Protein AF-0000000086020719 (afdb_homodimer)

Organism: Nephila pilipes (NCBI:txid299642)

Nearest PDB structures (foldseek):
  3hhd-assembly2_B  TM=9.445E-01  e=3.791E-66  Homo sapiens
  5my0-assembly2_D  TM=9.398E-01  e=1.321E-62  Mus musculus
  6rop-assembly2_B  TM=9.252E-01  e=1.578E-63  Mus musculus
  6rop-assembly3_C  TM=9.344E-01  e=6.633E-63  Mus musculus
  6rop-assembly4_D  TM=9.342E-01  e=3.128E-62  Mus musculus

Solvent-accessible surface area (backbone atoms only — not comparable to full-atom values): 65405 Å² total; per-residue (Å²): 117,72,63,71,62,80,64,63,62,39,56,47,82,87,54,56,53,78,38,41,21,39,23,16,58,25,27,33,29,25,85,17,82,33,56,68,53,42,51,54,35,38,64,66,63,44,73,31,58,48,73,40,62,84,66,36,44,61,50,40,75,68,24,87,54,38,36,38,5,48,53,76,69,68,87,62,75,66,36,76,84,49,71,40,58,66,77,56,57,70,54,32,28,51,60,37,57,48,45,43,54,26,48,48,45,4,36,42,57,18,59,43,59,54,77,79,47,47,70,32,40,38,18,30,28,27,6,43,68,71,55,48,65,42,59,74,40,54,99,47,61,54,52,72,58,28,37,66,26,33,35,29,20,47,33,26,28,57,55,16,17,26,8,35,41,26,21,28,20,25,43,29,14,9,16,32,46,27,42,34,52,46,53,44,32,43,74,74,60,68,19,69,28,29,37,33,25,12,39,24,75,76,68,50,52,48,54,55,34,20,37,39,77,69,60,50,25,26,80,82,73,48,34,14,37,61,20,60,80,29,56,2,23,33,75,19,17,22,40,37,24,34,26,36,32,34,33,65,77,30,68,34,62,57,25,35,56,62,32,60,47,50,30,23,46,19,58,43,96,84,33,58,64,45,68,45,38,68,49,52,38,49,51,52,53,50,42,31,58,73,50,72,48,60,66,85,59,44,54,40,36,37,39,52,42,56,4,27,62,67,52,29,44,34,52,50,49,26,48,44,70,68,52,44,68,98,51,94,66,51,39,34,35,39,28,65,23,27,30,37,26,38,20,40,15,16,35,20,48,54,36,46,51,51,53,41,50,20,56,77,63,37,25,38,58,31,26,42,74,58,84,46,67,62,43,68,49,48,69,73,48,44,31,40,75,37,64,47,74,34,82,42,85,72,50,40,40,43,32,36,16,54,10,55,50,22,30,39,26,40,36,34,34,30,56,51,78,55,63,75,74,73,82,70,78,78,65,97,56,70,39,81,43,42,40,54,22,75,43,66,65,54,41,53,50,53,53,49,48,48,66,74,38,76,83,64,52,70,63,56,52,52,40,36,53,64,52,42,76,58,58,34,71,70,24,31,21,41,25,42,29,41,42,35,87,96,50,78,73,52,69,51,71,46,80,49,69,60,65,86,73,83,40,72,44,78,36,67,36,85,84,73,80,56,70,46,61,69,56,80,48,46,75,38,67,60,30,30,52,43,39,49,52,47,28,58,58,35,42,77,74,73,38,59,49,68,47,57,32,63,47,65,52,76,75,64,85,85,72,76,73,48,27,61,58,35,35,51,53,45,37,50,50,49,13,49,50,52,42,33,48,53,68,68,55,71,64,73,42,72,49,47,39,77,56,6,41,47,43,46,33,37,74,73,61,79,29,50,71,68,54,36,50,48,50,31,37,50,53,16,45,50,58,55,67,53,81,61,70,87,90,71,76,83,83,74,95,59,59,79,88,74,104,117,73,62,73,62,80,64,61,62,38,60,48,83,87,52,57,54,78,37,41,20,39,24,15,59,26,26,34,30,25,86,16,80,32,56,68,52,42,52,54,35,39,64,65,62,45,73,29,58,48,74,39,61,86,67,36,45,62,49,40,76,67,23,88,54,36,34,39,6,47,52,75,69,68,88,62,76,68,36,77,84,49,71,41,56,64,76,57,56,70,54,32,27,52,61,36,56,48,45,42,53,26,46,48,45,4,36,42,56,18,60,42,60,54,76,78,47,47,70,31,40,39,19,30,29,26,6,44,70,71,56,48,64,42,58,75,41,52,99,48,61,55,52,71,59,27,37,67,27,33,36,28,19,48,34,27,29,56,53,17,17,26,7,34,41,27,21,28,21,26,42,29,14,9,15,32,47,26,42,33,52,44,51,44,34,40,74,75,59,68,19,69,29,30,37,31,25,10,40,24,73,76,69,49,51,49,55,56,31,23,35,38,75,69,60,50,25,27,81,82,72,47,33,14,35,63,20,61,80,29,54,2,24,33,76,20,17,19,41,38,23,37,27,36,31,34,32,63,77,32,69,33,62,58,27,36,55,62,33,59,47,50,30,24,45,18,58,44,96,85,32,58,64,45,68,45,40,68,47,52,37,48,49,51,54,50,42,31,56,74,48,71,48,59,66,85,57,44,53,42,34,38,39,51,41,55,5,27,65,67,54,27,44,36,52,51,50,26,48,43,72,68,54,42,67,96,49,93,64,51,39,33,33,39,27,67,23,27,29,37,26,38,19,39,13,17,34,21,50,53,37,46,50,51,51,42,50,19,56,77,62,38,25,39,56,30,27,42,74,57,83,48,68,64,43,68,48,47,67,73,47,46,30,41,74,37,66,46,74,34,82,44,84,70,50,40,40,42,31,36,18,53,10,55,50,21,30,39,27,39,36,36,35,31,55,49,78,57,66,76,72,73,82,70,78,77,64,98,56,68,38,80,44,42,40,54,20,74,44,67,65,56,41,52,52,52,53,50,47,51,65,75,39,77,82,68,53,71,64,57,51,52,42,37,54,64,53,43,78,57,58,35,70,69,25,32,20,40,25,41,30,41,43,36,86,96,50,78,72,52,69,53,72,46,80,49,69,61,65,85,75,83,40,72,45,77,34,68,37,84,85,74,79,56,70,46,60,69,56,79,48,47,77,37,65,59,28,31,52,42,40,50,52,47,29,58,58,36,43,77,74,74,38,59,50,69,48,55,32,61,49,65,52,75,75,68,85,83,71,75,73,50,29,61,58,36,36,50,52,44,36,50,48,49,14,48,50,52,42,34,48,54,70,68,54,70,67,73,42,73,49,46,38,76,57,6,41,47,44,47,32,36,73,73,61,77,29,51,73,68,54,36,49,46,50,31,38,50,52,16,46,51,58,54,67,55,78,61,71,88,88,70,78,84,83,74,94,60,59,80,86,73,106

pLDDT: mean 88.65, std 13.63, range [29.17, 98.94]

Foldseek 3Di:
DPLCPVCLVLLQVPDDLQFKFFQFKWKFWQVDRTLVRVLVCLQVQAASWDADPPQHQQCALHANGHHTTAGPDLPDADCLLLVHDPVLVVLERSLLRVLLVRVQRRCVSQLDRLLVCAQAQEEEQEEDDDQVSQVVQVVHDRSPRHDQQNSFVVSCVSSRHDHHGGYFYQKLCTLLVSVQVQVVCCNVPSHQKYKRKYWFDDNHVNVVVVCVVVQAADSVSAQAFQAPPQRHFHEHGMIMITIMHRSNSTSGGLWTWQFKDKDFQPDDPVDQQAADLVVQLVQVVVRCVSSVHDLQLQQEEAELRGSHPRNRQSRLVSNCVNRLPPHPAAREYAYPCNRSTRHIRGRQVVSVSQVSSCLVVQWRRARPPHDDGDYPCCVVRNYDGGHHTGGHDGFKYWYWTARSSRMIMIIIIGRSPSDDPDPPPQLPFWDKFKAFAQDPVVQVVVLVVCVVDLPDDPSVRVSRLVNRPDQCLSGQKMKIWTDDRPDDIDMDMDGHDRDDDFAEAEAEAPDPADAQPCVVVCSPVLLVVLLVVLQVLCVVVVDRLVCLNNVVPPPPDDFDQQLNRQLNSQSNLLSVLSVCVSSVNQGPYYDYDHLRVLSVCCNVPVDPSSRSSVVSNVVRVCVRPVPDDPPDDDDDPDDPVVD/DPLCPVCCVLLQVPDDLQFKFFQFKWKFWQVDRTLVRVLVCLQVQAASWDFDPPQHQQCALHANGHHTTEGPDLPDADCQLLVHDPVLVVLERSLLRVLLVRVQRRCVSQLDRLLVCAQAQEEEQEEDDDQVSQVVQVVHDRSPRHDQQNSQVVSCVSSRHDHHGGYFYQKLCQLLVSVQVQVVCCNVPSHQKYKRKYFFDDNHVNVVVVCVVVQAADSVSAQAFQAPPQRHFHEHGMIMITIMHRSNSTSGGLWTWQFKDKDFQPDDPVDQQAADLVVQLVQVVVRCVSSVHDLQLQQEEAELRGSHPRRRQSRLVSNCVNRLPPHPAAREYAYPCNRSTRHIRGRQVVSVSQVSSCLVVQWRRARPPHDDGDYPCCVVRNYDGGHHTGGHDGFKYWYWTARSSRMIMIIIIGRRPSDPPDPPDQLPFWDKFKAFAQDPVVQVVVLVVCVVDLPDDPSVRVSRLVNRPDQCLSGQKMKIWTDDRPDDIDMDMDGHDRDDDFAEAEAEAPDPADAQPCVVVCSPVLLVVLLVVLQVLCVVVVDRLNCLNNVVPPPPDDFDQQLNRQLNSQSNLLSVLSVCVSSVNQGPYYDYDHLRVLSVCCNVPVDPSSRSSVVSNVVRVCVRPVPDDPPDDDDDPDDPVVD

Sequence (1286 aa):
MAPVLDYHEYCTGGFDPDDIVISGIAGRFPECDNVGELKESLYSKKDLVVFRDDRFEKGAANMPYSSCGLVRNLDKFDTKMFNIPAAIAQKMDPGSRMHIEITYEAIADSGYNPVDLKKERIGIFNATITDDASRMNIGSHLNIYSSRSMTPNRTSYALDFTGTSLSMDSACSSSGIAFCMAVNSIRVGDVDAAIVSGCQLNLLPETAMGYVKLGVASTTGNSRPFDSKSDGMIRTEAVTALFLQKAKVARRAYAIVLAARSYAAGFNPDGIAVTSETILNKIIVETLREANVNRNDVEYIETHGTGTEVGDRQEVKALSDVFSENRDEPLLIGSIKSNIGHTEASSGICGVIKALLTFENNAIPPNIKYESPRTPALIEGKLKVVTEPTPFNANYIPVISIGFGGTLVNILLKKNPVMKGGEEKALDLPRLVLYPATVEEAITTLFDYIKNNPNLSGEFFALLNKLSYTDPSLKPFRGYALYQSGKKLESKMRAVPFTKRPVWFVMTGMGCQWSGMGLQLMKLDVFAESMLKSAAILKTYGIDLLEVLKGERNESKGSRDITSPLVAICSIQIALIDVLKLLCIIPDGMVGHSTGEIACAYADGCLTSEQAIKAAYFRGKAIDESNLPEGGMAAVGMGKALLMAPVLDYHEYCTGGFDPDDIVISGIAGRFPECDNVGELKESLYSKKDLVVFRDDRFEKGAANMPYSSCGLVRNLDKFDTKMFNIPAAIAQKMDPGSRMHIEITYEAIADSGYNPVDLKKERIGIFNATITDDASRMNIGSHLNIYSSRSMTPNRTSYALDFTGTSLSMDSACSSSGIAFCMAVNSIRVGDVDAAIVSGCQLNLLPETAMGYVKLGVASTTGNSRPFDSKSDGMIRTEAVTALFLQKAKVARRAYAIVLAARSYAAGFNPDGIAVTSETILNKIIVETLREANVNRNDVEYIETHGTGTEVGDRQEVKALSDVFSENRDEPLLIGSIKSNIGHTEASSGICGVIKALLTFENNAIPPNIKYESPRTPALIEGKLKVVTEPTPFNANYIPVISIGFGGTLVNILLKKNPVMKGGEEKALDLPRLVLYPATVEEAITTLFDYIKNNPNLSGEFFALLNKLSYTDPSLKPFRGYALYQSGKKLESKMRAVPFTKRPVWFVMTGMGCQWSGMGLQLMKLDVFAESMLKSAAILKTYGIDLLEVLKGERNESKGSRDITSPLVAICSIQIALIDVLKLLCIIPDGMVGHSTGEIACAYADGCLTSEQAIKAAYFRGKAIDESNLPEGGMAAVGMGKALL

Secondary structure (DSSP, 8-state):
----------S-TTS-TT-EEEEEEEEEBTTBSSHHHHHHHHHTT-----EESSS--TTGGG-SS-EESPPS-TT---TTTTT--HHHHTTS-HHHHHHHHHHHHHHHHTT--GGGGTTS-EEEEEE----HHHHHTTTSS--GGG-TTHHHHHHHHHHT--S-EEEEEBTBTHHHHHHHHHHHHHHHTS-SEEEEEEEE----HHHHHHHHHHT-B-SSS---TTBTT---B-B--EEEEEEEEEGGG-S--SEEEEEEEEEE----TT-TTS--HHHHHHHHHHHHHHHT--GGGB-EEE------HHHHHHHHHHHHHHHSTT-SSPEEEE-THHHH-B-GGGHHHHHHHHHHHHHHHTEEPPPPS--SB-SHHHHTTSEEE--S-EE---SEEEEEEE-TTSEEEEEEEEE------------SSPEEEEEEESSHHHHHHHHHHHHH-TT--HHHHHHHHHHTT--TTT--EEEEEEE-TTS--EEEEEE--SSPPPPEEEE--TT---TTTTGGGGGSHHHHHHHHHHHHHHHTTT--HHHHHHT-----SSS---HHHHHHHHHHHHHHHHHHHHTT---SEEEE-TTHHHHHHHHTTSS-HHHHHHHHHHHHHHHHHS-PPTT--------TTT-/----------S-TTS-TT-EEEEEEEEEBTTBSSHHHHHHHHHTT-----EESSS--TTGGG-SS-EESPPS-TT---TTTTT--HHHHTTS-HHHHHHHHHHHHHHHHTT--GGGGTTS-EEEEEE----HHHHHTTTSS--GGG-TTHHHHHHHHHHT--S-EEEEEBTBTHHHHHHHHHHHHHHHTS-SEEEEEEEE----HHHHHHHHHHT-B-SSS---TTBTT---B-B--EEEEEEEEEGGG-S--SEEEEEEEEEE----TT-TTS--HHHHHHHHHHHHHHHT--GGGB-EEE------HHHHHHHHHHHHHHHSTT-SSPEEEE-THHHH-B-GGGHHHHHHHHHHHHHHHTEEPPPPS--SB-SHHHHTTSEEE--S-EE---SEEEEEEE-TTSEEEEEEEEE------------SSPEEEEEEESSHHHHHHHHHHHHH-TT--HHHHHHHHHHTT--TTT--EEEEEEE-TTS--EEEEEE--SSPPPPEEEE--TT---TTTTGGGGGSHHHHHHHHHHHHHHHTTT--HHHHHHT-----SSS---HHHHHHHHHHHHHHHHHHHHTT---SEEEE-TTHHHHHHHHTTSS-HHHHHHHHHHHHHHHHHS-PPTT--------TTT-

Structure (mmCIF, N/CA/C/O backbone):
data_AF-0000000086020719-model_v1
#
loop_
_entity.id
_entity.type
_entity.pdbx_description
1 polymer 'Fatty acid synthase'
#
loop_
_atom_site.group_PDB
_atom_site.id
_atom_site.type_symbol
_atom_site.label_atom_id
_atom_site.label_alt_id
_atom_site.label_comp_id
_atom_site.label_asym_id
_atom_site.label_entity_id
_atom_site.label_seq_id
_atom_site.pdbx_PDB_ins_code
_atom_site.Cartn_x
_atom_site.Cartn_y
_atom_site.Cartn_z
_atom_site.occupancy
_atom_site.B_iso_or_equiv
_atom_site.auth_seq_id
_atom_site.auth_comp_id
_atom_site.auth_asym_id
_atom_site.auth_atom_id
_atom_site.pdbx_PDB_model_num
ATOM 1 N N . MET A 1 1 ? -1.558 -32.094 -31.375 1 29.17 1 MET A N 1
ATOM 2 C CA . MET A 1 1 ? -0.925 -30.984 -30.641 1 29.17 1 MET A CA 1
ATOM 3 C C . MET A 1 1 ? -1.191 -29.656 -31.312 1 29.17 1 MET A C 1
ATOM 5 O O . MET A 1 1 ? -0.624 -29.359 -32.375 1 29.17 1 MET A O 1
ATOM 9 N N . ALA A 1 2 ? -2.316 -29.312 -31.484 1 30.42 2 ALA A N 1
ATOM 10 C CA . ALA A 1 2 ? -2.527 -28.047 -32.188 1 30.42 2 ALA A CA 1
ATOM 11 C C . ALA A 1 2 ? -1.58 -26.969 -31.688 1 30.42 2 ALA A C 1
ATOM 13 O O . ALA A 1 2 ? -1.229 -26.938 -30.5 1 30.42 2 ALA A O 1
ATOM 14 N N . PRO A 1 3 ? -0.716 -26.516 -32.625 1 31 3 PRO A N 1
ATOM 15 C CA . PRO A 1 3 ? 0.036 -25.344 -32.125 1 31 3 PRO A CA 1
ATOM 16 C C . PRO A 1 3 ? -0.816 -24.406 -31.297 1 31 3 PRO A C 1
ATOM 18 O O . PRO A 1 3 ? -1.987 -24.172 -31.609 1 31 3 PRO A O 1
ATOM 21 N N . VAL A 1 4 ? -0.641 -24.453 -30.109 1 33.38 4 VAL A N 1
ATOM 22 C CA . VAL A 1 4 ? -1.375 -23.484 -29.312 1 33.38 4 VAL A CA 1
ATOM 23 C C . VAL A 1 4 ? -1.286 -22.109 -29.953 1 33.38 4 VAL A C 1
ATOM 25 O O . VAL A 1 4 ? -0.21 -21.516 -30 1 33.38 4 VAL A O 1
ATOM 28 N N . LEU A 1 5 ? -1.661 -22.016 -31.219 1 31.34 5 LEU A N 1
ATOM 29 C CA . LEU A 1 5 ? -1.889 -20.594 -31.453 1 31.34 5 LEU A CA 1
ATOM 30 C C . LEU A 1 5 ? -2.346 -19.891 -30.172 1 31.34 5 LEU A C 1
ATOM 32 O O . LEU A 1 5 ? -3.252 -20.375 -29.484 1 31.34 5 LEU A O 1
ATOM 36 N N . ASP A 1 6 ? -1.401 -19.438 -29.516 1 37.62 6 ASP A N 1
ATOM 37 C CA . ASP A 1 6 ? -1.756 -18.547 -28.406 1 37.62 6 ASP A CA 1
ATOM 38 C C . ASP A 1 6 ? -3.004 -17.734 -28.734 1 37.62 6 ASP A C 1
ATOM 40 O O . ASP A 1 6 ? -2.904 -16.609 -29.234 1 37.62 6 ASP A O 1
ATOM 44 N N . TYR A 1 7 ? -3.795 -18.234 -29.656 1 34.28 7 TYR A N 1
ATOM 45 C CA . TYR A 1 7 ? -5.059 -17.531 -29.844 1 34.28 7 TYR A CA 1
ATOM 46 C C . TYR A 1 7 ? -5.668 -17.141 -28.5 1 34.28 7 TYR A C 1
ATOM 48 O O . TYR A 1 7 ? -6.391 -17.922 -27.875 1 34.28 7 TYR A O 1
ATOM 56 N N . HIS A 1 8 ? -4.941 -16.562 -27.688 1 39.62 8 HIS A N 1
ATOM 57 C CA . HIS A 1 8 ? -5.711 -15.977 -26.594 1 39.62 8 HIS A CA 1
ATOM 58 C C . HIS A 1 8 ? -6.891 -15.172 -27.125 1 39.62 8 HIS A C 1
ATOM 60 O O . HIS A 1 8 ? -6.75 -13.984 -27.438 1 39.62 8 HIS A O 1
ATOM 66 N N . GLU A 1 9 ? -7.539 -15.68 -28.219 1 40.53 9 GLU A N 1
ATOM 67 C CA . GLU A 1 9 ? -8.805 -14.953 -28.25 1 40.53 9 GLU A CA 1
ATOM 68 C C . GLU A 1 9 ? -9.273 -14.602 -26.828 1 40.53 9 GLU A C 1
ATOM 70 O O . GLU A 1 9 ? -9.273 -15.453 -25.938 1 40.53 9 GLU A O 1
ATOM 75 N N . TYR A 1 10 ? -9.023 -13.406 -26.5 1 42.53 10 TYR A N 1
ATOM 76 C CA . TYR A 1 10 ? -9.445 -12.828 -25.219 1 42.53 10 TYR A CA 1
ATOM 77 C C . TYR A 1 10 ? -10.727 -13.477 -24.719 1 42.53 10 TYR A C 1
ATOM 79 O O . TYR A 1 10 ? -11.711 -13.57 -25.453 1 42.53 10 TYR A O 1
ATOM 87 N N . CYS A 1 11 ? -10.625 -14.562 -24.281 1 45.19 11 CYS A N 1
ATOM 88 C CA . CYS A 1 11 ? -11.805 -15.086 -23.594 1 45.19 11 CYS A CA 1
ATOM 89 C C . CYS A 1 11 ? -12.75 -13.953 -23.203 1 45.19 11 CYS A C 1
ATOM 91 O O . CYS A 1 11 ? -13.789 -14.195 -22.578 1 45.19 11 CYS A O 1
ATOM 93 N N . THR A 1 12 ? -12.203 -12.633 -23.25 1 48.94 12 THR A N 1
ATOM 94 C CA . THR A 1 12 ? -13.062 -11.641 -22.609 1 48.94 12 THR A CA 1
ATOM 95 C C . THR A 1 12 ? -13.867 -10.875 -23.656 1 48.94 12 THR A C 1
ATOM 97 O O . THR A 1 12 ? -13.5 -9.766 -24.047 1 48.94 12 THR A O 1
ATOM 100 N N . GLY A 1 13 ? -14.461 -11.516 -24.625 1 49.25 13 GLY A N 1
ATOM 101 C CA . GLY A 1 13 ? -15.164 -10.938 -25.766 1 49.25 13 GLY A CA 1
ATOM 102 C C . GLY A 1 13 ? -15.781 -9.586 -25.453 1 49.25 13 GLY A C 1
ATOM 103 O O . GLY A 1 13 ? -15.852 -8.711 -26.328 1 49.25 13 GLY A O 1
ATOM 104 N N . GLY A 1 14 ? -16.266 -9.344 -24.219 1 59.31 14 GLY A N 1
ATOM 105 C CA . GLY A 1 14 ? -17 -8.117 -23.969 1 59.31 14 GLY A CA 1
ATOM 106 C C . GLY A 1 14 ? -16.281 -7.16 -23.047 1 59.31 14 GLY A C 1
ATOM 107 O O . GLY A 1 14 ? -16.828 -6.121 -22.672 1 59.31 14 GLY A O 1
ATOM 108 N N . PHE A 1 15 ? -14.953 -7.469 -23 1 73.31 15 PHE A N 1
ATOM 109 C CA . PHE A 1 15 ? -14.281 -6.602 -22.031 1 73.31 15 PHE A CA 1
ATOM 110 C C . PHE A 1 15 ? -13.422 -5.562 -22.75 1 73.31 15 PHE A C 1
ATOM 112 O O . PHE A 1 15 ? -12.992 -5.781 -23.875 1 73.31 15 PHE A O 1
ATOM 119 N N . ASP A 1 16 ? -13.359 -4.375 -22.203 1 85 16 ASP A N 1
ATOM 120 C CA . ASP A 1 16 ? -12.297 -3.451 -22.578 1 85 16 ASP A CA 1
ATOM 121 C C . ASP A 1 16 ? -10.914 -4.051 -22.297 1 85 16 ASP A C 1
ATOM 123 O O . ASP A 1 16 ? -10.688 -4.613 -21.234 1 85 16 ASP A O 1
ATOM 127 N N . PRO A 1 17 ? -10.07 -4.066 -23.281 1 87.38 17 PRO A N 1
ATOM 128 C CA . PRO A 1 17 ? -8.742 -4.66 -23.125 1 87.38 17 PRO A CA 1
ATOM 129 C C . PRO A 1 17 ? -8.008 -4.152 -21.875 1 87.38 17 PRO A C 1
ATOM 131 O O . PRO A 1 17 ? -7.172 -4.863 -21.312 1 87.38 17 PRO A O 1
ATOM 134 N N . ASP A 1 18 ? -8.344 -3.004 -21.391 1 92.31 18 ASP A N 1
ATOM 135 C CA . ASP A 1 18 ? -7.613 -2.406 -20.281 1 92.31 18 ASP A CA 1
ATOM 136 C C . ASP A 1 18 ? -8.344 -2.641 -18.953 1 92.31 18 ASP A C 1
ATOM 138 O O . ASP A 1 18 ? -7.852 -2.25 -17.891 1 92.31 18 ASP A O 1
ATOM 142 N N . ASP A 1 19 ? -9.43 -3.375 -19.062 1 93.75 19 ASP A N 1
ATOM 143 C CA . ASP A 1 19 ? -10.117 -3.744 -17.828 1 93.75 19 ASP A CA 1
ATOM 144 C C . ASP A 1 19 ? -9.242 -4.648 -16.969 1 93.75 19 ASP A C 1
ATOM 146 O O . ASP A 1 19 ? -8.484 -5.473 -17.484 1 93.75 19 ASP A O 1
ATOM 150 N N . ILE A 1 20 ? -9.352 -4.418 -15.75 1 97.19 20 ILE A N 1
ATOM 151 C CA . ILE A 1 20 ? -8.664 -5.309 -14.82 1 97.19 20 ILE A CA 1
ATOM 152 C C . ILE A 1 20 ? -9.586 -6.473 -14.445 1 97.19 20 ILE A C 1
ATOM 154 O O . ILE A 1 20 ? -10.742 -6.262 -14.062 1 97.19 20 ILE A O 1
ATOM 158 N N . VAL A 1 21 ? -9.117 -7.727 -14.539 1 96.25 21 VAL A N 1
ATOM 159 C CA . VAL A 1 21 ? -9.922 -8.906 -14.242 1 96.25 21 VAL A CA 1
ATOM 160 C C . VAL A 1 21 ? -9.219 -9.766 -13.195 1 96.25 21 VAL A C 1
ATOM 162 O O . VAL A 1 21 ? -8 -9.672 -13.023 1 96.25 21 VAL A O 1
ATOM 165 N N . ILE A 1 22 ? -10.008 -10.477 -12.469 1 97.75 22 ILE A N 1
ATOM 166 C CA . ILE A 1 22 ? -9.469 -11.555 -11.641 1 97.75 22 ILE A CA 1
ATOM 167 C C . ILE A 1 22 ? -9.367 -12.836 -12.469 1 97.75 22 ILE A C 1
ATOM 169 O O . ILE A 1 22 ? -10.383 -13.422 -12.844 1 97.75 22 ILE A O 1
ATOM 173 N N . SER A 1 23 ? -8.109 -13.289 -12.656 1 95.06 23 SER A N 1
ATOM 174 C CA . SER A 1 23 ? -7.918 -14.375 -13.617 1 95.06 23 SER A CA 1
ATOM 175 C C . SER A 1 23 ? -7.559 -15.68 -12.906 1 95.06 23 SER A C 1
ATOM 177 O O . SER A 1 23 ? -7.648 -16.75 -13.5 1 95.06 23 SER A O 1
ATOM 179 N N . GLY A 1 24 ? -7.176 -15.594 -11.656 1 96.12 24 GLY A N 1
ATOM 180 C CA . GLY A 1 24 ? -6.816 -16.781 -10.891 1 96.12 24 GLY A CA 1
ATOM 181 C C . GLY A 1 24 ? -7.109 -16.641 -9.406 1 96.12 24 GLY A C 1
ATOM 182 O O . GLY A 1 24 ? -7.004 -15.547 -8.852 1 96.12 24 GLY A O 1
ATOM 183 N N . ILE A 1 25 ? -7.445 -17.766 -8.773 1 98.12 25 ILE A N 1
ATOM 184 C CA . ILE A 1 25 ? -7.727 -17.797 -7.344 1 98.12 25 ILE A CA 1
ATOM 185 C C . ILE A 1 25 ? -7.141 -19.062 -6.719 1 98.12 25 ILE A C 1
ATOM 187 O O . ILE A 1 25 ? -7.066 -20.094 -7.371 1 98.12 25 ILE A O 1
ATOM 191 N N . ALA A 1 26 ? -6.664 -18.953 -5.523 1 98.31 26 ALA A N 1
ATOM 192 C CA . ALA A 1 26 ? -6.195 -20.062 -4.715 1 98.31 26 ALA A CA 1
ATOM 193 C C . ALA A 1 26 ? -6.254 -19.734 -3.227 1 98.31 26 ALA A C 1
ATOM 195 O O . ALA A 1 26 ? -6.324 -18.562 -2.848 1 98.31 26 ALA A O 1
ATOM 196 N N . GLY A 1 27 ? -6.285 -20.812 -2.451 1 98.06 27 GLY A N 1
ATOM 197 C CA . GLY A 1 27 ? -6.273 -20.547 -1.022 1 98.06 27 GLY A CA 1
ATOM 198 C C . GLY A 1 27 ? -6.375 -21.797 -0.18 1 98.06 27 GLY A C 1
ATOM 199 O O . GLY A 1 27 ? -6.621 -22.891 -0.706 1 98.06 27 GLY A O 1
ATOM 200 N N . ARG A 1 28 ? -6.02 -21.688 1.035 1 98.44 28 ARG A N 1
ATOM 201 C CA . ARG A 1 28 ? -6.277 -22.609 2.137 1 98.44 28 ARG A CA 1
ATOM 202 C C . ARG A 1 28 ? -7.254 -22 3.141 1 98.44 28 ARG A C 1
ATOM 204 O O . ARG A 1 28 ? -7.141 -20.828 3.492 1 98.44 28 ARG A O 1
ATOM 211 N N . PHE A 1 29 ? -8.242 -22.781 3.484 1 98.5 29 PHE A N 1
ATOM 212 C CA . PHE A 1 29 ? -9.305 -22.344 4.387 1 98.5 29 PHE A CA 1
ATOM 213 C C . PHE A 1 29 ? -9.516 -23.359 5.5 1 98.5 29 PHE A C 1
ATOM 215 O O . PHE A 1 29 ? -8.922 -24.438 5.48 1 98.5 29 PHE A O 1
ATOM 222 N N . PRO A 1 30 ? -10.344 -22.969 6.473 1 97.81 30 PRO A N 1
ATOM 223 C CA . PRO A 1 30 ? -10.664 -24 7.469 1 97.81 30 PRO A CA 1
ATOM 224 C C . PRO A 1 30 ? -11.227 -25.266 6.848 1 97.81 30 PRO A C 1
ATOM 226 O O . PRO A 1 30 ? -12.227 -25.219 6.133 1 97.81 30 PRO A O 1
ATOM 229 N N . GLU A 1 31 ? -10.547 -26.344 7.035 1 96.12 31 GLU A N 1
ATOM 230 C CA . GLU A 1 31 ? -10.992 -27.672 6.609 1 96.12 31 GLU A CA 1
ATOM 231 C C . GLU A 1 31 ? -10.969 -27.797 5.09 1 96.12 31 GLU A C 1
ATOM 233 O O . GLU A 1 31 ? -11.43 -28.797 4.535 1 96.12 31 GLU A O 1
ATOM 238 N N . CYS A 1 32 ? -10.508 -26.812 4.367 1 97.75 32 CYS A N 1
ATOM 239 C CA . CYS A 1 32 ? -10.469 -26.828 2.91 1 97.75 32 CYS A CA 1
ATOM 240 C C . CYS A 1 32 ? -9.07 -26.516 2.4 1 97.75 32 CYS A C 1
ATOM 242 O O . CYS A 1 32 ? -8.523 -25.438 2.678 1 97.75 32 CYS A O 1
ATOM 244 N N . ASP A 1 33 ? -8.516 -27.359 1.532 1 96.38 33 ASP A N 1
ATOM 245 C CA . ASP A 1 33 ? -7.141 -27.203 1.074 1 96.38 33 ASP A CA 1
ATOM 246 C C . ASP A 1 33 ? -7.086 -26.438 -0.244 1 96.38 33 ASP A C 1
ATOM 248 O O . ASP A 1 33 ? -6.004 -26.109 -0.735 1 96.38 33 ASP A O 1
ATOM 252 N N . ASN A 1 34 ? -8.227 -26.203 -0.771 1 95.88 34 ASN A N 1
ATOM 253 C CA . ASN A 1 34 ? -8.297 -25.453 -2.02 1 95.88 34 ASN A CA 1
ATOM 254 C C . ASN A 1 34 ? -9.68 -24.828 -2.217 1 95.88 34 ASN A C 1
ATOM 256 O O . ASN A 1 34 ? -10.602 -25.094 -1.439 1 95.88 34 ASN A O 1
ATOM 260 N N . VAL A 1 35 ? -9.844 -24.062 -3.24 1 97.69 35 VAL A N 1
ATOM 261 C CA . VAL A 1 35 ? -11.062 -23.297 -3.492 1 97.69 35 VAL A CA 1
ATOM 262 C C . VAL A 1 35 ? -12.195 -24.25 -3.898 1 97.69 35 VAL A C 1
ATOM 264 O O . VAL A 1 35 ? -13.359 -24 -3.588 1 97.69 35 VAL A O 1
ATOM 267 N N . GLY A 1 36 ? -11.852 -25.328 -4.609 1 95.31 36 GLY A N 1
ATOM 268 C CA . GLY A 1 36 ? -12.867 -26.312 -4.965 1 95.31 36 GLY A CA 1
ATOM 269 C C . GLY A 1 36 ? -13.562 -26.922 -3.762 1 95.31 36 GLY A C 1
ATOM 270 O O . GLY A 1 36 ? -14.789 -27.047 -3.744 1 95.31 36 GLY A O 1
ATOM 271 N N . GLU A 1 37 ? -12.766 -27.312 -2.801 1 96.88 37 GLU A N 1
ATOM 272 C CA . GLU A 1 37 ? -13.328 -27.844 -1.562 1 96.88 37 GLU A CA 1
ATOM 273 C C . GLU A 1 37 ? -14.164 -26.781 -0.845 1 96.88 37 GLU A C 1
ATOM 275 O O . GLU A 1 37 ? -15.219 -27.094 -0.282 1 96.88 37 GLU A O 1
ATOM 280 N N . LEU A 1 38 ? -13.672 -25.578 -0.829 1 98.56 38 LEU A N 1
ATOM 281 C CA . LEU A 1 38 ? -14.438 -24.484 -0.23 1 98.56 38 LEU A CA 1
ATOM 282 C C . LEU A 1 38 ? -15.797 -24.344 -0.902 1 98.56 38 LEU A C 1
ATOM 284 O O . LEU A 1 38 ? -16.812 -24.219 -0.224 1 98.56 38 LEU A O 1
ATOM 288 N N . LYS A 1 39 ? -15.766 -24.344 -2.23 1 97.88 39 LYS A N 1
ATOM 289 C CA . LYS A 1 39 ? -17 -24.234 -3.01 1 97.88 39 LYS A CA 1
ATOM 290 C C . LYS A 1 39 ? -18 -25.297 -2.598 1 97.88 39 LYS A C 1
ATOM 292 O O . LYS A 1 39 ? -19.156 -24.984 -2.289 1 97.88 39 LYS A O 1
ATOM 297 N N . GLU A 1 40 ? -17.562 -26.5 -2.578 1 97.5 40 GLU A N 1
ATOM 298 C CA . GLU A 1 40 ? -18.453 -27.594 -2.201 1 97.5 40 GLU A CA 1
ATOM 299 C C . GLU A 1 40 ? -19 -27.406 -0.789 1 97.5 40 GLU A C 1
ATOM 301 O O . GLU A 1 40 ? -20.188 -27.625 -0.543 1 97.5 40 GLU A O 1
ATOM 306 N N . SER A 1 41 ? -18.172 -27.031 0.06 1 98.31 41 SER A N 1
ATOM 307 C CA . SER A 1 41 ? -18.562 -26.859 1.46 1 98.31 41 SER A CA 1
ATOM 308 C C . SER A 1 41 ? -19.562 -25.734 1.633 1 98.31 41 SER A C 1
ATOM 310 O O . SER A 1 41 ? -20.516 -25.859 2.414 1 98.31 41 SER A O 1
ATOM 312 N N . LEU A 1 42 ? -19.359 -24.625 0.944 1 98.56 42 LEU A N 1
ATOM 313 C CA . LEU A 1 42 ? -20.25 -23.484 1.056 1 98.56 42 LEU A CA 1
ATOM 314 C C . LEU A 1 42 ? -21.656 -23.859 0.606 1 98.56 42 LEU A C 1
ATOM 316 O O . LEU A 1 42 ? -22.641 -23.547 1.296 1 98.56 42 LEU A O 1
ATOM 320 N N . TYR A 1 43 ? -21.797 -24.484 -0.49 1 98.19 43 TYR A N 1
ATOM 321 C CA . TYR A 1 43 ? -23.094 -24.781 -1.061 1 98.19 43 TYR A CA 1
ATOM 322 C C . TYR A 1 43 ? -23.766 -25.938 -0.324 1 98.19 43 TYR A C 1
ATOM 324 O O . TYR A 1 43 ? -24.969 -26.125 -0.411 1 98.19 43 TYR A O 1
ATOM 332 N N . SER A 1 44 ? -23 -26.703 0.42 1 98 44 SER A N 1
ATOM 333 C CA . SER A 1 44 ? -23.531 -27.781 1.245 1 98 44 SER A CA 1
ATOM 334 C C . SER A 1 44 ? -23.812 -27.312 2.664 1 98 44 SER A C 1
ATOM 336 O O . SER A 1 44 ? -24.062 -28.109 3.561 1 98 44 SER A O 1
ATOM 338 N N . LYS A 1 45 ? -23.672 -26.047 2.967 1 97.75 45 LYS A N 1
ATOM 339 C CA . LYS A 1 45 ? -23.984 -25.422 4.242 1 97.75 45 LYS A CA 1
ATOM 340 C C . LYS A 1 45 ? -23.109 -25.984 5.367 1 97.75 45 LYS A C 1
ATOM 342 O O . LYS A 1 45 ? -23.594 -26.219 6.473 1 97.75 45 LYS A O 1
ATOM 347 N N . LYS A 1 46 ? -21.906 -26.219 5.078 1 97.62 46 LYS A N 1
ATOM 348 C CA . LYS A 1 46 ? -21.016 -26.797 6.078 1 97.62 46 LYS A CA 1
ATOM 349 C C . LYS A 1 46 ? -20.484 -25.734 7.031 1 97.62 46 LYS A C 1
ATOM 351 O O . LYS A 1 46 ? -20.156 -24.609 6.609 1 97.62 46 LYS A O 1
ATOM 356 N N . ASP A 1 47 ? -20.469 -26.047 8.312 1 97.5 47 ASP A N 1
ATOM 357 C CA . ASP A 1 47 ? -19.75 -25.266 9.312 1 97.5 47 ASP A CA 1
ATOM 358 C C . ASP A 1 47 ? -18.281 -25.672 9.375 1 97.5 47 ASP A C 1
ATOM 360 O O . ASP A 1 47 ? -17.969 -26.75 9.859 1 97.5 47 ASP A O 1
ATOM 364 N N . LEU A 1 48 ? -17.469 -24.781 8.969 1 97.5 48 LEU A N 1
ATOM 365 C CA . LEU A 1 48 ? -16.062 -25.141 8.812 1 97.5 48 LEU A CA 1
ATOM 366 C C . LEU A 1 48 ? -15.25 -24.688 10.031 1 97.5 48 LEU A C 1
ATOM 368 O O . LEU A 1 48 ? -14.039 -24.906 10.086 1 97.5 48 LEU A O 1
ATOM 372 N N . VAL A 1 49 ? -15.875 -24.078 11 1 96.62 49 VAL A N 1
ATOM 373 C CA . VAL A 1 49 ? -15.234 -23.734 12.266 1 96.62 49 VAL A CA 1
ATOM 374 C C . VAL A 1 49 ? -15.266 -24.938 13.203 1 96.62 49 VAL A C 1
ATOM 376 O O . VAL A 1 49 ? -16.109 -25.016 14.102 1 96.62 49 VAL A O 1
ATOM 379 N N . VAL A 1 50 ? -14.312 -25.734 13.047 1 96.19 50 VAL A N 1
ATOM 380 C CA . VAL A 1 50 ? -14.195 -26.9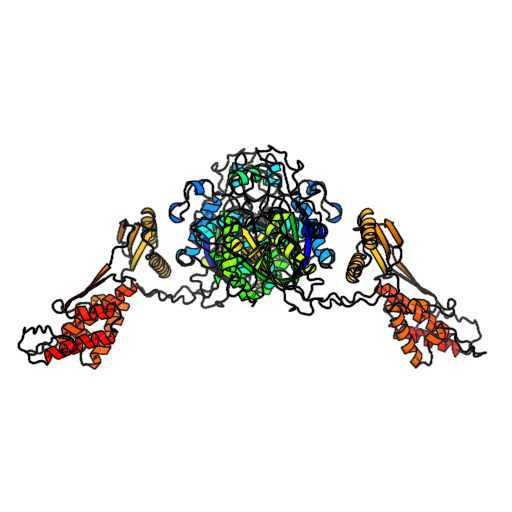53 13.836 1 96.19 50 VAL A CA 1
ATOM 381 C C . VAL A 1 50 ? -13.141 -26.766 14.93 1 96.19 50 VAL A C 1
ATOM 383 O O . VAL A 1 50 ? -12.047 -26.266 14.664 1 96.19 50 VAL A O 1
ATOM 386 N N . PHE A 1 51 ? -13.484 -27.109 16.141 1 95.06 51 PHE A N 1
ATOM 387 C CA . PHE A 1 51 ? -12.586 -26.953 17.281 1 95.06 51 PHE A CA 1
ATOM 388 C C . PHE A 1 51 ? -11.648 -28.156 17.391 1 95.06 51 PHE A C 1
ATOM 390 O O . PHE A 1 51 ? -12.078 -29.297 17.25 1 95.06 51 PHE A O 1
ATOM 397 N N . ARG A 1 52 ? -10.336 -27.781 17.5 1 93.62 52 ARG A N 1
ATOM 398 C CA . ARG A 1 52 ? -9.281 -28.781 17.578 1 93.62 52 ARG A CA 1
ATOM 399 C C . ARG A 1 52 ? -8.195 -28.359 18.562 1 93.62 52 ARG A C 1
ATOM 401 O O . ARG A 1 52 ? -8.125 -27.188 18.953 1 93.62 52 ARG A O 1
ATOM 408 N N . ASP A 1 53 ? -7.352 -29.281 18.969 1 92.69 53 ASP A N 1
ATOM 409 C CA . ASP A 1 53 ? -6.254 -28.969 19.891 1 92.69 53 ASP A CA 1
ATOM 410 C C . ASP A 1 53 ? -4.93 -28.859 19.141 1 92.69 53 ASP A C 1
ATOM 412 O O . ASP A 1 53 ? -3.859 -28.906 19.734 1 92.69 53 ASP A O 1
ATOM 416 N N . ASP A 1 54 ? -4.984 -28.672 17.906 1 90.5 54 ASP A N 1
ATOM 417 C CA . ASP A 1 54 ? -3.812 -28.734 17.031 1 90.5 54 ASP A CA 1
ATOM 418 C C . ASP A 1 54 ? -2.865 -27.562 17.297 1 90.5 54 ASP A C 1
ATOM 420 O O . ASP A 1 54 ? -1.649 -27.703 17.141 1 90.5 54 ASP A O 1
ATOM 424 N N . ARG A 1 55 ? -3.465 -26.328 17.547 1 93 55 ARG A N 1
ATOM 425 C CA . ARG A 1 55 ? -2.625 -25.172 17.812 1 93 55 ARG A CA 1
ATOM 426 C C . ARG A 1 55 ? -2.457 -24.953 19.312 1 93 55 ARG A C 1
ATOM 428 O O . ARG A 1 55 ? -1.34 -24.75 19.797 1 93 55 ARG A O 1
ATOM 435 N N . PHE A 1 56 ? -3.545 -24.891 20 1 91.81 56 PHE A N 1
ATOM 436 C CA . PHE A 1 56 ? -3.57 -24.781 21.453 1 91.81 56 PHE A CA 1
ATOM 437 C C . PHE A 1 56 ? -4.793 -25.5 22.031 1 91.81 56 PHE A C 1
ATOM 439 O O . PHE A 1 56 ? -5.812 -25.641 21.359 1 91.81 56 PHE A O 1
ATOM 446 N N . GLU A 1 57 ? -4.719 -25.922 23.266 1 94.12 57 GLU A N 1
ATOM 447 C CA . GLU A 1 57 ? -5.797 -26.656 23.922 1 94.12 57 GLU A CA 1
ATOM 448 C C . GLU A 1 57 ? -6.742 -25.703 24.656 1 94.12 57 GLU A C 1
ATOM 450 O O . GLU A 1 57 ? -6.406 -24.547 24.891 1 94.12 57 GLU A O 1
ATOM 455 N N . LYS A 1 58 ? -7.945 -26.297 24.875 1 92.56 58 LYS A N 1
ATOM 456 C CA . LYS A 1 58 ? -8.867 -25.547 25.719 1 92.56 58 LYS A CA 1
ATOM 457 C C . LYS A 1 58 ? -8.227 -25.172 27.047 1 92.56 58 LYS A C 1
ATOM 459 O O . LYS A 1 58 ? -7.535 -26 27.656 1 92.56 58 LYS A O 1
ATOM 464 N N . GLY A 1 59 ? -8.422 -23.938 27.438 1 92.31 59 GLY A N 1
ATOM 465 C CA . GLY A 1 59 ? -7.844 -23.484 28.703 1 92.31 59 GLY A CA 1
ATOM 466 C C . GLY A 1 59 ? -6.496 -22.812 28.531 1 92.31 59 GLY A C 1
ATOM 467 O O . GLY A 1 59 ? -6.023 -22.125 29.438 1 92.31 59 GLY A O 1
ATOM 468 N N . ALA A 1 60 ? -5.906 -23.047 27.375 1 91.94 60 ALA A N 1
ATOM 469 C CA . ALA A 1 60 ? -4.668 -22.328 27.109 1 91.94 60 ALA A CA 1
ATOM 470 C C . ALA A 1 60 ? -4.887 -20.812 27.203 1 91.94 60 ALA A C 1
ATOM 472 O O . ALA A 1 60 ? -5.82 -20.281 26.594 1 91.94 60 ALA A O 1
ATOM 473 N N . ALA A 1 61 ? -3.973 -20.109 27.984 1 89.25 61 ALA A N 1
ATOM 474 C CA . ALA A 1 61 ? -4.094 -18.672 28.219 1 89.25 61 ALA A CA 1
ATOM 475 C C . ALA A 1 61 ? -5.512 -18.312 28.656 1 89.25 61 ALA A C 1
ATOM 477 O O . ALA A 1 61 ? -6.035 -17.266 28.281 1 89.25 61 ALA A O 1
ATOM 478 N N . ASN A 1 62 ? -6.277 -19.266 29.188 1 90.12 62 ASN A N 1
ATOM 479 C CA . ASN A 1 62 ? -7.625 -19.109 29.734 1 90.12 62 ASN A CA 1
ATOM 480 C C . ASN A 1 62 ? -8.664 -18.984 28.625 1 90.12 62 ASN A C 1
ATOM 482 O O . ASN A 1 62 ? -9.703 -18.359 28.812 1 90.12 62 ASN A O 1
ATOM 486 N N . MET A 1 63 ? -8.328 -19.484 27.531 1 91.12 63 MET A N 1
ATOM 487 C CA . MET A 1 63 ? -9.289 -19.484 26.422 1 91.12 63 MET A CA 1
ATOM 488 C C . MET A 1 63 ? -10.477 -20.375 26.734 1 91.12 63 MET A C 1
ATOM 490 O O . MET A 1 63 ? -10.312 -21.469 27.297 1 91.12 63 MET A O 1
ATOM 494 N N . PRO A 1 64 ? -11.688 -19.906 26.375 1 92.12 64 PRO A N 1
ATOM 495 C CA . PRO A 1 64 ? -12.883 -20.688 26.672 1 92.12 64 PRO A CA 1
ATOM 496 C C . PRO A 1 64 ? -13.031 -21.906 25.75 1 92.12 64 PRO A C 1
ATOM 498 O O . PRO A 1 64 ? -13.836 -22.797 26.016 1 92.12 64 PRO A O 1
ATOM 501 N N . TYR A 1 65 ? -12.398 -21.969 24.688 1 92.19 65 TYR A N 1
ATOM 502 C CA . TYR A 1 65 ? -12.445 -23.078 23.734 1 92.19 65 TYR A CA 1
ATOM 503 C C . TYR A 1 65 ? -11.07 -23.344 23.141 1 92.19 65 TYR A C 1
ATOM 505 O O . TYR A 1 65 ? -10.148 -22.531 23.297 1 92.19 65 TYR A O 1
ATOM 513 N N . SER A 1 66 ? -10.875 -24.484 22.531 1 93.94 66 SER A N 1
ATOM 514 C CA . SER A 1 66 ? -9.648 -24.859 21.828 1 93.94 66 SER A CA 1
ATOM 515 C C . SER A 1 66 ? -9.516 -24.094 20.5 1 93.94 66 SER A C 1
ATOM 517 O O . SER A 1 66 ? -10.43 -23.391 20.094 1 93.94 66 SER A O 1
ATOM 519 N N . SER A 1 67 ? -8.305 -24.219 19.953 1 92.44 67 SER A N 1
ATOM 520 C CA . SER A 1 67 ? -8.125 -23.625 18.641 1 92.44 67 SER A CA 1
ATOM 521 C C . SER A 1 67 ? -9.188 -24.094 17.656 1 92.44 67 SER A C 1
ATOM 523 O O . SER A 1 67 ? -9.727 -25.203 17.812 1 92.44 67 SER A O 1
ATOM 525 N N . CYS A 1 68 ? -9.602 -23.203 16.656 1 92.19 68 CYS A N 1
ATOM 526 C CA . CYS A 1 68 ? -10.68 -23.562 15.75 1 92.19 68 CYS A CA 1
ATOM 527 C C . CYS A 1 68 ? -10.469 -22.906 14.383 1 92.19 68 CYS A C 1
ATOM 529 O O . CYS A 1 68 ? -9.633 -22.016 14.234 1 92.19 68 CYS A O 1
ATOM 531 N N . GLY A 1 69 ? -11.273 -23.5 13.32 1 96.31 69 GLY A N 1
ATOM 532 C CA . GLY A 1 69 ? -11.203 -22.969 11.969 1 96.31 69 GLY A CA 1
ATOM 533 C C . GLY A 1 69 ? -9.789 -22.938 11.414 1 96.31 69 GLY A C 1
ATOM 534 O O . GLY A 1 69 ? -9.336 -21.906 10.93 1 96.31 69 GLY A O 1
ATOM 535 N N . LEU A 1 70 ? -9.141 -24.062 11.414 1 96.94 70 LEU A N 1
ATOM 536 C CA . LEU A 1 70 ? -7.699 -24.125 11.172 1 96.94 70 LEU A CA 1
ATOM 537 C C . LEU A 1 70 ? -7.414 -24.531 9.734 1 96.94 70 LEU A C 1
ATOM 539 O O . LEU A 1 70 ? -8.133 -25.359 9.164 1 96.94 70 LEU A O 1
ATOM 543 N N . VAL A 1 71 ? -6.387 -23.875 9.195 1 97.12 71 VAL A N 1
ATOM 544 C CA . VAL A 1 71 ? -5.773 -24.375 7.973 1 97.12 71 VAL A CA 1
ATOM 545 C C . VAL A 1 71 ? -4.941 -25.625 8.297 1 97.12 71 VAL A C 1
ATOM 547 O O . VAL A 1 71 ? -4.297 -25.688 9.344 1 97.12 71 VAL A O 1
ATOM 550 N N . ARG A 1 72 ? -4.926 -26.594 7.359 1 94.06 72 ARG A N 1
ATOM 551 C CA . ARG A 1 72 ? -4.262 -27.859 7.586 1 94.06 72 ARG A CA 1
ATOM 552 C C . ARG A 1 72 ? -2.807 -27.812 7.133 1 94.06 72 ARG A C 1
ATOM 554 O O . ARG A 1 72 ? -2.408 -26.891 6.41 1 94.06 72 ARG A O 1
ATOM 561 N N . ASN A 1 73 ? -1.923 -28.75 7.625 1 91.06 73 ASN A N 1
ATOM 562 C CA . ASN A 1 73 ? -0.608 -29.109 7.113 1 91.06 73 ASN A CA 1
ATOM 563 C C . ASN A 1 73 ? 0.372 -27.953 7.191 1 91.06 73 ASN A C 1
ATOM 565 O O . ASN A 1 73 ? 1.028 -27.609 6.203 1 91.06 73 ASN A O 1
ATOM 569 N N . LEU A 1 74 ? 0.507 -27.359 8.344 1 93.06 74 LEU A N 1
ATOM 570 C CA . LEU A 1 74 ? 1.433 -26.25 8.508 1 93.06 74 LEU A CA 1
ATOM 571 C C . LEU A 1 74 ? 2.879 -26.734 8.422 1 93.06 74 LEU A C 1
ATOM 573 O O . LEU A 1 74 ? 3.791 -25.922 8.219 1 93.06 74 LEU A O 1
ATOM 577 N N . ASP A 1 75 ? 3.084 -28 8.555 1 91.31 75 ASP A N 1
ATOM 578 C CA . ASP A 1 75 ? 4.434 -28.547 8.641 1 91.31 75 ASP A CA 1
ATOM 579 C C . ASP A 1 75 ? 4.93 -29 7.277 1 91.31 75 ASP A C 1
ATOM 581 O O . ASP A 1 75 ? 6.023 -29.562 7.16 1 91.31 75 ASP A O 1
ATOM 585 N N . LYS A 1 76 ? 4.184 -28.797 6.32 1 91.62 76 LYS A N 1
ATOM 586 C CA . LYS A 1 76 ? 4.562 -29.266 4.988 1 91.62 76 LYS A CA 1
ATOM 587 C C . LYS A 1 76 ? 4.934 -28.109 4.082 1 91.62 76 LYS A C 1
ATOM 589 O O . LYS A 1 76 ? 4.328 -27.031 4.156 1 91.62 76 LYS A O 1
ATOM 594 N N . PHE A 1 77 ? 6.016 -28.359 3.328 1 93.06 77 PHE A N 1
ATOM 595 C CA . PHE A 1 77 ? 6.465 -27.406 2.328 1 93.06 77 PHE A CA 1
ATOM 596 C C . PHE A 1 77 ? 7.359 -28.078 1.295 1 93.06 77 PHE A C 1
ATOM 598 O O . PHE A 1 77 ? 8.211 -28.891 1.644 1 93.06 77 PHE A O 1
ATOM 605 N N . ASP A 1 78 ? 7.129 -27.781 0.061 1 86.88 78 ASP A N 1
ATOM 606 C CA . ASP A 1 78 ? 7.941 -28.359 -1.001 1 86.88 78 ASP A CA 1
ATOM 607 C C . ASP A 1 78 ? 9.234 -27.578 -1.198 1 86.88 78 ASP A C 1
ATOM 609 O O . ASP A 1 78 ? 9.344 -26.781 -2.137 1 86.88 78 ASP A O 1
ATOM 613 N N . THR A 1 79 ? 10.211 -27.844 -0.47 1 90.75 79 THR A N 1
ATOM 614 C CA . THR A 1 79 ? 11.484 -27.125 -0.476 1 90.75 79 THR A CA 1
ATOM 615 C C . THR A 1 79 ? 12.172 -27.25 -1.833 1 90.75 79 THR A C 1
ATOM 617 O O . THR A 1 79 ? 12.766 -26.297 -2.322 1 90.75 79 THR A O 1
ATOM 620 N N . LYS A 1 80 ? 12.094 -28.391 -2.506 1 83.56 80 LYS A N 1
ATOM 621 C CA . LYS A 1 80 ? 12.773 -28.641 -3.775 1 83.56 80 LYS A CA 1
ATOM 622 C C . LYS A 1 80 ? 12.133 -27.844 -4.91 1 83.56 80 LYS A C 1
ATOM 624 O O . LYS A 1 80 ? 12.828 -27.266 -5.746 1 83.56 80 LYS A O 1
ATOM 629 N N . MET A 1 81 ? 10.859 -27.797 -4.91 1 83.81 81 MET A N 1
ATOM 630 C CA . MET A 1 81 ? 10.133 -27.109 -5.969 1 83.81 81 MET A CA 1
ATOM 631 C C . MET A 1 81 ? 10.484 -25.625 -6 1 83.81 81 MET A C 1
ATOM 633 O O . MET A 1 81 ? 10.586 -25.031 -7.074 1 83.81 81 MET A O 1
ATOM 637 N N . PHE A 1 82 ? 10.68 -25.031 -4.848 1 91.31 82 PHE A N 1
ATOM 638 C CA . PHE A 1 82 ? 10.844 -23.594 -4.793 1 91.31 82 PHE A CA 1
ATOM 639 C C . PHE A 1 82 ? 12.289 -23.219 -4.477 1 91.31 82 PHE A C 1
ATOM 641 O O . PHE A 1 82 ? 12.594 -22.062 -4.223 1 91.31 82 PHE A O 1
ATOM 648 N N . ASN A 1 83 ? 13.141 -24.234 -4.43 1 87.38 83 ASN A N 1
ATOM 649 C CA . ASN A 1 83 ? 14.57 -24.047 -4.207 1 87.38 83 ASN A CA 1
ATOM 650 C C . ASN A 1 83 ? 14.844 -23.281 -2.914 1 87.38 83 ASN A C 1
ATOM 652 O O . ASN A 1 83 ? 15.57 -22.297 -2.914 1 87.38 83 ASN A O 1
ATOM 656 N N . ILE A 1 84 ? 14.188 -23.641 -1.88 1 92.81 84 ILE A N 1
ATOM 657 C CA . ILE A 1 84 ? 14.414 -23.094 -0.544 1 92.81 84 ILE A CA 1
ATOM 658 C C . ILE A 1 84 ? 14.984 -24.188 0.364 1 92.81 84 ILE A C 1
ATOM 660 O O . ILE A 1 84 ? 14.352 -25.219 0.586 1 92.81 84 ILE A O 1
ATOM 664 N N . PRO A 1 85 ? 16.203 -23.969 0.838 1 92.38 85 PRO A N 1
ATOM 665 C CA . PRO A 1 85 ? 16.797 -24.984 1.72 1 92.38 85 PRO A CA 1
ATOM 666 C C . PRO A 1 85 ? 15.914 -25.297 2.93 1 92.38 85 PRO A C 1
ATOM 668 O O . PRO A 1 85 ? 15.305 -24.391 3.5 1 92.38 85 PRO A O 1
ATOM 671 N N . ALA A 1 86 ? 15.93 -26.531 3.33 1 92.81 86 ALA A N 1
ATOM 672 C CA . ALA A 1 86 ? 15.094 -27.016 4.43 1 92.81 86 ALA A CA 1
ATOM 673 C C . ALA A 1 86 ? 15.367 -26.234 5.707 1 92.81 86 ALA A C 1
ATOM 675 O O . ALA A 1 86 ? 14.453 -25.938 6.477 1 92.81 86 ALA A O 1
ATOM 676 N N . ALA A 1 87 ? 16.609 -25.922 5.945 1 91.31 87 ALA A N 1
ATOM 677 C CA . ALA A 1 87 ? 17 -25.203 7.148 1 91.31 87 ALA A CA 1
ATOM 678 C C . ALA A 1 87 ? 16.375 -23.812 7.191 1 91.31 87 ALA A C 1
ATOM 680 O O . ALA A 1 87 ? 16.016 -23.312 8.266 1 91.31 87 ALA A O 1
ATOM 681 N N . ILE A 1 88 ? 16.234 -23.219 6.066 1 90.69 88 ILE A N 1
ATOM 682 C CA . ILE A 1 88 ? 15.609 -21.906 5.961 1 90.69 88 ILE A CA 1
ATOM 683 C C . ILE A 1 88 ? 14.094 -22.047 6.094 1 90.69 88 ILE A C 1
ATOM 685 O O . ILE A 1 88 ? 13.453 -21.281 6.816 1 90.69 88 ILE A O 1
ATOM 689 N N . ALA A 1 89 ? 13.539 -23 5.422 1 93.62 89 ALA A N 1
ATOM 690 C CA . ALA A 1 89 ? 12.102 -23.25 5.449 1 93.62 89 ALA A CA 1
ATOM 691 C C . ALA A 1 89 ? 11.602 -23.438 6.879 1 93.62 89 ALA A C 1
ATOM 693 O O . ALA A 1 89 ? 10.5 -23 7.223 1 93.62 89 ALA A O 1
ATOM 694 N N . GLN A 1 90 ? 12.391 -24.047 7.688 1 91.38 90 GLN A N 1
ATOM 695 C CA . GLN A 1 90 ? 12.016 -24.344 9.07 1 91.38 90 GLN A CA 1
ATOM 696 C C . GLN A 1 90 ? 11.914 -23.047 9.891 1 91.38 90 GLN A C 1
ATOM 698 O O . GLN A 1 90 ? 11.18 -23 10.883 1 91.38 90 GLN A O 1
ATOM 703 N N . LYS A 1 91 ? 12.625 -22.062 9.438 1 88.44 91 LYS A N 1
ATOM 704 C CA . LYS A 1 91 ? 12.648 -20.812 10.18 1 88.44 91 LYS A CA 1
ATOM 705 C C . LYS A 1 91 ? 11.586 -19.844 9.648 1 88.44 91 LYS A C 1
ATOM 707 O O . LYS A 1 91 ? 11.281 -18.844 10.289 1 88.44 91 LYS A O 1
ATOM 712 N N . MET A 1 92 ? 11.023 -20.203 8.57 1 91.75 92 MET A N 1
ATOM 713 C CA . MET A 1 92 ? 10.023 -19.344 7.945 1 91.75 92 MET A CA 1
ATOM 714 C C . MET A 1 92 ? 8.703 -19.406 8.695 1 91.75 92 MET A C 1
ATOM 716 O O . MET A 1 92 ? 8.383 -20.422 9.312 1 91.75 92 MET A O 1
ATOM 720 N N . ASP A 1 93 ? 7.98 -18.312 8.625 1 92.44 93 ASP A N 1
ATOM 721 C CA . ASP A 1 93 ? 6.57 -18.359 9 1 92.44 93 ASP A CA 1
ATOM 722 C C . ASP A 1 93 ? 5.801 -19.375 8.156 1 92.44 93 ASP A C 1
ATOM 724 O O . ASP A 1 93 ? 5.906 -19.375 6.93 1 92.44 93 ASP A O 1
ATOM 728 N N . PRO A 1 94 ? 5.051 -20.281 8.789 1 93.81 94 PRO A N 1
ATOM 729 C CA . PRO A 1 94 ? 4.293 -21.266 8.008 1 93.81 94 PRO A CA 1
ATOM 730 C C . PRO A 1 94 ? 3.371 -20.609 6.98 1 93.81 94 PRO A C 1
ATOM 732 O O . PRO A 1 94 ? 3.164 -21.141 5.891 1 93.81 94 PRO A O 1
ATOM 735 N N . GLY A 1 95 ? 2.766 -19.5 7.375 1 94.69 95 GLY A N 1
ATOM 736 C CA . GLY A 1 95 ? 1.954 -18.766 6.422 1 94.69 95 GLY A CA 1
ATOM 737 C C . GLY A 1 95 ? 2.732 -18.297 5.203 1 94.69 95 GLY A C 1
ATOM 738 O O . GLY A 1 95 ? 2.199 -18.281 4.09 1 94.69 95 GLY A O 1
ATOM 739 N N . SER A 1 96 ? 3.969 -17.969 5.406 1 94.94 96 SER A N 1
ATOM 740 C CA . SER A 1 96 ? 4.836 -17.531 4.312 1 94.94 96 SER A CA 1
ATOM 741 C C . SER A 1 96 ? 5.141 -18.703 3.365 1 94.94 96 SER A C 1
ATOM 743 O O . SER A 1 96 ? 5.219 -18.5 2.15 1 94.94 96 SER A O 1
ATOM 745 N N . ARG A 1 97 ? 5.391 -19.859 3.939 1 96.38 97 ARG A N 1
ATOM 746 C CA . ARG A 1 97 ? 5.594 -21.031 3.109 1 96.38 97 ARG A CA 1
ATOM 747 C C . ARG A 1 97 ? 4.371 -21.312 2.246 1 96.38 97 ARG A C 1
ATOM 749 O O . ARG A 1 97 ? 4.488 -21.516 1.034 1 96.38 97 ARG A O 1
ATOM 756 N N . MET A 1 98 ? 3.238 -21.266 2.83 1 96.81 98 MET A N 1
ATOM 757 C CA . MET A 1 98 ? 1.991 -21.5 2.109 1 96.81 98 MET A CA 1
ATOM 758 C C . MET A 1 98 ? 1.759 -20.438 1.054 1 96.81 98 MET A C 1
ATOM 760 O O . MET A 1 98 ? 1.198 -20.703 -0.008 1 96.81 98 MET A O 1
ATOM 764 N N . HIS A 1 99 ? 2.195 -19.281 1.436 1 97.69 99 HIS A N 1
ATOM 765 C CA . HIS A 1 99 ? 2.01 -18.156 0.529 1 97.69 99 HIS A CA 1
ATOM 766 C C . HIS A 1 99 ? 2.68 -18.406 -0.816 1 97.69 99 HIS A C 1
ATOM 768 O O . HIS A 1 99 ? 2.111 -18.094 -1.866 1 97.69 99 HIS A O 1
ATOM 774 N N . ILE A 1 100 ? 3.871 -18.953 -0.859 1 97.75 100 ILE A N 1
ATOM 775 C CA . ILE A 1 100 ? 4.574 -19.266 -2.096 1 97.75 100 ILE A CA 1
ATOM 776 C C . ILE A 1 100 ? 3.762 -20.281 -2.9 1 97.75 100 ILE A C 1
ATOM 778 O O . ILE A 1 100 ? 3.572 -20.109 -4.109 1 97.75 100 ILE A O 1
ATOM 782 N N . GLU A 1 101 ? 3.252 -21.25 -2.234 1 96.56 101 GLU A N 1
ATOM 783 C CA . GLU A 1 101 ? 2.488 -22.328 -2.881 1 96.56 101 GLU A CA 1
ATOM 784 C C . GLU A 1 101 ? 1.191 -21.781 -3.48 1 96.56 101 GLU A C 1
ATOM 786 O O . GLU A 1 101 ? 0.874 -22.062 -4.637 1 96.56 101 GLU A O 1
ATOM 791 N N . ILE A 1 102 ? 0.452 -21.016 -2.713 1 97.62 102 ILE A N 1
ATOM 792 C CA . ILE A 1 102 ? -0.859 -20.578 -3.17 1 97.62 102 ILE A CA 1
ATOM 793 C C . ILE A 1 102 ? -0.692 -19.547 -4.289 1 97.62 102 ILE A C 1
ATOM 795 O O . ILE A 1 102 ? -1.542 -19.438 -5.176 1 97.62 102 ILE A O 1
ATOM 799 N N . THR A 1 103 ? 0.372 -18.766 -4.223 1 98.5 103 THR A N 1
ATOM 800 C CA . THR A 1 103 ? 0.656 -17.859 -5.32 1 98.5 103 THR A CA 1
ATOM 801 C C . THR A 1 103 ? 0.892 -18.625 -6.617 1 98.5 103 THR A C 1
ATOM 803 O O . THR A 1 103 ? 0.347 -18.281 -7.664 1 98.5 103 THR A O 1
ATOM 806 N N . TYR A 1 104 ? 1.693 -19.656 -6.527 1 96.06 104 TYR A N 1
ATOM 807 C CA . TYR A 1 104 ? 1.938 -20.547 -7.664 1 96.06 104 TYR A CA 1
ATOM 808 C C . TYR A 1 104 ? 0.631 -21.109 -8.203 1 96.06 104 TYR A C 1
ATOM 810 O O . TYR A 1 104 ? 0.391 -21.094 -9.406 1 96.06 104 TYR A O 1
ATOM 818 N N . GLU A 1 105 ? -0.202 -21.547 -7.355 1 95.06 105 GLU A N 1
ATOM 819 C CA . GLU A 1 105 ? -1.476 -22.172 -7.707 1 95.06 105 GLU A CA 1
ATOM 820 C C . GLU A 1 105 ? -2.426 -21.156 -8.344 1 95.06 105 GLU A C 1
ATOM 822 O O . GLU A 1 105 ? -3.152 -21.484 -9.281 1 95.06 105 GLU A O 1
ATOM 827 N N . ALA A 1 106 ? -2.471 -19.938 -7.805 1 97.88 106 ALA A N 1
ATOM 828 C CA . ALA A 1 106 ? -3.344 -18.906 -8.359 1 97.88 106 ALA A CA 1
ATOM 829 C C . ALA A 1 106 ? -2.955 -18.578 -9.797 1 97.88 106 ALA A C 1
ATOM 831 O O . ALA A 1 106 ? -3.822 -18.391 -10.656 1 97.88 106 ALA A O 1
ATOM 832 N N . ILE A 1 107 ? -1.687 -18.516 -10.047 1 96.06 107 ILE A N 1
ATOM 833 C CA . ILE A 1 107 ? -1.212 -18.25 -11.398 1 96.06 107 ILE A CA 1
ATOM 834 C C . ILE A 1 107 ? -1.563 -19.422 -12.312 1 96.06 107 ILE A C 1
ATOM 836 O O . ILE A 1 107 ? -2.031 -19.219 -13.438 1 96.06 107 ILE A O 1
ATOM 840 N N . ALA A 1 108 ? -1.354 -20.609 -11.797 1 89.5 108 ALA A N 1
ATOM 841 C CA . ALA A 1 108 ? -1.724 -21.797 -12.586 1 89.5 108 ALA A CA 1
ATOM 842 C C . ALA A 1 108 ? -3.217 -21.797 -12.898 1 89.5 108 ALA A C 1
ATOM 844 O O . ALA A 1 108 ? -3.623 -22.156 -14 1 89.5 108 ALA A O 1
ATOM 845 N N . ASP A 1 109 ? -3.998 -21.359 -11.969 1 90.44 109 ASP A N 1
ATOM 846 C CA . ASP A 1 109 ? -5.445 -21.297 -12.148 1 90.44 109 ASP A CA 1
ATOM 847 C C . ASP A 1 109 ? -5.824 -20.312 -13.25 1 90.44 109 ASP A C 1
ATOM 849 O O . ASP A 1 109 ? -6.867 -20.469 -13.891 1 90.44 109 ASP A O 1
ATOM 853 N N . SER A 1 110 ? -5.023 -19.359 -13.469 1 91.12 110 SER A N 1
ATOM 854 C CA . SER A 1 110 ? -5.297 -18.359 -14.484 1 91.12 110 SER A CA 1
ATOM 855 C C . SER A 1 110 ? -4.996 -18.875 -15.883 1 91.12 110 SER A C 1
ATOM 857 O O . SER A 1 110 ? -5.309 -18.219 -16.875 1 91.12 110 SER A O 1
ATOM 859 N N . GLY A 1 111 ? -4.359 -20 -15.93 1 83.56 111 GLY A N 1
ATOM 860 C CA . GLY A 1 111 ? -4.012 -20.594 -17.219 1 83.56 111 GLY A CA 1
ATOM 861 C C . GLY A 1 111 ? -2.557 -20.375 -17.594 1 83.56 111 GLY A C 1
ATOM 862 O O . GLY A 1 111 ? -2.104 -20.859 -18.625 1 83.56 111 GLY A O 1
ATOM 863 N N . TYR A 1 112 ? -1.779 -19.719 -16.719 1 86 112 TYR A N 1
ATOM 864 C CA . TYR A 1 112 ? -0.363 -19.484 -16.969 1 86 112 TYR A CA 1
ATOM 865 C C . TYR A 1 112 ? 0.502 -20.5 -16.234 1 86 112 TYR A C 1
ATOM 867 O O . TYR A 1 112 ? 0.13 -20.984 -15.172 1 86 112 TYR A O 1
ATOM 875 N N . ASN A 1 113 ? 1.549 -20.875 -16.906 1 82.94 113 ASN A N 1
ATOM 876 C CA . ASN A 1 113 ? 2.643 -21.484 -16.156 1 82.94 113 ASN A CA 1
ATOM 877 C C . ASN A 1 113 ? 3.469 -20.453 -15.414 1 82.94 113 ASN A C 1
ATOM 879 O O . ASN A 1 113 ? 4.07 -19.562 -16.031 1 82.94 113 ASN A O 1
ATOM 883 N N . PRO A 1 114 ? 3.549 -20.516 -14.125 1 89.44 114 PRO A N 1
ATOM 884 C CA . PRO A 1 114 ? 4.281 -19.5 -13.375 1 89.44 114 PRO A CA 1
ATOM 885 C C . PRO A 1 114 ? 5.719 -19.328 -13.859 1 89.44 114 PRO A C 1
ATOM 887 O O . PRO A 1 114 ? 6.281 -18.234 -13.773 1 89.44 114 PRO A O 1
ATOM 890 N N . VAL A 1 115 ? 6.324 -20.328 -14.383 1 84.38 115 VAL A N 1
ATOM 891 C CA . VAL A 1 115 ? 7.703 -20.281 -14.867 1 84.38 115 VAL A CA 1
ATOM 892 C C . VAL A 1 115 ? 7.801 -19.328 -16.062 1 84.38 115 VAL A C 1
ATOM 894 O O . VAL A 1 115 ? 8.828 -18.672 -16.25 1 84.38 115 VAL A O 1
ATOM 897 N N . ASP A 1 116 ? 6.734 -19.219 -16.781 1 84.69 116 ASP A N 1
ATOM 898 C CA . ASP A 1 116 ? 6.715 -18.359 -17.969 1 84.69 116 ASP A CA 1
ATOM 899 C C . ASP A 1 116 ? 6.664 -16.891 -17.562 1 84.69 116 ASP A C 1
ATOM 901 O O . ASP A 1 116 ? 6.91 -16 -18.391 1 84.69 116 ASP A O 1
ATOM 905 N N . LEU A 1 117 ? 6.395 -16.672 -16.312 1 94.25 117 LEU A N 1
ATOM 906 C CA . LEU A 1 117 ? 6.223 -15.289 -15.867 1 94.25 117 LEU A CA 1
ATOM 907 C C . LEU A 1 117 ? 7.457 -14.805 -15.109 1 94.25 117 LEU A C 1
ATOM 909 O O . LEU A 1 117 ? 7.453 -13.711 -14.555 1 94.25 117 LEU A O 1
ATOM 913 N N . LYS A 1 118 ? 8.5 -15.57 -15.094 1 94.44 118 LYS A N 1
ATOM 914 C CA . LYS A 1 118 ? 9.75 -15.164 -14.453 1 94.44 118 LYS A CA 1
ATOM 915 C C . LYS A 1 118 ? 10.25 -13.836 -15.031 1 94.44 118 LYS A C 1
ATOM 917 O O . LYS A 1 118 ? 10.164 -13.609 -16.234 1 94.44 118 LYS A O 1
ATOM 922 N N . LYS A 1 119 ? 10.711 -12.945 -14.102 1 96.25 119 LYS A N 1
ATOM 923 C CA . LYS A 1 119 ? 11.336 -11.664 -14.398 1 96.25 119 LYS A CA 1
ATOM 924 C C . LYS A 1 119 ? 10.297 -10.641 -14.867 1 96.25 119 LYS A C 1
ATOM 926 O O . LYS A 1 119 ? 10.641 -9.5 -15.195 1 96.25 119 LYS A O 1
ATOM 931 N N . GLU A 1 120 ? 9.047 -11.055 -14.867 1 97.38 120 GLU A N 1
ATOM 932 C CA . GLU A 1 120 ? 7.988 -10.109 -15.211 1 97.38 120 GLU A CA 1
ATOM 933 C C . GLU A 1 120 ? 7.66 -9.203 -14.023 1 97.38 120 GLU A C 1
ATOM 935 O O . GLU A 1 120 ? 7.957 -9.539 -12.875 1 97.38 120 GLU A O 1
ATOM 940 N N . ARG A 1 121 ? 7.059 -8.047 -14.383 1 97.25 121 ARG A N 1
ATOM 941 C CA . ARG A 1 121 ? 6.707 -7.082 -13.344 1 97.25 121 ARG A CA 1
ATOM 942 C C . ARG A 1 121 ? 5.391 -7.457 -12.672 1 97.25 121 ARG A C 1
ATOM 944 O O . ARG A 1 121 ? 4.422 -6.695 -12.727 1 97.25 121 ARG A O 1
ATOM 951 N N . ILE A 1 122 ? 5.445 -8.562 -11.984 1 98.69 122 ILE A N 1
ATOM 952 C CA . ILE A 1 122 ? 4.301 -9 -11.188 1 98.69 122 ILE A CA 1
ATOM 953 C C . ILE A 1 122 ? 4.453 -8.516 -9.75 1 98.69 122 ILE A C 1
ATOM 955 O O . ILE A 1 122 ? 5.418 -8.867 -9.07 1 98.69 122 ILE A O 1
ATOM 959 N N . GLY A 1 123 ? 3.48 -7.66 -9.352 1 98.75 123 GLY A N 1
ATOM 960 C CA . GLY A 1 123 ? 3.506 -7.168 -7.98 1 98.75 123 GLY A CA 1
ATOM 961 C C . GLY A 1 123 ? 2.879 -8.125 -6.988 1 98.75 123 GLY A C 1
ATOM 962 O O . GLY A 1 123 ? 1.949 -8.859 -7.332 1 98.75 123 GLY A O 1
ATOM 963 N N . ILE A 1 124 ? 3.402 -8.164 -5.77 1 98.88 124 ILE A N 1
ATOM 964 C CA . ILE A 1 124 ? 2.811 -8.938 -4.684 1 98.88 124 ILE A CA 1
ATOM 965 C C . ILE A 1 124 ? 2.363 -7.996 -3.568 1 98.88 124 ILE A C 1
ATOM 967 O O . ILE A 1 124 ? 3.193 -7.367 -2.906 1 98.88 124 ILE A O 1
ATOM 971 N N . PHE A 1 125 ? 1.083 -7.883 -3.414 1 98.81 125 PHE A N 1
ATOM 972 C CA . PHE A 1 125 ? 0.431 -7.113 -2.361 1 98.81 125 PHE A CA 1
ATOM 973 C C . PHE A 1 125 ? -0.156 -8.039 -1.301 1 98.81 125 PHE A C 1
ATOM 975 O O . PHE A 1 125 ? -1.25 -8.578 -1.479 1 98.81 125 PHE A O 1
ATOM 982 N N . ASN A 1 126 ? 0.55 -8.133 -0.145 1 98.5 126 ASN A N 1
ATOM 983 C CA . ASN A 1 126 ? 0.205 -9.141 0.851 1 98.5 126 ASN A CA 1
ATOM 984 C C . ASN A 1 126 ? -0.353 -8.508 2.121 1 98.5 126 ASN A C 1
ATOM 986 O O . ASN A 1 126 ? 0.203 -7.527 2.629 1 98.5 126 ASN A O 1
ATOM 990 N N . ALA A 1 127 ? -1.481 -9.023 2.57 1 98.19 127 ALA A N 1
ATOM 991 C CA . ALA A 1 127 ? -2.057 -8.609 3.848 1 98.19 127 ALA A CA 1
ATOM 992 C C . ALA A 1 127 ? -1.632 -9.555 4.969 1 98.19 127 ALA A C 1
ATOM 994 O O . ALA A 1 127 ? -1.891 -10.758 4.91 1 98.19 127 ALA A O 1
ATOM 995 N N . THR A 1 128 ? -0.974 -9.008 5.953 1 93.44 128 THR A N 1
ATOM 996 C CA . THR A 1 128 ? -0.612 -9.734 7.168 1 93.44 128 THR A CA 1
ATOM 997 C C . THR A 1 128 ? -0.742 -8.828 8.391 1 93.44 128 THR A C 1
ATOM 999 O O . THR A 1 128 ? -0.243 -7.703 8.391 1 93.44 128 THR A O 1
ATOM 1002 N N . ILE A 1 129 ? -1.365 -9.367 9.461 1 86 129 ILE A N 1
ATOM 1003 C CA . ILE A 1 129 ? -1.593 -8.492 10.609 1 86 129 ILE A CA 1
ATOM 1004 C C . ILE A 1 129 ? -0.98 -9.109 11.859 1 86 129 ILE A C 1
ATOM 1006 O O . ILE A 1 129 ? -0.864 -8.453 12.891 1 86 129 ILE A O 1
ATOM 1010 N N . THR A 1 130 ? -0.601 -10.406 11.781 1 79.31 130 THR A N 1
ATOM 1011 C CA . THR A 1 130 ? -0.048 -11.055 12.961 1 79.31 130 THR A CA 1
ATOM 1012 C C . THR A 1 130 ? 1.415 -11.43 12.742 1 79.31 130 THR A C 1
ATOM 1014 O O . THR A 1 130 ? 1.854 -11.602 11.602 1 79.31 130 THR A O 1
ATOM 1017 N N . ASP A 1 131 ? 2.113 -11.414 13.797 1 80.69 131 ASP A N 1
ATOM 1018 C CA . ASP A 1 131 ? 3.508 -11.852 13.781 1 80.69 131 ASP A CA 1
ATOM 1019 C C . ASP A 1 131 ? 3.738 -12.992 14.773 1 80.69 131 ASP A C 1
ATOM 1021 O O . ASP A 1 131 ? 4.727 -12.992 15.508 1 80.69 131 ASP A O 1
ATOM 1025 N N . ASP A 1 132 ? 2.818 -13.898 14.797 1 82.19 132 ASP A N 1
ATOM 1026 C CA . ASP A 1 132 ? 2.824 -14.953 15.797 1 82.19 132 ASP A CA 1
ATOM 1027 C C . ASP A 1 132 ? 4.094 -15.797 15.703 1 82.19 132 ASP A C 1
ATOM 1029 O O . ASP A 1 132 ? 4.695 -16.141 16.719 1 82.19 132 ASP A O 1
ATOM 1033 N N . ALA A 1 133 ? 4.477 -16.125 14.547 1 80.31 133 ALA A N 1
ATOM 1034 C CA . ALA A 1 133 ? 5.648 -16.969 14.359 1 80.31 133 ALA A CA 1
ATOM 1035 C C . ALA A 1 133 ? 6.906 -16.312 14.906 1 80.31 133 ALA A C 1
ATOM 1037 O O . ALA A 1 133 ? 7.762 -16.969 15.5 1 80.31 133 ALA A O 1
ATOM 1038 N N . SER A 1 134 ? 7 -15.039 14.664 1 76.88 134 SER A N 1
ATOM 1039 C CA . SER A 1 134 ? 8.148 -14.289 15.18 1 76.88 134 SER A CA 1
ATOM 1040 C C . SER A 1 134 ? 8.109 -14.195 16.703 1 76.88 134 SER A C 1
ATOM 1042 O O . SER A 1 134 ? 9.156 -14.188 17.344 1 76.88 134 SER A O 1
ATOM 1044 N N . ARG A 1 135 ? 6.977 -14.141 17.266 1 75.69 135 ARG A N 1
ATOM 1045 C CA . ARG A 1 135 ? 6.801 -13.992 18.703 1 75.69 135 ARG A CA 1
ATOM 1046 C C . ARG A 1 135 ? 7.082 -15.297 19.438 1 75.69 135 ARG A C 1
ATOM 1048 O O . ARG A 1 135 ? 7.473 -15.297 20.609 1 75.69 135 ARG A O 1
ATOM 1055 N N . MET A 1 136 ? 6.777 -16.359 18.812 1 74.25 136 MET A N 1
ATOM 1056 C CA . MET A 1 136 ? 7.016 -17.656 19.422 1 74.25 136 MET A CA 1
ATOM 1057 C C . MET A 1 136 ? 8.508 -17.906 19.625 1 74.25 136 MET A C 1
ATOM 1059 O O . MET A 1 136 ? 8.906 -18.688 20.484 1 74.25 136 MET A O 1
ATOM 1063 N N . ASN A 1 137 ? 9.328 -17.188 18.922 1 62.47 137 ASN A N 1
ATOM 1064 C CA . ASN A 1 137 ? 10.766 -17.406 18.969 1 62.47 137 ASN A CA 1
ATOM 1065 C C . ASN A 1 137 ? 11.461 -16.375 19.859 1 62.47 137 ASN A C 1
ATOM 1067 O O . ASN A 1 137 ? 12.672 -16.172 19.75 1 62.47 137 ASN A O 1
ATOM 1071 N N . ILE A 1 138 ? 10.836 -15.383 20.484 1 55.25 138 ILE A N 1
ATOM 1072 C CA . ILE A 1 138 ? 11.383 -14.234 21.203 1 55.25 138 ILE A CA 1
ATOM 1073 C C . ILE A 1 138 ? 12.484 -14.695 22.156 1 55.25 138 ILE A C 1
ATOM 1075 O O . ILE A 1 138 ? 13.484 -14.008 22.344 1 55.25 138 ILE A O 1
ATOM 1079 N N . GLY A 1 139 ? 12.266 -15.672 23.016 1 51.53 139 GLY A N 1
ATOM 1080 C CA . GLY A 1 139 ? 13.422 -15.922 23.844 1 51.53 139 GLY A CA 1
ATOM 1081 C C . GLY A 1 139 ? 14.719 -16.016 23.062 1 51.53 139 GLY A C 1
ATOM 1082 O O . GLY A 1 139 ? 15.805 -15.898 23.641 1 51.53 139 GLY A O 1
ATOM 1083 N N . SER A 1 140 ? 14.531 -16.234 21.797 1 54.38 140 SER A N 1
ATOM 1084 C CA . SER A 1 140 ? 15.672 -16.438 20.922 1 54.38 140 SER A CA 1
ATOM 1085 C C . SER A 1 140 ? 15.883 -15.242 20 1 54.38 140 SER A C 1
ATOM 1087 O O . SER A 1 140 ? 15.047 -14.344 19.938 1 54.38 140 SER A O 1
ATOM 1089 N N . HIS A 1 141 ? 16.906 -15.203 19.172 1 56.19 141 HIS A N 1
ATOM 1090 C CA . HIS A 1 141 ? 17.438 -14.258 18.188 1 56.19 141 HIS A CA 1
ATOM 1091 C C . HIS A 1 141 ? 16.359 -13.867 17.172 1 56.19 141 HIS A C 1
ATOM 1093 O O . HIS A 1 141 ? 15.414 -14.625 16.953 1 56.19 141 HIS A O 1
ATOM 1099 N N . LEU A 1 142 ? 16.219 -12.5 16.953 1 61.03 142 LEU A N 1
ATOM 1100 C CA . LEU A 1 142 ? 15.43 -12.016 15.836 1 61.03 142 LEU A CA 1
ATOM 1101 C C . LEU A 1 142 ? 15.445 -13.016 14.688 1 61.03 142 LEU A C 1
ATOM 1103 O O . LEU A 1 142 ? 16.516 -13.43 14.234 1 61.03 142 LEU A O 1
ATOM 1107 N N . ASN A 1 143 ? 14.242 -13.586 14.477 1 71.25 143 ASN A N 1
ATOM 1108 C CA . ASN A 1 143 ? 14.094 -14.414 13.281 1 71.25 143 ASN A CA 1
ATOM 1109 C C . ASN A 1 143 ? 13.672 -13.578 12.07 1 71.25 143 ASN A C 1
ATOM 1111 O O . ASN A 1 143 ? 12.484 -13.383 11.828 1 71.25 143 ASN A O 1
ATOM 1115 N N . ILE A 1 144 ? 14.602 -13.117 11.32 1 73.31 144 ILE A N 1
ATOM 1116 C CA . ILE A 1 144 ? 14.352 -12.242 10.18 1 73.31 144 ILE A CA 1
ATOM 1117 C C . ILE A 1 144 ? 13.578 -13.008 9.109 1 73.31 144 ILE A C 1
ATOM 1119 O O . ILE A 1 144 ? 12.906 -12.406 8.273 1 73.31 144 ILE A O 1
ATOM 1123 N N . TYR A 1 145 ? 13.555 -14.305 9.188 1 80.81 145 TYR A N 1
ATOM 1124 C CA . TYR A 1 145 ? 12.93 -15.133 8.164 1 80.81 145 TYR A CA 1
ATOM 1125 C C . TYR A 1 145 ? 11.414 -15.133 8.312 1 80.81 145 TYR A C 1
ATOM 1127 O O . TYR A 1 145 ? 10.688 -15.484 7.375 1 80.81 145 TYR A O 1
ATOM 1135 N N . SER A 1 146 ? 11.031 -14.688 9.477 1 85.31 146 SER A N 1
ATOM 1136 C CA . SER A 1 146 ? 9.594 -14.719 9.734 1 85.31 146 SER A CA 1
ATOM 1137 C C . SER A 1 146 ? 9.016 -13.305 9.797 1 85.31 146 SER A C 1
ATOM 1139 O O . SER A 1 146 ? 7.883 -13.117 10.242 1 85.31 146 SER A O 1
ATOM 1141 N N . SER A 1 147 ? 9.82 -12.352 9.398 1 87.94 147 SER A N 1
ATOM 1142 C CA . SER A 1 147 ? 9.297 -10.992 9.367 1 87.94 147 SER A CA 1
ATOM 1143 C C . SER A 1 147 ? 8.172 -10.859 8.344 1 87.94 147 SER A C 1
ATOM 1145 O O . SER A 1 147 ? 8.125 -11.594 7.359 1 87.94 147 SER A O 1
ATOM 1147 N N . ARG A 1 148 ? 7.273 -9.938 8.531 1 91.5 148 ARG A N 1
ATOM 1148 C CA . ARG A 1 148 ? 6.094 -9.773 7.688 1 91.5 148 ARG A CA 1
ATOM 1149 C C . ARG A 1 148 ? 6.488 -9.445 6.254 1 91.5 148 ARG A C 1
ATOM 1151 O O . ARG A 1 148 ? 5.852 -9.906 5.305 1 91.5 148 ARG A O 1
ATOM 1158 N N . SER A 1 149 ? 7.52 -8.648 6.117 1 94.31 149 SER A N 1
ATOM 1159 C CA . SER A 1 149 ? 7.965 -8.25 4.785 1 94.31 149 SER A CA 1
ATOM 1160 C C . SER A 1 149 ? 8.484 -9.453 3.998 1 94.31 149 SER A C 1
ATOM 1162 O O . SER A 1 149 ? 8.445 -9.453 2.766 1 94.31 149 SER A O 1
ATOM 1164 N N . MET A 1 150 ? 8.898 -10.492 4.699 1 93.88 150 MET A N 1
ATOM 1165 C CA . MET A 1 150 ? 9.531 -11.633 4.039 1 93.88 150 MET A CA 1
ATOM 1166 C C . MET A 1 150 ? 8.492 -12.5 3.334 1 93.88 150 MET A C 1
ATOM 1168 O O . MET A 1 150 ? 8.82 -13.227 2.395 1 93.88 150 MET A O 1
ATOM 1172 N N . THR A 1 151 ? 7.258 -12.43 3.73 1 96.06 151 THR A N 1
ATOM 1173 C CA . THR A 1 151 ? 6.234 -13.227 3.062 1 96.06 151 THR A CA 1
ATOM 1174 C C . THR A 1 151 ? 6.137 -12.852 1.587 1 96.06 151 THR A C 1
ATOM 1176 O O . THR A 1 151 ? 6.379 -13.688 0.712 1 96.06 151 THR A O 1
ATOM 1179 N N . PRO A 1 152 ? 5.844 -11.609 1.268 1 98.06 152 PRO A N 1
ATOM 1180 C CA . PRO A 1 152 ? 5.801 -11.25 -0.151 1 98.06 152 PRO A CA 1
ATOM 1181 C C . PRO A 1 152 ? 7.18 -11.258 -0.805 1 98.06 152 PRO A C 1
ATOM 1183 O O . PRO A 1 152 ? 7.316 -11.656 -1.963 1 98.06 152 PRO A O 1
ATOM 1186 N N . ASN A 1 153 ? 8.242 -10.836 -0.12 1 97.56 153 ASN A N 1
ATOM 1187 C CA . ASN A 1 153 ? 9.57 -10.719 -0.703 1 97.56 153 ASN A CA 1
ATOM 1188 C C . ASN A 1 153 ? 10.141 -12.078 -1.088 1 97.56 153 ASN A C 1
ATOM 1190 O O . ASN A 1 153 ? 10.75 -12.227 -2.148 1 97.56 153 ASN A O 1
ATOM 1194 N N . ARG A 1 154 ? 9.945 -13.07 -0.213 1 97.12 154 ARG A N 1
ATOM 1195 C CA . ARG A 1 154 ? 10.422 -14.414 -0.506 1 97.12 154 ARG A CA 1
ATOM 1196 C C . ARG A 1 154 ? 9.656 -15.023 -1.679 1 97.12 154 ARG A C 1
ATOM 1198 O O . ARG A 1 154 ? 10.219 -15.781 -2.469 1 97.12 154 ARG A O 1
ATOM 1205 N N . THR A 1 155 ? 8.406 -14.727 -1.711 1 98.06 155 THR A N 1
ATOM 1206 C CA . THR A 1 155 ? 7.629 -15.195 -2.85 1 98.06 155 THR A CA 1
ATOM 1207 C C . THR A 1 155 ? 8.148 -14.594 -4.148 1 98.06 155 THR A C 1
ATOM 1209 O O . THR A 1 155 ? 8.305 -15.297 -5.148 1 98.06 155 THR A O 1
ATOM 1212 N N . SER A 1 156 ? 8.383 -13.25 -4.191 1 98.44 156 SER A N 1
ATOM 1213 C CA . SER A 1 156 ? 8.984 -12.617 -5.359 1 98.44 156 SER A CA 1
ATOM 1214 C C . SER A 1 156 ? 10.32 -13.266 -5.711 1 98.44 156 SER A C 1
ATOM 1216 O O . SER A 1 156 ? 10.633 -13.461 -6.887 1 98.44 156 SER A O 1
ATOM 1218 N N . TYR A 1 157 ? 11.07 -13.617 -4.707 1 97.56 157 TYR A N 1
ATOM 1219 C CA . TYR A 1 157 ? 12.375 -14.25 -4.883 1 97.56 157 TYR A CA 1
ATOM 1220 C C . TYR A 1 157 ? 12.219 -15.648 -5.469 1 97.56 157 TYR A C 1
ATOM 1222 O O . TYR A 1 157 ? 12.883 -15.992 -6.457 1 97.56 157 TYR A O 1
ATOM 1230 N N . ALA A 1 158 ? 11.352 -16.422 -4.875 1 96.75 158 ALA A N 1
ATOM 1231 C CA . ALA A 1 158 ? 11.188 -17.828 -5.246 1 96.75 158 ALA A CA 1
ATOM 1232 C C . ALA A 1 158 ? 10.617 -17.969 -6.652 1 96.75 158 ALA A C 1
ATOM 1234 O O . ALA A 1 158 ? 10.977 -18.891 -7.391 1 96.75 158 ALA A O 1
ATOM 1235 N N . LEU A 1 159 ? 9.734 -17.031 -7.02 1 97.38 159 LEU A N 1
ATOM 1236 C CA . LEU A 1 159 ? 9.062 -17.141 -8.312 1 97.38 159 LEU A CA 1
ATOM 1237 C C . LEU A 1 159 ? 9.672 -16.172 -9.32 1 97.38 159 LEU A C 1
ATOM 1239 O O . LEU A 1 159 ? 9.25 -16.141 -10.484 1 97.38 159 LEU A O 1
ATOM 1243 N N . ASP A 1 160 ? 10.641 -15.352 -8.906 1 97.75 160 ASP A N 1
ATOM 1244 C CA . ASP A 1 160 ? 11.438 -14.453 -9.742 1 97.75 160 ASP A CA 1
ATOM 1245 C C . ASP A 1 160 ? 10.555 -13.367 -10.367 1 97.75 160 ASP A C 1
ATOM 1247 O O . ASP A 1 160 ? 10.594 -13.164 -11.586 1 97.75 160 ASP A O 1
ATOM 1251 N N . PHE A 1 161 ? 9.758 -12.781 -9.555 1 98.5 161 PHE A N 1
ATOM 1252 C CA . PHE A 1 161 ? 8.938 -11.648 -9.969 1 98.5 161 PHE A CA 1
ATOM 1253 C C . PHE A 1 161 ? 9.617 -10.328 -9.617 1 98.5 161 PHE A C 1
ATOM 1255 O O . PHE A 1 161 ? 10.258 -10.211 -8.57 1 98.5 161 PHE A O 1
ATOM 1262 N N . THR A 1 162 ? 9.398 -9.258 -10.445 1 98.25 162 THR A N 1
ATOM 1263 C CA . THR A 1 162 ? 10.18 -8.047 -10.242 1 98.25 162 THR A CA 1
ATOM 1264 C C . THR A 1 162 ? 9.273 -6.859 -9.938 1 98.25 162 THR A C 1
ATOM 1266 O O . THR A 1 162 ? 9.75 -5.73 -9.805 1 98.25 162 THR A O 1
ATOM 1269 N N . GLY A 1 163 ? 7.969 -7.07 -9.867 1 98.12 163 GLY A N 1
ATOM 1270 C CA . GLY A 1 163 ? 7.074 -5.996 -9.461 1 98.12 163 GLY A CA 1
ATOM 1271 C C . GLY A 1 163 ? 7.172 -5.66 -7.984 1 98.12 163 GLY A C 1
ATOM 1272 O O . GLY A 1 163 ? 7.855 -6.355 -7.23 1 98.12 163 GLY A O 1
ATOM 1273 N N . THR A 1 164 ? 6.5 -4.605 -7.633 1 97.81 164 THR A N 1
ATOM 1274 C CA . THR A 1 164 ? 6.5 -4.156 -6.246 1 97.81 164 THR A CA 1
ATOM 1275 C C . THR A 1 164 ? 6.105 -5.293 -5.309 1 97.81 164 THR A C 1
ATOM 1277 O O . THR A 1 164 ? 5.277 -6.137 -5.664 1 97.81 164 THR A O 1
ATOM 1280 N N . SER A 1 165 ? 6.715 -5.391 -4.098 1 98.38 165 SER A N 1
ATOM 1281 C CA . SER A 1 165 ? 6.555 -6.484 -3.145 1 98.38 165 SER A CA 1
ATOM 1282 C C . SER A 1 165 ? 6.5 -5.961 -1.712 1 98.38 165 SER A C 1
ATOM 1284 O O . SER A 1 165 ? 7.504 -5.473 -1.186 1 98.38 165 SER A O 1
ATOM 1286 N N . LEU A 1 166 ? 5.305 -6.09 -1.075 1 98.06 166 LEU A N 1
ATOM 1287 C CA . LEU A 1 166 ? 5.191 -5.484 0.247 1 98.06 166 LEU A CA 1
ATOM 1288 C C . LEU A 1 166 ? 4.043 -6.109 1.033 1 98.06 166 LEU A C 1
ATOM 1290 O O . LEU A 1 166 ? 3.115 -6.672 0.445 1 98.06 166 LEU A O 1
ATOM 1294 N N . SER A 1 167 ? 4.168 -6.016 2.352 1 97.5 167 SER A N 1
ATOM 1295 C CA . SER A 1 167 ? 3.098 -6.398 3.264 1 97.5 167 SER A CA 1
ATOM 1296 C C . SER A 1 167 ? 2.307 -5.18 3.729 1 97.5 167 SER A C 1
ATOM 1298 O O . SER A 1 167 ? 2.865 -4.09 3.879 1 97.5 167 SER A O 1
ATOM 1300 N N . MET A 1 168 ? 1.018 -5.395 3.963 1 97.38 168 MET A N 1
ATOM 1301 C CA . MET A 1 168 ? 0.128 -4.305 4.352 1 97.38 168 MET A CA 1
ATOM 1302 C C . MET A 1 168 ? -0.722 -4.699 5.559 1 97.38 168 MET A C 1
ATOM 1304 O O . MET A 1 168 ? -1.038 -5.879 5.738 1 97.38 168 MET A O 1
ATOM 1308 N N . ASP A 1 169 ? -1.097 -3.666 6.379 1 96.81 169 ASP A N 1
ATOM 1309 C CA . ASP A 1 169 ? -1.88 -3.896 7.59 1 96.81 169 ASP A CA 1
ATOM 1310 C C . ASP A 1 169 ? -2.873 -2.762 7.828 1 96.81 169 ASP A C 1
ATOM 1312 O O . ASP A 1 169 ? -2.475 -1.62 8.062 1 96.81 169 ASP A O 1
ATOM 1316 N N . SER A 1 170 ? -4.09 -3.043 7.73 1 96.62 170 SER A N 1
ATOM 1317 C CA . SER A 1 170 ? -5.203 -2.186 8.133 1 96.62 170 SER A CA 1
ATOM 1318 C C . SER A 1 170 ? -6.219 -2.953 8.969 1 96.62 170 SER A C 1
ATOM 1320 O O . SER A 1 170 ? -7.426 -2.746 8.836 1 96.62 170 SER A O 1
ATOM 1322 N N . ALA A 1 171 ? -5.672 -3.92 9.656 1 94.38 171 ALA A N 1
ATOM 1323 C CA . ALA A 1 171 ? -6.477 -4.832 10.469 1 94.38 171 ALA A CA 1
ATOM 1324 C C . ALA A 1 171 ? -7.32 -5.75 9.586 1 94.38 171 ALA A C 1
ATOM 1326 O O . ALA A 1 171 ? -6.805 -6.363 8.648 1 94.38 171 ALA A O 1
ATOM 1327 N N . CYS A 1 172 ? -8.617 -5.898 9.891 1 95.81 172 CYS A N 1
ATOM 1328 C CA . CYS A 1 172 ? -9.43 -6.914 9.234 1 95.81 172 CYS A CA 1
ATOM 1329 C C . CYS A 1 172 ? -9.711 -6.527 7.781 1 95.81 172 CYS A C 1
ATOM 1331 O O . CYS A 1 172 ? -10.102 -7.371 6.977 1 95.81 172 CYS A O 1
ATOM 1333 N N . SER A 1 173 ? -9.492 -5.316 7.371 1 97.62 173 SER A N 1
ATOM 1334 C CA . SER A 1 173 ? -9.727 -4.887 5.996 1 97.62 173 SER A CA 1
ATOM 1335 C C . SER A 1 173 ? -8.453 -4.965 5.164 1 97.62 173 SER A C 1
ATOM 1337 O O . SER A 1 173 ? -8.422 -4.504 4.023 1 97.62 173 SER A O 1
ATOM 1339 N N . SER A 1 174 ? -7.41 -5.512 5.691 1 98.12 174 SER A N 1
ATOM 1340 C CA . SER A 1 174 ? -6.074 -5.449 5.109 1 98.12 174 SER A CA 1
ATOM 1341 C C . SER A 1 174 ? -6.059 -6.016 3.693 1 98.12 174 SER A C 1
ATOM 1343 O O . SER A 1 174 ? -5.477 -5.422 2.785 1 98.12 174 SER A O 1
ATOM 1345 N N . SER A 1 175 ? -6.613 -7.16 3.49 1 98.56 175 SER A N 1
ATOM 1346 C CA . SER A 1 175 ? -6.555 -7.746 2.154 1 98.56 175 SER A CA 1
ATOM 1347 C C . SER A 1 175 ? -7.449 -6.988 1.18 1 98.56 175 SER A C 1
ATOM 1349 O O . SER A 1 175 ? -7.184 -6.965 -0.024 1 98.56 175 SER A O 1
ATOM 1351 N N . GLY A 1 176 ? -8.539 -6.367 1.668 1 98.62 176 GLY A N 1
ATOM 1352 C CA . GLY A 1 176 ? -9.312 -5.469 0.832 1 98.62 176 GLY A CA 1
ATOM 1353 C C . GLY A 1 176 ? -8.531 -4.258 0.363 1 98.62 176 GLY A C 1
ATOM 1354 O O . GLY A 1 176 ? -8.586 -3.887 -0.811 1 98.62 176 GLY A O 1
ATOM 1355 N N . ILE A 1 177 ? -7.832 -3.676 1.281 1 98.5 177 ILE A N 1
ATOM 1356 C CA . ILE A 1 177 ? -7.035 -2.506 0.93 1 98.5 177 ILE A CA 1
ATOM 1357 C C . ILE A 1 177 ? -5.891 -2.918 0.007 1 98.5 177 ILE A C 1
ATOM 1359 O O . ILE A 1 177 ? -5.52 -2.174 -0.904 1 98.5 177 ILE A O 1
ATOM 1363 N N . ALA A 1 178 ? -5.301 -4.09 0.29 1 98.69 178 ALA A N 1
ATOM 1364 C CA . ALA A 1 178 ? -4.285 -4.613 -0.62 1 98.69 178 ALA A CA 1
ATOM 1365 C C . ALA A 1 178 ? -4.828 -4.73 -2.041 1 98.69 178 ALA A C 1
ATOM 1367 O O . ALA A 1 178 ? -4.125 -4.441 -3.008 1 98.69 178 ALA A O 1
ATOM 1368 N N . PHE A 1 179 ? -6.043 -5.152 -2.178 1 98.81 179 PHE A N 1
ATOM 1369 C CA . PHE A 1 179 ? -6.727 -5.25 -3.463 1 98.81 179 PHE A CA 1
ATOM 1370 C C . PHE A 1 179 ? -6.805 -3.889 -4.141 1 98.81 179 PHE A C 1
ATOM 1372 O O . PHE A 1 179 ? -6.477 -3.76 -5.324 1 98.81 179 PHE A O 1
ATOM 1379 N N . CYS A 1 180 ? -7.195 -2.883 -3.4 1 98.56 180 CYS A N 1
ATOM 1380 C CA . CYS A 1 180 ? -7.305 -1.528 -3.932 1 98.56 180 CYS A CA 1
ATOM 1381 C C . CYS A 1 180 ? -5.949 -1.021 -4.41 1 98.56 180 CYS A C 1
ATOM 1383 O O . CYS A 1 180 ? -5.844 -0.442 -5.492 1 98.56 180 CYS A O 1
ATOM 1385 N N . MET A 1 181 ? -4.945 -1.271 -3.604 1 98.38 181 MET A N 1
ATOM 1386 C CA . MET A 1 181 ? -3.602 -0.818 -3.953 1 98.38 181 MET A CA 1
ATOM 1387 C C . MET A 1 181 ? -3.102 -1.518 -5.211 1 98.38 181 MET A C 1
ATOM 1389 O O . MET A 1 181 ? -2.441 -0.9 -6.051 1 98.38 181 MET A O 1
ATOM 1393 N N . ALA A 1 182 ? -3.373 -2.781 -5.312 1 98.69 182 ALA A N 1
ATOM 1394 C CA . ALA A 1 182 ? -2.971 -3.545 -6.488 1 98.69 182 ALA A CA 1
ATOM 1395 C C . ALA A 1 182 ? -3.641 -3.004 -7.75 1 98.69 182 ALA A C 1
ATOM 1397 O O . ALA A 1 182 ? -2.988 -2.842 -8.781 1 98.69 182 ALA A O 1
ATOM 1398 N N . VAL A 1 183 ? -4.902 -2.754 -7.652 1 98.44 183 VAL A N 1
ATOM 1399 C CA . VAL A 1 183 ? -5.664 -2.225 -8.781 1 98.44 183 VAL A CA 1
ATOM 1400 C C . VAL A 1 183 ? -5.07 -0.887 -9.219 1 98.44 183 VAL A C 1
ATOM 1402 O O . VAL A 1 183 ? -4.855 -0.658 -10.414 1 98.44 183 VAL A O 1
ATOM 1405 N N . ASN A 1 184 ? -4.77 0.003 -8.273 1 97.69 184 ASN A N 1
ATOM 1406 C CA . ASN A 1 184 ? -4.16 1.292 -8.586 1 97.69 184 ASN A CA 1
ATOM 1407 C C . ASN A 1 184 ? -2.816 1.123 -9.289 1 97.69 184 ASN A C 1
ATOM 1409 O O . ASN A 1 184 ? -2.51 1.853 -10.227 1 97.69 184 ASN A O 1
ATOM 1413 N N . SER A 1 185 ? -2.016 0.205 -8.789 1 98.12 185 SER A N 1
ATOM 1414 C CA . SER A 1 185 ? -0.685 -0.019 -9.344 1 98.12 185 SER A CA 1
ATOM 1415 C C . SER A 1 185 ? -0.762 -0.507 -10.781 1 98.12 185 SER A C 1
ATOM 1417 O O . SER A 1 185 ? 0.065 -0.132 -11.617 1 98.12 185 SER A O 1
ATOM 1419 N N . ILE A 1 186 ? -1.694 -1.355 -11.078 1 98 186 ILE A N 1
ATOM 1420 C CA . ILE A 1 186 ? -1.891 -1.813 -12.453 1 98 186 ILE A CA 1
ATOM 1421 C C . ILE A 1 186 ? -2.359 -0.65 -13.32 1 98 186 ILE A C 1
ATOM 1423 O O . ILE A 1 186 ? -1.874 -0.47 -14.445 1 98 186 ILE A O 1
ATOM 1427 N N . ARG A 1 187 ? -3.268 0.175 -12.836 1 96.75 187 ARG A N 1
ATOM 1428 C CA . ARG A 1 187 ? -3.867 1.271 -13.586 1 96.75 187 ARG A CA 1
ATOM 1429 C C . ARG A 1 187 ? -2.809 2.283 -14.016 1 96.75 187 ARG A C 1
ATOM 1431 O O . ARG A 1 187 ? -2.867 2.818 -15.125 1 96.75 187 ARG A O 1
ATOM 1438 N N . VAL A 1 188 ? -1.835 2.521 -13.102 1 95.44 188 VAL A N 1
ATOM 1439 C CA . VAL A 1 188 ? -0.842 3.547 -13.406 1 95.44 188 VAL A CA 1
ATOM 1440 C C . VAL A 1 188 ? 0.315 2.928 -14.188 1 95.44 188 VAL A C 1
ATOM 1442 O O . VAL A 1 188 ? 1.208 3.639 -14.656 1 95.44 188 VAL A O 1
ATOM 1445 N N . GLY A 1 189 ? 0.326 1.614 -14.281 1 94.75 189 GLY A N 1
ATOM 1446 C CA . GLY A 1 189 ? 1.367 0.944 -15.047 1 94.75 189 GLY A CA 1
ATOM 1447 C C . GLY A 1 189 ? 2.607 0.645 -14.227 1 94.75 189 GLY A C 1
ATOM 1448 O O . GLY A 1 189 ? 3.674 0.367 -14.781 1 94.75 189 GLY A O 1
ATOM 1449 N N . ASP A 1 190 ? 2.463 0.706 -12.938 1 94.12 190 ASP A N 1
ATOM 1450 C CA . ASP A 1 190 ? 3.559 0.371 -12.031 1 94.12 190 ASP A CA 1
ATOM 1451 C C . ASP A 1 190 ? 3.895 -1.117 -12.109 1 94.12 190 ASP A C 1
ATOM 1453 O O . ASP A 1 190 ? 5.051 -1.506 -11.938 1 94.12 190 ASP A O 1
ATOM 1457 N N . VAL A 1 191 ? 2.896 -1.959 -12.203 1 97.69 191 VAL A N 1
ATOM 1458 C CA . VAL A 1 191 ? 3.039 -3.398 -12.398 1 97.69 191 VAL A CA 1
ATOM 1459 C C . VAL A 1 191 ? 2.168 -3.852 -13.57 1 97.69 191 VAL A C 1
ATOM 1461 O O . VAL A 1 191 ? 1.205 -3.172 -13.938 1 97.69 191 VAL A O 1
ATOM 1464 N N . ASP A 1 192 ? 2.527 -4.969 -14.172 1 97.5 192 ASP A N 1
ATOM 1465 C CA . ASP A 1 192 ? 1.757 -5.516 -15.289 1 97.5 192 ASP A CA 1
ATOM 1466 C C . ASP A 1 192 ? 0.632 -6.418 -14.789 1 97.5 192 ASP A C 1
ATOM 1468 O O . ASP A 1 192 ? -0.407 -6.547 -15.438 1 97.5 192 ASP A O 1
ATOM 1472 N N . ALA A 1 193 ? 0.85 -7.059 -13.734 1 98.5 193 ALA A N 1
ATOM 1473 C CA . ALA A 1 193 ? -0.1 -7.918 -13.031 1 98.5 193 ALA A CA 1
ATOM 1474 C C . ALA A 1 193 ? 0.186 -7.941 -11.539 1 98.5 193 ALA A C 1
ATOM 1476 O O . ALA A 1 193 ? 1.216 -7.434 -11.086 1 98.5 193 ALA A O 1
ATOM 1477 N N . ALA A 1 194 ? -0.786 -8.484 -10.797 1 98.88 194 ALA A N 1
ATOM 1478 C CA . ALA A 1 194 ? -0.592 -8.422 -9.352 1 98.88 194 ALA A CA 1
ATOM 1479 C C . ALA A 1 194 ? -1.179 -9.648 -8.656 1 98.88 194 ALA A C 1
ATOM 1481 O O . ALA A 1 194 ? -2.232 -10.148 -9.062 1 98.88 194 ALA A O 1
ATOM 1482 N N . ILE A 1 195 ? -0.439 -10.094 -7.676 1 98.88 195 ILE A N 1
ATOM 1483 C CA . ILE A 1 195 ? -0.964 -11.039 -6.695 1 98.88 195 ILE A CA 1
ATOM 1484 C C . ILE A 1 195 ? -1.476 -10.281 -5.473 1 98.88 195 ILE A C 1
ATOM 1486 O O . ILE A 1 195 ? -0.733 -9.516 -4.855 1 98.88 195 ILE A O 1
ATOM 1490 N N . VAL A 1 196 ? -2.725 -10.406 -5.168 1 98.94 196 VAL A N 1
ATOM 1491 C CA . VAL A 1 196 ? -3.289 -9.922 -3.912 1 98.94 196 VAL A CA 1
ATOM 1492 C C . VAL A 1 196 ? -3.514 -11.094 -2.957 1 98.94 196 VAL A C 1
ATOM 1494 O O . VAL A 1 196 ? -4.203 -12.055 -3.297 1 98.94 196 VAL A O 1
ATOM 1497 N N . SER A 1 197 ? -2.938 -10.977 -1.771 1 98.75 197 SER A N 1
ATOM 1498 C CA . SER A 1 197 ? -2.994 -12.148 -0.894 1 98.75 197 SER A CA 1
ATOM 1499 C C . SER A 1 197 ? -3.266 -11.734 0.55 1 98.75 197 SER A C 1
ATOM 1501 O O . SER A 1 197 ? -3.053 -10.578 0.925 1 98.75 197 SER A O 1
ATOM 1503 N N . GLY A 1 198 ? -3.889 -12.594 1.283 1 98.19 198 GLY A N 1
ATOM 1504 C CA . GLY A 1 198 ? -4.035 -12.523 2.729 1 98.19 198 GLY A CA 1
ATOM 1505 C C . GLY A 1 198 ? -3.479 -13.734 3.449 1 98.19 198 GLY A C 1
ATOM 1506 O O . GLY A 1 198 ? -3.697 -14.867 3.021 1 98.19 198 GLY A O 1
ATOM 1507 N N . CYS A 1 199 ? -2.695 -13.477 4.484 1 96.69 199 CYS A N 1
ATOM 1508 C CA . CYS A 1 199 ? -2.111 -14.547 5.285 1 96.69 199 CYS A CA 1
ATOM 1509 C C . CYS A 1 199 ? -2.49 -14.398 6.754 1 96.69 199 CYS A C 1
ATOM 1511 O O . CYS A 1 199 ? -1.966 -13.531 7.453 1 96.69 199 CYS A O 1
ATOM 1513 N N . GLN A 1 200 ? -3.346 -15.336 7.184 1 96.56 200 GLN A N 1
ATOM 1514 C CA . GLN A 1 200 ? -3.785 -15.312 8.57 1 96.56 200 GLN A CA 1
ATOM 1515 C C . GLN A 1 200 ? -3.652 -16.688 9.211 1 96.56 200 GLN A C 1
ATOM 1517 O O . GLN A 1 200 ? -4.316 -17.641 8.797 1 96.56 200 GLN A O 1
ATOM 1522 N N . LEU A 1 201 ? -2.758 -16.812 10.125 1 95.25 201 LEU A N 1
ATOM 1523 C CA . LEU A 1 201 ? -2.627 -17.984 10.984 1 95.25 201 LEU A CA 1
ATOM 1524 C C . LEU A 1 201 ? -2.688 -17.578 12.461 1 95.25 201 LEU A C 1
ATOM 1526 O O . LEU A 1 201 ? -2.188 -16.531 12.844 1 95.25 201 LEU A O 1
ATOM 1530 N N . ASN A 1 202 ? -3.311 -18.359 13.211 1 93.31 202 ASN A N 1
ATOM 1531 C CA . ASN A 1 202 ? -3.443 -18.125 14.641 1 93.31 202 ASN A CA 1
ATOM 1532 C C . ASN A 1 202 ? -2.643 -19.125 15.453 1 93.31 202 ASN A C 1
ATOM 1534 O O . ASN A 1 202 ? -3.15 -20.203 15.789 1 93.31 202 ASN A O 1
ATOM 1538 N N . LEU A 1 203 ? -1.459 -18.641 15.93 1 89.94 203 LEU A N 1
ATOM 1539 C CA . LEU A 1 203 ? -0.549 -19.609 16.531 1 89.94 203 LEU A CA 1
ATOM 1540 C C . LEU A 1 203 ? -0.47 -19.406 18.047 1 89.94 203 LEU A C 1
ATOM 1542 O O . LEU A 1 203 ? 0.02 -20.281 18.766 1 89.94 203 LEU A O 1
ATOM 1546 N N . LEU A 1 204 ? -0.975 -18.312 18.531 1 87.81 204 LEU A N 1
ATOM 1547 C CA . LEU A 1 204 ? -0.861 -17.984 19.953 1 87.81 204 LEU A CA 1
ATOM 1548 C C . LEU A 1 204 ? -2.238 -17.812 20.578 1 87.81 204 LEU A C 1
ATOM 1550 O O . LEU A 1 204 ? -3.027 -16.969 20.156 1 87.81 204 LEU A O 1
ATOM 1554 N N . PRO A 1 205 ? -2.572 -18.531 21.609 1 88.69 205 PRO A N 1
ATOM 1555 C CA . PRO A 1 205 ? -3.871 -18.406 22.266 1 88.69 205 PRO A CA 1
ATOM 1556 C C . PRO A 1 205 ? -4.043 -17.062 22.984 1 88.69 205 PRO A C 1
ATOM 1558 O O . PRO A 1 205 ? -5.168 -16.594 23.156 1 88.69 205 PRO A O 1
ATOM 1561 N N . GLU A 1 206 ? -2.916 -16.391 23.375 1 84.31 206 GLU A N 1
ATOM 1562 C CA . GLU A 1 206 ? -2.967 -15.117 24.078 1 84.31 206 GLU A CA 1
ATOM 1563 C C . GLU A 1 206 ? -3.66 -14.047 23.25 1 84.31 206 GLU A C 1
ATOM 1565 O O . GLU A 1 206 ? -4.402 -13.219 23.781 1 84.31 206 GLU A O 1
ATOM 1570 N N . THR A 1 207 ? -3.377 -14.109 21.984 1 83.62 207 THR A N 1
ATOM 1571 C CA . THR A 1 207 ? -4 -13.133 21.094 1 83.62 207 THR A CA 1
ATOM 1572 C C . THR A 1 207 ? -5.508 -13.344 21.031 1 83.62 207 THR A C 1
ATOM 1574 O O . THR A 1 207 ? -6.277 -12.383 21.078 1 83.62 207 THR A O 1
ATOM 1577 N N . ALA A 1 208 ? -5.91 -14.516 20.969 1 84.12 208 ALA A N 1
ATOM 1578 C CA . ALA A 1 208 ? -7.332 -14.836 20.922 1 84.12 208 ALA A CA 1
ATOM 1579 C C . ALA A 1 208 ? -8.031 -14.406 22.203 1 84.12 208 ALA A C 1
ATOM 1581 O O . ALA A 1 208 ? -9.141 -13.867 22.172 1 84.12 208 ALA A O 1
ATOM 1582 N N . MET A 1 209 ? -7.402 -14.68 23.266 1 86.62 209 MET A N 1
ATOM 1583 C CA . MET A 1 209 ? -7.977 -14.312 24.562 1 86.62 209 MET A CA 1
ATOM 1584 C C . MET A 1 209 ? -8.109 -12.797 24.688 1 86.62 209 MET A C 1
ATOM 1586 O O . MET A 1 209 ? -9.047 -12.305 25.312 1 86.62 209 MET A O 1
ATOM 1590 N N . GLY A 1 210 ? -7.133 -12.141 24.109 1 83.12 210 GLY A N 1
ATOM 1591 C CA . GLY A 1 210 ? -7.23 -10.688 24.094 1 83.12 210 GLY A CA 1
ATOM 1592 C C . GLY A 1 210 ? -8.508 -10.188 23.438 1 83.12 210 GLY A C 1
ATOM 1593 O O . GLY A 1 210 ? -9.133 -9.25 23.938 1 83.12 210 GLY A O 1
ATOM 1594 N N . TYR A 1 211 ? -8.938 -10.766 22.391 1 86.31 211 TYR A N 1
ATOM 1595 C CA . TYR A 1 211 ? -10.148 -10.383 21.688 1 86.31 211 TYR A CA 1
ATOM 1596 C C . TYR A 1 211 ? -11.391 -10.711 22.516 1 86.31 211 TYR A C 1
ATOM 1598 O O . TYR A 1 211 ? -12.383 -9.977 22.469 1 86.31 211 TYR A O 1
ATOM 1606 N N . VAL A 1 212 ? -11.312 -11.758 23.203 1 86.38 212 VAL A N 1
ATOM 1607 C CA . VAL A 1 212 ? -12.422 -12.148 24.078 1 86.38 212 VAL A CA 1
ATOM 1608 C C . VAL A 1 212 ? -12.594 -11.109 25.188 1 86.38 212 VAL A C 1
ATOM 1610 O O . VAL A 1 212 ? -13.711 -10.664 25.453 1 86.38 212 VAL A O 1
ATOM 1613 N N . LYS A 1 213 ? -11.531 -10.727 25.781 1 84.06 213 LYS A N 1
ATOM 1614 C CA . LYS A 1 213 ? -11.555 -9.773 26.875 1 84.06 213 LYS A CA 1
ATOM 1615 C C . LYS A 1 213 ? -12.055 -8.406 26.422 1 84.06 213 LYS A C 1
ATOM 1617 O O . LYS A 1 213 ? -12.688 -7.68 27.188 1 84.06 213 LYS A O 1
ATOM 1622 N N . LEU A 1 214 ? -11.789 -8.195 25.156 1 81.38 214 LEU A N 1
ATOM 1623 C CA . LEU A 1 214 ? -12.219 -6.926 24.578 1 81.38 214 LEU A CA 1
ATOM 1624 C C . LEU A 1 214 ? -13.703 -6.957 24.234 1 81.38 214 LEU A C 1
ATOM 1626 O O . LEU A 1 214 ? -14.297 -5.918 23.953 1 81.38 214 LEU A O 1
ATOM 1630 N N . GLY A 1 215 ? -14.297 -8.094 24.219 1 83.5 215 GLY A N 1
ATOM 1631 C CA . GLY A 1 215 ? -15.719 -8.234 23.953 1 83.5 215 GLY A CA 1
ATOM 1632 C C . GLY A 1 215 ? -16.031 -8.328 22.469 1 83.5 215 GLY A C 1
ATOM 1633 O O . GLY A 1 215 ? -17.203 -8.219 22.078 1 83.5 215 GLY A O 1
ATOM 1634 N N . VAL A 1 216 ? -15.039 -8.531 21.656 1 86.75 216 VAL A N 1
ATOM 1635 C CA . VAL A 1 216 ? -15.258 -8.57 20.219 1 86.75 216 VAL A CA 1
ATOM 1636 C C . VAL A 1 216 ? -15.375 -10.016 19.75 1 86.75 216 VAL A C 1
ATOM 1638 O O . VAL A 1 216 ? -16.078 -10.312 18.781 1 86.75 216 VAL A O 1
ATOM 1641 N N . ALA A 1 217 ? -14.727 -10.906 20.438 1 90.75 217 ALA A N 1
ATOM 1642 C CA . ALA A 1 217 ? -14.758 -12.32 20.062 1 90.75 217 ALA A CA 1
ATOM 1643 C C . ALA A 1 217 ? -15.852 -13.062 20.828 1 90.75 217 ALA A C 1
ATOM 1645 O O . ALA A 1 217 ? -16.141 -12.75 21.984 1 90.75 217 ALA A O 1
ATOM 1646 N N . SER A 1 218 ? -16.391 -14.039 20.156 1 92.94 218 SER A N 1
ATOM 1647 C CA . SER A 1 218 ? -17.453 -14.859 20.719 1 92.94 218 SER A CA 1
ATOM 1648 C C . SER A 1 218 ? -16.953 -15.656 21.922 1 92.94 218 SER A C 1
ATOM 1650 O O . SER A 1 218 ? -15.844 -16.188 21.906 1 92.94 218 SER A O 1
ATOM 1652 N N . THR A 1 219 ? -17.797 -15.719 22.938 1 89.81 219 THR A N 1
ATOM 1653 C CA . THR A 1 219 ? -17.484 -16.547 24.094 1 89.81 219 THR A CA 1
ATOM 1654 C C . THR A 1 219 ? -18.047 -17.953 23.938 1 89.81 219 THR A C 1
ATOM 1656 O O . THR A 1 219 ? -17.609 -18.891 24.609 1 89.81 219 THR A O 1
ATOM 1659 N N . THR A 1 220 ? -18.938 -18.062 23 1 87.25 220 THR A N 1
ATOM 1660 C CA . THR A 1 220 ? -19.609 -19.344 22.828 1 87.25 220 THR A CA 1
ATOM 1661 C C . THR A 1 220 ? -19 -20.141 21.672 1 87.25 220 THR A C 1
ATOM 1663 O O . THR A 1 220 ? -19.312 -21.312 21.484 1 87.25 220 THR A O 1
ATOM 1666 N N . GLY A 1 221 ? -18.203 -19.516 20.953 1 87.06 221 GLY A N 1
ATOM 1667 C CA . GLY A 1 221 ? -17.516 -20.203 19.875 1 87.06 221 GLY A CA 1
ATOM 1668 C C . GLY A 1 221 ? -18.344 -20.297 18.609 1 87.06 221 GLY A C 1
ATOM 1669 O O . GLY A 1 221 ? -18.188 -21.25 17.828 1 87.06 221 GLY A O 1
ATOM 1670 N N . ASN A 1 222 ? -19.234 -19.391 18.406 1 87.62 222 ASN A N 1
ATOM 1671 C CA . ASN A 1 222 ? -20.062 -19.406 17.203 1 87.62 222 ASN A CA 1
ATOM 1672 C C . ASN A 1 222 ? -19.922 -18.094 16.406 1 87.62 222 ASN A C 1
ATOM 1674 O O . ASN A 1 222 ? -19.812 -17.016 17 1 87.62 222 ASN A O 1
ATOM 1678 N N . SER A 1 223 ? -19.781 -18.203 15.164 1 90.81 223 SER A N 1
ATOM 1679 C CA . SER A 1 223 ? -19.859 -17.078 14.242 1 90.81 223 SER A CA 1
ATOM 1680 C C . SER A 1 223 ? -21.234 -17 13.578 1 90.81 223 SER A C 1
ATOM 1682 O O . SER A 1 223 ? -21.547 -17.797 12.695 1 90.81 223 SER A O 1
ATOM 1684 N N . ARG A 1 224 ? -22.062 -16.031 13.93 1 94.5 224 ARG A N 1
ATOM 1685 C CA . ARG A 1 224 ? -23.438 -15.938 13.461 1 94.5 224 ARG A CA 1
ATOM 1686 C C . ARG A 1 224 ? -23.75 -14.547 12.922 1 94.5 224 ARG A C 1
ATOM 1688 O O . ARG A 1 224 ? -24.594 -13.836 13.469 1 94.5 224 ARG A O 1
ATOM 1695 N N . PRO A 1 225 ? -23.125 -14.219 11.844 1 96.5 225 PRO A N 1
ATOM 1696 C CA . PRO A 1 225 ? -23.406 -12.875 11.32 1 96.5 225 PRO A CA 1
ATOM 1697 C C . PRO A 1 225 ? -24.891 -12.602 11.156 1 96.5 225 PRO A C 1
ATOM 1699 O O . PRO A 1 225 ? -25.641 -13.461 10.664 1 96.5 225 PRO A O 1
ATOM 1702 N N . PHE A 1 226 ? -25.406 -11.438 11.648 1 97 226 PHE A N 1
ATOM 1703 C CA . PHE A 1 226 ? -26.719 -10.82 11.453 1 97 226 PHE A CA 1
ATOM 1704 C C . PHE A 1 226 ? -27.75 -11.414 12.406 1 97 226 PHE A C 1
ATOM 1706 O O . PHE A 1 226 ? -28.828 -10.859 12.586 1 97 226 PHE A O 1
ATOM 1713 N N . ASP A 1 227 ? -27.422 -12.562 13.016 1 96.81 227 ASP A N 1
ATOM 1714 C CA . ASP A 1 227 ? -28.391 -13.266 13.852 1 96.81 227 ASP A CA 1
ATOM 1715 C C . ASP A 1 227 ? -28.562 -12.555 15.188 1 96.81 227 ASP A C 1
ATOM 1717 O O . ASP A 1 227 ? -27.641 -11.914 15.688 1 96.81 227 ASP A O 1
ATOM 1721 N N . SER A 1 228 ? -29.688 -12.703 15.773 1 95.31 228 SER A N 1
ATOM 1722 C CA . SER A 1 228 ? -30 -12.086 17.062 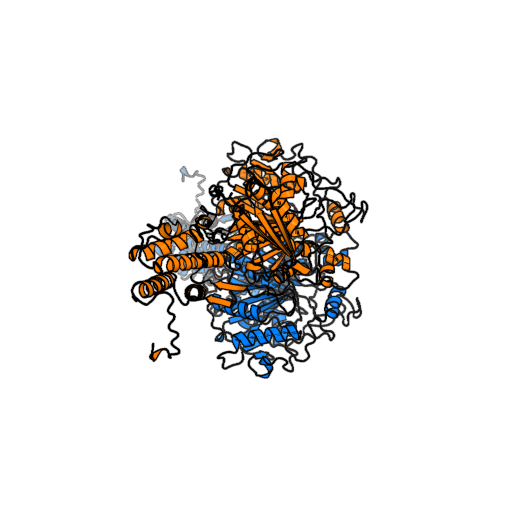1 95.31 228 SER A CA 1
ATOM 1723 C C . SER A 1 228 ? -29.156 -12.672 18.172 1 95.31 228 SER A C 1
ATOM 1725 O O . SER A 1 228 ? -28.953 -12.039 19.219 1 95.31 228 SER A O 1
ATOM 1727 N N . LYS A 1 229 ? -28.656 -13.82 18 1 93.5 229 LYS A N 1
ATOM 1728 C CA . LYS A 1 229 ? -27.859 -14.492 19.016 1 93.5 229 LYS A CA 1
ATOM 1729 C C . LYS A 1 229 ? -26.375 -14.273 18.781 1 93.5 229 LYS A C 1
ATOM 1731 O O . LYS A 1 229 ? -25.531 -14.852 19.484 1 93.5 229 LYS A O 1
ATOM 1736 N N . SER A 1 230 ? -26.094 -13.453 17.781 1 92.62 230 SER A N 1
ATOM 1737 C CA . SER A 1 230 ? -24.688 -13.172 17.516 1 92.62 230 SER A CA 1
ATOM 1738 C C . SER A 1 230 ? -24 -12.578 18.734 1 92.62 230 SER A C 1
ATOM 1740 O O . SER A 1 230 ? -24.516 -11.656 19.359 1 92.62 230 SER A O 1
ATOM 1742 N N . ASP A 1 231 ? -22.797 -13.117 19.125 1 90.88 231 ASP A N 1
ATOM 1743 C CA . ASP A 1 231 ? -22.109 -12.617 20.312 1 90.88 231 ASP A CA 1
ATOM 1744 C C . ASP A 1 231 ? -20.641 -12.305 20.016 1 90.88 231 ASP A C 1
ATOM 1746 O O . ASP A 1 231 ? -19.812 -12.297 20.922 1 90.88 231 ASP A O 1
ATOM 1750 N N . GLY A 1 232 ? -20.312 -12.227 18.75 1 92.94 232 GLY A N 1
ATOM 1751 C CA . GLY A 1 232 ? -18.953 -11.828 18.438 1 92.94 232 GLY A CA 1
ATOM 1752 C C . GLY A 1 232 ? -18.344 -12.641 17.312 1 92.94 232 GLY A C 1
ATOM 1753 O O . GLY A 1 232 ? -18.969 -13.586 16.812 1 92.94 232 GLY A O 1
ATOM 1754 N N . MET A 1 233 ? -17.172 -12.258 16.953 1 93.88 233 MET A N 1
ATOM 1755 C CA . MET A 1 233 ? -16.469 -12.953 15.891 1 93.88 233 MET A CA 1
ATOM 1756 C C . MET A 1 233 ? -15.695 -14.148 16.438 1 93.88 233 MET A C 1
ATOM 1758 O O . MET A 1 233 ? -15.508 -14.266 17.656 1 93.88 233 MET A O 1
ATOM 1762 N N . ILE A 1 234 ? -15.328 -15.047 15.617 1 94.19 234 ILE A N 1
ATOM 1763 C CA . ILE A 1 234 ? -14.438 -16.156 15.953 1 94.19 234 ILE A CA 1
ATOM 1764 C C . ILE A 1 234 ? -13.203 -16.109 15.062 1 94.19 234 ILE A C 1
ATOM 1766 O O . ILE A 1 234 ? -13.312 -16.094 13.836 1 94.19 234 ILE A O 1
ATOM 1770 N N . ARG A 1 235 ? -12.07 -16.062 15.648 1 94.44 235 ARG A N 1
ATOM 1771 C CA . ARG A 1 235 ? -10.836 -15.961 14.883 1 94.44 235 ARG A CA 1
ATOM 1772 C C . ARG A 1 235 ? -10.5 -17.281 14.195 1 94.44 235 ARG A C 1
ATOM 1774 O O . ARG A 1 235 ? -10.43 -18.328 14.844 1 94.44 235 ARG A O 1
ATOM 1781 N N . THR A 1 236 ? -10.32 -17.234 13 1 96.69 236 THR A N 1
ATOM 1782 C CA . THR A 1 236 ? -9.977 -18.422 12.211 1 96.69 236 THR A CA 1
ATOM 1783 C C . THR A 1 236 ? -8.836 -18.109 11.25 1 96.69 236 THR A C 1
ATOM 1785 O O . THR A 1 236 ? -8.227 -17.047 11.32 1 96.69 236 THR A O 1
ATOM 1788 N N . GLU A 1 237 ? -8.445 -19.188 10.445 1 97.25 237 GLU A N 1
ATOM 1789 C CA . GLU A 1 237 ? -7.254 -19.062 9.609 1 97.25 237 GLU A CA 1
ATOM 1790 C C . GLU A 1 237 ? -7.617 -19.141 8.133 1 97.25 237 GLU A C 1
ATOM 1792 O O . GLU A 1 237 ? -8.578 -19.828 7.754 1 97.25 237 GLU A O 1
ATOM 1797 N N . ALA A 1 238 ? -6.859 -18.406 7.32 1 98.44 238 ALA A N 1
ATOM 1798 C CA . ALA A 1 238 ? -6.91 -18.578 5.871 1 98.44 238 ALA A CA 1
ATOM 1799 C C . ALA A 1 238 ? -5.688 -17.953 5.203 1 98.44 238 ALA A C 1
ATOM 1801 O O . ALA A 1 238 ? -5.203 -16.906 5.633 1 98.44 238 ALA A O 1
ATOM 1802 N N . VAL A 1 239 ? -5.121 -18.594 4.258 1 98.19 239 VAL A N 1
ATOM 1803 C CA . VAL A 1 239 ? -4.098 -18.078 3.359 1 98.19 239 VAL A CA 1
ATOM 1804 C C . VAL A 1 239 ? -4.609 -18.094 1.921 1 98.19 239 VAL A C 1
ATOM 1806 O O . VAL A 1 239 ? -4.871 -19.172 1.365 1 98.19 239 VAL A O 1
ATOM 1809 N N . THR A 1 240 ? -4.809 -16.891 1.34 1 98.62 240 THR A N 1
ATOM 1810 C CA . THR A 1 240 ? -5.516 -16.797 0.067 1 98.62 240 THR A CA 1
ATOM 1811 C C . THR A 1 240 ? -4.762 -15.891 -0.905 1 98.62 240 THR A C 1
ATOM 1813 O O . THR A 1 240 ? -3.973 -15.039 -0.487 1 98.62 240 THR A O 1
ATOM 1816 N N . ALA A 1 241 ? -4.934 -16.109 -2.211 1 98.75 241 ALA A N 1
ATOM 1817 C CA . ALA A 1 241 ? -4.305 -15.281 -3.242 1 98.75 241 ALA A CA 1
ATOM 1818 C C . ALA A 1 241 ? -5.23 -15.117 -4.445 1 98.75 241 ALA A C 1
ATOM 1820 O O . ALA A 1 241 ? -5.91 -16.062 -4.848 1 98.75 241 ALA A O 1
ATOM 1821 N N . LEU A 1 242 ? -5.32 -13.938 -4.984 1 98.88 242 LEU A N 1
ATOM 1822 C CA . LEU A 1 242 ? -5.93 -13.586 -6.262 1 98.88 242 LEU A CA 1
ATOM 1823 C C . LEU A 1 242 ? -4.871 -13.125 -7.262 1 98.88 242 LEU A C 1
ATOM 1825 O O . LEU A 1 242 ? -3.92 -12.438 -6.887 1 98.88 242 LEU A O 1
ATOM 1829 N N . PHE A 1 243 ? -5.004 -13.594 -8.508 1 98.75 243 PHE A N 1
ATOM 1830 C CA . PHE A 1 243 ? -4.16 -13.086 -9.586 1 98.75 243 PHE A CA 1
ATOM 1831 C C . PHE A 1 243 ? -4.93 -12.109 -10.461 1 98.75 243 PHE A C 1
ATOM 1833 O O . PHE A 1 243 ? -5.93 -12.477 -11.086 1 98.75 243 PHE A O 1
ATOM 1840 N N . LEU A 1 244 ? -4.547 -10.773 -10.445 1 98.75 244 LEU A N 1
ATOM 1841 C CA . LEU A 1 244 ? -5.172 -9.711 -11.211 1 98.75 244 LEU A CA 1
ATOM 1842 C C . LEU A 1 244 ? -4.348 -9.383 -12.453 1 98.75 244 LEU A C 1
ATOM 1844 O O . LEU A 1 244 ? -3.123 -9.258 -12.375 1 98.75 244 LEU A O 1
ATOM 1848 N N . GLN A 1 245 ? -5.039 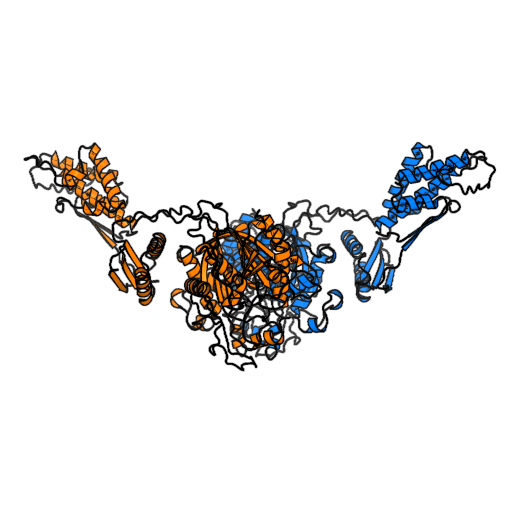-9.234 -13.547 1 96.56 245 GLN A N 1
ATOM 1849 C CA . GLN A 1 245 ? -4.426 -8.883 -14.82 1 96.56 245 GLN A CA 1
ATOM 1850 C C . GLN A 1 245 ? -5.34 -7.969 -15.641 1 96.56 245 GLN A C 1
ATOM 1852 O O . GLN A 1 245 ? -6.52 -7.816 -15.312 1 96.56 245 GLN A O 1
ATOM 1857 N N . LYS A 1 246 ? -4.746 -7.34 -16.641 1 95.69 246 LYS A N 1
ATOM 1858 C CA . LYS A 1 246 ? -5.582 -6.711 -17.656 1 95.69 246 LYS A CA 1
ATOM 1859 C C . LYS A 1 246 ? -6.266 -7.754 -18.531 1 95.69 246 LYS A C 1
ATOM 1861 O O . LYS A 1 246 ? -5.707 -8.828 -18.781 1 95.69 246 LYS A O 1
ATOM 1866 N N . ALA A 1 247 ? -7.391 -7.465 -19.016 1 91.94 247 ALA A N 1
ATOM 1867 C CA . ALA A 1 247 ? -8.203 -8.398 -19.797 1 91.94 247 ALA A CA 1
ATOM 1868 C C . ALA A 1 247 ? -7.473 -8.828 -21.078 1 91.94 247 ALA A C 1
ATOM 1870 O O . ALA A 1 247 ? -7.586 -9.977 -21.5 1 91.94 247 ALA A O 1
ATOM 1871 N N . LYS A 1 248 ? -6.695 -8 -21.688 1 90.38 248 LYS A N 1
ATOM 1872 C CA . LYS A 1 248 ? -6.078 -8.258 -22.984 1 90.38 248 LYS A CA 1
ATOM 1873 C C . LYS A 1 248 ? -5.074 -9.406 -22.906 1 90.38 248 LYS A C 1
ATOM 1875 O O . LYS A 1 248 ? -4.82 -10.086 -23.891 1 90.38 248 LYS A O 1
ATOM 1880 N N . VAL A 1 249 ? -4.551 -9.656 -21.734 1 90.94 249 VAL A N 1
ATOM 1881 C CA . VAL A 1 249 ? -3.543 -10.711 -21.609 1 90.94 249 VAL A CA 1
ATOM 1882 C C . VAL A 1 249 ? -4.09 -11.867 -20.781 1 90.94 249 VAL A C 1
ATOM 1884 O O . VAL A 1 249 ? -3.412 -12.875 -20.594 1 90.94 249 VAL A O 1
ATOM 1887 N N . ALA A 1 250 ? -5.301 -11.766 -20.266 1 90.56 250 ALA A N 1
ATOM 1888 C CA . ALA A 1 250 ? -5.875 -12.797 -19.406 1 90.56 250 ALA A CA 1
ATOM 1889 C C . ALA A 1 250 ? -6.324 -14.008 -20.234 1 90.56 250 ALA A C 1
ATOM 1891 O O . ALA A 1 250 ? -6.914 -13.852 -21.297 1 90.56 250 ALA A O 1
ATOM 1892 N N . ARG A 1 251 ? -6.055 -15.164 -19.719 1 81.5 251 ARG A N 1
ATOM 1893 C CA . ARG A 1 251 ? -6.484 -16.406 -20.359 1 81.5 251 ARG A CA 1
ATOM 1894 C C . ARG A 1 251 ? -7.781 -16.922 -19.734 1 81.5 251 ARG A C 1
ATOM 1896 O O . ARG A 1 251 ? -8.477 -17.75 -20.344 1 81.5 251 ARG A O 1
ATOM 1903 N N . ARG A 1 252 ? -7.988 -16.516 -18.594 1 83.5 252 ARG A N 1
ATOM 1904 C CA . ARG A 1 252 ? -9.219 -16.766 -17.844 1 83.5 252 ARG A CA 1
ATOM 1905 C C . ARG A 1 252 ? -9.641 -15.516 -17.078 1 83.5 252 ARG A C 1
ATOM 1907 O O . ARG A 1 252 ? -8.812 -14.672 -16.75 1 83.5 252 ARG A O 1
ATOM 1914 N N . ALA A 1 253 ? -11 -15.406 -16.906 1 90.69 253 ALA A N 1
ATOM 1915 C CA . ALA A 1 253 ? -11.492 -14.297 -16.078 1 90.69 253 ALA A CA 1
ATOM 1916 C C . ALA A 1 253 ? -12.688 -14.727 -15.242 1 90.69 253 ALA A C 1
ATOM 1918 O O . ALA A 1 253 ? -13.711 -15.164 -15.781 1 90.69 253 ALA A O 1
ATOM 1919 N N . TYR A 1 254 ? -12.508 -14.617 -13.984 1 92.69 254 TYR A N 1
ATOM 1920 C CA . TYR A 1 254 ? -13.617 -14.891 -13.086 1 92.69 254 TYR A CA 1
ATOM 1921 C C . TYR A 1 254 ? -14.594 -13.719 -13.047 1 92.69 254 TYR A C 1
ATOM 1923 O O . TYR A 1 254 ? -15.812 -13.922 -12.984 1 92.69 254 TYR A O 1
ATOM 1931 N N . ALA A 1 255 ? -14.062 -12.539 -13.047 1 95.62 255 ALA A N 1
ATOM 1932 C CA . ALA A 1 255 ? -14.859 -11.32 -12.953 1 95.62 255 ALA A CA 1
ATOM 1933 C C . ALA A 1 255 ? -14.039 -10.102 -13.367 1 95.62 255 ALA A C 1
ATOM 1935 O O . ALA A 1 255 ? -12.805 -10.141 -13.375 1 95.62 255 ALA A O 1
ATOM 1936 N N . ILE A 1 256 ? -14.773 -9.047 -13.711 1 95.75 256 ILE A N 1
ATOM 1937 C CA . ILE A 1 256 ? -14.18 -7.738 -13.977 1 95.75 256 ILE A CA 1
ATOM 1938 C C . ILE A 1 256 ? -14.227 -6.891 -12.703 1 95.75 256 ILE A C 1
ATOM 1940 O O . ILE A 1 256 ? -15.219 -6.902 -11.977 1 95.75 256 ILE A O 1
ATOM 1944 N N . VAL A 1 257 ? -13.164 -6.211 -12.469 1 97.88 257 VAL A N 1
ATOM 1945 C CA . VAL A 1 257 ? -13.133 -5.246 -11.375 1 97.88 257 VAL A CA 1
ATOM 1946 C C . VAL A 1 257 ? -13.562 -3.875 -11.883 1 97.88 257 VAL A C 1
ATOM 1948 O O . VAL A 1 257 ? -12.789 -3.176 -12.539 1 97.88 257 VAL A O 1
ATOM 1951 N N . LEU A 1 258 ? -14.719 -3.438 -11.508 1 96.94 258 LEU A N 1
ATOM 1952 C CA . LEU A 1 258 ? -15.234 -2.17 -12.016 1 96.94 258 LEU A CA 1
ATOM 1953 C C . LEU A 1 258 ? -14.711 -1 -11.188 1 96.94 258 LEU A C 1
ATOM 1955 O O . LEU A 1 258 ? -14.422 0.07 -11.734 1 96.94 258 LEU A O 1
ATOM 1959 N N . ALA A 1 259 ? -14.703 -1.265 -9.906 1 97.31 259 ALA A N 1
ATOM 1960 C CA . ALA A 1 259 ? -14.227 -0.239 -8.977 1 97.31 259 ALA A CA 1
ATOM 1961 C C . ALA A 1 259 ? -13.742 -0.861 -7.672 1 97.31 259 ALA A C 1
ATOM 1963 O O . ALA A 1 259 ? -14.227 -1.916 -7.262 1 97.31 259 ALA A O 1
ATOM 1964 N N . ALA A 1 260 ? -12.773 -0.288 -7.082 1 98.12 260 ALA A N 1
ATOM 1965 C CA . ALA A 1 260 ? -12.234 -0.647 -5.77 1 98.12 260 ALA A CA 1
ATOM 1966 C C . ALA A 1 260 ? -11.828 0.596 -4.984 1 98.12 260 ALA A C 1
ATOM 1968 O O . ALA A 1 260 ? -10.938 1.338 -5.41 1 98.12 260 ALA A O 1
ATOM 1969 N N . ARG A 1 261 ? -12.477 0.805 -3.822 1 97.44 261 ARG A N 1
ATOM 1970 C CA . ARG A 1 261 ? -12.234 2.029 -3.064 1 97.44 261 ARG A CA 1
ATOM 1971 C C . ARG A 1 261 ? -11.984 1.723 -1.592 1 97.44 261 ARG A C 1
ATOM 1973 O O . ARG A 1 261 ? -12.57 0.789 -1.039 1 97.44 261 ARG A O 1
ATOM 1980 N N . SER A 1 262 ? -11.133 2.49 -1.005 1 98.06 262 SER A N 1
ATOM 1981 C CA . SER A 1 262 ? -10.836 2.406 0.422 1 98.06 262 SER A CA 1
ATOM 1982 C C . SER A 1 262 ? -10.891 3.781 1.079 1 98.06 262 SER A C 1
ATOM 1984 O O . SER A 1 262 ? -10.336 4.75 0.547 1 98.06 262 SER A O 1
ATOM 1986 N N . TYR A 1 263 ? -11.594 3.883 2.203 1 97.88 263 TYR A N 1
ATOM 1987 C CA . TYR A 1 263 ? -11.688 5.105 2.99 1 97.88 263 TYR A CA 1
ATOM 1988 C C . TYR A 1 263 ? -11.375 4.836 4.457 1 97.88 263 TYR A C 1
ATOM 1990 O O . TYR A 1 263 ? -11.438 3.693 4.914 1 97.88 263 TYR A O 1
ATOM 1998 N N . ALA A 1 264 ? -10.953 5.848 5.133 1 98.19 264 ALA A N 1
ATOM 1999 C CA . ALA A 1 264 ? -10.992 5.891 6.594 1 98.19 264 ALA A CA 1
ATOM 2000 C C . ALA A 1 264 ? -12.266 6.566 7.086 1 98.19 264 ALA A C 1
ATOM 2002 O O . ALA A 1 264 ? -12.82 7.43 6.402 1 98.19 264 ALA A O 1
ATOM 2003 N N . ALA A 1 265 ? -12.672 6.188 8.242 1 97.12 265 ALA A N 1
ATOM 2004 C CA . ALA A 1 265 ? -13.891 6.746 8.812 1 97.12 265 ALA A CA 1
ATOM 2005 C C . ALA A 1 265 ? -13.68 8.195 9.25 1 97.12 265 ALA A C 1
ATOM 2007 O O . ALA A 1 265 ? -14.633 8.977 9.328 1 97.12 265 ALA A O 1
ATOM 2008 N N . GLY A 1 266 ? -12.422 8.602 9.438 1 96.75 266 GLY A N 1
ATOM 2009 C CA . GLY A 1 266 ? -12.195 9.852 10.141 1 96.75 266 GLY A CA 1
ATOM 2010 C C . GLY A 1 266 ? -12.688 9.836 11.57 1 96.75 266 GLY A C 1
ATOM 2011 O O . GLY A 1 266 ? -12.656 8.797 12.234 1 96.75 266 GLY A O 1
ATOM 2012 N N . PHE A 1 267 ? -13.016 11.039 12.039 1 95.88 267 PHE A N 1
ATOM 2013 C CA . PHE A 1 267 ? -13.539 11.109 13.398 1 95.88 267 PHE A CA 1
ATOM 2014 C C . PHE A 1 267 ? -14.93 10.5 13.484 1 95.88 267 PHE A C 1
ATOM 2016 O O . PHE A 1 267 ? -15.82 10.852 12.703 1 95.88 267 PHE A O 1
ATOM 2023 N N . ASN A 1 268 ? -15.047 9.562 14.32 1 94.06 268 ASN A N 1
ATOM 2024 C CA . ASN A 1 268 ? -16.312 8.922 14.641 1 94.06 268 ASN A CA 1
ATOM 2025 C C . ASN A 1 268 ? -16.688 9.117 16.109 1 94.06 268 ASN A C 1
ATOM 2027 O O . ASN A 1 268 ? -16.031 8.594 17 1 94.06 268 ASN A O 1
ATOM 2031 N N . PRO A 1 269 ? -17.766 9.828 16.375 1 91 269 PRO A N 1
ATOM 2032 C CA . PRO A 1 269 ? -18.141 10.117 17.766 1 91 269 PRO A CA 1
ATOM 2033 C C . PRO A 1 269 ? -18.422 8.852 18.578 1 91 269 PRO A C 1
ATOM 2035 O O . PRO A 1 269 ? -18.297 8.859 19.797 1 91 269 PRO A O 1
ATOM 2038 N N . ASP A 1 270 ? -18.781 7.742 17.922 1 91.19 270 ASP A N 1
ATOM 2039 C CA . ASP A 1 270 ? -19.078 6.496 18.625 1 91.19 270 ASP A CA 1
ATOM 2040 C C . ASP A 1 270 ? -17.812 5.715 18.938 1 91.19 270 ASP A C 1
ATOM 2042 O O . ASP A 1 270 ? -17.859 4.703 19.641 1 91.19 270 ASP A O 1
ATOM 2046 N N . GLY A 1 271 ? -16.719 6.207 18.453 1 91.69 271 GLY A N 1
ATOM 2047 C CA . GLY A 1 271 ? -15.445 5.559 18.719 1 91.69 271 GLY A CA 1
ATOM 2048 C C . GLY A 1 271 ? -14.742 5.082 17.453 1 91.69 271 GLY A C 1
ATOM 2049 O O . GLY A 1 271 ? -15.383 4.855 16.438 1 91.69 271 GLY A O 1
ATOM 2050 N N . ILE A 1 272 ? -13.461 4.828 17.594 1 91.19 272 ILE A N 1
ATOM 2051 C CA . ILE A 1 272 ? -12.609 4.504 16.453 1 91.19 272 ILE A CA 1
ATOM 2052 C C . ILE A 1 272 ? -12.961 3.113 15.938 1 91.19 272 ILE A C 1
ATOM 2054 O O . ILE A 1 272 ? -12.859 2.85 14.734 1 91.19 272 ILE A O 1
ATOM 2058 N N . ALA A 1 273 ? -13.438 2.217 16.766 1 89.25 273 ALA A N 1
ATOM 2059 C CA . ALA A 1 273 ? -13.664 0.82 16.406 1 89.25 273 ALA A CA 1
ATOM 2060 C C . ALA A 1 273 ? -15.094 0.598 15.93 1 89.25 273 ALA A C 1
ATOM 2062 O O . ALA A 1 273 ? -15.453 -0.513 15.539 1 89.25 273 ALA A O 1
ATOM 2063 N N . VAL A 1 274 ? -15.906 1.594 15.953 1 92.25 274 VAL A N 1
ATOM 2064 C CA . VAL A 1 274 ? -17.281 1.492 15.5 1 92.25 274 VAL A CA 1
ATOM 2065 C C . VAL A 1 274 ? -17.375 1.852 14.016 1 92.25 274 VAL A C 1
ATOM 2067 O O . VAL A 1 274 ? -16.844 2.883 13.586 1 92.25 274 VAL A O 1
ATOM 2070 N N . THR A 1 275 ? -18 1.007 13.297 1 93.69 275 THR A N 1
ATOM 2071 C CA . THR A 1 275 ? -18.156 1.248 11.867 1 93.69 275 THR A CA 1
ATOM 2072 C C . THR A 1 275 ? -18.938 2.535 11.617 1 93.69 275 THR A C 1
ATOM 2074 O O . THR A 1 275 ? -20.016 2.742 12.203 1 93.69 275 THR A O 1
ATOM 2077 N N . SER A 1 276 ? -18.406 3.371 10.766 1 95.81 276 SER A N 1
ATOM 2078 C CA . SER A 1 276 ? -19.094 4.609 10.398 1 95.81 276 SER A CA 1
ATOM 2079 C C . SER A 1 276 ? -20.125 4.367 9.305 1 95.81 276 SER A C 1
ATOM 2081 O O . SER A 1 276 ? -19.766 4.105 8.156 1 95.81 276 SER A O 1
ATOM 2083 N N . GLU A 1 277 ? -21.391 4.555 9.672 1 95.44 277 GLU A N 1
ATOM 2084 C CA . GLU A 1 277 ? -22.469 4.395 8.703 1 95.44 277 GLU A CA 1
ATOM 2085 C C . GLU A 1 277 ? -22.359 5.438 7.59 1 95.44 277 GLU A C 1
ATOM 2087 O O . GLU A 1 277 ? -22.562 5.125 6.414 1 95.44 277 GLU A O 1
ATOM 2092 N N . THR A 1 278 ? -21.969 6.586 8.008 1 95.12 278 THR A N 1
ATOM 2093 C CA . THR A 1 278 ? -21.891 7.711 7.078 1 95.12 278 THR A CA 1
ATOM 2094 C C . THR A 1 278 ? -20.844 7.453 6.008 1 95.12 278 THR A C 1
ATOM 2096 O O . THR A 1 278 ? -21.094 7.645 4.816 1 95.12 278 THR A O 1
ATOM 2099 N N . ILE A 1 279 ? -19.719 7.043 6.418 1 96.88 279 ILE A N 1
ATOM 2100 C CA . ILE A 1 279 ? -18.625 6.844 5.469 1 96.88 279 ILE A CA 1
ATOM 2101 C C . ILE A 1 279 ? -18.891 5.582 4.648 1 96.88 279 ILE A C 1
ATOM 2103 O O . ILE A 1 279 ? -18.547 5.523 3.463 1 96.88 279 ILE A O 1
ATOM 2107 N N . LEU A 1 280 ? -19.453 4.531 5.309 1 97.5 280 LEU A N 1
ATOM 2108 C CA . LEU A 1 280 ? -19.797 3.332 4.555 1 97.5 280 LEU A CA 1
ATOM 2109 C C . LEU A 1 280 ? -20.797 3.656 3.445 1 97.5 280 LEU A C 1
ATOM 2111 O O . LEU A 1 280 ? -20.641 3.178 2.318 1 97.5 280 LEU A O 1
ATOM 2115 N N . ASN A 1 281 ? -21.844 4.484 3.766 1 96.69 281 ASN A N 1
ATOM 2116 C CA . ASN A 1 281 ? -22.781 4.957 2.754 1 96.69 281 ASN A CA 1
ATOM 2117 C C . ASN A 1 281 ? -22.062 5.684 1.62 1 96.69 281 ASN A C 1
ATOM 2119 O O . ASN A 1 281 ? -22.297 5.406 0.445 1 96.69 281 ASN A O 1
ATOM 2123 N N . LYS A 1 282 ? -21.203 6.512 2.018 1 96.44 282 LYS A N 1
ATOM 2124 C CA . LYS A 1 282 ? -20.469 7.336 1.057 1 96.44 282 LYS A CA 1
ATOM 2125 C C . LYS A 1 282 ? -19.641 6.473 0.113 1 96.44 282 LYS A C 1
ATOM 2127 O O . LYS A 1 282 ? -19.656 6.676 -1.103 1 96.44 282 LYS A O 1
ATOM 2132 N N . ILE A 1 283 ? -18.891 5.535 0.668 1 97.38 283 ILE A N 1
ATOM 2133 C CA . ILE A 1 283 ? -17.984 4.746 -0.159 1 97.38 283 ILE A CA 1
ATOM 2134 C C . ILE A 1 283 ? -18.781 3.877 -1.122 1 97.38 283 ILE A C 1
ATOM 2136 O O . ILE A 1 283 ? -18.375 3.664 -2.266 1 97.38 283 ILE A O 1
ATOM 2140 N N . ILE A 1 284 ? -19.953 3.309 -0.717 1 97.69 284 ILE A N 1
ATOM 2141 C CA . ILE A 1 284 ? -20.781 2.477 -1.58 1 97.69 284 ILE A CA 1
ATOM 2142 C C . ILE A 1 284 ? -21.312 3.309 -2.74 1 97.69 284 ILE A C 1
ATOM 2144 O O . ILE A 1 284 ? -21.203 2.908 -3.902 1 97.69 284 ILE A O 1
ATOM 2148 N N . VAL A 1 285 ? -21.828 4.477 -2.451 1 97.19 285 VAL A N 1
ATOM 2149 C CA . VAL A 1 285 ? -22.406 5.352 -3.459 1 97.19 285 VAL A CA 1
ATOM 2150 C C . VAL A 1 285 ? -21.344 5.785 -4.457 1 97.19 285 VAL A C 1
ATOM 2152 O O . VAL A 1 285 ? -21.578 5.762 -5.672 1 97.19 285 VAL A O 1
ATOM 2155 N N . GLU A 1 286 ? -20.203 6.152 -3.961 1 96.31 286 GLU A N 1
ATOM 2156 C CA . GLU A 1 286 ? -19.125 6.617 -4.828 1 96.31 286 GLU A CA 1
ATOM 2157 C C . GLU A 1 286 ? -18.594 5.484 -5.703 1 96.31 286 GLU A C 1
ATOM 2159 O O . GLU A 1 286 ? -18.219 5.707 -6.855 1 96.31 286 GLU A O 1
ATOM 2164 N N . THR A 1 287 ? -18.5 4.297 -5.133 1 97.19 287 THR A N 1
ATOM 2165 C CA . THR A 1 287 ? -18.062 3.139 -5.902 1 97.19 287 THR A CA 1
ATOM 2166 C C . THR A 1 287 ? -19.031 2.857 -7.051 1 97.19 287 THR A C 1
ATOM 2168 O O . THR A 1 287 ? -18.609 2.615 -8.18 1 97.19 287 THR A O 1
ATOM 2171 N N . LEU A 1 288 ? -20.312 2.885 -6.812 1 97.19 288 LEU A N 1
ATOM 2172 C CA . LEU A 1 288 ? -21.328 2.67 -7.836 1 97.19 288 LEU A CA 1
ATOM 2173 C C . LEU A 1 288 ? -21.281 3.768 -8.891 1 97.19 288 LEU A C 1
ATOM 2175 O O . LEU A 1 288 ? -21.391 3.488 -10.086 1 97.19 288 LEU A O 1
ATOM 2179 N N . ARG A 1 289 ? -21.078 4.961 -8.43 1 96.31 289 ARG A N 1
ATOM 2180 C CA . ARG A 1 289 ? -21.016 6.098 -9.344 1 96.31 289 ARG A CA 1
ATOM 2181 C C . ARG A 1 289 ? -19.812 5.98 -10.281 1 96.31 289 ARG A C 1
ATOM 2183 O O . ARG A 1 289 ? -19.938 6.195 -11.492 1 96.31 289 ARG A O 1
ATOM 2190 N N . GLU A 1 290 ? -18.703 5.637 -9.711 1 93.5 290 GLU A N 1
ATOM 2191 C CA . GLU A 1 290 ? -17.5 5.469 -10.508 1 93.5 290 GLU A CA 1
ATOM 2192 C C . GLU A 1 290 ? -17.688 4.406 -11.586 1 93.5 290 GLU A C 1
ATOM 2194 O O . GLU A 1 290 ? -17.203 4.551 -12.711 1 93.5 290 GLU A O 1
ATOM 2199 N N . ALA A 1 291 ? -18.391 3.402 -11.242 1 95.12 291 ALA A N 1
ATOM 2200 C CA . ALA A 1 291 ? -18.594 2.273 -12.141 1 95.12 291 ALA A CA 1
ATOM 2201 C C . ALA A 1 291 ? -19.781 2.516 -13.062 1 95.12 291 ALA A C 1
ATOM 2203 O O . ALA A 1 291 ? -20.047 1.724 -13.977 1 95.12 291 ALA A O 1
ATOM 2204 N N . ASN A 1 292 ? -20.547 3.57 -12.867 1 95.94 292 ASN A N 1
ATOM 2205 C CA . ASN A 1 292 ? -21.781 3.848 -13.602 1 95.94 292 ASN A CA 1
ATOM 2206 C C . ASN A 1 292 ? -22.781 2.695 -13.484 1 95.94 292 ASN A C 1
ATOM 2208 O O . ASN A 1 292 ? -23.281 2.191 -14.492 1 95.94 292 ASN A O 1
ATOM 2212 N N . VAL A 1 293 ? -22.953 2.25 -12.25 1 96.69 293 VAL A N 1
ATOM 2213 C CA . VAL A 1 293 ? -23.875 1.165 -11.961 1 96.69 293 VAL A CA 1
ATOM 2214 C C . VAL A 1 293 ? -25.047 1.694 -11.133 1 96.69 293 VAL A C 1
ATOM 2216 O O . VAL A 1 293 ? -24.844 2.412 -10.148 1 96.69 293 VAL A O 1
ATOM 2219 N N . ASN A 1 294 ? -26.219 1.361 -11.555 1 95.5 294 ASN A N 1
ATOM 2220 C CA . ASN A 1 294 ? -27.422 1.716 -10.789 1 95.5 294 ASN A CA 1
ATOM 2221 C C . ASN A 1 294 ? -27.562 0.837 -9.547 1 95.5 294 ASN A C 1
ATOM 2223 O O . ASN A 1 294 ? -27.375 -0.379 -9.617 1 95.5 294 ASN A O 1
ATOM 2227 N N . ARG A 1 295 ? -27.891 1.449 -8.477 1 95.25 295 ARG A N 1
ATOM 2228 C CA . ARG A 1 295 ? -28 0.722 -7.219 1 95.25 295 ARG A CA 1
ATOM 2229 C C . ARG A 1 295 ? -29.047 -0.381 -7.316 1 95.25 295 ARG A C 1
ATOM 2231 O O . ARG A 1 295 ? -28.922 -1.419 -6.66 1 95.25 295 ARG A O 1
ATOM 2238 N N . ASN A 1 296 ? -30.047 -0.214 -8.141 1 94.25 296 ASN A N 1
ATOM 2239 C CA . ASN A 1 296 ? -31.125 -1.191 -8.273 1 94.25 296 ASN A CA 1
ATOM 2240 C C . ASN A 1 296 ? -30.672 -2.412 -9.07 1 94.25 296 ASN A C 1
ATOM 2242 O O . ASN A 1 296 ? -31.344 -3.449 -9.055 1 94.25 296 ASN A O 1
ATOM 2246 N N . ASP A 1 297 ? -29.578 -2.309 -9.711 1 95.19 297 ASP A N 1
ATOM 2247 C CA . ASP A 1 297 ? -29.031 -3.438 -10.461 1 95.19 297 ASP A CA 1
ATOM 2248 C C . ASP A 1 297 ? -28.25 -4.379 -9.555 1 95.19 297 ASP A C 1
ATOM 2250 O O . ASP A 1 297 ? -27.906 -5.496 -9.953 1 95.19 297 ASP A O 1
ATOM 2254 N N . VAL A 1 298 ? -28.016 -3.938 -8.375 1 97.5 298 VAL A N 1
ATOM 2255 C CA . VAL A 1 298 ? -27.344 -4.77 -7.387 1 97.5 298 VAL A CA 1
ATOM 2256 C C . VAL A 1 298 ? -28.375 -5.605 -6.625 1 97.5 298 VAL A C 1
ATOM 2258 O O . VAL A 1 298 ? -29.25 -5.059 -5.965 1 97.5 298 VAL A O 1
ATOM 2261 N N . GLU A 1 299 ? -28.203 -6.887 -6.668 1 97.5 299 GLU A N 1
ATOM 2262 C CA . GLU A 1 299 ? -29.188 -7.77 -6.051 1 97.5 299 GLU A CA 1
ATOM 2263 C C . GLU A 1 299 ? -28.609 -8.492 -4.84 1 97.5 299 GLU A C 1
ATOM 2265 O O . GLU A 1 299 ? -29.344 -9.047 -4.031 1 97.5 299 GLU A O 1
ATOM 2270 N N . TYR A 1 300 ? -27.359 -8.5 -4.738 1 98.31 300 TYR A N 1
ATOM 2271 C CA . TYR A 1 300 ? -26.656 -9.18 -3.656 1 98.31 300 TYR A CA 1
ATOM 2272 C C . TYR A 1 300 ? -25.391 -8.43 -3.256 1 98.31 300 TYR A C 1
ATOM 2274 O O . TYR A 1 300 ? -24.703 -7.883 -4.113 1 98.31 300 TYR A O 1
ATOM 2282 N N . ILE A 1 301 ? -25.141 -8.398 -1.959 1 98.69 301 ILE A N 1
ATOM 2283 C CA . ILE A 1 301 ? -23.906 -7.84 -1.442 1 98.69 301 ILE A CA 1
ATOM 2284 C C . ILE A 1 301 ? -23.234 -8.852 -0.515 1 98.69 301 ILE A C 1
ATOM 2286 O O . ILE A 1 301 ? -23.875 -9.422 0.366 1 98.69 301 ILE A O 1
ATOM 2290 N N . GLU A 1 302 ? -21.984 -9.156 -0.77 1 98.88 302 GLU A N 1
ATOM 2291 C CA . GLU A 1 302 ? -21.156 -9.859 0.211 1 98.88 302 GLU A CA 1
ATOM 2292 C C . GLU A 1 302 ? -20.609 -8.898 1.262 1 98.88 302 GLU A C 1
ATOM 2294 O O . GLU A 1 302 ? -19.703 -8.117 0.982 1 98.88 302 GLU A O 1
ATOM 2299 N N . THR A 1 303 ? -21.125 -8.977 2.438 1 98.56 303 THR A N 1
ATOM 2300 C CA . THR A 1 303 ? -20.828 -8.016 3.494 1 98.56 303 THR A CA 1
ATOM 2301 C C . THR A 1 303 ? -19.578 -8.43 4.266 1 98.56 303 THR A C 1
ATOM 2303 O O . THR A 1 303 ? -19.031 -9.508 4.031 1 98.56 303 THR A O 1
ATOM 2306 N N . HIS A 1 304 ? -19.078 -7.531 5.059 1 98.06 304 HIS A N 1
ATOM 2307 C CA . HIS A 1 304 ? -18.062 -7.914 6.031 1 98.06 304 HIS A CA 1
ATOM 2308 C C . HIS A 1 304 ? -18.625 -8.875 7.074 1 98.06 304 HIS A C 1
ATOM 2310 O O . HIS A 1 304 ? -18.031 -9.906 7.367 1 98.06 304 HIS A O 1
ATOM 2316 N N . GLY A 1 305 ? -19.828 -8.57 7.664 1 95.81 305 GLY A N 1
ATOM 2317 C CA . GLY A 1 305 ? -20.578 -9.469 8.523 1 95.81 305 GLY A CA 1
ATOM 2318 C C . GLY A 1 305 ? -19.734 -10.062 9.641 1 95.81 305 GLY A C 1
ATOM 2319 O O . GLY A 1 305 ? -19.516 -11.273 9.688 1 95.81 305 GLY A O 1
ATOM 2320 N N . THR A 1 306 ? -19.406 -9.352 10.602 1 90.38 306 THR A N 1
ATOM 2321 C CA . THR A 1 306 ? -18.453 -9.773 11.617 1 90.38 306 THR A CA 1
ATOM 2322 C C . THR A 1 306 ? -19.109 -10.711 12.625 1 90.38 306 THR A C 1
ATOM 2324 O O . THR A 1 306 ? -18.422 -11.477 13.305 1 90.38 306 THR A O 1
ATOM 2327 N N . GLY A 1 307 ? -20.406 -10.578 12.734 1 91.75 307 GLY A N 1
ATOM 2328 C CA . GLY A 1 307 ? -21.094 -11.336 13.773 1 91.75 307 GLY A CA 1
ATOM 2329 C C . GLY A 1 307 ? -21.078 -10.641 15.117 1 91.75 307 GLY A C 1
ATOM 2330 O O . GLY A 1 307 ? -21.359 -11.266 16.141 1 91.75 307 GLY A O 1
ATOM 2331 N N . THR A 1 308 ? -20.688 -9.438 15.148 1 91 308 THR A N 1
ATOM 2332 C CA . THR A 1 308 ? -20.812 -8.609 16.344 1 91 308 THR A CA 1
ATOM 2333 C C . THR A 1 308 ? -22.094 -7.785 16.297 1 91 308 THR A C 1
ATOM 2335 O O . THR A 1 308 ? -22.531 -7.363 15.227 1 91 308 THR A O 1
ATOM 2338 N N . GLU A 1 309 ? -22.625 -7.523 17.438 1 89.5 309 GLU A N 1
ATOM 2339 C CA . GLU A 1 309 ? -23.891 -6.824 17.5 1 89.5 309 GLU A CA 1
ATOM 2340 C C . GLU A 1 309 ? -23.797 -5.434 16.875 1 89.5 309 GLU A C 1
ATOM 2342 O O . GLU A 1 309 ? -24.594 -5.082 16 1 89.5 309 GLU A O 1
ATOM 2347 N N . VAL A 1 310 ? -22.828 -4.668 17.266 1 89.19 310 VAL A N 1
ATOM 2348 C CA . VAL A 1 310 ? -22.688 -3.283 16.812 1 89.19 310 VAL A CA 1
ATOM 2349 C C . VAL A 1 310 ? -22.266 -3.25 15.352 1 89.19 310 VAL A C 1
ATOM 2351 O O . VAL A 1 310 ? -22.828 -2.492 14.555 1 89.19 310 VAL A O 1
ATOM 2354 N N . GLY A 1 311 ? -21.297 -4.027 14.945 1 92 311 GLY A N 1
ATOM 2355 C CA . GLY A 1 311 ? -20.812 -4.059 13.57 1 92 311 GLY A CA 1
ATOM 2356 C C . GLY A 1 311 ? -21.906 -4.434 12.578 1 92 311 GLY A C 1
ATOM 2357 O O . GLY A 1 311 ? -22.078 -3.764 11.555 1 92 311 GLY A O 1
ATOM 2358 N N . ASP A 1 312 ? -22.625 -5.477 12.898 1 94.75 312 ASP A N 1
ATOM 2359 C CA . ASP A 1 312 ? -23.703 -5.93 12.016 1 94.75 312 ASP A CA 1
ATOM 2360 C C . ASP A 1 312 ? -24.797 -4.879 11.898 1 94.75 312 ASP A C 1
ATOM 2362 O O . ASP A 1 312 ? -25.328 -4.633 10.812 1 94.75 312 ASP A O 1
ATOM 2366 N N . ARG A 1 313 ? -25.156 -4.344 13.023 1 94.69 313 ARG A N 1
ATOM 2367 C CA . ARG A 1 313 ? -26.219 -3.342 13.039 1 94.69 313 ARG A CA 1
ATOM 2368 C C . ARG A 1 313 ? -25.844 -2.148 12.164 1 94.69 313 ARG A C 1
ATOM 2370 O O . ARG A 1 313 ? -26.656 -1.703 11.344 1 94.69 313 ARG A O 1
ATOM 2377 N N . GLN A 1 314 ? -24.656 -1.616 12.344 1 95.44 314 GLN A N 1
ATOM 2378 C CA . GLN A 1 314 ? -24.219 -0.448 11.586 1 95.44 314 GLN A CA 1
ATOM 2379 C C . GLN A 1 314 ? -24.109 -0.765 10.102 1 95.44 314 GLN A C 1
ATOM 2381 O O . GLN A 1 314 ? -24.5 0.047 9.258 1 95.44 314 GLN A O 1
ATOM 2386 N N . GLU A 1 315 ? -23.547 -1.892 9.773 1 96.81 315 GLU A N 1
ATOM 2387 C CA . GLU A 1 315 ? -23.375 -2.289 8.375 1 96.81 315 GLU A CA 1
ATOM 2388 C C . GLU A 1 315 ? -24.734 -2.465 7.688 1 96.81 315 GLU A C 1
ATOM 2390 O O . GLU A 1 315 ? -24.938 -1.96 6.582 1 96.81 315 GLU A O 1
ATOM 2395 N N . VAL A 1 316 ? -25.672 -3.156 8.312 1 97.19 316 VAL A N 1
ATOM 2396 C CA . VAL A 1 316 ? -27 -3.41 7.758 1 97.19 316 VAL A CA 1
ATOM 2397 C C . VAL A 1 316 ? -27.75 -2.092 7.582 1 97.19 316 VAL A C 1
ATOM 2399 O O . VAL A 1 316 ? -28.422 -1.886 6.57 1 97.19 316 VAL A O 1
ATOM 2402 N N . LYS A 1 317 ? -27.625 -1.268 8.562 1 97 317 LYS A N 1
ATOM 2403 C CA . LYS A 1 317 ? -28.281 0.036 8.469 1 97 317 LYS A CA 1
ATOM 2404 C C . LYS A 1 317 ? -27.75 0.83 7.277 1 97 317 LYS A C 1
ATOM 2406 O O . LYS A 1 317 ? -28.531 1.41 6.52 1 97 317 LYS A O 1
ATOM 2411 N N . ALA A 1 318 ? -26.453 0.86 7.148 1 96.56 318 ALA A N 1
ATOM 2412 C CA . ALA A 1 318 ? -25.828 1.582 6.039 1 96.56 318 ALA A CA 1
ATOM 2413 C C . ALA A 1 318 ? -26.312 1.041 4.695 1 96.56 318 ALA A C 1
ATOM 2415 O O . ALA A 1 318 ? -26.625 1.812 3.783 1 96.56 318 ALA A O 1
ATOM 2416 N N . LEU A 1 319 ? -26.391 -0.254 4.566 1 97.44 319 LEU A N 1
ATOM 2417 C CA . LEU A 1 319 ? -26.828 -0.885 3.33 1 97.44 319 LEU A CA 1
ATOM 2418 C C . LEU A 1 319 ? -28.281 -0.539 3.029 1 97.44 319 LEU A C 1
ATOM 2420 O O . LEU A 1 319 ? -28.625 -0.241 1.885 1 97.44 319 LEU A O 1
ATOM 2424 N N . SER A 1 320 ? -29.094 -0.639 4.043 1 96.75 320 SER A N 1
ATOM 2425 C CA . SER A 1 320 ? -30.5 -0.315 3.877 1 96.75 320 SER A CA 1
ATOM 2426 C C . SER A 1 320 ? -30.688 1.122 3.404 1 96.75 320 SER A C 1
ATOM 2428 O O . SER A 1 320 ? -31.516 1.391 2.525 1 96.75 320 SER A O 1
ATOM 2430 N N . ASP A 1 321 ? -29.906 2.021 3.965 1 95.5 321 ASP A N 1
ATOM 2431 C CA . ASP A 1 321 ? -30 3.438 3.625 1 95.5 321 ASP A CA 1
ATOM 2432 C C . ASP A 1 321 ? -29.672 3.67 2.15 1 95.5 321 ASP A C 1
ATOM 2434 O O . ASP A 1 321 ? -30.25 4.547 1.511 1 95.5 321 ASP A O 1
ATOM 2438 N N . VAL A 1 322 ? -28.781 2.883 1.611 1 96 322 VAL A N 1
ATOM 2439 C CA . VAL A 1 322 ? -28.328 3.086 0.239 1 96 322 VAL A CA 1
ATOM 2440 C C . VAL A 1 322 ? -29.25 2.34 -0.725 1 96 322 VAL A C 1
ATOM 2442 O O . VAL A 1 322 ? -29.594 2.857 -1.79 1 96 322 VAL A O 1
ATOM 2445 N N . PHE A 1 323 ? -29.703 1.164 -0.357 1 95.94 323 PHE A N 1
ATOM 2446 C CA . PHE A 1 323 ? -30.219 0.264 -1.382 1 95.94 323 PHE A CA 1
ATOM 2447 C C . PHE A 1 323 ? -31.734 0.091 -1.242 1 95.94 323 PHE A C 1
ATOM 2449 O O . PHE A 1 323 ? -32.375 -0.398 -2.16 1 95.94 323 PHE A O 1
ATOM 2456 N N . SER A 1 324 ? -32.312 0.453 -0.191 1 92.25 324 SER A N 1
ATOM 2457 C CA . SER A 1 324 ? -33.719 0.088 0.052 1 92.25 324 SER A CA 1
ATOM 2458 C C . SER A 1 324 ? -34.656 1.073 -0.614 1 92.25 324 SER A C 1
ATOM 2460 O O . SER A 1 324 ? -35.844 0.777 -0.791 1 92.25 324 SER A O 1
ATOM 2462 N N . GLU A 1 325 ? -34.125 2.176 -0.992 1 87.19 325 GLU A N 1
ATOM 2463 C CA . GLU A 1 325 ? -35 3.166 -1.616 1 87.19 325 GLU A CA 1
ATOM 2464 C C . GLU A 1 325 ? -35.406 2.734 -3.023 1 87.19 325 GLU A C 1
ATOM 2466 O O . GLU A 1 325 ? -34.562 2.369 -3.834 1 87.19 325 GLU A O 1
ATOM 2471 N N . ASN A 1 326 ? -36.75 2.791 -3.359 1 88.38 326 ASN A N 1
ATOM 2472 C CA . ASN A 1 326 ? -37.312 2.52 -4.68 1 88.38 326 ASN A CA 1
ATOM 2473 C C . ASN A 1 326 ? -36.969 1.103 -5.145 1 88.38 326 ASN A C 1
ATOM 2475 O O . ASN A 1 326 ? -36.562 0.902 -6.285 1 88.38 326 ASN A O 1
ATOM 2479 N N . ARG A 1 327 ? -37 0.177 -4.211 1 90.31 327 ARG A N 1
ATOM 2480 C CA . ARG A 1 327 ? -36.719 -1.219 -4.539 1 90.31 327 ARG A CA 1
ATOM 2481 C C . ARG A 1 327 ? -37.906 -2.102 -4.215 1 90.31 327 ARG A C 1
ATOM 2483 O O . ARG A 1 327 ? -38.531 -1.977 -3.145 1 90.31 327 ARG A O 1
ATOM 2490 N N . ASP A 1 328 ? -38.344 -2.916 -5.121 1 87.56 328 ASP A N 1
ATOM 2491 C CA . ASP A 1 328 ? -39.531 -3.781 -4.969 1 87.56 328 ASP A CA 1
ATOM 2492 C C . ASP A 1 328 ? -39.156 -5.055 -4.207 1 87.56 328 ASP A C 1
ATOM 2494 O O . ASP A 1 328 ? -39.969 -5.578 -3.443 1 87.56 328 ASP A O 1
ATOM 2498 N N . GLU A 1 329 ? -38.031 -5.605 -4.438 1 92.94 329 GLU A N 1
ATOM 2499 C CA . GLU A 1 329 ? -37.531 -6.824 -3.795 1 92.94 329 GLU A CA 1
ATOM 2500 C C . GLU A 1 329 ? -36.438 -6.52 -2.803 1 92.94 329 GLU A C 1
ATOM 2502 O O . GLU A 1 329 ? -35.656 -5.566 -2.988 1 92.94 329 GLU A O 1
ATOM 2507 N N . PRO A 1 330 ? -36.344 -7.281 -1.778 1 96 330 PRO A N 1
ATOM 2508 C CA . PRO A 1 330 ? -35.281 -7.035 -0.802 1 96 330 PRO A CA 1
ATOM 2509 C C . PRO A 1 330 ? -33.906 -7.215 -1.392 1 96 330 PRO A C 1
ATOM 2511 O O . PRO A 1 330 ? -33.688 -8.047 -2.279 1 96 330 PRO A O 1
ATOM 2514 N N . LEU A 1 331 ? -32.969 -6.43 -0.908 1 97.5 331 LEU A N 1
ATOM 2515 C CA . LEU A 1 331 ? -31.562 -6.668 -1.206 1 97.5 331 LEU A CA 1
ATOM 2516 C C . LEU A 1 331 ? -31.062 -7.902 -0.471 1 97.5 331 LEU A C 1
ATOM 2518 O O . LEU A 1 331 ? -31.25 -8.031 0.742 1 97.5 331 LEU A O 1
ATOM 2522 N N . LEU A 1 332 ? -30.5 -8.812 -1.175 1 98.44 332 LEU A N 1
ATOM 2523 C CA . LEU A 1 332 ? -29.922 -10 -0.56 1 98.44 332 LEU A CA 1
ATOM 2524 C C . LEU A 1 332 ? -28.547 -9.711 0.003 1 98.44 332 LEU A C 1
ATOM 2526 O O . LEU A 1 332 ? -27.766 -8.961 -0.604 1 98.44 332 LEU A O 1
ATOM 2530 N N . ILE A 1 333 ? -28.281 -10.266 1.217 1 98.5 333 ILE A N 1
ATOM 2531 C CA . ILE A 1 333 ? -26.969 -10.086 1.804 1 98.5 333 ILE A CA 1
ATOM 2532 C C . ILE A 1 333 ? -26.453 -11.422 2.354 1 98.5 333 ILE A C 1
ATOM 2534 O O . ILE A 1 333 ? -27.25 -12.344 2.586 1 98.5 333 ILE A O 1
ATOM 2538 N N . GLY A 1 334 ? -25.203 -11.555 2.508 1 98.12 334 GLY A N 1
ATOM 2539 C CA . GLY A 1 334 ? -24.547 -12.688 3.121 1 98.12 334 GLY A CA 1
ATOM 2540 C C . GLY A 1 334 ? -23.125 -12.383 3.566 1 98.12 334 GLY A C 1
ATOM 2541 O O . GLY A 1 334 ? -22.609 -11.289 3.305 1 98.12 334 GLY A O 1
ATOM 2542 N N . SER A 1 335 ? -22.578 -13.312 4.332 1 98.44 335 SER A N 1
ATOM 2543 C CA . SER A 1 335 ? -21.188 -13.25 4.75 1 98.44 335 SER A CA 1
ATOM 2544 C C . SER A 1 335 ? -20.562 -14.641 4.824 1 98.44 335 SER A C 1
ATOM 2546 O O . SER A 1 335 ? -21.125 -15.547 5.449 1 98.44 335 SER A O 1
ATOM 2548 N N . ILE A 1 336 ? -19.406 -14.742 4.238 1 98.56 336 ILE A N 1
ATOM 2549 C CA . ILE A 1 336 ? -18.719 -16.031 4.211 1 98.56 336 ILE A CA 1
ATOM 2550 C C . ILE A 1 336 ? -18.312 -16.422 5.629 1 98.56 336 ILE A C 1
ATOM 2552 O O . ILE A 1 336 ? -18.047 -17.594 5.898 1 98.56 336 ILE A O 1
ATOM 2556 N N . LYS A 1 337 ? -18.281 -15.469 6.559 1 97.75 337 LYS A N 1
ATOM 2557 C CA . LYS A 1 337 ? -17.781 -15.695 7.918 1 97.75 337 LYS A CA 1
ATOM 2558 C C . LYS A 1 337 ? -18.703 -16.641 8.688 1 97.75 337 LYS A C 1
ATOM 2560 O O . LYS A 1 337 ? -18.297 -17.234 9.688 1 97.75 337 LYS A O 1
ATOM 2565 N N . SER A 1 338 ? -19.922 -16.766 8.234 1 97.56 338 SER A N 1
ATOM 2566 C CA . SER A 1 338 ? -20.812 -17.734 8.867 1 97.56 338 SER A CA 1
ATOM 2567 C C . SER A 1 338 ? -20.297 -19.156 8.703 1 97.56 338 SER A C 1
ATOM 2569 O O . SER A 1 338 ? -20.547 -20.031 9.539 1 97.56 338 SER A O 1
ATOM 2571 N N . ASN A 1 339 ? -19.578 -19.406 7.652 1 97.94 339 ASN A N 1
ATOM 2572 C CA . ASN A 1 339 ? -19.062 -20.734 7.352 1 97.94 339 ASN A CA 1
ATOM 2573 C C . ASN A 1 339 ? -17.625 -20.906 7.844 1 97.94 339 ASN A C 1
ATOM 2575 O O . ASN A 1 339 ? -17.281 -21.938 8.398 1 97.94 339 ASN A O 1
ATOM 2579 N N . ILE A 1 340 ? -16.812 -19.859 7.676 1 98.06 340 ILE A N 1
ATOM 2580 C CA . ILE A 1 340 ? -15.391 -20.094 7.875 1 98.06 340 ILE A CA 1
ATOM 2581 C C . ILE A 1 340 ? -14.898 -19.297 9.078 1 98.06 340 ILE A C 1
ATOM 2583 O O . ILE A 1 340 ? -13.727 -19.375 9.453 1 98.06 340 ILE A O 1
ATOM 2587 N N . GLY A 1 341 ? -15.734 -18.531 9.711 1 97.19 341 GLY A N 1
ATOM 2588 C CA . GLY A 1 341 ? -15.297 -17.641 10.766 1 97.19 341 GLY A CA 1
ATOM 2589 C C . GLY A 1 341 ? -14.602 -16.391 10.242 1 97.19 341 GLY A C 1
ATOM 2590 O O . GLY A 1 341 ? -14.75 -16.047 9.07 1 97.19 341 GLY A O 1
ATOM 2591 N N . HIS A 1 342 ? -14 -15.664 11.164 1 97.06 342 HIS A N 1
ATOM 2592 C CA . HIS A 1 342 ? -13.344 -14.406 10.812 1 97.06 342 HIS A CA 1
ATOM 2593 C C . HIS A 1 342 ? -11.852 -14.617 10.562 1 97.06 342 HIS A C 1
ATOM 2595 O O . HIS A 1 342 ? -11.078 -14.82 11.508 1 97.06 342 HIS A O 1
ATOM 2601 N N . THR A 1 343 ? -11.453 -14.414 9.367 1 97.38 343 THR A N 1
ATOM 2602 C CA . THR A 1 343 ? -10.086 -14.727 8.953 1 97.38 343 THR A CA 1
ATOM 2603 C C . THR A 1 343 ? -9.219 -13.477 8.977 1 97.38 343 THR A C 1
ATOM 2605 O O . THR A 1 343 ? -8.156 -13.438 8.344 1 97.38 343 THR A O 1
ATOM 2608 N N . GLU A 1 344 ? -9.656 -12.422 9.555 1 95.12 344 GLU A N 1
ATOM 2609 C CA . GLU A 1 344 ? -8.945 -11.18 9.844 1 95.12 344 GLU A CA 1
ATOM 2610 C C . GLU A 1 344 ? -8.203 -10.672 8.609 1 95.12 344 GLU A C 1
ATOM 2612 O O . GLU A 1 344 ? -8.836 -10.25 7.637 1 95.12 344 GLU A O 1
ATOM 2617 N N . ALA A 1 345 ? -6.914 -10.906 8.461 1 96 345 ALA A N 1
ATOM 2618 C CA . ALA A 1 345 ? -6.109 -10.336 7.383 1 96 345 ALA A CA 1
ATOM 2619 C C . ALA A 1 345 ? -6.602 -10.812 6.02 1 96 345 ALA A C 1
ATOM 2621 O O . ALA A 1 345 ? -6.445 -10.117 5.016 1 96 345 ALA A O 1
ATOM 2622 N N . SER A 1 346 ? -7.223 -11.93 5.945 1 97.81 346 SER A N 1
ATOM 2623 C CA . SER A 1 346 ? -7.645 -12.531 4.684 1 97.81 346 SER A CA 1
ATOM 2624 C C . SER A 1 346 ? -9.133 -12.305 4.43 1 97.81 346 SER A C 1
ATOM 2626 O O . SER A 1 346 ? -9.656 -12.711 3.393 1 97.81 346 SER A O 1
ATOM 2628 N N . SER A 1 347 ? -9.781 -11.664 5.316 1 97.56 347 SER A N 1
ATOM 2629 C CA . SER A 1 347 ? -11.242 -11.602 5.301 1 97.56 347 SER A CA 1
ATOM 2630 C C . SER A 1 347 ? -11.75 -10.961 4.016 1 97.56 347 SER A C 1
ATOM 2632 O O . SER A 1 347 ? -12.719 -11.445 3.418 1 97.56 347 SER A O 1
ATOM 2634 N N . GLY A 1 348 ? -11.141 -9.891 3.578 1 97.81 348 GLY A N 1
ATOM 2635 C CA . GLY A 1 348 ? -11.586 -9.203 2.373 1 97.81 348 GLY A CA 1
ATOM 2636 C C . GLY A 1 348 ? -11.57 -10.094 1.144 1 97.81 348 GLY A C 1
ATOM 2637 O O . GLY A 1 348 ? -12.57 -10.188 0.427 1 97.81 348 GLY A O 1
ATOM 2638 N N . ILE A 1 349 ? -10.508 -10.758 0.911 1 97.38 349 ILE A N 1
ATOM 2639 C CA . ILE A 1 349 ? -10.352 -11.555 -0.302 1 97.38 349 ILE A CA 1
ATOM 2640 C C . ILE A 1 349 ? -11.18 -12.828 -0.192 1 97.38 349 ILE A C 1
ATOM 2642 O O . ILE A 1 349 ? -11.648 -13.359 -1.2 1 97.38 349 ILE A O 1
ATOM 2646 N N . CYS A 1 350 ? -11.359 -13.367 1.047 1 98.69 350 CYS A N 1
ATOM 2647 C CA . CYS A 1 350 ? -12.297 -14.469 1.209 1 98.69 350 CYS A CA 1
ATOM 2648 C C . CYS A 1 350 ? -13.688 -14.078 0.727 1 98.69 350 CYS A C 1
ATOM 2650 O O . CYS A 1 350 ? -14.375 -14.875 0.09 1 98.69 350 CYS A O 1
ATOM 2652 N N . GLY A 1 351 ? -14.094 -12.875 1.082 1 98.81 351 GLY A N 1
ATOM 2653 C CA . GLY A 1 351 ? -15.352 -12.367 0.562 1 98.81 351 GLY A CA 1
ATOM 2654 C C . GLY A 1 351 ? -15.383 -12.273 -0.953 1 98.81 351 GLY A C 1
ATOM 2655 O O . GLY A 1 351 ? -16.391 -12.609 -1.582 1 98.81 351 GLY A O 1
ATOM 2656 N N . VAL A 1 352 ? -14.312 -11.867 -1.54 1 98.94 352 VAL A N 1
ATOM 2657 C CA . VAL A 1 352 ? -14.211 -11.773 -2.992 1 98.94 352 VAL A CA 1
ATOM 2658 C C . VAL A 1 352 ? -14.328 -13.164 -3.607 1 98.94 352 VAL A C 1
ATOM 2660 O O . VAL A 1 352 ? -15.016 -13.352 -4.613 1 98.94 352 VAL A O 1
ATOM 2663 N N . ILE A 1 353 ? -13.625 -14.117 -3.031 1 98.88 353 ILE A N 1
ATOM 2664 C CA . ILE A 1 353 ? -13.648 -15.484 -3.547 1 98.88 353 ILE A CA 1
ATOM 2665 C C . ILE A 1 353 ? -15.086 -16.016 -3.533 1 98.88 353 ILE A C 1
ATOM 2667 O O . ILE A 1 353 ? -15.539 -16.625 -4.5 1 98.88 353 ILE A O 1
ATOM 2671 N N . LYS A 1 354 ? -15.797 -15.758 -2.457 1 98.81 354 LYS A N 1
ATOM 2672 C CA . LYS A 1 354 ? -17.203 -16.188 -2.412 1 98.81 354 LYS A CA 1
ATOM 2673 C C . LYS A 1 354 ? -18 -15.523 -3.527 1 98.81 354 LYS A C 1
ATOM 2675 O O . LYS A 1 354 ? -18.844 -16.172 -4.152 1 98.81 354 LYS A O 1
ATOM 2680 N N . ALA A 1 355 ? -17.812 -14.258 -3.732 1 98.75 355 ALA A N 1
ATOM 2681 C CA . ALA A 1 355 ? -18.484 -13.555 -4.816 1 98.75 355 ALA A CA 1
ATOM 2682 C C . ALA A 1 355 ? -18.188 -14.195 -6.168 1 98.75 355 ALA A C 1
ATOM 2684 O O . ALA A 1 355 ? -19.078 -14.359 -7 1 98.75 355 ALA A O 1
ATOM 2685 N N . LEU A 1 356 ? -16.953 -14.555 -6.398 1 97.94 356 LEU A N 1
ATOM 2686 C CA . LEU A 1 356 ? -16.547 -15.188 -7.648 1 97.94 356 LEU A CA 1
ATOM 2687 C C . LEU A 1 356 ? -17.234 -16.547 -7.816 1 97.94 356 LEU A C 1
ATOM 2689 O O . LEU A 1 356 ? -17.688 -16.875 -8.914 1 97.94 356 LEU A O 1
ATOM 2693 N N . LEU A 1 357 ? -17.266 -17.266 -6.75 1 97.38 357 LEU A N 1
ATOM 2694 C CA . LEU A 1 357 ? -17.938 -18.562 -6.785 1 97.38 357 LEU A CA 1
ATOM 2695 C C . LEU A 1 357 ? -19.422 -18.391 -7.078 1 97.38 357 LEU A C 1
ATOM 2697 O O . LEU A 1 357 ? -20.031 -19.234 -7.738 1 97.38 357 LEU A O 1
ATOM 2701 N N . THR A 1 358 ? -20 -17.312 -6.559 1 98.12 358 THR A N 1
ATOM 2702 C CA . THR A 1 358 ? -21.391 -16.984 -6.844 1 98.12 358 THR A CA 1
ATOM 2703 C C . THR A 1 358 ? -21.594 -16.766 -8.344 1 98.12 358 THR A C 1
ATOM 2705 O O . THR A 1 358 ? -22.562 -17.281 -8.922 1 98.12 358 THR A O 1
ATOM 2708 N N . PHE A 1 359 ? -20.734 -16.016 -8.969 1 95.75 359 PHE A N 1
ATOM 2709 C CA . PHE A 1 359 ? -20.797 -15.781 -10.406 1 95.75 359 PHE A CA 1
ATOM 2710 C C . PHE A 1 359 ? -20.656 -17.094 -11.172 1 95.75 359 PHE A C 1
ATOM 2712 O O . PHE A 1 359 ? -21.438 -17.375 -12.086 1 95.75 359 PHE A O 1
ATOM 2719 N N . GLU A 1 360 ? -19.656 -17.906 -10.805 1 90.94 360 GLU A N 1
ATOM 2720 C CA . GLU A 1 360 ? -19.328 -19.141 -11.508 1 90.94 360 GLU A CA 1
ATOM 2721 C C . GLU A 1 360 ? -20.484 -20.141 -11.438 1 90.94 360 GLU A C 1
ATOM 2723 O O . GLU A 1 360 ? -20.719 -20.891 -12.383 1 90.94 360 GLU A O 1
ATOM 2728 N N . ASN A 1 361 ? -21.188 -20.125 -10.328 1 92.88 361 ASN A N 1
ATOM 2729 C CA . ASN A 1 361 ? -22.219 -21.125 -10.102 1 92.88 361 ASN A CA 1
ATOM 2730 C C . ASN A 1 361 ? -23.609 -20.562 -10.352 1 92.88 361 ASN A C 1
ATOM 2732 O O . ASN A 1 361 ? -24.609 -21.266 -10.211 1 92.88 361 ASN A O 1
ATOM 2736 N N . ASN A 1 362 ? -23.719 -19.328 -10.656 1 94.81 362 ASN A N 1
ATOM 2737 C CA . ASN A 1 362 ? -25 -18.641 -10.836 1 94.81 362 ASN A CA 1
ATOM 2738 C C . ASN A 1 362 ? -25.922 -18.859 -9.648 1 94.81 362 ASN A C 1
ATOM 2740 O O . ASN A 1 362 ? -27.109 -19.125 -9.828 1 94.81 362 ASN A O 1
ATOM 2744 N N . ALA A 1 363 ? -25.312 -18.875 -8.477 1 98.06 363 ALA A N 1
ATOM 2745 C CA . ALA A 1 363 ? -26.062 -19.078 -7.242 1 98.06 363 ALA A CA 1
ATOM 2746 C C . ALA A 1 363 ? -25.297 -18.531 -6.039 1 98.06 363 ALA A C 1
ATOM 2748 O O . ALA A 1 363 ? -24.078 -18.672 -5.949 1 98.06 363 ALA A O 1
ATOM 2749 N N . ILE A 1 364 ? -26.016 -17.891 -5.145 1 98.69 364 ILE A N 1
ATOM 2750 C CA . ILE A 1 364 ? -25.438 -17.375 -3.91 1 98.69 364 ILE A CA 1
ATOM 2751 C C . ILE A 1 364 ? -25.344 -18.5 -2.873 1 98.69 364 ILE A C 1
ATOM 2753 O O . ILE A 1 364 ? -26.344 -19.156 -2.582 1 98.69 364 ILE A O 1
ATOM 2757 N N . PRO A 1 365 ? -24.125 -18.766 -2.361 1 98.38 365 PRO A N 1
ATOM 2758 C CA . PRO A 1 365 ? -24.031 -19.75 -1.271 1 98.38 365 PRO A CA 1
ATOM 2759 C C . PRO A 1 365 ? -24.75 -19.266 -0.003 1 98.38 365 PRO A C 1
ATOM 2761 O O . PRO A 1 365 ? -24.75 -18.078 0.298 1 98.38 365 PRO A O 1
ATOM 2764 N N . PRO A 1 366 ? -25.266 -20.156 0.78 1 97.88 366 PRO A N 1
ATOM 2765 C CA . PRO A 1 366 ? -26.078 -19.797 1.942 1 97.88 366 PRO A CA 1
ATOM 2766 C C . PRO A 1 366 ? -25.25 -19.312 3.121 1 97.88 366 PRO A C 1
ATOM 2768 O O . PRO A 1 366 ? -24.109 -19.75 3.309 1 97.88 366 PRO A O 1
ATOM 2771 N N . ASN A 1 367 ? -25.766 -18.359 3.832 1 97.19 367 ASN A N 1
ATOM 2772 C CA . ASN A 1 367 ? -25.359 -17.984 5.184 1 97.19 367 ASN A CA 1
ATOM 2773 C C . ASN A 1 367 ? -25.906 -18.953 6.223 1 97.19 367 ASN A C 1
ATOM 2775 O O . ASN A 1 367 ? -27.125 -19.078 6.379 1 97.19 367 ASN A O 1
ATOM 2779 N N . ILE A 1 368 ? -25.031 -19.562 6.941 1 97.12 368 ILE A N 1
ATOM 2780 C CA . ILE A 1 368 ? -25.5 -20.562 7.895 1 97.12 368 ILE A CA 1
ATOM 2781 C C . ILE A 1 368 ? -25.656 -19.922 9.273 1 97.12 368 ILE A C 1
ATOM 2783 O O . ILE A 1 368 ? -25.234 -18.781 9.484 1 97.12 368 ILE A O 1
ATOM 2787 N N . LYS A 1 369 ? -26.375 -20.609 10.188 1 95.25 369 LYS A N 1
ATOM 2788 C CA . LYS A 1 369 ? -26.547 -20.266 11.602 1 95.25 369 LYS A CA 1
ATOM 2789 C C . LYS A 1 369 ? -27.344 -18.969 11.75 1 95.25 369 LYS A C 1
ATOM 2791 O O . LYS A 1 369 ? -27.109 -18.203 12.688 1 95.25 369 LYS A O 1
ATOM 2796 N N . TYR A 1 370 ? -28.031 -18.578 10.742 1 97.19 370 TYR A N 1
ATOM 2797 C CA . TYR A 1 370 ? -28.953 -17.453 10.828 1 97.19 370 TYR A CA 1
ATOM 2798 C C . TYR A 1 370 ? -30.375 -17.938 11.109 1 97.19 370 TYR A C 1
ATOM 2800 O O . TYR A 1 370 ? -31 -18.578 10.266 1 97.19 370 TYR A O 1
ATOM 2808 N N . GLU A 1 371 ? -30.922 -17.578 12.281 1 95.5 371 GLU A N 1
ATOM 2809 C CA . GLU A 1 371 ? -32.219 -18.094 12.695 1 95.5 371 GLU A CA 1
ATOM 2810 C C . GLU A 1 371 ? -33.25 -16.953 12.82 1 95.5 371 GLU A C 1
ATOM 2812 O O . GLU A 1 371 ? -34.406 -17.125 12.461 1 95.5 371 GLU A O 1
ATOM 2817 N N . SER A 1 372 ? -32.844 -15.797 13.375 1 95.88 372 SER A N 1
ATOM 2818 C CA . SER A 1 372 ? -33.781 -14.695 13.594 1 95.88 372 SER A CA 1
ATOM 2819 C C . SER A 1 372 ? -33.094 -13.344 13.391 1 95.88 372 SER A C 1
ATOM 2821 O O . SER A 1 372 ? -31.938 -13.164 13.773 1 95.88 372 SER A O 1
ATOM 2823 N N . PRO A 1 373 ? -33.875 -12.391 12.859 1 95.75 373 PRO A N 1
ATOM 2824 C CA . PRO A 1 373 ? -33.312 -11.07 12.609 1 95.75 373 PRO A CA 1
ATOM 2825 C C . PRO A 1 373 ? -33.156 -10.242 13.883 1 95.75 373 PRO A C 1
ATOM 2827 O O . PRO A 1 373 ? -33.938 -10.398 14.82 1 95.75 373 PRO A O 1
ATOM 2830 N N . ARG A 1 374 ? -32.25 -9.367 13.898 1 89.94 374 ARG A N 1
ATOM 2831 C CA . ARG A 1 374 ? -32.031 -8.469 15.023 1 89.94 374 ARG A CA 1
ATOM 2832 C C . ARG A 1 374 ? -32.219 -7.012 14.609 1 89.94 374 ARG A C 1
ATOM 2834 O O . ARG A 1 374 ? -32.719 -6.199 15.391 1 89.94 374 ARG A O 1
ATOM 2841 N N . THR A 1 375 ? -31.859 -6.668 13.375 1 94.38 375 THR A N 1
ATOM 2842 C CA . THR A 1 375 ? -31.828 -5.281 12.914 1 94.38 375 THR A CA 1
ATOM 2843 C C . THR A 1 375 ? -33.125 -4.914 12.211 1 94.38 375 THR A C 1
ATOM 2845 O O . THR A 1 375 ? -33.75 -5.754 11.547 1 94.38 375 THR A O 1
ATOM 2848 N N . PRO A 1 376 ? -33.594 -3.664 12.289 1 94.88 376 PRO A N 1
ATOM 2849 C CA . PRO A 1 376 ? -34.844 -3.232 11.711 1 94.88 376 PRO A CA 1
ATOM 2850 C C . PRO A 1 376 ? -34.969 -3.547 10.219 1 94.88 376 PRO A C 1
ATOM 2852 O O . PRO A 1 376 ? -36 -4.016 9.758 1 94.88 376 PRO A O 1
ATOM 2855 N N . ALA A 1 377 ? -33.938 -3.357 9.516 1 96.25 377 ALA A N 1
ATOM 2856 C CA . ALA A 1 377 ? -34 -3.547 8.07 1 96.25 377 ALA A CA 1
ATOM 2857 C C . ALA A 1 377 ? -34.25 -5.008 7.715 1 96.25 377 ALA A C 1
ATOM 2859 O O . ALA A 1 377 ? -34.906 -5.305 6.711 1 96.25 377 ALA A O 1
ATOM 2860 N N . LEU A 1 378 ? -33.75 -5.887 8.508 1 97 378 LEU A N 1
ATOM 2861 C CA . LEU A 1 378 ? -33.969 -7.316 8.305 1 97 378 LEU A CA 1
ATOM 2862 C C . LEU A 1 378 ? -35.375 -7.715 8.773 1 97 378 LEU A C 1
ATOM 2864 O O . LEU A 1 378 ? -36.031 -8.539 8.133 1 97 378 LEU A O 1
ATOM 2868 N N . ILE A 1 379 ? -35.844 -7.125 9.867 1 96.81 379 ILE A N 1
ATOM 2869 C CA . ILE A 1 379 ? -37.156 -7.406 10.414 1 96.81 379 ILE A CA 1
ATOM 2870 C C . ILE A 1 379 ? -38.219 -6.922 9.445 1 96.81 379 ILE A C 1
ATOM 2872 O O . ILE A 1 379 ? -39.219 -7.621 9.211 1 96.81 379 ILE A O 1
ATOM 2876 N N . GLU A 1 380 ? -38 -5.773 8.781 1 95.75 380 GLU A N 1
ATOM 2877 C CA . GLU A 1 380 ? -38.969 -5.152 7.875 1 95.75 380 GLU A CA 1
ATOM 2878 C C . GLU A 1 380 ? -38.906 -5.785 6.488 1 95.75 380 GLU A C 1
ATOM 2880 O O . GLU A 1 380 ? -39.75 -5.531 5.645 1 95.75 380 GLU A O 1
ATOM 2885 N N . GLY A 1 381 ? -37.875 -6.535 6.227 1 95.38 381 GLY A N 1
ATOM 2886 C CA . GLY A 1 381 ? -37.781 -7.242 4.961 1 95.38 381 GLY A CA 1
ATOM 2887 C C . GLY A 1 381 ? -37.156 -6.395 3.863 1 95.38 381 GLY A C 1
ATOM 2888 O O . GLY A 1 381 ? -37.281 -6.711 2.68 1 95.38 381 GLY A O 1
ATOM 2889 N N . LYS A 1 382 ? -36.562 -5.332 4.246 1 96.25 382 LYS A N 1
ATOM 2890 C CA . LYS A 1 382 ? -35.844 -4.52 3.264 1 96.25 382 LYS A CA 1
ATOM 2891 C C . LYS A 1 382 ? -34.594 -5.234 2.77 1 96.25 382 LYS A C 1
ATOM 2893 O O . LYS A 1 382 ? -34.219 -5.105 1.602 1 96.25 382 LYS A O 1
ATOM 2898 N N . LEU A 1 383 ? -33.906 -5.871 3.682 1 97.88 383 LEU A N 1
ATOM 2899 C CA . LEU A 1 383 ? -32.812 -6.766 3.393 1 97.88 383 LEU A CA 1
ATOM 2900 C C . LEU A 1 383 ? -33.156 -8.203 3.793 1 97.88 383 LEU A C 1
ATOM 2902 O O . LEU A 1 383 ? -33.969 -8.422 4.668 1 97.88 383 LEU A O 1
ATOM 2906 N N . LYS A 1 384 ? -32.531 -9.094 3.15 1 98 384 LYS A N 1
ATOM 2907 C CA . LYS A 1 384 ? -32.75 -10.508 3.455 1 98 384 LYS A CA 1
ATOM 2908 C C . LYS A 1 384 ? -31.438 -11.289 3.445 1 98 384 LYS A C 1
ATOM 2910 O O . LYS A 1 384 ? -30.656 -11.18 2.502 1 98 384 LYS A O 1
ATOM 2915 N N . VAL A 1 385 ? -31.219 -12.07 4.465 1 98.44 385 VAL A N 1
ATOM 2916 C CA . VAL A 1 385 ? -30.047 -12.938 4.543 1 98.44 385 VAL A CA 1
ATOM 2917 C C . VAL A 1 385 ? -30.297 -14.227 3.758 1 98.44 385 VAL A C 1
ATOM 2919 O O . VAL A 1 385 ? -31.328 -14.883 3.947 1 98.44 385 VAL A O 1
ATOM 2922 N N . VAL A 1 386 ? -29.375 -14.586 2.908 1 98.56 386 VAL A N 1
ATOM 2923 C CA . VAL A 1 386 ? -29.516 -15.773 2.078 1 98.56 386 VAL A CA 1
ATOM 2924 C C . VAL A 1 386 ? -29.203 -17.016 2.898 1 98.56 386 VAL A C 1
ATOM 2926 O O . VAL A 1 386 ? -28.047 -17.25 3.273 1 98.56 386 VAL A O 1
ATOM 2929 N N . THR A 1 387 ? -30.188 -17.891 3.121 1 98.06 387 THR A N 1
ATOM 2930 C CA . THR A 1 387 ? -29.984 -19.031 4.012 1 98.06 387 THR A CA 1
ATOM 2931 C C . THR A 1 387 ? -30.031 -20.344 3.23 1 98.06 387 THR A C 1
ATOM 2933 O O . THR A 1 387 ? -29.797 -21.406 3.795 1 98.06 387 THR A O 1
ATOM 2936 N N . GLU A 1 388 ? -30.359 -20.297 1.971 1 98 388 GLU A N 1
ATOM 2937 C CA . GLU A 1 388 ? -30.344 -21.422 1.032 1 98 388 GLU A CA 1
ATOM 2938 C C . GLU A 1 388 ? -29.672 -21.031 -0.281 1 98 388 GLU A C 1
ATOM 2940 O O . GLU A 1 388 ? -29.656 -19.859 -0.656 1 98 388 GLU A O 1
ATOM 2945 N N . PRO A 1 389 ? -29.062 -22.109 -0.855 1 98.19 389 PRO A N 1
ATOM 2946 C CA . PRO A 1 389 ? -28.547 -21.75 -2.178 1 98.19 389 PRO A CA 1
ATOM 2947 C C . PRO A 1 389 ? -29.594 -21.031 -3.033 1 98.19 389 PRO A C 1
ATOM 2949 O O . PRO A 1 389 ? -30.688 -21.531 -3.225 1 98.19 389 PRO A O 1
ATOM 2952 N N . THR A 1 390 ? -29.328 -19.828 -3.531 1 98.44 390 THR A N 1
ATOM 2953 C CA . THR A 1 390 ? -30.281 -18.953 -4.215 1 98.44 390 THR A CA 1
ATOM 2954 C C . THR A 1 390 ? -29.781 -18.609 -5.613 1 98.44 390 THR A C 1
ATOM 2956 O O . THR A 1 390 ? -28.656 -18.094 -5.77 1 98.44 390 THR A O 1
ATOM 2959 N N . PRO A 1 391 ? -30.594 -18.844 -6.594 1 97.75 391 PRO A N 1
ATOM 2960 C CA . PRO A 1 391 ? -30.188 -18.484 -7.953 1 97.75 391 PRO A CA 1
ATOM 2961 C C . PRO A 1 391 ? -29.781 -17.016 -8.078 1 97.75 391 PRO A C 1
ATOM 2963 O O . PRO A 1 391 ? -30.406 -16.141 -7.461 1 97.75 391 PRO A O 1
ATOM 2966 N N . PHE A 1 392 ? -28.766 -16.781 -8.797 1 96.62 392 PHE A N 1
ATOM 2967 C CA . PHE A 1 392 ? -28.234 -15.438 -8.992 1 96.62 392 PHE A CA 1
ATOM 2968 C C . PHE A 1 392 ? -27.938 -15.188 -10.469 1 96.62 392 PHE A C 1
ATOM 2970 O O . PHE A 1 392 ? -27.047 -15.82 -11.031 1 96.62 392 PHE A O 1
ATOM 2977 N N . ASN A 1 393 ? -28.609 -14.25 -11.125 1 91.25 393 ASN A N 1
ATOM 2978 C CA . ASN A 1 393 ? -28.438 -13.984 -12.555 1 91.25 393 ASN A CA 1
ATOM 2979 C C . ASN A 1 393 ? -28.016 -12.531 -12.805 1 91.25 393 ASN A C 1
ATOM 2981 O O . ASN A 1 393 ? -27.766 -12.148 -13.945 1 91.25 393 ASN A O 1
ATOM 2985 N N . ALA A 1 394 ? -27.891 -11.75 -11.688 1 94.75 394 ALA A N 1
ATOM 2986 C CA . ALA A 1 394 ? -27.469 -10.359 -11.852 1 94.75 394 ALA A CA 1
ATOM 2987 C C . ALA A 1 394 ? -25.984 -10.273 -12.203 1 94.75 394 ALA A C 1
ATOM 2989 O O . ALA A 1 394 ? -25.297 -11.289 -12.266 1 94.75 394 ALA A O 1
ATOM 2990 N N . ASN A 1 395 ? -25.562 -9 -12.43 1 95.44 395 ASN A N 1
ATOM 2991 C CA . ASN A 1 395 ? -24.234 -8.844 -13.016 1 95.44 395 ASN A CA 1
ATOM 2992 C C . ASN A 1 395 ? -23.234 -8.266 -12.016 1 95.44 395 ASN A C 1
ATOM 2994 O O . ASN A 1 395 ? -22.031 -8.289 -12.25 1 95.44 395 ASN A O 1
ATOM 2998 N N . TYR A 1 396 ? -23.781 -7.75 -10.883 1 97.88 396 TYR A N 1
ATOM 2999 C CA . TYR A 1 396 ? -22.891 -6.98 -10.023 1 97.88 396 TYR A CA 1
ATOM 3000 C C . TYR A 1 396 ? -22.922 -7.516 -8.594 1 97.88 396 TYR A C 1
ATOM 3002 O O . TYR A 1 396 ? -23.984 -7.832 -8.062 1 97.88 396 TYR A O 1
ATOM 3010 N N . ILE A 1 397 ? -21.781 -7.637 -8 1 98.69 397 ILE A N 1
ATOM 3011 C CA . ILE A 1 397 ? -21.672 -7.965 -6.586 1 98.69 397 ILE A CA 1
ATOM 3012 C C . ILE A 1 397 ? -20.688 -7.027 -5.91 1 98.69 397 ILE A C 1
ATOM 3014 O O . ILE A 1 397 ? -19.484 -7.105 -6.164 1 98.69 397 ILE A O 1
ATOM 3018 N N . PRO A 1 398 ? -21.141 -6.109 -5.066 1 98.75 398 PRO A N 1
ATOM 3019 C CA . PRO A 1 398 ? -20.219 -5.387 -4.18 1 98.75 398 PRO A CA 1
ATOM 3020 C C . PRO A 1 398 ? -19.734 -6.246 -3.02 1 98.75 398 PRO A C 1
ATOM 3022 O O . PRO A 1 398 ? -20.484 -7.043 -2.469 1 98.75 398 PRO A O 1
ATOM 3025 N N . VAL A 1 399 ? -18.516 -6.137 -2.709 1 98.88 399 VAL A N 1
ATOM 3026 C CA . VAL A 1 399 ? -17.922 -6.789 -1.554 1 98.88 399 VAL A CA 1
ATOM 3027 C C . VAL A 1 399 ? -17.422 -5.738 -0.564 1 98.88 399 VAL A C 1
ATOM 3029 O O . VAL A 1 399 ? -16.734 -4.793 -0.947 1 98.88 399 VAL A O 1
ATOM 3032 N N . ILE A 1 400 ? -17.766 -5.898 0.7 1 98.75 400 ILE A N 1
ATOM 3033 C CA . ILE A 1 400 ? -17.406 -4.93 1.732 1 98.75 400 ILE A CA 1
ATOM 3034 C C . ILE A 1 400 ? -16.406 -5.555 2.699 1 98.75 400 ILE A C 1
ATOM 3036 O O . ILE A 1 400 ? -16.531 -6.727 3.057 1 98.75 400 ILE A O 1
ATOM 3040 N N . SER A 1 401 ? -15.406 -4.828 3.041 1 98.31 401 SER A N 1
ATOM 3041 C CA . SER A 1 401 ? -14.406 -5.188 4.043 1 98.31 401 SER A CA 1
ATOM 3042 C C . SER A 1 401 ? -14.156 -4.039 5.012 1 98.31 401 SER A C 1
ATOM 3044 O O . SER A 1 401 ? -13.938 -2.9 4.586 1 98.31 401 SER A O 1
ATOM 3046 N N . ILE A 1 402 ? -14.195 -4.305 6.312 1 97.69 402 ILE A N 1
ATOM 3047 C CA . ILE A 1 402 ? -14.094 -3.268 7.336 1 97.69 402 ILE A CA 1
ATOM 3048 C C . ILE A 1 402 ? -13.016 -3.645 8.352 1 97.69 402 ILE A C 1
ATOM 3050 O O . ILE A 1 402 ? -12.922 -4.805 8.758 1 97.69 402 ILE A O 1
ATOM 3054 N N . GLY A 1 403 ? -12.195 -2.65 8.664 1 95.38 403 GLY A N 1
ATOM 3055 C CA . GLY A 1 403 ? -11.188 -2.84 9.703 1 95.38 403 GLY A CA 1
ATOM 3056 C C . GLY A 1 403 ? -11.539 -2.139 11 1 95.38 403 GLY A C 1
ATOM 3057 O O . GLY A 1 403 ? -12.141 -1.062 10.992 1 95.38 403 GLY A O 1
ATOM 3058 N N . PHE A 1 404 ? -11.109 -2.693 12.078 1 90.56 404 PHE A N 1
ATOM 3059 C CA . PHE A 1 404 ? -11.508 -2.217 13.398 1 90.56 404 PHE A CA 1
ATOM 3060 C C . PHE A 1 404 ? -10.953 -0.819 13.656 1 90.56 404 PHE A C 1
ATOM 3062 O O . PHE A 1 404 ? -11.461 -0.094 14.508 1 90.56 404 PHE A O 1
ATOM 3069 N N . GLY A 1 405 ? -9.945 -0.403 12.898 1 93.69 405 GLY A N 1
ATOM 3070 C CA . GLY A 1 405 ? -9.383 0.928 13.055 1 93.69 405 GLY A CA 1
ATOM 3071 C C . GLY A 1 405 ? -10.109 1.986 12.25 1 93.69 405 GLY A C 1
ATOM 3072 O O . GLY A 1 405 ? -9.633 3.117 12.125 1 93.69 405 GLY A O 1
ATOM 3073 N N . GLY A 1 406 ? -11.227 1.623 11.664 1 95.94 406 GLY A N 1
ATOM 3074 C CA . GLY A 1 406 ? -12.047 2.59 10.961 1 95.94 406 GLY A CA 1
ATOM 3075 C C . GLY A 1 406 ? -11.836 2.568 9.453 1 95.94 406 GLY A C 1
ATOM 3076 O O . GLY A 1 406 ? -12.305 3.461 8.742 1 95.94 406 GLY A O 1
ATOM 3077 N N . THR A 1 407 ? -11.219 1.608 8.953 1 97.62 407 THR A N 1
ATOM 3078 C CA . THR A 1 407 ? -10.992 1.518 7.516 1 97.62 407 THR A CA 1
ATOM 3079 C C . THR A 1 407 ? -12.133 0.769 6.832 1 97.62 407 THR A C 1
ATOM 3081 O O . THR A 1 407 ? -12.672 -0.193 7.387 1 97.62 407 THR A O 1
ATOM 3084 N N . LEU A 1 408 ? -12.555 1.264 5.695 1 98.25 408 LEU A N 1
ATOM 3085 C CA . LEU A 1 408 ? -13.656 0.705 4.918 1 98.25 408 LEU A CA 1
ATOM 3086 C C . LEU A 1 408 ? -13.234 0.484 3.467 1 98.25 408 LEU A C 1
ATOM 3088 O O . LEU A 1 408 ? -12.562 1.327 2.877 1 98.25 408 LEU A O 1
ATOM 3092 N N . VAL A 1 409 ? -13.633 -0.672 2.977 1 98.56 409 VAL A N 1
ATOM 3093 C CA . VAL A 1 409 ? -13.32 -1.017 1.593 1 98.56 409 VAL A CA 1
ATOM 3094 C C . VAL A 1 409 ? -14.594 -1.469 0.879 1 98.56 409 VAL A C 1
ATOM 3096 O O . VAL A 1 409 ? -15.438 -2.15 1.469 1 98.56 409 VAL A O 1
ATOM 3099 N N . ASN A 1 410 ? -14.789 -1.021 -0.296 1 98.62 410 ASN A N 1
ATOM 3100 C CA . ASN A 1 410 ? -15.828 -1.525 -1.188 1 98.62 410 ASN A CA 1
ATOM 3101 C C . ASN A 1 410 ? -15.258 -1.892 -2.557 1 98.62 410 ASN A C 1
ATOM 3103 O O . ASN A 1 410 ? -14.633 -1.06 -3.217 1 98.62 410 ASN A O 1
ATOM 3107 N N . ILE A 1 411 ? -15.375 -3.145 -2.922 1 98.75 411 ILE A N 1
ATOM 3108 C CA . ILE A 1 411 ? -14.977 -3.66 -4.227 1 98.75 411 ILE A CA 1
ATOM 3109 C C . ILE A 1 411 ? -16.219 -4.035 -5.035 1 98.75 411 ILE A C 1
ATOM 3111 O O . ILE A 1 411 ? -17.078 -4.777 -4.559 1 98.75 411 ILE A O 1
ATOM 3115 N N . LEU A 1 412 ? -16.344 -3.523 -6.246 1 98.75 412 LEU A N 1
ATOM 3116 C CA . LEU A 1 412 ? -17.469 -3.83 -7.113 1 98.75 412 LEU A CA 1
ATOM 3117 C C . LEU A 1 412 ? -17.047 -4.711 -8.281 1 98.75 412 LEU A C 1
ATOM 3119 O O . LEU A 1 412 ? -16.234 -4.301 -9.109 1 98.75 412 LEU A O 1
ATOM 3123 N N . LEU A 1 413 ? -17.609 -5.93 -8.336 1 98.19 413 LEU A N 1
ATOM 3124 C CA . LEU A 1 413 ? -17.281 -6.922 -9.352 1 98.19 413 LEU A CA 1
ATOM 3125 C C . LEU A 1 413 ? -18.422 -7.074 -10.352 1 98.19 413 LEU A C 1
ATOM 3127 O O . LEU A 1 413 ? -19.594 -6.938 -10 1 98.19 413 LEU A O 1
ATOM 3131 N N . LYS A 1 414 ? -18.062 -7.332 -11.539 1 96.62 414 LYS A N 1
ATOM 3132 C CA . LYS A 1 414 ? -19.031 -7.633 -12.602 1 96.62 414 LYS A CA 1
ATOM 3133 C C . LYS A 1 414 ? -18.797 -9.039 -13.156 1 96.62 414 LYS A C 1
ATOM 3135 O O . LYS A 1 414 ? -17.672 -9.445 -13.398 1 96.62 414 LYS A O 1
ATOM 3140 N N . LYS A 1 415 ? -19.828 -9.68 -13.398 1 93.75 415 LYS A N 1
ATOM 3141 C CA . LYS A 1 415 ? -19.812 -11.031 -13.953 1 93.75 415 LYS A CA 1
ATOM 3142 C C . LYS A 1 415 ? -19.188 -11.047 -15.344 1 93.75 415 LYS A C 1
ATOM 3144 O O . LYS A 1 415 ? -19.422 -10.148 -16.141 1 93.75 415 LYS A O 1
ATOM 3149 N N . ASN A 1 416 ? -18.25 -12.016 -15.516 1 84.81 416 ASN A N 1
ATOM 3150 C CA . ASN A 1 416 ? -17.719 -12.258 -16.844 1 84.81 416 ASN A CA 1
ATOM 3151 C C . ASN A 1 416 ? -18.781 -12.82 -17.781 1 84.81 416 ASN A C 1
ATOM 3153 O O . ASN A 1 416 ? -19.344 -13.891 -17.531 1 84.81 416 ASN A O 1
ATOM 3157 N N . PRO A 1 417 ? -19.078 -12.039 -18.828 1 69.12 417 PRO A N 1
ATOM 3158 C CA . PRO A 1 417 ? -20.141 -12.523 -19.703 1 69.12 417 PRO A CA 1
ATOM 3159 C C . PRO A 1 417 ? -19.734 -13.781 -20.469 1 69.12 417 PRO A C 1
ATOM 3161 O O . PRO A 1 417 ? -20.562 -14.383 -21.172 1 69.12 417 PRO A O 1
ATOM 3164 N N . VAL A 1 418 ? -18.469 -14.133 -20.391 1 58.41 418 VAL A N 1
ATOM 3165 C CA . VAL A 1 418 ? -17.922 -15.078 -21.359 1 58.41 418 VAL A CA 1
ATOM 3166 C C . VAL A 1 418 ? -18.703 -16.391 -21.328 1 58.41 418 VAL A C 1
ATOM 3168 O O . VAL A 1 418 ? -18.969 -16.938 -20.25 1 58.41 418 VAL A O 1
ATOM 3171 N N . MET A 1 419 ? -19.469 -16.484 -22.359 1 49.44 419 MET A N 1
ATOM 3172 C CA . MET A 1 419 ? -20.156 -17.719 -22.766 1 49.44 419 MET A CA 1
ATOM 3173 C C . MET A 1 419 ? -19.156 -18.875 -22.875 1 49.44 419 MET A C 1
ATOM 3175 O O . MET A 1 419 ? -18 -18.672 -23.25 1 49.44 419 MET A O 1
ATOM 3179 N N . LYS A 1 420 ? -19.312 -19.766 -21.953 1 48.34 420 LYS A N 1
ATOM 3180 C CA . LYS A 1 420 ? -18.547 -21 -22.078 1 48.34 420 LYS A CA 1
ATOM 3181 C C . LYS A 1 420 ? -18.094 -21.234 -23.516 1 48.34 420 LYS A C 1
ATOM 3183 O O . LYS A 1 420 ? -18.828 -20.922 -24.453 1 48.34 420 LYS A O 1
ATOM 3188 N N . GLY A 1 421 ? -16.828 -21.109 -23.703 1 46.09 421 GLY A N 1
ATOM 3189 C CA . GLY A 1 421 ? -16.203 -21.406 -24.984 1 46.09 421 GLY A CA 1
ATOM 3190 C C . GLY A 1 421 ? -16.984 -22.438 -25.797 1 46.09 421 GLY A C 1
ATOM 3191 O O . GLY A 1 421 ? -17.75 -23.234 -25.234 1 46.09 421 GLY A O 1
ATOM 3192 N N . GLY A 1 422 ? -17.203 -22.125 -27.125 1 46.06 422 GLY A N 1
ATOM 3193 C CA . GLY A 1 422 ? -17.797 -22.984 -28.156 1 46.06 422 GLY A CA 1
ATOM 3194 C C . GLY A 1 422 ? -17.391 -24.438 -28.016 1 46.06 422 GLY A C 1
ATOM 3195 O O . GLY A 1 422 ? -16.359 -24.734 -27.422 1 46.06 422 GLY A O 1
ATOM 3196 N N . GLU A 1 423 ? -18.328 -25.344 -27.953 1 46.44 423 GLU A N 1
ATOM 3197 C CA . GLU A 1 423 ? -18.156 -26.781 -28.016 1 46.44 423 GLU A CA 1
ATOM 3198 C C . GLU A 1 423 ? -16.938 -27.156 -28.891 1 46.44 423 GLU A C 1
ATOM 3200 O O . GLU A 1 423 ? -16.875 -26.766 -30.062 1 46.44 423 GLU A O 1
ATOM 3205 N N . GLU A 1 424 ? -15.758 -27.203 -28.297 1 50.62 424 GLU A N 1
ATOM 3206 C CA . GLU A 1 424 ? -14.602 -27.719 -29.016 1 50.62 424 GLU A CA 1
ATOM 3207 C C . GLU A 1 424 ? -14.977 -28.969 -29.828 1 50.62 424 GLU A C 1
ATOM 3209 O O . GLU A 1 424 ? -15.711 -29.828 -29.359 1 50.62 424 GLU A O 1
ATOM 3214 N N . LYS A 1 425 ? -14.836 -28.859 -31.156 1 52.5 425 LYS A N 1
ATOM 3215 C CA . LYS A 1 425 ? -15.023 -30.016 -32.031 1 52.5 425 LYS A CA 1
ATOM 3216 C C . LYS A 1 425 ? -14.281 -31.234 -31.484 1 52.5 425 LYS A C 1
ATOM 3218 O O . LYS A 1 425 ? -13.07 -31.172 -31.25 1 52.5 425 LYS A O 1
ATOM 3223 N N . ALA A 1 426 ? -15.055 -32.156 -31.016 1 53.84 426 ALA A N 1
ATOM 3224 C CA . ALA A 1 426 ? -14.531 -33.406 -30.547 1 53.84 426 ALA A CA 1
ATOM 3225 C C . ALA A 1 426 ? -13.633 -34.062 -31.594 1 53.84 426 ALA A C 1
ATOM 3227 O O . ALA A 1 426 ? -14.062 -34.312 -32.719 1 53.84 426 ALA A O 1
ATOM 3228 N N . LEU A 1 427 ? -12.336 -33.812 -31.547 1 57.12 427 LEU A N 1
ATOM 3229 C CA . LEU A 1 427 ? -11.5 -34.625 -32.438 1 57.12 427 LEU A CA 1
ATOM 3230 C C . LEU A 1 427 ? -11.625 -36.094 -32.094 1 57.12 427 LEU A C 1
ATOM 3232 O O . LEU A 1 427 ? -11.672 -36.469 -30.922 1 57.12 427 LEU A O 1
ATOM 3236 N N . ASP A 1 428 ? -12.109 -36.844 -33 1 68.62 428 ASP A N 1
ATOM 3237 C CA . ASP A 1 428 ? -12.219 -38.281 -32.812 1 68.62 428 ASP A CA 1
ATOM 3238 C C . ASP A 1 428 ? -10.836 -38.938 -32.656 1 68.62 428 ASP A C 1
ATOM 3240 O O . ASP A 1 428 ? -10.477 -39.844 -33.438 1 68.62 428 ASP A O 1
ATOM 3244 N N . LEU A 1 429 ? -9.797 -38.25 -32.062 1 77 429 LEU A N 1
ATOM 3245 C CA . LEU A 1 429 ? -8.477 -38.781 -31.75 1 77 429 LEU A CA 1
ATOM 3246 C C . LEU A 1 429 ? -8.211 -38.688 -30.25 1 77 429 LEU A C 1
ATOM 3248 O O . LEU A 1 429 ? -8.656 -37.75 -29.594 1 77 429 LEU A O 1
ATOM 3252 N N . PRO A 1 430 ? -7.508 -39.844 -29.812 1 82.69 430 PRO A N 1
ATOM 3253 C CA . PRO A 1 430 ? -7.09 -39.688 -28.406 1 82.69 430 PRO A CA 1
ATOM 3254 C C . PRO A 1 430 ? -6.164 -38.5 -28.188 1 82.69 430 PRO A C 1
ATOM 3256 O O . PRO A 1 430 ? -5.336 -38.188 -29.047 1 82.69 430 PRO A O 1
ATOM 3259 N N . ARG A 1 431 ? -6.363 -37.906 -27.078 1 83.88 431 ARG A N 1
ATOM 3260 C CA . ARG A 1 431 ? -5.504 -36.781 -26.688 1 83.88 431 ARG A CA 1
ATOM 3261 C C . ARG A 1 431 ? -4.34 -37.281 -25.828 1 83.88 431 ARG A C 1
ATOM 3263 O O . ARG A 1 431 ? -4.531 -38.062 -24.891 1 83.88 431 ARG A O 1
ATOM 3270 N N . LEU A 1 432 ? -3.156 -36.875 -26.312 1 86 432 LEU A N 1
ATOM 3271 C CA . LEU A 1 432 ? -1.979 -37.156 -25.5 1 86 432 LEU A CA 1
ATOM 3272 C C . LEU A 1 432 ? -1.873 -36.156 -24.344 1 86 432 LEU A C 1
ATOM 3274 O O . LEU A 1 432 ? -1.839 -34.938 -24.578 1 86 432 LEU A O 1
ATOM 3278 N N . VAL A 1 433 ? -1.93 -36.656 -23.125 1 88.88 433 VAL A N 1
ATOM 3279 C CA . VAL A 1 433 ? -1.774 -35.844 -21.922 1 88.88 433 VAL A CA 1
ATOM 3280 C C . VAL A 1 433 ? -0.39 -36.062 -21.328 1 88.88 433 VAL A C 1
ATOM 3282 O O . VAL A 1 433 ? -0.03 -37.188 -20.969 1 88.88 433 VAL A O 1
ATOM 3285 N N . LEU A 1 434 ? 0.382 -35 -21.344 1 88.31 434 LEU A N 1
ATOM 3286 C CA . LEU A 1 434 ? 1.722 -35.062 -20.766 1 88.31 434 LEU A CA 1
ATOM 3287 C C . LEU A 1 434 ? 1.778 -34.281 -19.453 1 88.31 434 LEU A C 1
ATOM 3289 O O . LEU A 1 434 ? 1.16 -33.219 -19.328 1 88.31 434 LEU A O 1
ATOM 3293 N N . TYR A 1 435 ? 2.428 -34.875 -18.484 1 89.5 435 TYR A N 1
ATOM 3294 C CA . TYR A 1 435 ? 2.547 -34.156 -17.219 1 89.5 435 TYR A CA 1
ATOM 3295 C C . TYR A 1 435 ? 3.891 -34.438 -16.562 1 89.5 435 TYR A C 1
ATOM 3297 O O . TYR A 1 435 ? 4.164 -35.562 -16.141 1 89.5 435 TYR A O 1
ATOM 3305 N N . PRO A 1 436 ? 4.789 -33.438 -16.609 1 87.88 436 PRO A N 1
ATOM 3306 C CA . PRO A 1 436 ? 6.02 -33.531 -15.82 1 87.88 436 PRO A CA 1
ATOM 3307 C C . PRO A 1 436 ? 5.801 -33.188 -14.344 1 87.88 436 PRO A C 1
ATOM 3309 O O . PRO A 1 436 ? 5.004 -32.312 -14.023 1 87.88 436 PRO A O 1
ATOM 3312 N N . ALA A 1 437 ? 6.48 -33.906 -13.453 1 86.69 437 ALA A N 1
ATOM 3313 C CA . ALA A 1 437 ? 6.297 -33.656 -12.023 1 86.69 437 ALA A CA 1
ATOM 3314 C C . ALA A 1 437 ? 7.598 -33.844 -11.258 1 86.69 437 ALA A C 1
ATOM 3316 O O . ALA A 1 437 ? 8.547 -34.438 -11.789 1 86.69 437 ALA A O 1
ATOM 3317 N N . THR A 1 438 ? 7.656 -33.344 -10.078 1 81 438 THR A N 1
ATOM 3318 C CA . THR A 1 438 ? 8.812 -33.5 -9.203 1 81 438 THR A CA 1
ATOM 3319 C C . THR A 1 438 ? 8.734 -34.812 -8.445 1 81 438 THR A C 1
ATOM 3321 O O . THR A 1 438 ? 9.75 -35.344 -7.98 1 81 438 THR A O 1
ATOM 3324 N N . VAL A 1 439 ? 7.441 -35.344 -8.297 1 85.12 439 VAL A N 1
ATOM 3325 C CA . VAL A 1 439 ? 7.227 -36.625 -7.602 1 85.12 439 VAL A CA 1
ATOM 3326 C C . VAL A 1 439 ? 6.219 -37.469 -8.375 1 85.12 439 VAL A C 1
ATOM 3328 O O . VAL A 1 439 ? 5.371 -36.938 -9.094 1 85.12 439 VAL A O 1
ATOM 3331 N N . GLU A 1 440 ? 6.305 -38.719 -8.148 1 88.31 440 GLU A N 1
ATOM 3332 C CA . GLU A 1 440 ? 5.441 -39.656 -8.859 1 88.31 440 GLU A CA 1
ATOM 3333 C C . GLU A 1 440 ? 3.979 -39.469 -8.461 1 88.31 440 GLU A C 1
ATOM 3335 O O . GLU A 1 440 ? 3.086 -39.594 -9.305 1 88.31 440 GLU A O 1
ATOM 3340 N N . GLU A 1 441 ? 3.82 -39.188 -7.277 1 88.19 441 GLU A N 1
ATOM 3341 C CA . GLU A 1 441 ? 2.465 -39.031 -6.75 1 88.19 441 GLU A CA 1
ATOM 3342 C C . GLU A 1 441 ? 1.703 -37.938 -7.469 1 88.19 441 GLU A C 1
ATOM 3344 O O . GLU A 1 441 ? 0.487 -38.031 -7.648 1 88.19 441 GLU A O 1
ATOM 3349 N N . ALA A 1 442 ? 2.371 -36.969 -7.867 1 88.12 442 ALA A N 1
ATOM 3350 C CA . ALA A 1 442 ? 1.737 -35.844 -8.57 1 88.12 442 ALA A CA 1
ATOM 3351 C C . ALA A 1 442 ? 1.163 -36.281 -9.906 1 88.12 442 ALA A C 1
ATOM 3353 O O . ALA A 1 442 ? 0.1 -35.812 -10.32 1 88.12 442 ALA A O 1
ATOM 3354 N N . ILE A 1 443 ? 1.792 -37.125 -10.594 1 90.19 443 ILE A N 1
ATOM 3355 C CA . ILE A 1 443 ? 1.347 -37.656 -11.883 1 90.19 443 ILE A CA 1
ATOM 3356 C C . ILE A 1 443 ? 0.102 -38.5 -11.688 1 90.19 443 ILE A C 1
ATOM 3358 O O . ILE A 1 443 ? -0.888 -38.344 -12.406 1 90.19 443 ILE A O 1
ATOM 3362 N N . THR A 1 444 ? 0.238 -39.312 -10.672 1 90.62 444 THR A N 1
ATOM 3363 C CA . THR A 1 444 ? -0.9 -40.188 -10.383 1 90.62 444 THR A CA 1
ATOM 3364 C C . THR A 1 444 ? -2.129 -39.344 -10.016 1 90.62 444 THR A C 1
ATOM 3366 O O . THR A 1 444 ? -3.24 -39.656 -10.453 1 90.62 444 THR A O 1
ATOM 3369 N N . THR A 1 445 ? -1.884 -38.375 -9.234 1 89.44 445 THR A N 1
ATOM 3370 C CA . THR A 1 445 ? -2.973 -37.531 -8.797 1 89.44 445 THR A CA 1
ATOM 3371 C C . THR A 1 445 ? -3.633 -36.844 -9.984 1 89.44 445 THR A C 1
ATOM 3373 O O . THR A 1 445 ? -4.859 -36.75 -10.07 1 89.44 445 THR A O 1
ATOM 3376 N N . LEU A 1 446 ? -2.865 -36.312 -10.867 1 88.81 446 LEU A N 1
ATOM 3377 C CA . LEU A 1 446 ? -3.4 -35.625 -12.039 1 88.81 446 LEU A CA 1
ATOM 3378 C C . LEU A 1 446 ? -4.18 -36.594 -12.93 1 88.81 446 LEU A C 1
ATOM 3380 O O . LEU A 1 446 ? -5.27 -36.25 -13.398 1 88.81 446 LEU A O 1
ATOM 3384 N N . PHE A 1 447 ? -3.662 -37.719 -13.18 1 90.12 447 PHE A N 1
ATOM 3385 C CA . PHE A 1 447 ? -4.32 -38.688 -14.055 1 90.12 447 PHE A CA 1
ATOM 3386 C C . PHE A 1 447 ? -5.609 -39.188 -13.422 1 90.12 447 PHE A C 1
ATOM 3388 O O . PHE A 1 447 ? -6.594 -39.438 -14.125 1 90.12 447 PHE A O 1
ATOM 3395 N N . ASP A 1 448 ? -5.539 -39.344 -12.109 1 88.62 448 ASP A N 1
ATOM 3396 C CA . ASP A 1 448 ? -6.762 -39.688 -11.406 1 88.62 448 ASP A CA 1
ATOM 3397 C C . ASP A 1 448 ? -7.82 -38.594 -11.539 1 88.62 448 ASP A C 1
ATOM 3399 O O . ASP A 1 448 ? -9.008 -38.875 -11.688 1 88.62 448 ASP A O 1
ATOM 3403 N N . TYR A 1 449 ? -7.398 -37.469 -11.469 1 87.31 449 TYR A N 1
ATOM 3404 C CA . TYR A 1 449 ? -8.305 -36.344 -11.648 1 87.31 449 TYR A CA 1
ATOM 3405 C C . TYR A 1 449 ? -8.953 -36.375 -13.031 1 87.31 449 TYR A C 1
ATOM 3407 O O . TYR A 1 449 ? -10.156 -36.188 -13.156 1 87.31 449 TYR A O 1
ATOM 3415 N N . ILE A 1 450 ? -8.148 -36.562 -14.016 1 86.62 450 ILE A N 1
ATOM 3416 C CA . ILE A 1 450 ? -8.633 -36.625 -15.391 1 86.62 450 ILE A CA 1
ATOM 3417 C C . ILE A 1 450 ? -9.625 -37.781 -15.547 1 86.62 450 ILE A C 1
ATOM 3419 O O . ILE A 1 450 ? -10.664 -37.625 -16.188 1 86.62 450 ILE A O 1
ATOM 3423 N N . LYS A 1 451 ? -9.305 -38.781 -14.938 1 85.94 451 LYS A N 1
ATOM 3424 C CA . LYS A 1 451 ? -10.156 -39.969 -14.992 1 85.94 451 LYS A CA 1
ATOM 3425 C C . LYS A 1 451 ? -11.516 -39.688 -14.352 1 85.94 451 LYS A C 1
ATOM 3427 O O . LYS A 1 451 ? -12.547 -40.125 -14.867 1 85.94 451 LYS A O 1
ATOM 3432 N N . ASN A 1 452 ? -11.453 -39 -13.352 1 83.31 452 ASN A N 1
ATOM 3433 C CA . ASN A 1 452 ? -12.656 -38.75 -12.555 1 83.31 452 ASN A CA 1
ATOM 3434 C C . ASN A 1 452 ? -13.453 -37.562 -13.078 1 83.31 452 ASN A C 1
ATOM 3436 O O . ASN A 1 452 ? -14.555 -37.312 -12.594 1 83.31 452 ASN A O 1
ATOM 3440 N N . ASN A 1 453 ? -12.875 -36.906 -14.031 1 79.25 453 ASN A N 1
ATOM 3441 C CA . ASN A 1 453 ? -13.555 -35.781 -14.625 1 79.25 453 ASN A CA 1
ATOM 3442 C C . ASN A 1 453 ? -13.617 -35.875 -16.141 1 79.25 453 ASN A C 1
ATOM 3444 O O . ASN A 1 453 ? -12.828 -35.25 -16.844 1 79.25 453 ASN A O 1
ATOM 3448 N N . PRO A 1 454 ? -14.57 -36.5 -16.641 1 73.25 454 PRO A N 1
ATOM 3449 C CA . PRO A 1 454 ? -14.602 -36.812 -18.078 1 73.25 454 PRO A CA 1
ATOM 3450 C C . PRO A 1 454 ? -14.93 -35.594 -18.922 1 73.25 454 PRO A C 1
ATOM 3452 O O . PRO A 1 454 ? -14.695 -35.594 -20.141 1 73.25 454 PRO A O 1
ATOM 3455 N N . ASN A 1 455 ? -15.406 -34.562 -18.375 1 73.31 455 ASN A N 1
ATOM 3456 C CA . ASN A 1 455 ? -15.805 -33.375 -19.156 1 73.31 455 ASN A CA 1
ATOM 3457 C C . ASN A 1 455 ? -14.852 -32.219 -18.938 1 73.31 455 ASN A C 1
ATOM 3459 O O . ASN A 1 455 ? -15.289 -31.078 -18.766 1 73.31 455 ASN A O 1
ATOM 3463 N N . LEU A 1 456 ? -13.562 -32.594 -19.141 1 75.75 456 LEU A N 1
ATOM 3464 C CA . LEU A 1 456 ? -12.57 -31.531 -18.969 1 75.75 456 LEU A CA 1
ATOM 3465 C C . LEU A 1 456 ? -12.477 -30.672 -20.234 1 75.75 456 LEU A C 1
ATOM 3467 O O . LEU A 1 456 ? -12.617 -31.172 -21.344 1 75.75 456 LEU A O 1
ATOM 3471 N N . SER A 1 457 ? -12.258 -29.438 -20.047 1 71.06 457 SER A N 1
ATOM 3472 C CA . SER A 1 457 ? -12.242 -28.484 -21.156 1 71.06 457 SER A CA 1
ATOM 3473 C C . SER A 1 457 ? -10.938 -28.578 -21.938 1 71.06 457 SER A C 1
ATOM 3475 O O . SER A 1 457 ? -9.922 -29.047 -21.422 1 71.06 457 SER A O 1
ATOM 3477 N N . GLY A 1 458 ? -11 -28.109 -23.203 1 70.69 458 GLY A N 1
ATOM 3478 C CA . GLY A 1 458 ? -9.789 -28 -24.016 1 70.69 458 GLY A CA 1
ATOM 3479 C C . GLY A 1 458 ? -8.727 -27.125 -23.375 1 70.69 458 GLY A C 1
ATOM 3480 O O . GLY A 1 458 ? -7.531 -27.391 -23.531 1 70.69 458 GLY A O 1
ATOM 3481 N N . GLU A 1 459 ? -9.25 -26.234 -22.656 1 69.12 459 GLU A N 1
ATOM 3482 C CA . GLU A 1 459 ? -8.336 -25.297 -22 1 69.12 459 GLU A CA 1
ATOM 3483 C C . GLU A 1 459 ? -7.516 -25.984 -20.922 1 69.12 459 GLU A C 1
ATOM 3485 O O . GLU A 1 459 ? -6.348 -25.656 -20.703 1 69.12 459 GLU A O 1
ATOM 3490 N N . PHE A 1 460 ? -8.18 -26.891 -20.297 1 74.44 460 PHE A N 1
ATOM 3491 C CA . PHE A 1 460 ? -7.477 -27.672 -19.281 1 74.44 460 PHE A CA 1
ATOM 3492 C C . PHE A 1 460 ? -6.301 -28.422 -19.906 1 74.44 460 PHE A C 1
ATOM 3494 O O . PHE A 1 460 ? -5.184 -28.359 -19.391 1 74.44 460 PHE A O 1
ATOM 3501 N N . PHE A 1 461 ? -6.551 -28.984 -21 1 76.88 461 PHE A N 1
ATOM 3502 C CA . PHE A 1 461 ? -5.516 -29.781 -21.656 1 76.88 461 PHE A CA 1
ATOM 3503 C C . PHE A 1 461 ? -4.465 -28.875 -22.281 1 76.88 461 PHE A C 1
ATOM 3505 O O . PHE A 1 461 ? -3.285 -29.219 -22.328 1 76.88 461 PHE A O 1
ATOM 3512 N N . ALA A 1 462 ? -4.91 -27.766 -22.75 1 73.38 462 ALA A N 1
ATOM 3513 C CA . ALA A 1 462 ? -3.959 -26.797 -23.281 1 73.38 462 ALA A CA 1
ATOM 3514 C C . ALA A 1 462 ? -2.967 -26.359 -22.203 1 73.38 462 ALA A C 1
ATOM 3516 O O . ALA A 1 462 ? -1.777 -26.188 -22.484 1 73.38 462 ALA A O 1
ATOM 3517 N N . LEU A 1 463 ? -3.426 -26.234 -21.047 1 74.5 463 LEU A N 1
ATOM 3518 C CA . LEU A 1 463 ? -2.572 -25.859 -19.922 1 74.5 463 LEU A CA 1
ATOM 3519 C C . LEU A 1 463 ? -1.572 -26.969 -19.625 1 74.5 463 LEU A C 1
ATOM 3521 O O . LEU A 1 463 ? -0.388 -26.703 -19.406 1 74.5 463 LEU A O 1
ATOM 3525 N N . LEU A 1 464 ? -2.088 -28.125 -19.578 1 80.31 464 LEU A N 1
ATOM 3526 C CA . LEU A 1 464 ? -1.214 -29.25 -19.297 1 80.31 464 LEU A CA 1
ATOM 3527 C C . LEU A 1 464 ? -0.132 -29.375 -20.359 1 80.31 464 LEU A C 1
ATOM 3529 O O . LEU A 1 464 ? 1.019 -29.703 -20.062 1 80.31 464 LEU A O 1
ATOM 3533 N N . ASN A 1 465 ? -0.54 -29.156 -21.578 1 78.25 465 ASN A N 1
ATOM 3534 C CA . ASN A 1 465 ? 0.418 -29.219 -22.672 1 78.25 465 ASN A CA 1
ATOM 3535 C C . ASN A 1 465 ? 1.535 -28.203 -22.516 1 78.25 465 ASN A C 1
ATOM 3537 O O . ASN A 1 465 ? 2.699 -28.484 -22.797 1 78.25 465 ASN A O 1
ATOM 3541 N N . LYS A 1 466 ? 1.176 -27.141 -22.094 1 73.38 466 LYS A N 1
ATOM 3542 C CA . LYS A 1 466 ? 2.158 -26.078 -21.906 1 73.38 466 LYS A CA 1
ATOM 3543 C C . LYS A 1 466 ? 3.129 -26.422 -20.781 1 73.38 466 LYS A C 1
ATOM 3545 O O . LYS A 1 466 ? 4.301 -26.031 -20.828 1 73.38 466 LYS A O 1
ATOM 3550 N N . LEU A 1 467 ? 2.691 -27.094 -19.859 1 75.56 467 LEU A N 1
ATOM 3551 C CA . LEU A 1 467 ? 3.5 -27.453 -18.688 1 75.56 467 LEU A CA 1
ATOM 3552 C C . LEU A 1 467 ? 4.445 -28.594 -19.031 1 75.56 467 LEU A C 1
ATOM 3554 O O . LEU A 1 467 ? 5.391 -28.875 -18.281 1 75.56 467 LEU A O 1
ATOM 3558 N N . SER A 1 468 ? 4.219 -29.188 -20.109 1 76.12 468 SER A N 1
ATOM 3559 C CA . SER A 1 468 ? 4.914 -30.438 -20.453 1 76.12 468 SER A CA 1
ATOM 3560 C C . SER A 1 468 ? 6.359 -30.156 -20.859 1 76.12 468 SER A C 1
ATOM 3562 O O . SER A 1 468 ? 7.195 -31.062 -20.844 1 76.12 468 SER A O 1
ATOM 3564 N N . TYR A 1 469 ? 6.68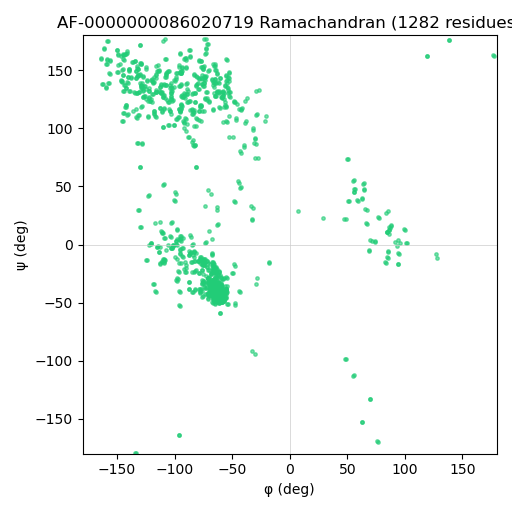8 -28.922 -21.156 1 71.81 469 TYR A N 1
ATOM 3565 C CA . TYR A 1 469 ? 8.008 -28.609 -21.688 1 71.81 469 TYR A CA 1
ATOM 3566 C C . TYR A 1 469 ? 8.938 -28.078 -20.609 1 71.81 469 TYR A C 1
ATOM 3568 O O . TYR A 1 469 ? 9.898 -27.359 -20.891 1 71.81 469 TYR A O 1
ATOM 3576 N N . THR A 1 470 ? 8.875 -28.562 -19.469 1 73.06 470 THR A N 1
ATOM 3577 C CA . THR A 1 470 ? 9.68 -28.094 -18.344 1 73.06 470 THR A CA 1
ATOM 3578 C C . THR A 1 470 ? 11 -28.859 -18.266 1 73.06 470 THR A C 1
ATOM 3580 O O . THR A 1 470 ? 11.062 -30.031 -18.641 1 73.06 470 THR A O 1
ATOM 3583 N N . ASP A 1 471 ? 12.008 -28.234 -17.734 1 72 471 ASP A N 1
ATOM 3584 C CA . ASP A 1 471 ? 13.328 -28.812 -17.547 1 72 471 ASP A CA 1
ATOM 3585 C C . ASP A 1 471 ? 13.266 -30.062 -16.672 1 72 471 ASP A C 1
ATOM 3587 O O . ASP A 1 471 ? 12.68 -30.031 -15.594 1 72 471 ASP A O 1
ATOM 3591 N N . PRO A 1 472 ? 13.844 -31.141 -17.234 1 76.44 472 PRO A N 1
ATOM 3592 C CA . PRO A 1 472 ? 13.828 -32.375 -16.438 1 76.44 472 PRO A CA 1
ATOM 3593 C C . PRO A 1 472 ? 14.539 -32.219 -15.102 1 76.44 472 PRO A C 1
ATOM 3595 O O . PRO A 1 472 ? 14.25 -32.969 -14.156 1 76.44 472 PRO A O 1
ATOM 3598 N N . SER A 1 473 ? 15.484 -31.344 -15.07 1 74.5 473 SER A N 1
ATOM 3599 C CA . SER A 1 473 ? 16.172 -31.125 -13.797 1 74.5 473 SER A CA 1
ATOM 3600 C C . SER A 1 473 ? 15.219 -30.625 -12.727 1 74.5 473 SER A C 1
ATOM 3602 O O . SER A 1 473 ? 15.438 -30.859 -11.539 1 74.5 473 SER A O 1
ATOM 3604 N N . LEU A 1 474 ? 14.188 -30.078 -13.172 1 73.56 474 LEU A N 1
ATOM 3605 C CA . LEU A 1 474 ? 13.219 -29.516 -12.242 1 73.56 474 LEU A CA 1
ATOM 3606 C C . LEU A 1 474 ? 12.07 -30.484 -11.992 1 73.56 474 LEU A C 1
ATOM 3608 O O . LEU A 1 474 ? 11.453 -30.453 -10.922 1 73.56 474 LEU A O 1
ATOM 3612 N N . LYS A 1 475 ? 11.797 -31.234 -13.031 1 82.38 475 LYS A N 1
ATOM 3613 C CA . LYS A 1 475 ? 10.711 -32.219 -12.953 1 82.38 475 LYS A CA 1
ATOM 3614 C C . LYS A 1 475 ? 11.172 -33.562 -13.469 1 82.38 475 LYS A C 1
ATOM 3616 O O . LYS A 1 475 ? 10.883 -33.938 -14.617 1 82.38 475 LYS A O 1
ATOM 3621 N N . PRO A 1 476 ? 11.75 -34.375 -12.602 1 84.81 476 PRO A N 1
ATOM 3622 C CA . PRO A 1 476 ? 12.406 -35.594 -13.039 1 84.81 476 PRO A CA 1
ATOM 3623 C C . PRO A 1 476 ? 11.414 -36.719 -13.367 1 84.81 476 PRO A C 1
ATOM 3625 O O . PRO A 1 476 ? 11.797 -37.75 -13.945 1 84.81 476 PRO A O 1
ATOM 3628 N N . PHE A 1 477 ? 10.188 -36.562 -12.961 1 89 477 PHE A N 1
ATOM 3629 C CA . PHE A 1 477 ? 9.195 -37.594 -13.281 1 89 477 PHE A CA 1
ATOM 3630 C C . PHE A 1 477 ? 8.297 -37.156 -14.43 1 89 477 PHE A C 1
ATOM 3632 O O . PHE A 1 477 ? 7.84 -36 -14.445 1 89 477 PHE A O 1
ATOM 3639 N N . ARG A 1 478 ? 8.141 -38.062 -15.383 1 91.31 478 ARG A N 1
ATOM 3640 C CA . ARG A 1 478 ? 7.32 -37.781 -16.562 1 91.31 478 ARG A CA 1
ATOM 3641 C C . ARG A 1 478 ? 6.211 -38.812 -16.734 1 91.31 478 ARG A C 1
ATOM 3643 O O . ARG A 1 478 ? 6.449 -40 -16.625 1 91.31 478 ARG A O 1
ATOM 3650 N N . GLY A 1 479 ? 5.039 -38.281 -16.781 1 91.44 479 GLY A N 1
ATOM 3651 C CA . GLY A 1 479 ? 3.9 -39.156 -17.062 1 91.44 479 GLY A CA 1
ATOM 3652 C C . GLY A 1 479 ? 3.188 -38.781 -18.359 1 91.44 479 GLY A C 1
ATOM 3653 O O . GLY A 1 479 ? 3.166 -37.625 -18.75 1 91.44 479 GLY A O 1
ATOM 3654 N N . TYR A 1 480 ? 2.715 -39.781 -19.078 1 91.94 480 TYR A N 1
ATOM 3655 C CA . TYR A 1 480 ? 1.829 -39.531 -20.219 1 91.94 480 TYR A CA 1
ATOM 3656 C C . TYR A 1 480 ? 0.586 -40.406 -20.141 1 91.94 480 TYR A C 1
ATOM 3658 O O . TYR A 1 480 ? 0.612 -41.469 -19.531 1 91.94 480 TYR A O 1
ATOM 3666 N N . ALA A 1 481 ? -0.485 -39.875 -20.609 1 90.75 481 ALA A N 1
ATOM 3667 C CA . ALA A 1 481 ? -1.746 -40.594 -20.703 1 90.75 481 ALA A CA 1
ATOM 3668 C C . ALA A 1 481 ? -2.443 -40.312 -22.031 1 90.75 481 ALA A C 1
ATOM 3670 O O . ALA A 1 481 ? -2.281 -39.25 -22.625 1 90.75 481 ALA A O 1
ATOM 3671 N N . LEU A 1 482 ? -3.066 -41.281 -22.562 1 88.88 482 LEU A N 1
ATOM 3672 C CA . LEU A 1 482 ? -3.936 -41.125 -23.719 1 88.88 482 LEU A CA 1
ATOM 3673 C C . LEU A 1 482 ? -5.395 -41 -23.297 1 88.88 482 LEU A C 1
ATOM 3675 O O . LEU A 1 482 ? -5.992 -41.938 -22.797 1 88.88 482 LEU A O 1
ATOM 3679 N N . TYR A 1 483 ? -5.871 -39.781 -23.484 1 85.75 483 TYR A N 1
ATOM 3680 C CA . TYR A 1 483 ? -7.227 -39.469 -23.062 1 85.75 483 TYR A CA 1
ATOM 3681 C C . TYR A 1 483 ? -8.188 -39.469 -24.25 1 85.75 483 TYR A C 1
ATOM 3683 O O . TYR A 1 483 ? -7.902 -38.844 -25.281 1 85.75 483 TYR A O 1
ATOM 3691 N N . GLN A 1 484 ? -9.164 -40.188 -24.219 1 78.81 484 GLN A N 1
ATOM 3692 C CA . GLN A 1 484 ? -10.312 -40.156 -25.125 1 78.81 484 GLN A CA 1
ATOM 3693 C C . GLN A 1 484 ? -11.625 -40.25 -24.359 1 78.81 484 GLN A C 1
ATOM 3695 O O . GLN A 1 484 ? -11.773 -41.125 -23.484 1 78.81 484 GLN A O 1
ATOM 3700 N N . SER A 1 485 ? -12.461 -39.281 -24.766 1 74.06 485 SER A N 1
ATOM 3701 C CA . SER A 1 485 ? -13.742 -39.25 -24.062 1 74.06 485 SER A CA 1
ATOM 3702 C C . SER A 1 485 ? -14.414 -40.594 -24.062 1 74.06 485 SER A C 1
ATOM 3704 O O . SER A 1 485 ? -14.523 -41.25 -25.109 1 74.06 485 SER A O 1
ATOM 3706 N N . GLY A 1 486 ? -14.789 -41.094 -22.969 1 72.5 486 GLY A N 1
ATOM 3707 C CA . GLY A 1 486 ? -15.531 -42.344 -22.844 1 72.5 486 GLY A CA 1
ATOM 3708 C C . GLY A 1 486 ? -14.641 -43.562 -22.812 1 72.5 486 GLY A C 1
ATOM 3709 O O . GLY A 1 486 ? -15.125 -44.688 -22.609 1 72.5 486 GLY A O 1
ATOM 3710 N N . LYS A 1 487 ? -13.383 -43.344 -23.016 1 79.25 487 LYS A N 1
ATOM 3711 C CA . LYS A 1 487 ? -12.477 -44.5 -23.016 1 79.25 487 LYS A CA 1
ATOM 3712 C C . LYS A 1 487 ? -11.609 -44.5 -21.766 1 79.25 487 LYS A C 1
ATOM 3714 O O . LYS A 1 487 ? -11.5 -43.5 -21.062 1 79.25 487 LYS A O 1
ATOM 3719 N N . LYS A 1 488 ? -11.102 -45.688 -21.5 1 82.75 488 LYS A N 1
ATOM 3720 C CA . LYS A 1 488 ? -10.195 -45.844 -20.359 1 82.75 488 LYS A CA 1
ATOM 3721 C C . LYS A 1 488 ? -8.898 -45.062 -20.594 1 82.75 488 LYS A C 1
ATOM 3723 O O . LYS A 1 488 ? -8.344 -45.094 -21.688 1 82.75 488 LYS A O 1
ATOM 3728 N N . LEU A 1 489 ? -8.531 -44.375 -19.469 1 85.19 489 LEU A N 1
ATOM 3729 C CA . LEU A 1 489 ? -7.289 -43.625 -19.516 1 85.19 489 LEU A CA 1
ATOM 3730 C C . LEU A 1 489 ? -6.078 -44.531 -19.375 1 85.19 489 LEU A C 1
ATOM 3732 O O . LEU A 1 489 ? -5.938 -45.219 -18.359 1 85.19 489 LEU A O 1
ATOM 3736 N N . GLU A 1 490 ? -5.305 -44.812 -20.406 1 86 490 GLU A N 1
ATOM 3737 C CA . GLU A 1 490 ? -4.031 -45.5 -20.328 1 86 490 GLU A CA 1
ATOM 3738 C C . GLU A 1 490 ? -2.887 -44.562 -19.984 1 86 490 GLU A C 1
ATOM 3740 O O . GLU A 1 490 ? -2.674 -43.562 -20.688 1 86 490 GLU A O 1
ATOM 3745 N N . SER A 1 491 ? -2.293 -44.812 -18.812 1 90.62 491 SER A N 1
ATOM 3746 C CA . SER A 1 491 ? -1.257 -43.875 -18.375 1 90.62 491 SER A CA 1
ATOM 3747 C C . SER A 1 491 ? 0.034 -44.594 -18.016 1 90.62 491 SER A C 1
ATOM 3749 O O . SER A 1 491 ? 0.01 -45.781 -17.688 1 90.62 491 SER A O 1
ATOM 3751 N N . LYS A 1 492 ? 1.174 -44.031 -18.281 1 91.94 492 LYS A N 1
ATOM 3752 C CA . LYS A 1 492 ? 2.502 -44.5 -17.891 1 91.94 492 LYS A CA 1
ATOM 3753 C C . LYS A 1 492 ? 3.322 -43.375 -17.281 1 91.94 492 LYS A C 1
ATOM 3755 O O . LYS A 1 492 ? 3.082 -42.188 -17.578 1 91.94 492 LYS A O 1
ATOM 3760 N N . MET A 1 493 ? 4.125 -43.719 -16.344 1 92.5 493 MET A N 1
ATOM 3761 C CA . MET A 1 493 ? 5.023 -42.75 -15.734 1 92.5 493 MET A CA 1
ATOM 3762 C C . MET A 1 493 ? 6.434 -43.312 -15.609 1 92.5 493 MET A C 1
ATOM 3764 O O . MET A 1 493 ? 6.609 -44.5 -15.453 1 92.5 493 MET A O 1
ATOM 3768 N N . ARG A 1 494 ? 7.406 -42.469 -15.797 1 90.56 494 ARG A N 1
ATOM 3769 C CA . ARG A 1 494 ? 8.797 -42.906 -15.633 1 90.56 494 ARG A CA 1
ATOM 3770 C C . ARG A 1 494 ? 9.648 -41.781 -15.055 1 90.56 494 ARG A C 1
ATOM 3772 O O . ARG A 1 494 ? 9.344 -40.594 -15.25 1 90.56 494 ARG A O 1
ATOM 3779 N N . ALA A 1 495 ? 10.641 -42.125 -14.352 1 89.69 495 ALA A N 1
ATOM 3780 C CA . ALA A 1 495 ? 11.688 -41.188 -13.969 1 89.69 495 ALA A CA 1
ATOM 3781 C C . ALA A 1 495 ? 12.656 -40.969 -15.117 1 89.69 495 ALA A C 1
ATOM 3783 O O . ALA A 1 495 ? 13.008 -41.906 -15.852 1 89.69 495 ALA A O 1
ATOM 3784 N N . VAL A 1 496 ? 12.961 -39.719 -15.352 1 86.5 496 VAL A N 1
ATOM 3785 C CA . VAL A 1 496 ? 13.883 -39.406 -16.438 1 86.5 496 VAL A CA 1
ATOM 3786 C C . VAL A 1 496 ? 15.164 -38.781 -15.875 1 86.5 496 VAL A C 1
ATOM 3788 O O . VAL A 1 496 ? 15.148 -38.188 -14.797 1 86.5 496 VAL A O 1
ATOM 3791 N N . PRO A 1 497 ? 16.281 -39.031 -16.578 1 82.19 497 PRO A N 1
ATOM 3792 C CA . PRO A 1 497 ? 17.516 -38.375 -16.141 1 82.19 497 PRO A CA 1
ATOM 3793 C C . PRO A 1 497 ? 17.484 -36.875 -16.281 1 82.19 497 PRO A C 1
ATOM 3795 O O . PRO A 1 497 ? 16.703 -36.344 -17.062 1 82.19 497 PRO A O 1
ATOM 3798 N N . PHE A 1 498 ? 18.328 -36.125 -15.461 1 78 498 PHE A N 1
ATOM 3799 C CA . PHE A 1 498 ? 18.375 -34.656 -15.398 1 78 498 PHE A CA 1
ATOM 3800 C C . PHE A 1 498 ? 18.984 -34.094 -16.672 1 78 498 PHE A C 1
ATOM 3802 O O . PHE A 1 498 ? 18.734 -32.938 -17.031 1 78 498 PHE A O 1
ATOM 3809 N N . THR A 1 499 ? 19.719 -34.875 -17.359 1 78.81 499 THR A N 1
ATOM 3810 C CA . THR A 1 499 ? 20.438 -34.375 -18.516 1 78.81 499 THR A CA 1
ATOM 3811 C C . THR A 1 499 ? 19.641 -34.625 -19.797 1 78.81 499 THR A C 1
ATOM 3813 O O . THR A 1 499 ? 19.016 -35.688 -19.953 1 78.81 499 THR A O 1
ATOM 3816 N N . LYS A 1 500 ? 19.609 -33.656 -20.594 1 77.75 500 LYS A N 1
ATOM 3817 C CA . LYS A 1 500 ? 18.953 -33.75 -21.891 1 77.75 500 LYS A CA 1
ATOM 3818 C C . LYS A 1 500 ? 19.656 -34.75 -22.797 1 77.75 500 LYS A C 1
ATOM 3820 O O . LYS A 1 500 ? 20.891 -34.75 -22.875 1 77.75 500 LYS A O 1
ATOM 3825 N N . ARG A 1 501 ? 18.953 -35.719 -23.375 1 82.12 501 ARG A N 1
ATOM 3826 C CA . ARG A 1 501 ? 19.5 -36.625 -24.375 1 82.12 501 ARG A CA 1
ATOM 3827 C C . ARG A 1 501 ? 19.328 -36.062 -25.781 1 82.12 501 ARG A C 1
ATOM 3829 O O . ARG A 1 501 ? 18.281 -35.531 -26.109 1 82.12 501 ARG A O 1
ATOM 3836 N N . PRO A 1 502 ? 20.375 -36.125 -26.531 1 89 502 PRO A N 1
ATOM 3837 C CA . PRO A 1 502 ? 20.25 -35.594 -27.891 1 89 502 PRO A CA 1
ATOM 3838 C C . PRO A 1 502 ? 19.219 -36.344 -28.719 1 89 502 PRO A C 1
ATOM 3840 O O . PRO A 1 502 ? 19.094 -37.562 -28.609 1 89 502 PRO A O 1
ATOM 3843 N N . VAL A 1 503 ? 18.469 -35.719 -29.469 1 91.31 503 VAL A N 1
ATOM 3844 C CA . VAL A 1 503 ? 17.5 -36.25 -30.391 1 91.31 503 VAL A CA 1
ATOM 3845 C C . VAL A 1 503 ? 18.031 -36.188 -31.828 1 91.31 503 VAL A C 1
ATOM 3847 O O . VAL A 1 503 ? 18.469 -35.125 -32.281 1 91.31 503 VAL A O 1
ATOM 3850 N N . TRP A 1 504 ? 17.984 -37.375 -32.5 1 94.69 504 TRP A N 1
ATOM 3851 C CA . TRP A 1 504 ? 18.469 -37.438 -33.875 1 94.69 504 TRP A CA 1
ATOM 3852 C C . TRP A 1 504 ? 17.328 -37.781 -34.844 1 94.69 504 TRP A C 1
ATOM 3854 O O . TRP A 1 504 ? 16.531 -38.688 -34.562 1 94.69 504 TRP A O 1
ATOM 3864 N N . PHE A 1 505 ? 17.234 -37.062 -35.906 1 95.75 505 PHE A N 1
ATOM 3865 C CA . PHE A 1 505 ? 16.312 -37.406 -37 1 95.75 505 PHE A CA 1
ATOM 3866 C C . PHE A 1 505 ? 17.016 -38.25 -38.031 1 95.75 505 PHE A C 1
ATOM 3868 O O . PHE A 1 505 ? 18.094 -37.875 -38.531 1 95.75 505 PHE A O 1
ATOM 3875 N N . VAL A 1 506 ? 16.453 -39.375 -38.344 1 95.44 506 VAL A N 1
ATOM 3876 C CA . VAL A 1 506 ? 16.953 -40.219 -39.406 1 95.44 506 VAL A CA 1
ATOM 3877 C C . VAL A 1 506 ? 15.961 -40.219 -40.562 1 95.44 506 VAL A C 1
ATOM 3879 O O . VAL A 1 506 ? 14.836 -40.719 -40.438 1 95.44 506 VAL A O 1
ATOM 3882 N N . MET A 1 507 ? 16.391 -39.688 -41.656 1 95.19 507 MET A N 1
ATOM 3883 C CA . MET A 1 507 ? 15.531 -39.531 -42.812 1 95.19 507 MET A CA 1
ATOM 3884 C C . MET A 1 507 ? 15.859 -40.594 -43.875 1 95.19 507 MET A C 1
ATOM 3886 O O . MET A 1 507 ? 17.031 -40.812 -44.188 1 95.19 507 MET A O 1
ATOM 3890 N N . THR A 1 508 ? 14.766 -41.156 -44.375 1 93.06 508 THR A N 1
ATOM 3891 C CA . THR A 1 508 ? 14.953 -42.312 -45.25 1 93.06 508 THR A CA 1
ATOM 3892 C C . THR A 1 508 ? 14.945 -41.875 -46.719 1 93.06 508 THR A C 1
ATOM 3894 O O . THR A 1 508 ? 14.422 -40.812 -47.062 1 93.06 508 THR A O 1
ATOM 3897 N N . GLY A 1 509 ? 15.648 -42.656 -47.625 1 89.62 509 GLY A N 1
ATOM 3898 C CA . GLY A 1 509 ? 15.609 -42.5 -49.062 1 89.62 509 GLY A CA 1
ATOM 3899 C C . GLY A 1 509 ? 14.609 -43.438 -49.75 1 89.62 509 GLY A C 1
ATOM 3900 O O . GLY A 1 509 ? 13.742 -44 -49.094 1 89.62 509 GLY A O 1
ATOM 3901 N N . MET A 1 510 ? 14.75 -43.594 -51.031 1 84.38 510 MET A N 1
ATOM 3902 C CA . MET A 1 510 ? 13.844 -44.406 -51.812 1 84.38 510 MET A CA 1
ATOM 3903 C C . MET A 1 510 ? 13.977 -45.875 -51.438 1 84.38 510 MET A C 1
ATOM 3905 O O . MET A 1 510 ? 15.078 -46.344 -51.125 1 84.38 510 MET A O 1
ATOM 3909 N N . GLY A 1 511 ? 12.953 -46.656 -51.375 1 82.31 511 GLY A N 1
ATOM 3910 C CA . GLY A 1 511 ? 12.945 -48.062 -51.094 1 82.31 511 GLY A CA 1
ATOM 3911 C C . GLY A 1 511 ? 11.984 -48.438 -49.969 1 82.31 511 GLY A C 1
ATOM 3912 O O . GLY A 1 511 ? 11.641 -49.625 -49.812 1 82.31 511 GLY A O 1
ATOM 3913 N N . CYS A 1 512 ? 11.523 -47.469 -49.312 1 82.44 512 CYS A N 1
ATOM 3914 C CA . CYS A 1 512 ? 10.703 -47.75 -48.156 1 82.44 512 CYS A CA 1
ATOM 3915 C C . CYS A 1 512 ? 9.234 -47.469 -48.438 1 82.44 512 CYS A C 1
ATOM 3917 O O . CYS A 1 512 ? 8.383 -47.656 -47.562 1 82.44 512 CYS A O 1
ATOM 3919 N N . GLN A 1 513 ? 8.914 -47.031 -49.594 1 83.94 513 GLN A N 1
ATOM 3920 C CA . GLN A 1 513 ? 7.562 -46.562 -49.906 1 83.94 513 GLN A CA 1
ATOM 3921 C C . GLN A 1 513 ? 6.598 -47.75 -50.031 1 83.94 513 GLN A C 1
ATOM 3923 O O . GLN A 1 513 ? 6.996 -48.844 -50.438 1 83.94 513 GLN A O 1
ATOM 3928 N N . TRP A 1 514 ? 5.426 -47.594 -49.625 1 86.69 514 TRP A N 1
ATOM 3929 C CA . TRP A 1 514 ? 4.34 -48.531 -49.812 1 86.69 514 TRP A CA 1
ATOM 3930 C C . TRP A 1 514 ? 3.01 -47.812 -50.031 1 86.69 514 TRP A C 1
ATOM 3932 O O . TRP A 1 514 ? 2.865 -46.656 -49.656 1 86.69 514 TRP A O 1
ATOM 3942 N N . SER A 1 515 ? 2.117 -48.531 -50.625 1 85.56 515 SER A N 1
ATOM 3943 C CA . SER A 1 515 ? 0.809 -47.969 -50.906 1 85.56 515 SER A CA 1
ATOM 3944 C C . SER A 1 515 ? 0.058 -47.625 -49.625 1 85.56 515 SER A C 1
ATOM 3946 O O . SER A 1 515 ? 0.009 -48.438 -48.688 1 85.56 515 SER A O 1
ATOM 3948 N N . GLY A 1 516 ? -0.417 -46.438 -49.531 1 90.19 516 GLY A N 1
ATOM 3949 C CA . GLY A 1 516 ? -1.229 -46.031 -48.406 1 90.19 516 GLY A CA 1
ATOM 3950 C C . GLY A 1 516 ? -0.417 -45.438 -47.281 1 90.19 516 GLY A C 1
ATOM 3951 O O . GLY A 1 516 ? -0.974 -45 -46.281 1 90.19 516 GLY A O 1
ATOM 3952 N N . MET A 1 517 ? 0.885 -45.344 -47.5 1 90.25 517 MET A N 1
ATOM 3953 C CA . MET A 1 517 ? 1.746 -44.844 -46.438 1 90.25 517 MET A CA 1
ATOM 3954 C C . MET A 1 517 ? 1.387 -43.375 -46.094 1 90.25 517 MET A C 1
ATOM 3956 O O . MET A 1 517 ? 1.079 -42.594 -46.969 1 90.25 517 MET A O 1
ATOM 3960 N N . GLY A 1 518 ? 1.212 -43.031 -44.75 1 90.62 518 GLY A N 1
ATOM 3961 C CA . GLY A 1 518 ? 1.016 -41.719 -44.219 1 90.62 518 GLY A CA 1
ATOM 3962 C C . GLY A 1 518 ? -0.433 -41.25 -44.25 1 90.62 518 GLY A C 1
ATOM 3963 O O . GLY A 1 518 ? -0.794 -40.25 -43.625 1 90.62 518 GLY A O 1
ATOM 3964 N N . LEU A 1 519 ? -1.29 -41.938 -44.906 1 91.38 519 LEU A N 1
ATOM 3965 C CA . LEU A 1 519 ? -2.67 -41.5 -45.094 1 91.38 519 LEU A CA 1
ATOM 3966 C C . LEU A 1 519 ? -3.41 -41.469 -43.781 1 91.38 519 LEU A C 1
ATOM 3968 O O . LEU A 1 519 ? -4.254 -40.594 -43.562 1 91.38 519 LEU A O 1
ATOM 3972 N N . GLN A 1 520 ? -3.092 -42.406 -42.938 1 89.31 520 GLN A N 1
ATOM 3973 C CA . GLN A 1 520 ? -3.74 -42.406 -41.625 1 89.31 520 GLN A CA 1
ATOM 3974 C C . GLN A 1 520 ? -3.373 -41.156 -40.812 1 89.31 520 GLN A C 1
ATOM 3976 O O . GLN A 1 520 ? -4.145 -40.719 -39.969 1 89.31 520 GLN A O 1
ATOM 3981 N N . LEU A 1 521 ? -2.279 -40.5 -41.062 1 92.81 521 LEU A N 1
ATOM 3982 C CA . LEU A 1 521 ? -1.798 -39.344 -40.312 1 92.81 521 LEU A CA 1
ATOM 3983 C C . LEU A 1 521 ? -2.482 -38.062 -40.812 1 92.81 521 LEU A C 1
ATOM 3985 O O . LEU A 1 521 ? -2.396 -37.031 -40.156 1 92.81 521 LEU A O 1
ATOM 3989 N N . MET A 1 522 ? -3.24 -38.219 -41.875 1 91.19 522 MET A N 1
ATOM 3990 C CA . MET A 1 522 ? -3.955 -37.062 -42.406 1 91.19 522 MET A CA 1
ATOM 3991 C C . MET A 1 522 ? -5.031 -36.594 -41.438 1 91.19 522 MET A C 1
ATOM 3993 O O . MET A 1 522 ? -5.547 -35.469 -41.594 1 91.19 522 MET A O 1
ATOM 3997 N N . LYS A 1 523 ? -5.207 -37.375 -40.469 1 87.44 523 LYS A N 1
ATOM 3998 C CA . LYS A 1 523 ? -6.148 -36.969 -39.438 1 87.44 523 LYS A CA 1
ATOM 3999 C C . LYS A 1 523 ? -5.566 -35.875 -38.562 1 87.44 523 LYS A C 1
ATOM 4001 O O . LYS A 1 523 ? -6.301 -35.156 -37.875 1 87.44 523 LYS A O 1
ATOM 4006 N N . LEU A 1 524 ? -4.305 -35.719 -38.594 1 87.94 524 LEU A N 1
ATOM 4007 C CA . LEU A 1 524 ? -3.629 -34.625 -37.906 1 87.94 524 LEU A CA 1
ATOM 4008 C C . LEU A 1 524 ? -3.572 -33.375 -38.781 1 87.94 524 LEU A C 1
ATOM 4010 O O . LEU A 1 524 ? -3.025 -33.406 -39.875 1 87.94 524 LEU A O 1
ATOM 4014 N N . ASP A 1 525 ? -4.098 -32.312 -38.25 1 87.44 525 ASP A N 1
ATOM 4015 C CA . ASP A 1 525 ? -4.234 -31.078 -39.062 1 87.44 525 ASP A CA 1
ATOM 4016 C C . ASP A 1 525 ? -2.885 -30.625 -39.594 1 87.44 525 ASP A C 1
ATOM 4018 O O . ASP A 1 525 ? -2.77 -30.297 -40.781 1 87.44 525 ASP A O 1
ATOM 4022 N N . VAL A 1 526 ? -1.903 -30.672 -38.844 1 91.25 526 VAL A N 1
ATOM 4023 C CA . VAL A 1 526 ? -0.596 -30.172 -39.25 1 91.25 526 VAL A CA 1
ATOM 4024 C C . VAL A 1 526 ? -0.02 -31.078 -40.344 1 91.25 526 VAL A C 1
ATOM 4026 O O . VAL A 1 526 ? 0.581 -30.594 -41.312 1 91.25 526 VAL A O 1
ATOM 4029 N N . PHE A 1 527 ? -0.186 -32.312 -40.219 1 94 527 PHE A N 1
ATOM 4030 C CA . PHE A 1 527 ? 0.27 -33.281 -41.219 1 94 527 PHE A CA 1
ATOM 4031 C C . PHE A 1 527 ? -0.498 -33.094 -42.5 1 94 527 PHE A C 1
ATOM 4033 O O . PHE A 1 527 ? 0.103 -33.031 -43.594 1 94 527 PHE A O 1
ATOM 4040 N N . ALA A 1 528 ? -1.769 -32.969 -42.375 1 94.19 528 ALA A N 1
ATOM 4041 C CA . ALA A 1 528 ? -2.637 -32.812 -43.562 1 94.19 528 ALA A CA 1
ATOM 4042 C C . ALA A 1 528 ? -2.314 -31.516 -44.312 1 94.19 528 ALA A C 1
ATOM 4044 O O . ALA A 1 528 ? -2.229 -31.516 -45.531 1 94.19 528 ALA A O 1
ATOM 4045 N N . GLU A 1 529 ? -2.164 -30.547 -43.594 1 95.38 529 GLU A N 1
ATOM 4046 C CA . GLU A 1 529 ? -1.86 -29.266 -44.219 1 95.38 529 GLU A CA 1
ATOM 4047 C C . GLU A 1 529 ? -0.531 -29.312 -44.938 1 95.38 529 GLU A C 1
ATOM 4049 O O . GLU A 1 529 ? -0.416 -28.797 -46.062 1 95.38 529 GLU A O 1
ATOM 4054 N N . SER A 1 530 ? 0.425 -29.891 -44.281 1 96.38 530 SER A N 1
ATOM 4055 C CA . SER A 1 530 ? 1.736 -30.031 -44.906 1 96.38 530 SER A CA 1
ATOM 4056 C C . SER A 1 530 ? 1.658 -30.875 -46.188 1 96.38 530 SER A C 1
ATOM 4058 O O . SER A 1 530 ? 2.252 -30.531 -47.219 1 96.38 530 SER A O 1
ATOM 4060 N N . MET A 1 531 ? 0.915 -31.906 -46.219 1 96.44 531 MET A N 1
ATOM 4061 C CA . MET A 1 531 ? 0.741 -32.812 -47.344 1 96.44 531 MET A CA 1
ATOM 4062 C C . MET A 1 531 ? 0.012 -32.094 -48.5 1 96.44 531 MET A C 1
ATOM 4064 O O . MET A 1 531 ? 0.379 -32.25 -49.656 1 96.44 531 MET A O 1
ATOM 4068 N N . LEU A 1 532 ? -0.965 -31.359 -48.125 1 96.44 532 LEU A N 1
ATOM 4069 C CA . LEU A 1 532 ? -1.756 -30.656 -49.125 1 96.44 532 LEU A CA 1
ATOM 4070 C C . LEU A 1 532 ? -0.939 -29.547 -49.781 1 96.44 532 LEU A C 1
ATOM 4072 O O . LEU A 1 532 ? -1.103 -29.266 -51 1 96.44 532 LEU A O 1
ATOM 4076 N N . LYS A 1 533 ? -0.135 -29 -49.031 1 96.88 533 LYS A N 1
ATOM 4077 C CA . LYS A 1 533 ? 0.781 -28.016 -49.594 1 96.88 533 LYS A CA 1
ATOM 4078 C C . LYS A 1 533 ? 1.705 -28.656 -50.625 1 96.88 533 LYS A C 1
ATOM 4080 O O . LYS A 1 533 ? 1.915 -28.125 -51.719 1 96.88 533 LYS A O 1
ATOM 4085 N N . SER A 1 534 ? 2.242 -29.781 -50.312 1 97.38 534 SER A N 1
ATOM 4086 C CA . SER A 1 534 ? 3.096 -30.531 -51.219 1 97.38 534 SER A CA 1
ATOM 4087 C C . SER A 1 534 ? 2.326 -30.953 -52.469 1 97.38 534 SER A C 1
ATOM 4089 O O . SER A 1 534 ? 2.848 -30.875 -53.562 1 97.38 534 SER A O 1
ATOM 4091 N N . ALA A 1 535 ? 1.111 -31.328 -52.219 1 96.31 535 ALA A N 1
ATOM 4092 C CA . ALA A 1 535 ? 0.257 -31.766 -53.312 1 96.31 535 ALA A CA 1
ATOM 4093 C C . ALA A 1 535 ? -0.012 -30.625 -54.281 1 96.31 535 ALA A C 1
ATOM 4095 O O . ALA A 1 535 ? -0.027 -30.828 -55.5 1 96.31 535 ALA A O 1
ATOM 4096 N N . ALA A 1 536 ? -0.251 -29.5 -53.719 1 96.75 536 ALA A N 1
ATOM 4097 C CA . ALA A 1 536 ? -0.517 -28.328 -54.562 1 96.75 536 ALA A CA 1
ATOM 4098 C C . ALA A 1 536 ? 0.687 -27.984 -55.438 1 96.75 536 ALA A C 1
ATOM 4100 O O . ALA A 1 536 ? 0.531 -27.625 -56.594 1 96.75 536 ALA A O 1
ATOM 4101 N N . ILE A 1 537 ? 1.806 -28.125 -54.906 1 96.25 537 ILE A N 1
ATOM 4102 C CA . ILE A 1 537 ? 3.035 -27.844 -55.625 1 96.25 537 ILE A CA 1
ATOM 4103 C C . ILE A 1 537 ? 3.209 -28.875 -56.75 1 96.25 537 ILE A C 1
ATOM 4105 O O . ILE A 1 537 ? 3.498 -28.516 -57.875 1 96.25 537 ILE A O 1
ATOM 4109 N N . LEU A 1 538 ? 2.994 -30.078 -56.5 1 96.12 538 LEU A N 1
ATOM 4110 C CA . LEU A 1 538 ? 3.234 -31.172 -57.438 1 96.12 538 LEU A CA 1
ATOM 4111 C C . LEU A 1 538 ? 2.184 -31.188 -58.562 1 96.12 538 LEU A C 1
ATOM 4113 O O . LEU A 1 538 ? 2.455 -31.641 -59.656 1 96.12 538 LEU A O 1
ATOM 4117 N N . LYS A 1 539 ? 1.05 -30.672 -58.219 1 94.88 539 LYS A N 1
ATOM 4118 C CA . LYS A 1 539 ? -0.017 -30.609 -59.219 1 94.88 539 LYS A CA 1
ATOM 4119 C C . LYS A 1 539 ? 0.394 -29.734 -60.406 1 94.88 539 LYS A C 1
ATOM 4121 O O . LYS A 1 539 ? 0.014 -30 -61.531 1 94.88 539 LYS A O 1
ATOM 4126 N N . THR A 1 540 ? 1.143 -28.781 -60.125 1 94.94 540 THR A N 1
ATOM 4127 C CA . THR A 1 540 ? 1.615 -27.891 -61.188 1 94.94 540 THR A CA 1
ATOM 4128 C C . THR A 1 540 ? 2.551 -28.641 -62.125 1 94.94 540 THR A C 1
ATOM 4130 O O . THR A 1 540 ? 2.768 -28.203 -63.25 1 94.94 540 THR A O 1
ATOM 4133 N N . TYR A 1 541 ? 3.014 -29.766 -61.719 1 93.69 541 TYR A N 1
ATOM 4134 C CA . TYR A 1 541 ? 3.918 -30.562 -62.531 1 93.69 541 TYR A CA 1
ATOM 4135 C C . TYR A 1 541 ? 3.23 -31.828 -63.031 1 93.69 541 TYR A C 1
ATOM 4137 O O . TYR A 1 541 ? 3.889 -32.75 -63.531 1 93.69 541 TYR A O 1
ATOM 4145 N N . GLY A 1 542 ? 1.921 -31.828 -62.812 1 92.12 542 GLY A N 1
ATOM 4146 C CA . GLY A 1 542 ? 1.107 -32.906 -63.344 1 92.12 542 GLY A CA 1
ATOM 4147 C C . GLY A 1 542 ? 1.072 -34.125 -62.469 1 92.12 542 GLY A C 1
ATOM 4148 O O . GLY A 1 542 ? 0.667 -35.188 -62.906 1 92.12 542 GLY A O 1
ATOM 4149 N N . ILE A 1 543 ? 1.559 -34.062 -61.25 1 92.31 543 ILE A N 1
ATOM 4150 C CA . ILE A 1 543 ? 1.558 -35.188 -60.344 1 92.31 543 ILE A CA 1
ATOM 4151 C C . ILE A 1 543 ? 0.479 -35 -59.281 1 92.31 543 ILE A C 1
ATOM 4153 O O . ILE A 1 543 ? 0.435 -33.969 -58.594 1 92.31 543 ILE A O 1
ATOM 4157 N N . ASP A 1 544 ? -0.416 -35.906 -59.156 1 93.62 544 ASP A N 1
ATOM 4158 C CA . ASP A 1 544 ? -1.374 -35.938 -58.062 1 93.62 544 ASP A CA 1
ATOM 4159 C C . ASP A 1 544 ? -0.84 -36.781 -56.906 1 93.62 544 ASP A C 1
ATOM 4161 O O . ASP A 1 544 ? -1.006 -38 -56.875 1 93.62 544 ASP A O 1
ATOM 4165 N N . LEU A 1 545 ? -0.349 -36.125 -55.969 1 94.06 545 LEU A N 1
ATOM 4166 C CA . LEU A 1 545 ? 0.341 -36.75 -54.844 1 94.06 545 LEU A CA 1
ATOM 4167 C C . LEU A 1 545 ? -0.581 -37.719 -54.125 1 94.06 545 LEU A C 1
ATOM 4169 O O . LEU A 1 545 ? -0.161 -38.812 -53.719 1 94.06 545 LEU A O 1
ATOM 4173 N N . LEU A 1 546 ? -1.812 -37.406 -53.875 1 92.5 546 LEU A N 1
ATOM 4174 C CA . LEU A 1 546 ? -2.746 -38.219 -53.125 1 92.5 546 LEU A CA 1
ATOM 4175 C C . LEU A 1 546 ? -3.074 -39.5 -53.875 1 92.5 546 LEU A C 1
ATOM 4177 O O . LEU A 1 546 ? -3.244 -40.562 -53.281 1 92.5 546 LEU A O 1
ATOM 4181 N N . GLU A 1 547 ? -3.131 -39.406 -55.188 1 89.75 547 GLU A N 1
ATOM 4182 C CA . GLU A 1 547 ? -3.338 -40.594 -56 1 89.75 547 GLU A CA 1
ATOM 4183 C C . GLU A 1 547 ? -2.123 -41.5 -55.938 1 89.75 547 GLU A C 1
ATOM 4185 O O . GLU A 1 547 ? -2.27 -42.75 -55.906 1 89.75 547 GLU A O 1
ATOM 4190 N N . VAL A 1 548 ? -0.991 -40.844 -55.969 1 89.12 548 VAL A N 1
ATOM 4191 C CA . VAL A 1 548 ? 0.249 -41.594 -55.875 1 89.12 548 VAL A CA 1
ATOM 4192 C C . VAL A 1 548 ? 0.266 -42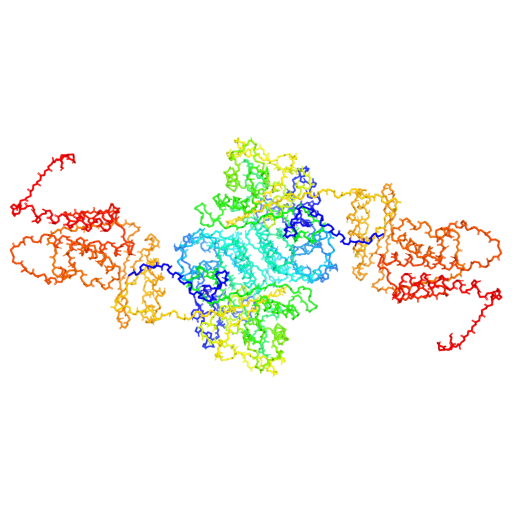.406 -54.562 1 89.12 548 VAL A C 1
ATOM 4194 O O . VAL A 1 548 ? 0.637 -43.562 -54.531 1 89.12 548 VAL A O 1
ATOM 4197 N N . LEU A 1 549 ? -0.191 -41.812 -53.5 1 90.81 549 LEU A N 1
ATOM 4198 C CA . LEU A 1 549 ? -0.147 -42.438 -52.156 1 90.81 549 LEU A CA 1
ATOM 4199 C C . LEU A 1 549 ? -1.178 -43.562 -52.062 1 90.81 549 LEU A C 1
ATOM 4201 O O . LEU A 1 549 ? -0.943 -44.562 -51.375 1 90.81 549 LEU A O 1
ATOM 4205 N N . LYS A 1 550 ? -2.342 -43.406 -52.656 1 86.62 550 LYS A N 1
ATOM 4206 C CA . LYS A 1 550 ? -3.4 -44.406 -52.594 1 86.62 550 LYS A CA 1
ATOM 4207 C C . LYS A 1 550 ? -3.053 -45.625 -53.469 1 86.62 550 LYS A C 1
ATOM 4209 O O . LYS A 1 550 ? -3.664 -46.688 -53.344 1 86.62 550 LYS A O 1
ATOM 4214 N N . GLY A 1 551 ? -2.014 -45.625 -54.031 1 74.25 551 GLY A N 1
ATOM 4215 C CA . GLY A 1 551 ? -1.598 -46.719 -54.875 1 74.25 551 GLY A CA 1
ATOM 4216 C C . GLY A 1 551 ? -2.42 -46.844 -56.156 1 74.25 551 GLY A C 1
ATOM 4217 O O . GLY A 1 551 ? -2.426 -47.906 -56.812 1 74.25 551 GLY A O 1
ATOM 4218 N N . GLU A 1 552 ? -3.445 -46.031 -56.312 1 59.47 552 GLU A N 1
ATOM 4219 C CA . GLU A 1 552 ? -4.277 -46.125 -57.5 1 59.47 552 GLU A CA 1
ATOM 4220 C C . GLU A 1 552 ? -3.477 -45.812 -58.75 1 59.47 552 GLU A C 1
ATOM 4222 O O . GLU A 1 552 ? -4.051 -45.531 -59.812 1 59.47 552 GLU A O 1
ATOM 4227 N N . ARG A 1 553 ? -2.287 -45.875 -58.531 1 53.03 553 ARG A N 1
ATOM 4228 C CA . ARG A 1 553 ? -1.537 -45.562 -59.75 1 53.03 553 ARG A CA 1
ATOM 4229 C C . ARG A 1 553 ? -1.938 -46.5 -60.906 1 53.03 553 ARG A C 1
ATOM 4231 O O . ARG A 1 553 ? -2.25 -47.656 -60.656 1 53.03 553 ARG A O 1
ATOM 4238 N N . ASN A 1 554 ? -2.396 -45.812 -61.875 1 44.88 554 ASN A N 1
ATOM 4239 C CA . ASN A 1 554 ? -2.447 -46.469 -63.188 1 44.88 554 ASN A CA 1
ATOM 4240 C C . ASN A 1 554 ? -1.168 -47.25 -63.469 1 44.88 554 ASN A C 1
ATOM 4242 O O . ASN A 1 554 ? -0.082 -46.656 -63.531 1 44.88 554 ASN A O 1
ATOM 4246 N N . GLU A 1 555 ? -1.024 -48.438 -62.938 1 42.06 555 GLU A N 1
ATOM 4247 C CA . GLU A 1 555 ? 0.027 -49.281 -63.469 1 42.06 555 GLU A CA 1
ATOM 4248 C C . GLU A 1 555 ? 0.261 -49.031 -64.938 1 42.06 555 GLU A C 1
ATOM 4250 O O . GLU A 1 555 ? -0.351 -49.656 -65.812 1 42.06 555 GLU A O 1
ATOM 4255 N N . SER A 1 556 ? 0.111 -48.031 -65.438 1 41.09 556 SER A N 1
ATOM 4256 C CA . SER A 1 556 ? 0.6 -48.062 -66.812 1 41.09 556 SER A CA 1
ATOM 4257 C C . SER A 1 556 ? 1.974 -48.719 -66.875 1 41.09 556 SER A C 1
ATOM 4259 O O . SER A 1 556 ? 2.846 -48.469 -66.062 1 41.09 556 SER A O 1
ATOM 4261 N N . LYS A 1 557 ? 2.09 -49.875 -67.688 1 45.94 557 LYS A N 1
ATOM 4262 C CA . LYS A 1 557 ? 3.049 -50.969 -67.875 1 45.94 557 LYS A CA 1
ATOM 4263 C C . LYS A 1 557 ? 4.477 -50.469 -67.625 1 45.94 557 LYS A C 1
ATOM 4265 O O . LYS A 1 557 ? 5.219 -51.094 -66.875 1 45.94 557 LYS A O 1
ATOM 4270 N N . GLY A 1 558 ? 5.113 -50.031 -68.688 1 44.09 558 GLY A N 1
ATOM 4271 C CA . GLY A 1 558 ? 6.496 -50.156 -69.125 1 44.09 558 GLY A CA 1
ATOM 4272 C C . GLY A 1 558 ? 7.438 -49.188 -68.375 1 44.09 558 GLY A C 1
ATOM 4273 O O . GLY A 1 558 ? 8.656 -49.281 -68.562 1 44.09 558 GLY A O 1
ATOM 4274 N N . SER A 1 559 ? 7.137 -47.844 -68.062 1 51.31 559 SER A N 1
ATOM 4275 C CA . SER A 1 559 ? 8.195 -46.844 -67.875 1 51.31 559 SER A CA 1
ATOM 4276 C C . SER A 1 559 ? 8.562 -46.75 -66.375 1 51.31 559 SER A C 1
ATOM 4278 O O . SER A 1 559 ? 7.715 -46.969 -65.5 1 51.31 559 SER A O 1
ATOM 4280 N N . ARG A 1 560 ? 9.836 -46.844 -66 1 62.34 560 ARG A N 1
ATOM 4281 C CA . ARG A 1 560 ? 10.523 -46.625 -64.75 1 62.34 560 ARG A CA 1
ATOM 4282 C C . ARG A 1 560 ? 9.984 -45.406 -64 1 62.34 560 ARG A C 1
ATOM 4284 O O . ARG A 1 560 ? 10.07 -44.281 -64.5 1 62.34 560 ARG A O 1
ATOM 4291 N N . ASP A 1 561 ? 8.844 -45.438 -63.156 1 79.12 561 ASP A N 1
ATOM 4292 C CA . ASP A 1 561 ? 8.367 -44.25 -62.438 1 79.12 561 ASP A CA 1
ATOM 4293 C C . ASP A 1 561 ? 9.117 -44.062 -61.125 1 79.12 561 ASP A C 1
ATOM 4295 O O . ASP A 1 561 ? 8.719 -44.625 -60.094 1 79.12 561 ASP A O 1
ATOM 4299 N N . ILE A 1 562 ? 10.227 -43.312 -61.188 1 83.5 562 ILE A N 1
ATOM 4300 C CA . ILE A 1 562 ? 11.078 -43.031 -60.031 1 83.5 562 ILE A CA 1
ATOM 4301 C C . ILE A 1 562 ? 10.617 -41.75 -59.375 1 83.5 562 ILE A C 1
ATOM 4303 O O . ILE A 1 562 ? 10.82 -41.531 -58.156 1 83.5 562 ILE A O 1
ATOM 4307 N N . THR A 1 563 ? 9.898 -40.906 -60.125 1 89.81 563 THR A N 1
ATOM 4308 C CA . THR A 1 563 ? 9.492 -39.594 -59.625 1 89.81 563 THR A CA 1
ATOM 4309 C C . THR A 1 563 ? 8.422 -39.719 -58.531 1 89.81 563 THR A C 1
ATOM 4311 O O . THR A 1 563 ? 8.508 -39.062 -57.5 1 89.81 563 THR A O 1
ATOM 4314 N N . SER A 1 564 ? 7.43 -40.594 -58.75 1 89.88 564 SER A N 1
ATOM 4315 C CA . SER A 1 564 ? 6.293 -40.719 -57.844 1 89.88 564 SER A CA 1
ATOM 4316 C C . SER A 1 564 ? 6.746 -41.125 -56.438 1 89.88 564 SER A C 1
ATOM 4318 O O . SER A 1 564 ? 6.371 -40.5 -55.438 1 89.88 564 SER A O 1
ATOM 4320 N N . PRO A 1 565 ? 7.609 -42.156 -56.344 1 89.69 565 PRO A N 1
ATOM 4321 C CA . PRO A 1 565 ? 8.055 -42.531 -55 1 89.69 565 PRO A CA 1
ATOM 4322 C C . PRO A 1 565 ? 8.93 -41.469 -54.344 1 89.69 565 PRO A C 1
ATOM 4324 O O . PRO A 1 565 ? 8.859 -41.25 -53.125 1 89.69 565 PRO A O 1
ATOM 4327 N N . LEU A 1 566 ? 9.695 -40.781 -55.125 1 91.5 566 LEU A N 1
ATOM 4328 C CA . LEU A 1 566 ? 10.586 -39.75 -54.562 1 91.5 566 LEU A CA 1
ATOM 4329 C C . LEU A 1 566 ? 9.781 -38.594 -53.969 1 91.5 566 LEU A C 1
ATOM 4331 O O . LEU A 1 566 ? 10.055 -38.156 -52.844 1 91.5 566 LEU A O 1
ATOM 4335 N N . VAL A 1 567 ? 8.773 -38.156 -54.688 1 94.31 567 VAL A N 1
ATOM 4336 C CA . VAL A 1 567 ? 7.996 -37 -54.188 1 94.31 567 VAL A CA 1
ATOM 4337 C C . VAL A 1 567 ? 7.094 -37.438 -53.062 1 94.31 567 VAL A C 1
ATOM 4339 O O . VAL A 1 567 ? 6.816 -36.656 -52.125 1 94.31 567 VAL A O 1
ATOM 4342 N N . ALA A 1 568 ? 6.621 -38.656 -53.094 1 93.81 568 ALA A N 1
ATOM 4343 C CA . ALA A 1 568 ? 5.801 -39.188 -52 1 93.81 568 ALA A CA 1
ATOM 4344 C C . ALA A 1 568 ? 6.594 -39.25 -50.688 1 93.81 568 ALA A C 1
ATOM 4346 O O . ALA A 1 568 ? 6.129 -38.781 -49.656 1 93.81 568 ALA A O 1
ATOM 4347 N N . ILE A 1 569 ? 7.781 -39.812 -50.75 1 94.5 569 ILE A N 1
ATOM 4348 C CA . ILE A 1 569 ? 8.641 -39.969 -49.594 1 94.5 569 ILE A CA 1
ATOM 4349 C C . ILE A 1 569 ? 9.016 -38.594 -49.031 1 94.5 569 ILE A C 1
ATOM 4351 O O . ILE A 1 569 ? 8.953 -38.375 -47.844 1 94.5 569 ILE A O 1
ATOM 4355 N N . CYS A 1 570 ? 9.398 -37.75 -49.906 1 95.5 570 CYS A N 1
ATOM 4356 C CA . CYS A 1 570 ? 9.797 -36.406 -49.5 1 95.5 570 CYS A CA 1
ATOM 4357 C C . CYS A 1 570 ? 8.633 -35.688 -48.844 1 95.5 570 CYS A C 1
ATOM 4359 O O . CYS A 1 570 ? 8.805 -35.062 -47.781 1 95.5 570 CYS A O 1
ATOM 4361 N N . SER A 1 571 ? 7.488 -35.75 -49.438 1 96.75 571 SER A N 1
ATOM 4362 C CA . SER A 1 571 ? 6.312 -35.062 -48.906 1 96.75 571 SER A CA 1
ATOM 4363 C C . SER A 1 571 ? 5.957 -35.594 -47.5 1 96.75 571 SER A C 1
ATOM 4365 O O . SER A 1 571 ? 5.629 -34.812 -46.625 1 96.75 571 SER A O 1
ATOM 4367 N N . ILE A 1 572 ? 6.023 -36.812 -47.312 1 96.19 572 ILE A N 1
ATOM 4368 C CA . ILE A 1 572 ? 5.684 -37.438 -46.031 1 96.19 572 ILE A CA 1
ATOM 4369 C C . ILE A 1 572 ? 6.699 -37 -44.969 1 96.19 572 ILE A C 1
ATOM 4371 O O . ILE A 1 572 ? 6.328 -36.656 -43.844 1 96.19 572 ILE A O 1
ATOM 4375 N N . GLN A 1 573 ? 7.918 -37.031 -45.312 1 96.75 573 GLN A N 1
ATOM 4376 C CA . GLN A 1 573 ? 8.953 -36.688 -44.344 1 96.75 573 GLN A CA 1
ATOM 4377 C C . GLN A 1 573 ? 8.859 -35.219 -43.969 1 96.75 573 GLN A C 1
ATOM 4379 O O . GLN A 1 573 ? 9.039 -34.844 -42.812 1 96.75 573 GLN A O 1
ATOM 4384 N N . ILE A 1 574 ? 8.555 -34.344 -44.906 1 96.62 574 ILE A N 1
ATOM 4385 C CA . ILE A 1 574 ? 8.32 -32.906 -44.625 1 96.62 574 ILE A CA 1
ATOM 4386 C C . ILE A 1 574 ? 7.148 -32.781 -43.656 1 96.62 574 ILE A C 1
ATOM 4388 O O . ILE A 1 574 ? 7.234 -32.031 -42.688 1 96.62 574 ILE A O 1
ATOM 4392 N N . ALA A 1 575 ? 6.117 -33.5 -43.938 1 97.12 575 ALA A N 1
ATOM 4393 C CA . ALA A 1 575 ? 4.926 -33.438 -43.094 1 97.12 575 ALA A CA 1
ATOM 4394 C C . ALA A 1 575 ? 5.238 -33.969 -41.688 1 97.12 575 ALA A C 1
ATOM 4396 O O . ALA A 1 575 ? 4.742 -33.406 -40.719 1 97.12 575 ALA A O 1
ATOM 4397 N N . LEU A 1 576 ? 6.035 -34.938 -41.594 1 96.12 576 LEU A N 1
ATOM 4398 C CA . LEU A 1 576 ? 6.422 -35.469 -40.312 1 96.12 576 LEU A CA 1
ATOM 4399 C C . LEU A 1 576 ? 7.289 -34.469 -39.531 1 96.12 576 LEU A C 1
ATOM 4401 O O . LEU A 1 576 ? 7.152 -34.344 -38.312 1 96.12 576 LEU A O 1
ATOM 4405 N N . ILE A 1 577 ? 8.164 -33.875 -40.156 1 96 577 ILE A N 1
ATOM 4406 C CA . ILE A 1 577 ? 9 -32.844 -39.531 1 96 577 ILE A CA 1
ATOM 4407 C C . ILE A 1 577 ? 8.117 -31.719 -39 1 96 577 ILE A C 1
ATOM 4409 O O . ILE A 1 577 ? 8.344 -31.203 -37.906 1 96 577 ILE A O 1
ATOM 4413 N N . ASP A 1 578 ? 7.152 -31.328 -39.75 1 95.62 578 ASP A N 1
ATOM 4414 C CA . ASP A 1 578 ? 6.234 -30.281 -39.312 1 95.62 578 ASP A CA 1
ATOM 4415 C C . ASP A 1 578 ? 5.473 -30.688 -38.062 1 95.62 578 ASP A C 1
ATOM 4417 O O . ASP A 1 578 ? 5.23 -29.875 -37.188 1 95.62 578 ASP A O 1
ATOM 4421 N N . VAL A 1 579 ? 5.102 -31.922 -37.969 1 92.25 579 VAL A N 1
ATOM 4422 C CA . VAL A 1 579 ? 4.426 -32.438 -36.781 1 92.25 579 VAL A CA 1
ATOM 4423 C C . VAL A 1 579 ? 5.375 -32.406 -35.594 1 92.25 579 VAL A C 1
ATOM 4425 O O . VAL A 1 579 ? 4.984 -31.984 -34.5 1 92.25 579 VAL A O 1
ATOM 4428 N N . LEU A 1 580 ? 6.586 -32.781 -35.812 1 91.75 580 LEU A N 1
ATOM 4429 C CA . LEU A 1 580 ? 7.566 -32.812 -34.719 1 91.75 580 LEU A CA 1
ATOM 4430 C C . LEU A 1 580 ? 7.879 -31.375 -34.25 1 91.75 580 LEU A C 1
ATOM 4432 O O . LEU A 1 580 ? 8.078 -31.141 -33.062 1 91.75 580 LEU A O 1
ATOM 4436 N N . LYS A 1 581 ? 7.906 -30.516 -35.219 1 89.12 581 LYS A N 1
ATOM 4437 C CA . LYS A 1 581 ? 8.109 -29.125 -34.875 1 89.12 581 LYS A CA 1
ATOM 4438 C C . LYS A 1 581 ? 6.965 -28.594 -34 1 89.12 581 LYS A C 1
ATOM 4440 O O . LYS A 1 581 ? 7.195 -27.844 -33.062 1 89.12 581 LYS A O 1
ATOM 4445 N N . LEU A 1 582 ? 5.824 -28.969 -34.344 1 82.19 582 LEU A N 1
ATOM 4446 C CA . LEU A 1 582 ? 4.66 -28.594 -33.562 1 82.19 582 LEU A CA 1
ATOM 4447 C C . LEU A 1 582 ? 4.781 -29.109 -32.125 1 82.19 582 LEU A C 1
ATOM 4449 O O . LEU A 1 582 ? 4.359 -28.422 -31.172 1 82.19 582 LEU A O 1
ATOM 4453 N N . LEU A 1 583 ? 5.355 -30.234 -31.969 1 78.44 583 LEU A N 1
ATOM 4454 C CA . LEU A 1 583 ? 5.531 -30.859 -30.672 1 78.44 583 LEU A CA 1
ATOM 4455 C C . LEU A 1 583 ? 6.789 -30.328 -29.984 1 78.44 583 LEU A C 1
ATOM 4457 O O . LEU A 1 583 ? 7.176 -30.828 -28.922 1 78.44 583 LEU A O 1
ATOM 4461 N N . CYS A 1 584 ? 7.492 -29.453 -30.609 1 79.31 584 CYS A N 1
ATOM 4462 C CA . CYS A 1 584 ? 8.703 -28.797 -30.109 1 79.31 584 CYS A CA 1
ATOM 4463 C C . CYS A 1 584 ? 9.836 -29.812 -29.969 1 79.31 584 CYS A C 1
ATOM 4465 O O . CYS A 1 584 ? 10.664 -29.688 -29.062 1 79.31 584 CYS A O 1
ATOM 4467 N N . ILE A 1 585 ? 9.75 -30.766 -30.812 1 86.25 585 ILE A N 1
ATOM 4468 C CA . ILE A 1 585 ? 10.859 -31.703 -30.891 1 86.25 585 ILE A CA 1
ATOM 4469 C C . ILE A 1 585 ? 11.844 -31.25 -31.969 1 86.25 585 ILE A C 1
ATOM 4471 O O . ILE A 1 585 ? 11.578 -31.391 -33.156 1 86.25 585 ILE A O 1
ATOM 4475 N N . ILE A 1 586 ? 12.945 -30.75 -31.5 1 88 586 ILE A N 1
ATOM 4476 C CA . ILE A 1 586 ? 13.984 -30.203 -32.375 1 88 586 ILE A CA 1
ATOM 4477 C C . ILE A 1 586 ? 15.195 -31.141 -32.375 1 88 586 ILE A C 1
ATOM 4479 O O . ILE A 1 586 ? 15.68 -31.531 -31.297 1 88 586 ILE A O 1
ATOM 4483 N N . PRO A 1 587 ? 15.648 -31.5 -33.531 1 91.38 587 PRO A N 1
ATOM 4484 C CA . PRO A 1 587 ? 16.781 -32.406 -33.562 1 91.38 587 PRO A CA 1
ATOM 4485 C C . PRO A 1 587 ? 18.109 -31.75 -33.188 1 91.38 587 PRO A C 1
ATOM 4487 O O . PRO A 1 587 ? 18.312 -30.578 -33.531 1 91.38 587 PRO A O 1
ATOM 4490 N N . ASP A 1 588 ? 18.891 -32.531 -32.469 1 92.5 588 ASP A N 1
ATOM 4491 C CA . ASP A 1 588 ? 20.266 -32.125 -32.188 1 92.5 588 ASP A CA 1
ATOM 4492 C C . ASP A 1 588 ? 21.172 -32.469 -33.375 1 92.5 588 ASP A C 1
ATOM 4494 O O . ASP A 1 588 ? 22.234 -31.844 -33.531 1 92.5 588 ASP A O 1
ATOM 4498 N N . GLY A 1 589 ? 20.75 -33.406 -34.156 1 93.56 589 GLY A N 1
ATOM 4499 C CA . GLY A 1 589 ? 21.422 -33.844 -35.344 1 93.56 589 GLY A CA 1
ATOM 4500 C C . GLY A 1 589 ? 20.5 -34.562 -36.344 1 93.56 589 GLY A C 1
ATOM 4501 O O . GLY A 1 589 ? 19.406 -34.969 -35.969 1 93.56 589 GLY A O 1
ATOM 4502 N N . MET A 1 590 ? 20.906 -34.594 -37.531 1 95.19 590 MET A N 1
ATOM 4503 C CA . MET A 1 590 ? 20.094 -35.25 -38.562 1 95.19 590 MET A CA 1
ATOM 4504 C C . MET A 1 590 ? 20.984 -36.031 -39.531 1 95.19 590 MET A C 1
ATOM 4506 O O . MET A 1 590 ? 22.109 -35.594 -39.812 1 95.19 590 MET A O 1
ATOM 4510 N N . VAL A 1 591 ? 20.516 -37.219 -39.906 1 95.12 591 VAL A N 1
ATOM 4511 C CA . VAL A 1 591 ? 21.188 -38 -40.938 1 95.12 591 VAL A CA 1
ATOM 4512 C C . VAL A 1 591 ? 20.172 -38.406 -42.031 1 95.12 591 VAL A C 1
ATOM 4514 O O . VAL A 1 591 ? 19.047 -38.812 -41.719 1 95.12 591 VAL A O 1
ATOM 4517 N N . GLY A 1 592 ? 20.531 -38.219 -43.219 1 94.31 592 GLY A N 1
ATOM 4518 C CA . GLY A 1 592 ? 19.656 -38.562 -44.344 1 94.31 592 GLY A CA 1
ATOM 4519 C C . GLY A 1 592 ? 20.344 -39.406 -45.406 1 94.31 592 GLY A C 1
ATOM 4520 O O . GLY A 1 592 ? 21.531 -39.188 -45.688 1 94.31 592 GLY A O 1
ATOM 4521 N N . HIS A 1 593 ? 19.594 -40.344 -45.875 1 92.56 593 HIS A N 1
ATOM 4522 C CA . HIS A 1 593 ? 20.062 -41.188 -46.969 1 92.56 593 HIS A CA 1
ATOM 4523 C C . HIS A 1 593 ? 19.344 -40.875 -48.25 1 92.56 593 HIS A C 1
ATOM 4525 O O . HIS A 1 593 ? 18.109 -40.906 -48.312 1 92.56 593 HIS A O 1
ATOM 4531 N N . SER A 1 594 ? 20.156 -40.562 -49.406 1 88.88 594 SER A N 1
ATOM 4532 C CA . SER A 1 594 ? 19.578 -40.281 -50.719 1 88.88 594 SER A CA 1
ATOM 4533 C C . SER A 1 594 ? 18.547 -39.156 -50.656 1 88.88 594 SER A C 1
ATOM 4535 O O . SER A 1 594 ? 18.828 -38.094 -50.156 1 88.88 594 SER A O 1
ATOM 4537 N N . THR A 1 595 ? 17.203 -39.5 -50.906 1 87.19 595 THR A N 1
ATOM 4538 C CA . THR A 1 595 ? 16.125 -38.5 -50.844 1 87.19 595 THR A CA 1
ATOM 4539 C C . THR A 1 595 ? 15.961 -37.938 -49.438 1 87.19 595 THR A C 1
ATOM 4541 O O . THR A 1 595 ? 15.5 -36.812 -49.25 1 87.19 595 THR A O 1
ATOM 4544 N N . GLY A 1 596 ? 16.453 -38.688 -48.5 1 94.56 596 GLY A N 1
ATOM 4545 C CA . GLY A 1 596 ? 16.406 -38.25 -47.125 1 94.56 596 GLY A CA 1
ATOM 4546 C C . GLY A 1 596 ? 17.234 -37 -46.875 1 94.56 596 GLY A C 1
ATOM 4547 O O . GLY A 1 596 ? 16.953 -36.25 -45.938 1 94.56 596 GLY A O 1
ATOM 4548 N N . GLU A 1 597 ? 18.234 -36.75 -47.719 1 94.31 597 GLU A N 1
ATOM 4549 C CA . GLU A 1 597 ? 19.062 -35.562 -47.594 1 94.31 597 GLU A CA 1
ATOM 4550 C C . GLU A 1 597 ? 18.25 -34.281 -47.875 1 94.31 597 GLU A C 1
ATOM 4552 O O . GLU A 1 597 ? 18.5 -33.25 -47.281 1 94.31 597 GLU A O 1
ATOM 4557 N N . ILE A 1 598 ? 17.297 -34.469 -48.75 1 94.56 598 ILE A N 1
ATOM 4558 C CA . ILE A 1 598 ? 16.422 -33.344 -49.031 1 94.56 598 ILE A CA 1
ATOM 4559 C C . ILE A 1 598 ? 15.57 -33 -47.812 1 94.56 598 ILE A C 1
ATOM 4561 O O . ILE A 1 598 ? 15.391 -31.828 -47.5 1 94.56 598 ILE A O 1
ATOM 4565 N N . ALA A 1 599 ? 15.141 -34 -47.156 1 95.75 599 ALA A N 1
ATOM 4566 C CA . ALA A 1 599 ? 14.367 -33.812 -45.938 1 95.75 599 ALA A CA 1
ATOM 4567 C C . ALA A 1 599 ? 15.211 -33.156 -44.844 1 95.75 599 ALA A C 1
ATOM 4569 O O . ALA A 1 599 ? 14.719 -32.344 -44.094 1 95.75 599 ALA A O 1
ATOM 4570 N N . CYS A 1 600 ? 16.484 -33.469 -44.781 1 96.06 600 CYS A N 1
ATOM 4571 C CA . CYS A 1 600 ? 17.391 -32.844 -43.844 1 96.06 600 CYS A CA 1
ATOM 4572 C C . CYS A 1 600 ? 17.516 -31.359 -44.125 1 96.06 600 CYS A C 1
ATOM 4574 O O . CYS A 1 600 ? 17.516 -30.547 -43.188 1 96.06 600 CYS A O 1
ATOM 4576 N N . ALA A 1 601 ? 17.594 -31.062 -45.344 1 95.44 601 ALA A N 1
ATOM 4577 C CA . ALA A 1 601 ? 17.75 -29.656 -45.75 1 95.44 601 ALA A CA 1
ATOM 4578 C C . ALA A 1 601 ? 16.484 -28.859 -45.406 1 95.44 601 ALA A C 1
ATOM 4580 O O . ALA A 1 601 ? 16.578 -27.688 -45.062 1 95.44 601 ALA A O 1
ATOM 4581 N N . TYR A 1 602 ? 15.414 -29.5 -45.438 1 96.19 602 TYR A N 1
ATOM 4582 C CA . TYR A 1 602 ? 14.188 -28.859 -45 1 96.19 602 TYR A CA 1
ATOM 4583 C C . TYR A 1 602 ? 14.18 -28.656 -43.469 1 96.19 602 TYR A C 1
ATOM 4585 O O . TYR A 1 602 ? 13.828 -27.594 -42.969 1 96.19 602 TYR A O 1
ATOM 4593 N N . ALA A 1 603 ? 14.57 -29.594 -42.812 1 95.69 603 ALA A N 1
ATOM 4594 C CA . ALA A 1 603 ? 14.523 -29.594 -41.344 1 95.69 603 ALA A CA 1
ATOM 4595 C C . ALA A 1 603 ? 15.461 -28.531 -40.781 1 95.69 603 ALA A C 1
ATOM 4597 O O . ALA A 1 603 ? 15.164 -27.938 -39.719 1 95.69 603 ALA A O 1
ATOM 4598 N N . ASP A 1 604 ? 16.5 -28.297 -41.406 1 92.56 604 ASP A N 1
ATOM 4599 C CA . ASP A 1 604 ? 17.453 -27.328 -40.844 1 92.56 604 ASP A CA 1
ATOM 4600 C C . ASP A 1 604 ? 17.219 -25.938 -41.438 1 92.56 604 ASP A C 1
ATOM 4602 O O . ASP A 1 604 ? 17.969 -25 -41.125 1 92.56 604 ASP A O 1
ATOM 4606 N N . GLY A 1 605 ? 16.297 -25.859 -42.375 1 92.12 605 GLY A N 1
ATOM 4607 C CA . GLY A 1 605 ? 15.898 -24.547 -42.875 1 92.12 605 GLY A CA 1
ATOM 4608 C C . GLY A 1 605 ? 16.656 -24.125 -44.125 1 92.12 605 GLY A C 1
ATOM 4609 O O . GLY A 1 605 ? 16.438 -23.047 -44.656 1 92.12 605 GLY A O 1
ATOM 4610 N N . CYS A 1 606 ? 17.453 -24.969 -44.594 1 92.31 606 CYS A N 1
ATOM 4611 C CA . CYS A 1 606 ? 18.219 -24.672 -45.812 1 92.31 606 CYS A CA 1
ATOM 4612 C C . CYS A 1 606 ? 17.312 -24.609 -47.031 1 92.31 606 CYS A C 1
ATOM 4614 O O . CYS A 1 606 ? 17.594 -23.875 -48 1 92.31 606 CYS A O 1
ATOM 4616 N N . LEU A 1 607 ? 16.266 -25.484 -47.062 1 95.06 607 LEU A N 1
ATOM 4617 C CA . LEU A 1 607 ? 15.281 -25.484 -48.125 1 95.06 607 LEU A CA 1
ATOM 4618 C C . LEU A 1 607 ? 13.883 -25.188 -47.594 1 95.06 607 LEU A C 1
ATOM 4620 O O . LEU A 1 607 ? 13.531 -25.656 -46.5 1 95.06 607 LEU A O 1
ATOM 4624 N N . THR A 1 608 ? 13.18 -24.422 -48.312 1 96.31 608 THR A N 1
ATOM 4625 C CA . THR A 1 608 ? 11.75 -24.312 -48.031 1 96.31 608 THR A CA 1
ATOM 4626 C C . THR A 1 608 ? 11.008 -25.578 -48.469 1 96.31 608 THR A C 1
ATOM 4628 O O . THR A 1 608 ? 11.57 -26.422 -49.156 1 96.31 608 THR A O 1
ATOM 4631 N N . SER A 1 609 ? 9.852 -25.656 -47.969 1 95.69 609 SER A N 1
ATOM 4632 C CA . SER A 1 609 ? 9.047 -26.812 -48.375 1 95.69 609 SER A CA 1
ATOM 4633 C C . SER A 1 609 ? 8.906 -26.906 -49.875 1 95.69 609 SER A C 1
ATOM 4635 O O . SER A 1 609 ? 8.992 -27.984 -50.438 1 95.69 609 SER A O 1
ATOM 4637 N N . GLU A 1 610 ? 8.688 -25.797 -50.531 1 96.38 610 GLU A N 1
ATOM 4638 C CA . GLU A 1 610 ? 8.547 -25.75 -51.969 1 96.38 610 GLU A CA 1
ATOM 4639 C C . GLU A 1 610 ? 9.828 -26.219 -52.656 1 96.38 610 GLU A C 1
ATOM 4641 O O . GLU A 1 610 ? 9.781 -27.031 -53.594 1 96.38 610 GLU A O 1
ATOM 4646 N N . GLN A 1 611 ? 10.898 -25.734 -52.156 1 96.44 611 GLN A N 1
ATOM 4647 C CA . GLN A 1 611 ? 12.188 -26.094 -52.75 1 96.44 611 GLN A CA 1
ATOM 4648 C C . GLN A 1 611 ? 12.477 -27.578 -52.562 1 96.44 611 GLN A C 1
ATOM 4650 O O . GLN A 1 611 ? 13.008 -28.219 -53.469 1 96.44 611 GLN A O 1
ATOM 4655 N N . ALA A 1 612 ? 12.156 -28.047 -51.469 1 97.31 612 ALA A N 1
ATOM 4656 C CA . ALA A 1 612 ? 12.398 -29.469 -51.188 1 97.31 612 ALA A CA 1
ATOM 4657 C C . ALA A 1 612 ? 11.578 -30.359 -52.094 1 97.31 612 ALA A C 1
ATOM 4659 O O . ALA A 1 612 ? 12.102 -31.328 -52.656 1 97.31 612 ALA A O 1
ATOM 4660 N N . ILE A 1 613 ? 10.359 -30.078 -52.281 1 96.94 613 ILE A N 1
ATOM 4661 C CA . ILE A 1 613 ? 9.461 -30.875 -53.094 1 96.94 613 ILE A CA 1
ATOM 4662 C C . ILE A 1 613 ? 9.898 -30.797 -54.562 1 96.94 613 ILE A C 1
ATOM 4664 O O . ILE A 1 613 ? 9.914 -31.812 -55.25 1 96.94 613 ILE A O 1
ATOM 4668 N N . LYS A 1 614 ? 10.258 -29.625 -54.969 1 96.94 614 LYS A N 1
ATOM 4669 C CA . LYS A 1 614 ? 10.742 -29.453 -56.312 1 96.94 614 LYS A CA 1
ATOM 4670 C C . LYS A 1 614 ? 12.031 -30.234 -56.562 1 96.94 614 LYS A C 1
ATOM 4672 O O . LYS A 1 614 ? 12.211 -30.844 -57.625 1 96.94 614 LYS A O 1
ATOM 4677 N N . ALA A 1 615 ? 12.867 -30.156 -55.531 1 96.12 615 ALA A N 1
ATOM 4678 C CA . ALA A 1 615 ? 14.117 -30.906 -55.656 1 96.12 615 ALA A CA 1
ATOM 4679 C C . ALA A 1 615 ? 13.852 -32.406 -55.812 1 96.12 615 ALA A C 1
ATOM 4681 O O . ALA A 1 615 ? 14.492 -33.062 -56.625 1 96.12 615 ALA A O 1
ATOM 4682 N N . ALA A 1 616 ? 12.969 -32.906 -55.094 1 95.38 616 ALA A N 1
ATOM 4683 C CA . ALA A 1 616 ? 12.609 -34.312 -55.219 1 95.38 616 ALA A CA 1
ATOM 4684 C C . ALA A 1 616 ? 12.008 -34.625 -56.562 1 95.38 616 ALA A C 1
ATOM 4686 O O . ALA A 1 616 ? 12.328 -35.656 -57.188 1 95.38 616 ALA A O 1
ATOM 4687 N N . TYR A 1 617 ? 11.172 -33.781 -57.094 1 94.94 617 TYR A N 1
ATOM 4688 C CA . TYR A 1 617 ? 10.523 -33.969 -58.375 1 94.94 617 TYR A CA 1
ATOM 4689 C C . TYR A 1 617 ? 11.547 -33.969 -59.5 1 94.94 617 TYR A C 1
ATOM 4691 O O . TYR A 1 617 ? 11.562 -34.875 -60.344 1 94.94 617 TYR A O 1
ATOM 4699 N N . PHE A 1 618 ? 12.367 -32.938 -59.469 1 94.19 618 PHE A N 1
ATOM 4700 C CA . PHE A 1 618 ? 13.312 -32.812 -60.594 1 94.19 618 PHE A CA 1
ATOM 4701 C C . PHE A 1 618 ? 14.375 -33.875 -60.531 1 94.19 618 PHE A C 1
ATOM 4703 O O . PHE A 1 618 ? 14.867 -34.344 -61.562 1 94.19 618 PHE A O 1
ATOM 4710 N N . ARG A 1 619 ? 14.703 -34.312 -59.344 1 90.88 619 ARG A N 1
ATOM 4711 C CA . ARG A 1 619 ? 15.602 -35.438 -59.219 1 90.88 619 ARG A CA 1
ATOM 4712 C C . ARG A 1 619 ? 14.984 -36.688 -59.844 1 90.88 619 ARG A C 1
ATOM 4714 O O . ARG A 1 619 ? 15.648 -37.406 -60.594 1 90.88 619 ARG A O 1
ATOM 4721 N N . GLY A 1 620 ? 13.797 -36.938 -59.531 1 88.62 620 GLY A N 1
ATOM 4722 C CA . GLY A 1 620 ? 13.086 -38.031 -60.125 1 88.62 620 GLY A CA 1
ATOM 4723 C C . GLY A 1 620 ? 12.93 -37.938 -61.625 1 88.62 620 GLY A C 1
ATOM 4724 O O . GLY A 1 620 ? 13.18 -38.875 -62.375 1 88.62 620 GLY A O 1
ATOM 4725 N N . LYS A 1 621 ? 12.641 -36.781 -62.031 1 88.69 621 LYS A N 1
ATOM 4726 C CA . LYS A 1 621 ? 12.461 -36.531 -63.469 1 88.69 621 LYS A CA 1
ATOM 4727 C C . LYS A 1 621 ? 13.766 -36.75 -64.25 1 88.69 621 LYS A C 1
ATOM 4729 O O . LYS A 1 621 ? 13.766 -37.312 -65.312 1 88.69 621 LYS A O 1
ATOM 4734 N N . ALA A 1 622 ? 14.805 -36.281 -63.594 1 87.56 622 ALA A N 1
ATOM 4735 C CA . ALA A 1 622 ? 16.109 -36.438 -64.25 1 87.56 622 ALA A CA 1
ATOM 4736 C C . ALA A 1 622 ? 16.453 -37.906 -64.375 1 87.56 622 ALA A C 1
ATOM 4738 O O . ALA A 1 622 ? 17.047 -38.312 -65.438 1 87.56 622 ALA A O 1
ATOM 4739 N N . ILE A 1 623 ? 16.078 -38.656 -63.5 1 83.12 623 ILE A N 1
ATOM 4740 C CA . ILE A 1 623 ? 16.344 -40.094 -63.562 1 83.12 623 ILE A CA 1
ATOM 4741 C C . ILE A 1 623 ? 15.406 -40.75 -64.562 1 83.12 623 ILE A C 1
ATOM 4743 O O . ILE A 1 623 ? 15.844 -41.562 -65.375 1 83.12 623 ILE A O 1
ATOM 4747 N N . ASP A 1 624 ? 14.273 -40.344 -64.562 1 82.31 624 ASP A N 1
ATOM 4748 C CA . ASP A 1 624 ? 13.273 -40.938 -65.438 1 82.31 624 ASP A CA 1
ATOM 4749 C C . ASP A 1 624 ? 13.602 -40.625 -66.875 1 82.31 624 ASP A C 1
ATOM 4751 O O . ASP A 1 624 ? 13.398 -41.438 -67.75 1 82.31 624 ASP A O 1
ATOM 4755 N N . GLU A 1 625 ? 14.188 -39.469 -67.125 1 81.12 625 GLU A N 1
ATOM 4756 C CA . GLU A 1 625 ? 14.43 -39 -68.5 1 81.12 625 GLU A CA 1
ATOM 4757 C C . GLU A 1 625 ? 15.828 -39.375 -68.938 1 81.12 625 GLU A C 1
ATOM 4759 O O . GLU A 1 625 ? 16.156 -39.219 -70.125 1 81.12 625 GLU A O 1
ATOM 4764 N N . SER A 1 626 ? 16.734 -39.75 -68 1 77.31 626 SER A N 1
ATOM 4765 C CA . SER A 1 626 ? 18.141 -40 -68.375 1 77.31 626 SER A CA 1
ATOM 4766 C C . SER A 1 626 ? 18.297 -41.281 -69.125 1 77.31 626 SER A C 1
ATOM 4768 O O . SER A 1 626 ? 19.359 -41.562 -69.688 1 77.31 626 SER A O 1
ATOM 4770 N N . ASN A 1 627 ? 17.5 -41.844 -69.938 1 69.94 627 ASN A N 1
ATOM 4771 C CA . ASN A 1 627 ? 17.594 -43.094 -70.625 1 69.94 627 ASN A CA 1
ATOM 4772 C C . ASN A 1 627 ? 18.797 -43.938 -70.188 1 69.94 627 ASN A C 1
ATOM 4774 O O . ASN A 1 627 ? 19.438 -44.594 -71 1 69.94 627 ASN A O 1
ATOM 4778 N N . LEU A 1 628 ? 19.234 -43.781 -68.938 1 64.75 628 LEU A N 1
ATOM 4779 C CA . LEU A 1 628 ? 20.375 -44.531 -68.438 1 64.75 628 LEU A CA 1
ATOM 4780 C C . LEU A 1 628 ? 19.984 -45.969 -68.125 1 64.75 628 LEU A C 1
ATOM 4782 O O . LEU A 1 628 ? 18.828 -46.25 -67.812 1 64.75 628 LEU A O 1
ATOM 4786 N N . PRO A 1 629 ? 21 -46.906 -68.375 1 64.94 629 PRO A N 1
ATOM 4787 C CA . PRO A 1 629 ? 20.688 -48.281 -68.062 1 64.94 629 PRO A CA 1
ATOM 4788 C C . PRO A 1 629 ? 20.219 -48.469 -66.625 1 64.94 629 PRO A C 1
ATOM 4790 O O . PRO A 1 629 ? 20.688 -47.75 -65.75 1 64.94 629 PRO A O 1
ATOM 4793 N N . GLU A 1 630 ? 19.281 -49.281 -66.312 1 62.12 630 GLU A N 1
ATOM 4794 C CA . GLU A 1 630 ? 18.672 -49.562 -65.062 1 62.12 630 GLU A CA 1
ATOM 4795 C C . GLU A 1 630 ? 19.703 -50 -64 1 62.12 630 GLU A C 1
ATOM 4797 O O . GLU A 1 630 ? 20.562 -50.844 -64.312 1 62.12 630 GLU A O 1
ATOM 4802 N N . GLY A 1 631 ? 19.891 -49.406 -62.844 1 61.78 631 GLY A N 1
ATOM 4803 C CA . GLY A 1 631 ? 20.75 -49.812 -61.719 1 61.78 631 GLY A CA 1
ATOM 4804 C C . GLY A 1 631 ? 22.125 -49.156 -61.781 1 61.78 631 GLY A C 1
ATOM 4805 O O . GLY A 1 631 ? 22.969 -49.406 -60.906 1 61.78 631 GLY A O 1
ATOM 4806 N N . GLY A 1 632 ? 22.438 -48.438 -62.875 1 58.41 632 GLY A N 1
ATOM 4807 C CA . GLY A 1 632 ? 23.781 -47.906 -62.969 1 58.41 632 GLY A CA 1
ATOM 4808 C C . GLY A 1 632 ? 24 -46.688 -62.031 1 58.41 632 GLY A C 1
ATOM 4809 O O . GLY A 1 632 ? 23.109 -45.875 -61.875 1 58.41 632 GLY A O 1
ATOM 4810 N N . MET A 1 633 ? 24.859 -46.781 -61.031 1 55.09 633 MET A N 1
ATOM 4811 C CA . MET A 1 633 ? 25.281 -45.656 -60.188 1 55.09 633 MET A CA 1
ATOM 4812 C C . MET A 1 633 ? 26.594 -45.062 -60.688 1 55.09 633 MET A C 1
ATOM 4814 O O . MET A 1 633 ? 27.5 -45.781 -61.094 1 55.09 633 MET A O 1
ATOM 4818 N N . ALA A 1 634 ? 26.562 -43.781 -61.125 1 57.81 634 ALA A N 1
ATOM 4819 C CA . ALA A 1 634 ? 27.828 -43.125 -61.406 1 57.81 634 ALA A CA 1
ATOM 4820 C C . ALA A 1 634 ? 28.359 -42.375 -60.188 1 57.81 634 ALA A C 1
ATOM 4822 O O . ALA A 1 634 ? 27.594 -41.688 -59.5 1 57.81 634 ALA A O 1
ATOM 4823 N N . ALA A 1 635 ? 29.297 -42.844 -59.531 1 56.53 635 ALA A N 1
ATOM 4824 C CA . ALA A 1 635 ? 30 -42.125 -58.469 1 56.53 635 ALA A CA 1
ATOM 4825 C C . ALA A 1 635 ? 31.078 -41.219 -59.062 1 56.53 635 ALA A C 1
ATOM 4827 O O . ALA A 1 635 ? 31.922 -41.656 -59.844 1 56.53 635 ALA A O 1
ATOM 4828 N N . VAL A 1 636 ? 30.734 -39.875 -59.125 1 57.09 636 VAL A N 1
ATOM 4829 C CA . VAL A 1 636 ? 31.75 -38.969 -59.625 1 57.09 636 VAL A CA 1
ATOM 4830 C C . VAL A 1 636 ? 32.438 -38.25 -58.438 1 57.09 636 VAL A C 1
ATOM 4832 O O . VAL A 1 636 ? 31.75 -37.75 -57.562 1 57.09 636 VAL A O 1
ATOM 4835 N N . GLY A 1 637 ? 33.5 -38.562 -58.062 1 52.53 637 GLY A N 1
ATOM 4836 C CA . GLY A 1 637 ? 34.312 -37.812 -57.094 1 52.53 637 GLY A CA 1
ATOM 4837 C C . GLY A 1 637 ? 34.812 -36.5 -57.625 1 52.53 637 GLY A C 1
ATOM 4838 O O . GLY A 1 637 ? 35.969 -36.344 -58 1 52.53 637 GLY A O 1
ATOM 4839 N N . MET A 1 638 ? 33.938 -35.688 -58.344 1 53.41 638 MET A N 1
ATOM 4840 C CA . MET A 1 638 ? 34.406 -34.406 -58.844 1 53.41 638 MET A CA 1
ATOM 4841 C C . MET A 1 638 ? 33.906 -33.25 -58 1 53.41 638 MET A C 1
ATOM 4843 O O . MET A 1 638 ? 32.906 -33.375 -57.281 1 53.41 638 MET A O 1
ATOM 4847 N N . GLY A 1 639 ? 34.875 -32.25 -57.781 1 54.94 639 GLY A N 1
ATOM 4848 C CA . GLY A 1 639 ? 34.531 -31.031 -57.062 1 54.94 639 GLY A CA 1
ATOM 4849 C C . GLY A 1 639 ? 33.344 -30.297 -57.688 1 54.94 639 GLY A C 1
ATOM 4850 O O . GLY A 1 639 ? 33 -30.562 -58.844 1 54.94 639 GLY A O 1
ATOM 4851 N N . LYS A 1 640 ? 32.688 -29.438 -56.938 1 54.78 640 LYS A N 1
ATOM 4852 C CA . LYS A 1 640 ? 31.5 -28.688 -57.344 1 54.78 640 LYS A CA 1
ATOM 4853 C C . LYS A 1 640 ? 31.641 -28.109 -58.75 1 54.78 640 LYS A C 1
ATOM 4855 O O . LYS A 1 640 ? 30.703 -28.172 -59.531 1 54.78 640 LYS A O 1
ATOM 4860 N N . ALA A 1 641 ? 32.719 -27.656 -59.031 1 62.78 641 ALA A N 1
ATOM 4861 C CA . ALA A 1 641 ? 33 -26.922 -60.25 1 62.78 641 ALA A CA 1
ATOM 4862 C C . ALA A 1 641 ? 32.938 -27.828 -61.469 1 62.78 641 ALA A C 1
ATOM 4864 O O . ALA A 1 641 ? 32.531 -27.406 -62.562 1 62.78 641 ALA A O 1
ATOM 4865 N N . LEU A 1 642 ? 33.25 -28.984 -61.219 1 58.62 642 LEU A N 1
ATOM 4866 C CA . LEU A 1 642 ? 33.312 -29.922 -62.344 1 58.62 642 LEU A CA 1
ATOM 4867 C C . LEU A 1 642 ? 31.969 -30.609 -62.562 1 58.62 642 LEU A C 1
ATOM 4869 O O . LEU A 1 642 ? 31.625 -30.953 -63.688 1 58.62 642 LEU A O 1
ATOM 4873 N N . LEU A 1 643 ? 31.172 -30.688 -61.594 1 50.34 643 LEU A N 1
ATOM 4874 C CA . LEU A 1 643 ? 29.812 -31.219 -61.719 1 50.34 643 LEU A CA 1
ATOM 4875 C C . LEU A 1 643 ? 28.922 -30.234 -62.438 1 50.34 643 LEU A C 1
ATOM 4877 O O . LEU A 1 643 ? 28.062 -30.625 -63.25 1 50.34 643 LEU A O 1
ATOM 4881 N N . MET B 1 1 ? -4.82 43.562 7.719 1 29.62 1 MET B N 1
ATOM 4882 C CA . MET B 1 1 ? -5.117 42.125 7.508 1 29.62 1 MET B CA 1
ATOM 4883 C C . MET B 1 1 ? -5.469 41.875 6.047 1 29.62 1 MET B C 1
ATOM 4885 O O . MET B 1 1 ? -6.484 42.344 5.551 1 29.62 1 MET B O 1
ATOM 4889 N N . ALA B 1 2 ? -4.629 42.031 5.227 1 30.47 2 ALA B N 1
ATOM 4890 C CA . ALA B 1 2 ? -5.012 41.812 3.832 1 30.47 2 ALA B CA 1
ATOM 4891 C C . ALA B 1 2 ? -5.895 40.562 3.689 1 30.47 2 ALA B C 1
ATOM 4893 O O . ALA B 1 2 ? -5.723 39.594 4.422 1 30.47 2 ALA B O 1
ATOM 4894 N N . PRO B 1 3 ? -7.121 40.844 3.27 1 30.97 3 PRO B N 1
ATOM 4895 C CA . PRO B 1 3 ? -7.863 39.594 2.965 1 30.97 3 PRO B CA 1
ATOM 4896 C C . PRO B 1 3 ? -6.992 38.531 2.314 1 30.97 3 PRO B C 1
ATOM 4898 O O . PRO B 1 3 ? -6.113 38.844 1.506 1 30.97 3 PRO B O 1
ATOM 4901 N N . VAL B 1 4 ? -6.695 37.625 3.027 1 33.56 4 VAL B N 1
ATOM 4902 C CA . VAL B 1 4 ? -5.961 36.531 2.395 1 33.56 4 VAL B CA 1
ATOM 4903 C C . VAL B 1 4 ? -6.605 36.188 1.056 1 33.56 4 VAL B C 1
ATOM 4905 O O . VAL B 1 4 ? -7.723 35.656 1.015 1 33.56 4 VAL B O 1
ATOM 4908 N N . LEU B 1 5 ? -6.797 37.156 0.193 1 31.2 5 LEU B N 1
ATOM 4909 C CA . LEU B 1 5 ? -7.023 36.531 -1.104 1 31.2 5 LEU B CA 1
ATOM 4910 C C . LEU B 1 5 ? -6.27 35.219 -1.208 1 31.2 5 LEU B C 1
ATOM 4912 O O . LEU B 1 5 ? -5.082 35.156 -0.887 1 31.2 5 LEU B O 1
ATOM 4916 N N . ASP B 1 6 ? -6.953 34.219 -0.842 1 37.25 6 ASP B N 1
ATOM 4917 C CA . ASP B 1 6 ? -6.41 32.906 -1.149 1 37.25 6 ASP B CA 1
ATOM 4918 C C . ASP B 1 6 ? -5.629 32.938 -2.461 1 37.25 6 ASP B C 1
ATOM 4920 O O . ASP B 1 6 ? -6.172 32.625 -3.52 1 37.25 6 ASP B O 1
ATOM 4924 N N . TYR B 1 7 ? -5.199 34.125 -2.863 1 33.94 7 TYR B N 1
ATOM 4925 C CA . TYR B 1 7 ? -4.332 34.094 -4.035 1 33.94 7 TYR B CA 1
ATOM 4926 C C . TYR B 1 7 ? -3.311 32.969 -3.945 1 33.94 7 TYR B C 1
ATOM 4928 O O . TYR B 1 7 ? -2.25 33.125 -3.34 1 33.94 7 TYR B O 1
ATOM 4936 N N . HIS B 1 8 ? -3.719 31.859 -3.652 1 39.28 8 HIS B N 1
ATOM 4937 C CA . HIS B 1 8 ? -2.715 30.828 -3.91 1 39.28 8 HIS B CA 1
ATOM 4938 C C . HIS B 1 8 ? -2.104 31 -5.297 1 39.28 8 HIS B C 1
ATOM 4940 O O . HIS B 1 8 ? -2.629 30.469 -6.277 1 39.28 8 HIS B O 1
ATOM 4946 N N . GLU B 1 9 ? -1.91 32.25 -5.742 1 39.88 9 GLU B N 1
ATOM 4947 C CA . GLU B 1 9 ? -0.983 32.094 -6.859 1 39.88 9 GLU B CA 1
ATOM 4948 C C . GLU B 1 9 ? -0.037 30.922 -6.629 1 39.88 9 GLU B C 1
ATOM 4950 O O . GLU B 1 9 ? 0.558 30.797 -5.555 1 39.88 9 GLU B O 1
ATOM 4955 N N . TYR B 1 10 ? -0.395 29.891 -7.223 1 42.16 10 TYR B N 1
ATOM 4956 C CA . TYR B 1 10 ? 0.402 28.656 -7.227 1 42.16 10 TYR B CA 1
ATOM 4957 C C . TYR B 1 10 ? 1.884 28.984 -7.062 1 42.16 10 TYR B C 1
ATOM 4959 O O . TYR B 1 10 ? 2.432 29.812 -7.789 1 42.16 10 TYR B O 1
ATOM 4967 N N . CYS B 1 11 ? 2.229 29.297 -6 1 44.25 11 CYS B N 1
ATOM 4968 C CA . CYS B 1 11 ? 3.672 29.375 -5.797 1 44.25 11 CYS B CA 1
ATOM 4969 C C . CYS B 1 11 ? 4.418 28.609 -6.887 1 44.25 11 CYS B C 1
ATOM 4971 O O . CYS B 1 11 ? 5.648 28.562 -6.879 1 44.25 11 CYS B O 1
ATOM 4973 N N . THR B 1 12 ? 3.646 27.688 -7.664 1 48.47 12 THR B N 1
ATOM 4974 C CA . THR B 1 12 ? 4.461 26.797 -8.484 1 48.47 12 THR B CA 1
ATOM 4975 C C . THR B 1 12 ? 4.535 27.297 -9.922 1 48.47 12 THR B C 1
ATOM 4977 O O . THR B 1 12 ? 3.789 26.828 -10.781 1 48.47 12 THR B O 1
ATOM 4980 N N . GLY B 1 13 ? 4.727 28.5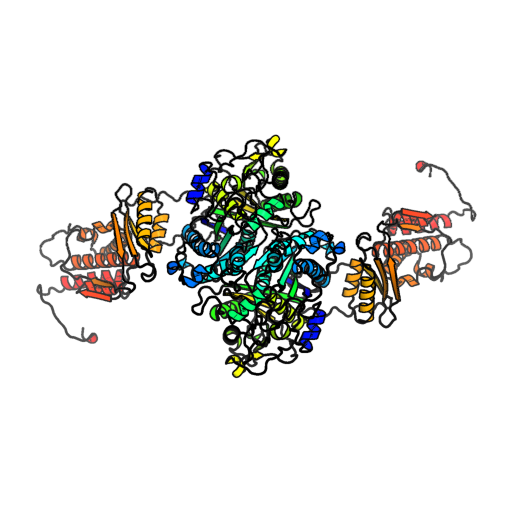62 -10.172 1 48.81 13 GLY B N 1
ATOM 4981 C CA . GLY B 1 13 ? 4.727 29.203 -11.477 1 48.81 13 GLY B CA 1
ATOM 4982 C C . GLY B 1 13 ? 5.148 28.266 -12.594 1 48.81 13 GLY B C 1
ATOM 4983 O O . GLY B 1 13 ? 4.684 28.406 -13.727 1 48.81 13 GLY B O 1
ATOM 4984 N N . GLY B 1 14 ? 5.98 27.25 -12.344 1 59.38 14 GLY B N 1
ATOM 4985 C CA . GLY B 1 14 ? 6.512 26.453 -13.438 1 59.38 14 GLY B CA 1
ATOM 4986 C C . GLY B 1 14 ? 6.082 25 -13.375 1 59.38 14 GLY B C 1
ATOM 4987 O O . GLY B 1 14 ? 6.52 24.188 -14.195 1 59.38 14 GLY B O 1
ATOM 4988 N N . PHE B 1 15 ? 4.996 24.891 -12.57 1 73.19 15 PHE B N 1
ATOM 4989 C CA . PHE B 1 15 ? 4.637 23.469 -12.438 1 73.19 15 PHE B CA 1
ATOM 4990 C C . PHE B 1 15 ? 3.359 23.172 -13.211 1 73.19 15 PHE B C 1
ATOM 4992 O O . PHE B 1 15 ? 2.537 24.062 -13.438 1 73.19 15 PHE B O 1
ATOM 4999 N N . ASP B 1 16 ? 3.289 22 -13.805 1 84.69 16 ASP B N 1
ATOM 5000 C CA . ASP B 1 16 ? 1.991 21.469 -14.219 1 84.69 16 ASP B CA 1
ATOM 5001 C C . ASP B 1 16 ? 1.049 21.328 -13.023 1 84.69 16 ASP B C 1
ATOM 5003 O O . ASP B 1 16 ? 1.444 20.812 -11.977 1 84.69 16 ASP B O 1
ATOM 5007 N N . PRO B 1 17 ? -0.1 21.891 -13.109 1 87.19 17 PRO B N 1
ATOM 5008 C CA . PRO B 1 17 ? -1.055 21.844 -12 1 87.19 17 PRO B CA 1
ATOM 5009 C C . PRO B 1 17 ? -1.257 20.438 -11.453 1 87.19 17 PRO B C 1
ATOM 5011 O O . PRO B 1 17 ? -1.589 20.266 -10.273 1 87.19 17 PRO B O 1
ATOM 5014 N N . ASP B 1 18 ? -1.013 19.422 -12.227 1 92.19 18 ASP B N 1
ATOM 5015 C CA . ASP B 1 18 ? -1.29 18.047 -11.805 1 92.19 18 ASP B CA 1
ATOM 5016 C C . ASP B 1 18 ? -0.024 17.375 -11.297 1 92.19 18 ASP B C 1
ATOM 5018 O O . ASP B 1 18 ? -0.07 16.219 -10.852 1 92.19 18 ASP B O 1
ATOM 5022 N N . ASP B 1 19 ? 1.033 18.156 -11.273 1 93.69 19 ASP B N 1
ATOM 5023 C CA . ASP B 1 19 ? 2.256 17.609 -10.688 1 93.69 19 ASP B CA 1
ATOM 5024 C C . ASP B 1 19 ? 2.074 17.328 -9.203 1 93.69 19 ASP B C 1
ATOM 5026 O O . ASP B 1 19 ? 1.362 18.062 -8.508 1 93.69 19 ASP B O 1
ATOM 5030 N N . ILE B 1 20 ? 2.65 16.281 -8.82 1 97.19 20 ILE B N 1
ATOM 5031 C CA . ILE B 1 20 ? 2.662 15.984 -7.395 1 97.19 20 ILE B CA 1
ATOM 5032 C C . ILE B 1 20 ? 3.881 16.625 -6.742 1 97.19 20 ILE B C 1
ATOM 5034 O O . ILE B 1 20 ? 5.008 16.469 -7.219 1 97.19 20 ILE B O 1
ATOM 5038 N N . VAL B 1 21 ? 3.713 17.375 -5.641 1 96.25 21 VAL B N 1
ATOM 5039 C CA . VAL B 1 21 ? 4.801 18.062 -4.957 1 96.25 21 VAL B CA 1
ATOM 5040 C C . VAL B 1 21 ? 4.836 17.656 -3.486 1 96.25 21 VAL B C 1
ATOM 5042 O O . VAL B 1 21 ? 3.826 17.203 -2.941 1 96.25 21 VAL B O 1
ATOM 5045 N N . ILE B 1 22 ? 5.992 17.703 -2.938 1 97.81 22 ILE B N 1
ATOM 5046 C CA . ILE B 1 22 ? 6.125 17.641 -1.487 1 97.81 22 ILE B CA 1
ATOM 5047 C C . ILE B 1 22 ? 5.953 19.031 -0.884 1 97.81 22 ILE B C 1
ATOM 5049 O O . ILE B 1 22 ? 6.805 19.906 -1.076 1 97.81 22 ILE B O 1
ATOM 5053 N N . SER B 1 23 ? 4.895 19.172 -0.095 1 95.12 23 SER B N 1
ATOM 5054 C CA . SER B 1 23 ? 4.543 20.516 0.338 1 95.12 23 SER B CA 1
ATOM 5055 C C . SER B 1 23 ? 4.832 20.719 1.822 1 95.12 23 SER B C 1
ATOM 5057 O O . SER B 1 23 ? 4.895 21.844 2.303 1 95.12 23 SER B O 1
ATOM 5059 N N . GLY B 1 24 ? 5.016 19.656 2.543 1 96.19 24 GLY B N 1
ATOM 5060 C CA . GLY B 1 24 ? 5.301 19.734 3.967 1 96.19 24 GLY B CA 1
ATOM 5061 C C . GLY B 1 24 ? 6.172 18.594 4.465 1 96.19 24 GLY B C 1
ATOM 5062 O O . GLY B 1 24 ? 6.082 17.469 3.965 1 96.19 24 GLY B O 1
ATOM 5063 N N . ILE B 1 25 ? 6.996 18.891 5.48 1 98.19 25 ILE B N 1
ATOM 5064 C CA . ILE B 1 25 ? 7.875 17.891 6.074 1 98.19 25 ILE B CA 1
ATOM 5065 C C . ILE B 1 25 ? 7.914 18.078 7.59 1 98.19 25 ILE B C 1
ATOM 5067 O O . ILE B 1 25 ? 7.801 19.188 8.086 1 98.19 25 ILE B O 1
ATOM 5071 N N . ALA B 1 26 ? 8 17.016 8.305 1 98.31 26 ALA B N 1
ATOM 5072 C CA . ALA B 1 26 ? 8.195 17 9.758 1 98.31 26 ALA B CA 1
ATOM 5073 C C . ALA B 1 26 ? 8.828 15.688 10.211 1 98.31 26 ALA B C 1
ATOM 5075 O O . ALA B 1 26 ? 8.797 14.688 9.492 1 98.31 26 ALA B O 1
ATOM 5076 N N . GLY B 1 27 ? 9.422 15.766 11.391 1 98.06 27 GLY B N 1
ATOM 5077 C CA . GLY B 1 27 ? 9.984 14.523 11.898 1 98.06 27 GLY B CA 1
ATOM 5078 C C . GLY B 1 27 ? 10.719 14.695 13.211 1 98.06 27 GLY B C 1
ATOM 5079 O O . GLY B 1 27 ? 10.945 15.82 13.664 1 98.06 27 GLY B O 1
ATOM 5080 N N . ARG B 1 28 ? 10.93 13.633 13.867 1 98.44 28 ARG B N 1
ATOM 5081 C CA . ARG B 1 28 ? 11.844 13.43 14.992 1 98.44 28 ARG B CA 1
ATOM 5082 C C . ARG B 1 28 ? 13 12.523 14.602 1 98.44 28 ARG B C 1
ATOM 5084 O O . ARG B 1 28 ? 12.797 11.5 13.938 1 98.44 28 ARG B O 1
ATOM 5091 N N . PHE B 1 29 ? 14.18 12.961 14.93 1 98.44 29 PHE B N 1
ATOM 5092 C CA . PHE B 1 29 ? 15.406 12.25 14.586 1 98.44 29 PHE B CA 1
ATOM 5093 C C . PHE B 1 29 ? 16.297 12.094 15.805 1 98.44 29 PHE B C 1
ATOM 5095 O O . PHE B 1 29 ? 16.016 12.641 16.875 1 98.44 29 PHE B O 1
ATOM 5102 N N . PRO B 1 30 ? 17.375 11.297 15.625 1 97.81 30 PRO B N 1
ATOM 5103 C CA . PRO B 1 30 ? 18.312 11.258 16.75 1 97.81 30 PRO B CA 1
ATOM 5104 C C . PRO B 1 30 ? 18.812 12.641 17.156 1 97.81 30 PRO B C 1
ATOM 5106 O O . PRO B 1 30 ? 19.359 13.367 16.328 1 97.81 30 PRO B O 1
ATOM 5109 N N . GLU B 1 31 ? 18.531 13.023 18.344 1 96.19 31 GLU B N 1
ATOM 5110 C CA . GLU B 1 31 ? 19.031 14.266 18.938 1 96.19 31 GLU B CA 1
ATOM 5111 C C . GLU B 1 31 ? 18.359 15.484 18.297 1 96.19 31 GLU B C 1
ATOM 5113 O O . GLU B 1 31 ? 18.75 16.625 18.562 1 96.19 31 GLU B O 1
ATOM 5118 N N . CYS B 1 32 ? 17.422 15.305 17.391 1 97.75 32 CYS B N 1
ATOM 5119 C CA . CYS B 1 32 ? 16.75 16.406 16.703 1 97.75 32 CYS B CA 1
ATOM 5120 C C . CYS B 1 32 ? 15.242 16.281 16.844 1 97.75 32 CYS B C 1
ATOM 5122 O O . CYS B 1 32 ? 14.648 15.289 16.406 1 97.75 32 CYS B O 1
ATOM 5124 N N . ASP B 1 33 ? 14.57 17.344 17.297 1 96.44 33 ASP B N 1
ATOM 5125 C CA . ASP B 1 33 ? 13.141 17.281 17.562 1 96.44 33 ASP B CA 1
ATOM 5126 C C . ASP B 1 33 ? 12.344 17.781 16.359 1 96.44 33 ASP B C 1
ATOM 5128 O O . ASP B 1 33 ? 11.109 17.719 16.344 1 96.44 33 ASP B O 1
ATOM 5132 N N . ASN B 1 34 ? 13.055 18.297 15.43 1 95.88 34 ASN B N 1
ATOM 5133 C CA . ASN B 1 34 ? 12.406 18.781 14.211 1 95.88 34 ASN B CA 1
ATOM 5134 C C . ASN B 1 34 ? 13.383 18.844 13.047 1 95.88 34 ASN B C 1
ATOM 5136 O O . ASN B 1 34 ? 14.586 18.625 13.219 1 95.88 34 ASN B O 1
ATOM 5140 N N . VAL B 1 35 ? 12.906 19.172 11.875 1 97.69 35 VAL B N 1
ATOM 5141 C CA . VAL B 1 35 ? 13.688 19.156 10.648 1 97.69 35 VAL B CA 1
ATOM 5142 C C . VAL B 1 35 ? 14.703 20.312 10.664 1 97.69 35 VAL B C 1
ATOM 5144 O O . VAL B 1 35 ? 15.797 20.172 10.117 1 97.69 35 VAL B O 1
ATOM 5147 N N . GLY B 1 36 ? 14.336 21.422 11.289 1 95.31 36 GLY B N 1
ATOM 5148 C CA . GLY B 1 36 ? 15.281 22.531 11.414 1 95.31 36 GLY B CA 1
ATOM 5149 C C . GLY B 1 36 ? 16.547 22.141 12.148 1 95.31 36 GLY B C 1
ATOM 5150 O O . GLY B 1 36 ? 17.656 22.484 11.719 1 95.31 36 GLY B O 1
ATOM 5151 N N . GLU B 1 37 ? 16.359 21.484 13.266 1 96.88 37 GLU B N 1
ATOM 5152 C CA . GLU B 1 37 ? 17.516 21.016 14.023 1 96.88 37 GLU B CA 1
ATOM 5153 C C . GLU B 1 37 ? 18.328 20 13.219 1 96.88 37 GLU B C 1
ATOM 5155 O O . GLU B 1 37 ? 19.547 20 13.266 1 96.88 37 GLU B O 1
ATOM 5160 N N . LEU B 1 38 ? 17.625 19.125 12.523 1 98.56 38 LEU B N 1
ATOM 5161 C CA . LEU B 1 38 ? 18.328 18.172 11.664 1 98.56 38 LEU B CA 1
ATOM 5162 C C . LEU B 1 38 ? 19.188 18.891 10.633 1 98.56 38 LEU B C 1
ATOM 5164 O O . LEU B 1 38 ? 20.344 18.531 10.414 1 98.56 38 LEU B O 1
ATOM 5168 N N . LYS B 1 39 ? 18.578 19.891 9.992 1 97.88 39 LYS B N 1
ATOM 5169 C CA . LYS B 1 39 ? 19.281 20.672 8.984 1 97.88 39 LYS B CA 1
ATOM 5170 C C . LYS B 1 39 ? 20.578 21.25 9.547 1 97.88 39 LYS B C 1
ATOM 5172 O O . LYS B 1 39 ? 21.641 21.078 8.953 1 97.88 39 LYS B O 1
ATOM 5177 N N . GLU B 1 40 ? 20.469 21.875 10.648 1 97.5 40 GLU B N 1
ATOM 5178 C CA . GLU B 1 40 ? 21.641 22.469 11.281 1 97.5 40 GLU B CA 1
ATOM 5179 C C . GLU B 1 40 ? 22.688 21.406 11.594 1 97.5 40 GLU B C 1
ATOM 5181 O O . GLU B 1 40 ? 23.875 21.625 11.359 1 97.5 40 GLU B O 1
ATOM 5186 N N . SER B 1 41 ? 22.266 20.359 12.078 1 98.31 41 SER B N 1
ATOM 5187 C CA . SER B 1 41 ? 23.172 19.281 12.484 1 98.31 41 SER B CA 1
ATOM 5188 C C . SER B 1 41 ? 23.891 18.688 11.273 1 98.31 41 SER B C 1
ATOM 5190 O O . SER B 1 41 ? 25.078 18.375 11.336 1 98.31 41 SER B O 1
ATOM 5192 N N . LEU B 1 42 ? 23.156 18.469 10.188 1 98.56 42 LEU B N 1
ATOM 5193 C CA . LEU B 1 42 ? 23.734 17.875 8.992 1 98.56 42 LEU B CA 1
ATOM 5194 C C . LEU B 1 42 ? 24.844 18.766 8.43 1 98.56 42 LEU B C 1
ATOM 5196 O O . LEU B 1 42 ? 25.938 18.266 8.117 1 98.56 42 LEU B O 1
ATOM 5200 N N . TYR B 1 43 ? 24.609 20 8.305 1 98.19 43 TYR B N 1
ATOM 5201 C CA . TYR B 1 43 ? 25.562 20.906 7.68 1 98.19 43 TYR B CA 1
ATOM 5202 C C . TYR B 1 43 ? 26.719 21.219 8.625 1 98.19 43 TYR B C 1
ATOM 5204 O O . TYR B 1 43 ? 27.781 21.656 8.188 1 98.19 43 TYR B O 1
ATOM 5212 N N . SER B 1 44 ? 26.547 20.953 9.906 1 98 44 SER B N 1
ATOM 5213 C CA . SER B 1 44 ? 27.625 21.125 10.891 1 98 44 SER B CA 1
ATOM 5214 C C . SER B 1 44 ? 28.375 19.812 11.102 1 98 44 SER B C 1
ATOM 5216 O O . SER B 1 44 ? 29.172 19.703 12.039 1 98 44 SER B O 1
ATOM 5218 N N . LYS B 1 45 ? 28.109 18.781 10.375 1 97.75 45 LYS B N 1
ATOM 5219 C CA . LYS B 1 45 ? 28.797 17.5 10.383 1 97.75 45 LYS B CA 1
ATOM 5220 C C . LYS B 1 45 ? 28.672 16.812 11.742 1 97.75 45 LYS B C 1
ATOM 5222 O O . LYS B 1 45 ? 29.625 16.219 12.25 1 97.75 45 LYS B O 1
ATOM 5227 N N . LYS B 1 46 ? 27.531 16.906 12.305 1 97.62 46 LYS B N 1
ATOM 5228 C CA . LYS B 1 46 ? 27.328 16.312 13.617 1 97.62 46 LYS B CA 1
ATOM 5229 C C . LYS B 1 46 ? 27.047 14.812 13.516 1 97.62 46 LYS B C 1
ATOM 5231 O O . LYS B 1 46 ? 26.328 14.375 12.609 1 97.62 46 LYS B O 1
ATOM 5236 N N . ASP B 1 47 ? 27.656 14.047 14.391 1 97.5 47 ASP B N 1
ATOM 5237 C CA . ASP B 1 47 ? 27.297 12.656 14.609 1 97.5 47 ASP B CA 1
ATOM 5238 C C . ASP B 1 47 ? 26.141 12.531 15.594 1 97.5 47 ASP B C 1
ATOM 5240 O O . ASP B 1 47 ? 26.312 12.781 16.797 1 97.5 47 ASP B O 1
ATOM 5244 N N . LEU B 1 48 ? 25.062 12.109 15.094 1 97.5 48 LEU B N 1
ATOM 5245 C CA . LEU B 1 48 ? 23.844 12.133 15.898 1 97.5 48 LEU B CA 1
ATOM 5246 C C . LEU B 1 48 ? 23.578 10.766 16.516 1 97.5 48 LEU B C 1
ATOM 5248 O O . LEU B 1 48 ? 22.594 10.586 17.234 1 97.5 48 LEU B O 1
ATOM 5252 N N . VAL B 1 49 ? 24.406 9.797 16.266 1 96.62 49 VAL B N 1
ATOM 5253 C CA . VAL B 1 49 ? 24.344 8.492 16.906 1 96.62 49 VAL B CA 1
ATOM 5254 C C . VAL B 1 49 ? 25.031 8.539 18.266 1 96.62 49 VAL B C 1
ATOM 5256 O O . VAL B 1 49 ? 26.188 8.102 18.391 1 96.62 49 VAL B O 1
ATOM 5259 N N . VAL B 1 50 ? 24.312 8.922 19.203 1 96.12 50 V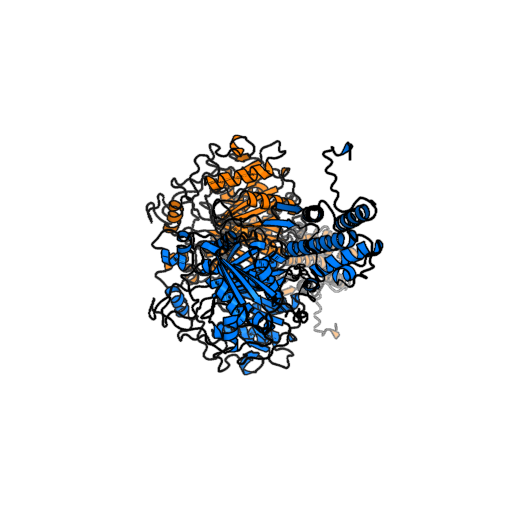AL B N 1
ATOM 5260 C CA . VAL B 1 50 ? 24.812 9.062 20.562 1 96.12 50 VAL B CA 1
ATOM 5261 C C . VAL B 1 50 ? 24.344 7.895 21.406 1 96.12 50 VAL B C 1
ATOM 5263 O O . VAL B 1 50 ? 23.156 7.547 21.391 1 96.12 50 VAL B O 1
ATOM 5266 N N . PHE B 1 51 ? 25.25 7.27 22.109 1 95.06 51 PHE B N 1
ATOM 5267 C CA . PHE B 1 51 ? 24.922 6.125 22.953 1 95.06 51 PHE B CA 1
ATOM 5268 C C . PHE B 1 51 ? 24.422 6.578 24.312 1 95.06 51 PHE B C 1
ATOM 5270 O O . PHE B 1 51 ? 25 7.484 24.922 1 95.06 51 PHE B O 1
ATOM 5277 N N . ARG B 1 52 ? 23.25 5.973 24.672 1 93.69 52 ARG B N 1
ATOM 5278 C CA . ARG B 1 52 ? 22.594 6.293 25.938 1 93.69 52 ARG B CA 1
ATOM 5279 C C . ARG B 1 52 ? 21.984 5.047 26.578 1 93.69 52 ARG B C 1
ATOM 5281 O O . ARG B 1 52 ? 21.812 4.023 25.906 1 93.69 52 ARG B O 1
ATOM 5288 N N . ASP B 1 53 ? 21.609 5.145 27.844 1 92.88 53 ASP B N 1
ATOM 5289 C CA . ASP B 1 53 ? 20.984 4.02 28.531 1 92.88 53 ASP B CA 1
ATOM 5290 C C . ASP B 1 53 ? 19.484 4.211 28.656 1 92.88 53 ASP B C 1
ATOM 5292 O O . ASP B 1 53 ? 18.812 3.531 29.438 1 92.88 53 ASP B O 1
ATOM 5296 N N . ASP B 1 54 ? 18.953 5.051 27.875 1 90.56 54 ASP B N 1
ATOM 5297 C CA . ASP B 1 54 ? 17.562 5.484 28.016 1 90.56 54 ASP B CA 1
ATOM 5298 C C . ASP B 1 54 ? 16.594 4.355 27.672 1 90.56 54 ASP B C 1
ATOM 5300 O O . ASP B 1 54 ? 15.508 4.277 28.234 1 90.56 54 ASP B O 1
ATOM 5304 N N . ARG B 1 55 ? 16.969 3.521 26.609 1 93 55 ARG B N 1
ATOM 5305 C CA . ARG B 1 55 ? 16.109 2.412 26.234 1 93 55 ARG B CA 1
ATOM 5306 C C . ARG B 1 55 ? 16.562 1.109 26.875 1 93 55 ARG B C 1
ATOM 5308 O O . ARG B 1 55 ? 15.758 0.371 27.453 1 93 55 ARG B O 1
ATOM 5315 N N . PHE B 1 56 ? 17.812 0.806 26.703 1 91.81 56 PHE B N 1
ATOM 5316 C CA . PHE B 1 56 ? 18.438 -0.349 27.328 1 91.81 56 PHE B CA 1
ATOM 5317 C C . PHE B 1 56 ? 19.906 -0.073 27.609 1 91.81 56 PHE B C 1
ATOM 5319 O O . PHE B 1 56 ? 20.531 0.752 26.938 1 91.81 56 PHE B O 1
ATOM 5326 N N . GLU B 1 57 ? 20.469 -0.751 28.578 1 94.25 57 GLU B N 1
ATOM 5327 C CA . GLU B 1 57 ? 21.859 -0.561 29 1 94.25 57 GLU B CA 1
ATOM 5328 C C . GLU B 1 57 ? 22.797 -1.488 28.219 1 94.25 57 GLU B C 1
ATOM 5330 O O . GLU B 1 57 ? 22.344 -2.459 27.609 1 94.25 57 GLU B O 1
ATOM 5335 N N . LYS B 1 58 ? 24.062 -1.033 28.25 1 92.75 58 LYS B N 1
ATOM 5336 C CA . LYS B 1 58 ? 25.078 -1.93 27.688 1 92.75 58 LYS B CA 1
ATOM 5337 C C . LYS B 1 58 ? 25.016 -3.305 28.344 1 92.75 58 LYS B C 1
ATOM 5339 O O . LYS B 1 58 ? 24.859 -3.406 29.562 1 92.75 58 LYS B O 1
ATOM 5344 N N . GLY B 1 59 ? 25.094 -4.305 27.516 1 92.44 59 GLY B N 1
ATOM 5345 C CA . GLY B 1 59 ? 25.031 -5.656 28.062 1 92.44 59 GLY B CA 1
ATOM 5346 C C . GLY B 1 59 ? 23.641 -6.246 28.062 1 92.44 59 GLY B C 1
ATOM 5347 O O . GLY B 1 59 ? 23.469 -7.461 28.188 1 92.44 59 GLY B O 1
ATOM 5348 N N . ALA B 1 60 ? 22.672 -5.367 27.906 1 92.12 60 ALA B N 1
ATOM 5349 C CA . ALA B 1 60 ? 21.312 -5.895 27.781 1 92.12 60 ALA B CA 1
ATOM 5350 C C . ALA B 1 60 ? 21.219 -6.852 26.594 1 92.12 60 ALA B C 1
ATOM 5352 O O . ALA B 1 60 ? 21.641 -6.523 25.484 1 92.12 60 ALA B O 1
ATOM 5353 N N . ALA B 1 61 ? 20.594 -8.07 26.844 1 89.38 61 ALA B N 1
ATOM 5354 C CA . ALA B 1 61 ? 20.5 -9.125 25.828 1 89.38 61 ALA B CA 1
ATOM 5355 C C . ALA B 1 61 ? 21.844 -9.359 25.156 1 89.38 61 ALA B C 1
ATOM 5357 O O . ALA B 1 61 ? 21.891 -9.602 23.938 1 89.38 61 ALA B O 1
ATOM 5358 N N . ASN B 1 62 ? 22.953 -8.992 25.797 1 90.25 62 ASN B N 1
ATOM 5359 C CA . ASN B 1 62 ? 24.328 -9.203 25.344 1 90.25 62 ASN B CA 1
ATOM 5360 C C . ASN B 1 62 ? 24.719 -8.211 24.266 1 90.25 62 ASN B C 1
ATOM 5362 O O . ASN B 1 62 ? 25.578 -8.5 23.422 1 90.25 62 ASN B O 1
ATOM 5366 N N . MET B 1 63 ? 24.062 -7.152 24.25 1 91.31 63 MET B N 1
ATOM 5367 C CA . MET B 1 63 ? 24.422 -6.113 23.281 1 91.31 63 MET B CA 1
ATOM 5368 C C . MET B 1 63 ? 25.797 -5.531 23.594 1 91.31 63 MET B C 1
ATOM 5370 O O . MET B 1 63 ? 26.125 -5.309 24.75 1 91.31 63 MET B O 1
ATOM 5374 N N . PRO B 1 64 ? 26.578 -5.289 22.516 1 92.31 64 PRO B N 1
ATOM 5375 C CA . PRO B 1 64 ? 27.922 -4.758 22.75 1 92.31 64 PRO B CA 1
ATOM 5376 C C . PRO B 1 64 ? 27.906 -3.279 23.125 1 92.31 64 PRO B C 1
ATOM 5378 O O . PRO B 1 64 ? 28.938 -2.748 23.578 1 92.31 64 PRO B O 1
ATOM 5381 N N . TYR B 1 65 ? 26.906 -2.564 22.938 1 92.25 65 TYR B N 1
ATOM 5382 C CA . TYR B 1 65 ? 26.781 -1.153 23.281 1 92.25 65 TYR B CA 1
ATOM 5383 C C . TYR B 1 65 ? 25.375 -0.839 23.781 1 92.25 65 TYR B C 1
ATOM 5385 O O . TYR B 1 65 ? 24.469 -1.666 23.656 1 92.25 65 TYR B O 1
ATOM 5393 N N . SER B 1 66 ? 25.188 0.282 24.422 1 93.88 66 SER B N 1
ATOM 5394 C CA . SER B 1 66 ? 23.891 0.77 24.891 1 93.88 66 SER B CA 1
ATOM 5395 C C . SER B 1 66 ? 23.031 1.255 23.734 1 93.88 66 SER B C 1
ATOM 5397 O O . SER B 1 66 ? 23.5 1.322 22.594 1 93.88 66 SER B O 1
ATOM 5399 N N . SER B 1 67 ? 21.766 1.485 24.078 1 92.38 67 SER B N 1
ATOM 5400 C CA . SER B 1 67 ? 20.891 2.062 23.062 1 92.38 67 SER B CA 1
ATOM 5401 C C . SER B 1 67 ? 21.5 3.326 22.469 1 92.38 67 SER B C 1
ATOM 5403 O O . SER B 1 67 ? 22.281 4.023 23.125 1 92.38 67 SER B O 1
ATOM 5405 N N . CYS B 1 68 ? 21.219 3.619 21.125 1 92.12 68 CYS B N 1
ATOM 5406 C CA . CYS B 1 68 ? 21.844 4.762 20.469 1 92.12 68 CYS B CA 1
ATOM 5407 C C . CYS B 1 68 ? 20.922 5.344 19.406 1 92.12 68 CYS B C 1
ATOM 5409 O O . CYS B 1 68 ? 19.938 4.711 19.016 1 92.12 68 CYS B O 1
ATOM 5411 N N . GLY B 1 69 ? 21.281 6.684 18.969 1 96.38 69 GLY B N 1
ATOM 5412 C CA . GLY B 1 69 ? 20.516 7.352 17.938 1 96.38 69 GLY B CA 1
ATOM 5413 C C . GLY B 1 69 ? 19.031 7.434 18.25 1 96.38 69 GLY B C 1
ATOM 5414 O O . GLY B 1 69 ? 18.188 7.047 17.438 1 96.38 69 GLY B O 1
ATOM 5415 N N . LEU B 1 70 ? 18.703 7.984 19.391 1 96.94 70 LEU B N 1
ATOM 5416 C CA . LEU B 1 70 ? 17.359 7.887 19.938 1 96.94 70 LEU B CA 1
ATOM 5417 C C . LEU B 1 70 ? 16.578 9.164 19.672 1 96.94 70 LEU B C 1
ATOM 5419 O O . LEU B 1 70 ? 17.141 10.266 19.703 1 96.94 70 LEU B O 1
ATOM 5423 N N . VAL B 1 71 ? 15.297 8.93 19.375 1 97.12 71 VAL B N 1
ATOM 5424 C CA . VAL B 1 71 ? 14.336 10.031 19.422 1 97.12 71 VAL B CA 1
ATOM 5425 C C . VAL B 1 71 ? 14.023 10.367 20.891 1 97.12 71 VAL B C 1
ATOM 5427 O O . VAL B 1 71 ? 13.938 9.477 21.734 1 97.12 71 VAL B O 1
ATOM 5430 N N . ARG B 1 72 ? 13.812 11.672 21.156 1 94 72 ARG B N 1
ATOM 5431 C CA . ARG B 1 72 ? 13.617 12.141 22.531 1 94 72 ARG B CA 1
ATOM 5432 C C . ARG B 1 72 ? 12.141 12.133 22.891 1 94 72 ARG B C 1
ATOM 5434 O O . ARG B 1 72 ? 11.273 12.016 22.031 1 94 72 ARG B O 1
ATOM 5441 N N . ASN B 1 73 ? 11.789 12.148 24.219 1 90.94 73 ASN B N 1
ATOM 5442 C CA . ASN B 1 73 ? 10.5 12.477 24.812 1 90.94 73 ASN B CA 1
ATOM 5443 C C . ASN B 1 73 ? 9.422 11.477 24.406 1 90.94 73 ASN B C 1
ATOM 5445 O O . ASN B 1 73 ? 8.344 11.867 23.969 1 90.94 73 ASN B O 1
ATOM 5449 N N . LEU B 1 74 ? 9.68 10.211 24.609 1 93.06 74 LEU B N 1
ATOM 5450 C CA . LEU B 1 74 ? 8.703 9.188 24.25 1 93.06 74 LEU B CA 1
ATOM 5451 C C . LEU B 1 74 ? 7.508 9.227 25.203 1 93.06 74 LEU B C 1
ATOM 5453 O O . LEU B 1 74 ? 6.449 8.68 24.906 1 93.06 74 LEU B O 1
ATOM 5457 N N . ASP B 1 75 ? 7.672 9.883 26.312 1 91.25 75 ASP B N 1
ATOM 5458 C CA . ASP B 1 75 ? 6.652 9.859 27.359 1 91.25 75 ASP B CA 1
ATOM 5459 C C . ASP B 1 75 ? 5.727 11.07 27.25 1 91.25 75 ASP B C 1
ATOM 5461 O O . ASP B 1 75 ? 4.848 11.266 28.094 1 91.25 75 ASP B O 1
ATOM 5465 N N . LYS B 1 76 ? 5.914 11.82 26.297 1 91.81 76 LYS B N 1
ATOM 5466 C CA . LYS B 1 76 ? 5.105 13.031 26.156 1 91.81 76 LYS B CA 1
ATOM 5467 C C . LYS B 1 76 ? 4.129 12.906 24.984 1 91.81 76 LYS B C 1
ATOM 5469 O O . LYS B 1 76 ? 4.457 12.32 23.953 1 91.81 76 LYS B O 1
ATOM 5474 N N . PHE B 1 77 ? 2.926 13.375 25.281 1 93.06 77 PHE B N 1
ATOM 5475 C CA . PHE B 1 77 ? 1.883 13.438 24.266 1 93.06 77 PHE B CA 1
ATOM 5476 C C . PHE B 1 77 ? 0.798 14.43 24.656 1 93.06 77 PHE B C 1
ATOM 5478 O O . PHE B 1 77 ? 0.393 14.492 25.828 1 93.06 77 PHE B O 1
ATOM 5485 N N . ASP B 1 78 ? 0.403 15.234 23.734 1 87.06 78 ASP B N 1
ATOM 5486 C CA . ASP B 1 78 ? -0.645 16.219 24 1 87.06 78 ASP B CA 1
ATOM 5487 C C . ASP B 1 78 ? -2.031 15.586 23.875 1 87.06 78 ASP B C 1
ATOM 5489 O O . ASP B 1 78 ? -2.711 15.773 22.875 1 87.06 78 ASP B O 1
ATOM 5493 N N . THR B 1 79 ? -2.516 15 24.875 1 90.75 79 THR B N 1
ATOM 5494 C CA . THR B 1 79 ? -3.783 14.281 24.891 1 90.75 79 THR B CA 1
ATOM 5495 C C . THR B 1 79 ? -4.945 15.227 24.609 1 90.75 79 THR B C 1
ATOM 5497 O O . THR B 1 79 ? -5.895 14.867 23.906 1 90.75 79 THR B O 1
ATOM 5500 N N . LYS B 1 80 ? -4.922 16.438 25.094 1 83.69 80 LYS B N 1
ATOM 5501 C CA . LYS B 1 80 ? -6.012 17.406 24.953 1 83.69 80 LYS B CA 1
ATOM 5502 C C . LYS B 1 80 ? -6.125 17.906 23.516 1 83.69 80 LYS B C 1
ATOM 5504 O O . LYS B 1 80 ? -7.227 18.031 22.984 1 83.69 80 LYS B O 1
ATOM 5509 N N . MET B 1 81 ? -5.031 18.156 22.922 1 83.88 81 MET B N 1
ATOM 5510 C CA . MET B 1 81 ? -5.008 18.688 21.562 1 83.88 81 MET B CA 1
ATOM 5511 C C . MET B 1 81 ? -5.656 17.703 20.578 1 83.88 81 MET B C 1
ATOM 5513 O O . MET B 1 81 ? -6.352 18.109 19.656 1 83.88 81 MET B O 1
ATOM 5517 N N . PHE B 1 82 ? -5.457 16.438 20.797 1 91.38 82 PHE B N 1
ATOM 5518 C CA . PHE B 1 82 ? -5.895 15.453 19.812 1 91.38 82 PHE B CA 1
ATOM 5519 C C . PHE B 1 82 ? -7.094 14.664 20.328 1 91.38 82 PHE B C 1
ATOM 5521 O O . PHE B 1 82 ? -7.508 13.68 19.703 1 91.38 82 PHE B O 1
ATOM 5528 N N . ASN B 1 83 ? -7.594 15.078 21.484 1 87.38 83 ASN B N 1
ATOM 5529 C CA . ASN B 1 83 ? -8.781 14.484 22.078 1 87.38 83 ASN B CA 1
ATOM 5530 C C . ASN B 1 83 ? -8.625 12.977 22.266 1 87.38 83 ASN B C 1
ATOM 5532 O O . ASN B 1 83 ? -9.477 12.203 21.828 1 87.38 83 ASN B O 1
ATOM 5536 N N . ILE B 1 84 ? -7.531 12.562 22.75 1 92.81 84 ILE B N 1
ATOM 5537 C CA . ILE B 1 84 ? -7.266 11.172 23.094 1 92.81 84 ILE B CA 1
ATOM 5538 C C . ILE B 1 84 ? -7.125 11.039 24.609 1 92.81 84 ILE B C 1
ATOM 5540 O O . ILE B 1 84 ? -6.246 11.648 25.219 1 92.81 84 ILE B O 1
ATOM 5544 N N . PRO B 1 85 ? -8.008 10.289 25.219 1 92.5 85 PRO B N 1
ATOM 5545 C CA . PRO B 1 85 ? -7.91 10.125 26.672 1 92.5 85 PRO B CA 1
ATOM 5546 C C . PRO B 1 85 ? -6.547 9.602 27.125 1 92.5 85 PRO B C 1
ATOM 5548 O O . PRO B 1 85 ? -5.961 8.75 26.453 1 92.5 85 PRO B O 1
ATOM 5551 N N . ALA B 1 86 ? -6.133 10.062 28.266 1 92.88 86 ALA B N 1
ATOM 5552 C CA . ALA B 1 86 ? -4.812 9.711 28.781 1 92.88 86 ALA B CA 1
ATOM 5553 C C . ALA B 1 86 ? -4.664 8.203 28.953 1 92.88 86 ALA B C 1
ATOM 5555 O O . ALA B 1 86 ? -3.594 7.648 28.703 1 92.88 86 ALA B O 1
ATOM 5556 N N . ALA B 1 87 ? -5.711 7.562 29.375 1 91.31 87 ALA B N 1
ATOM 5557 C CA . ALA B 1 87 ? -5.688 6.117 29.594 1 91.31 87 ALA B CA 1
ATOM 5558 C C . ALA B 1 87 ? -5.418 5.367 28.297 1 91.31 87 ALA B C 1
ATOM 5560 O O . ALA B 1 87 ? -4.742 4.336 28.297 1 91.31 87 ALA B O 1
ATOM 5561 N N . ILE B 1 88 ? -5.934 5.867 27.234 1 90.75 88 ILE B N 1
ATOM 5562 C CA . ILE B 1 88 ? -5.719 5.27 25.922 1 90.75 88 ILE B CA 1
ATOM 5563 C C . ILE B 1 88 ? -4.309 5.602 25.438 1 90.75 88 ILE B C 1
ATOM 5565 O O . ILE B 1 88 ? -3.6 4.727 24.938 1 90.75 88 ILE B O 1
ATOM 5569 N N . ALA B 1 89 ? -3.906 6.82 25.594 1 93.75 89 ALA B N 1
ATOM 5570 C CA . ALA B 1 89 ? -2.588 7.27 25.156 1 93.75 89 ALA B CA 1
ATOM 5571 C C . ALA B 1 89 ? -1.483 6.43 25.781 1 93.75 89 ALA B C 1
ATOM 5573 O O . ALA B 1 89 ? -0.468 6.145 25.141 1 93.75 89 ALA B O 1
ATOM 5574 N N . GLN B 1 90 ? -1.684 6.027 26.984 1 91.38 90 GLN B N 1
ATOM 5575 C CA . GLN B 1 90 ? -0.689 5.25 27.719 1 91.38 90 GLN B CA 1
ATOM 5576 C C . GLN B 1 90 ? -0.524 3.859 27.109 1 91.38 90 GLN B C 1
ATOM 5578 O O . GLN B 1 90 ? 0.536 3.244 27.234 1 91.38 90 GLN B O 1
ATOM 5583 N N . LYS B 1 91 ? -1.555 3.422 26.469 1 88.38 91 LYS B N 1
ATOM 5584 C CA . LYS B 1 91 ? -1.53 2.082 25.891 1 88.38 91 LYS B CA 1
ATOM 5585 C C . LYS B 1 91 ? -1.047 2.113 24.438 1 88.38 91 LYS B C 1
ATOM 5587 O O . LYS B 1 91 ? -0.721 1.073 23.859 1 88.38 91 LYS B O 1
ATOM 5592 N N . MET B 1 92 ? -0.952 3.27 23.922 1 91.75 92 MET B N 1
ATOM 5593 C CA . MET B 1 92 ? -0.544 3.422 22.531 1 91.75 92 MET B CA 1
ATOM 5594 C C . MET B 1 92 ? 0.956 3.197 22.375 1 91.75 92 MET B C 1
ATOM 5596 O O . MET B 1 92 ? 1.725 3.445 23.312 1 91.75 92 MET B O 1
ATOM 5600 N N . ASP B 1 93 ? 1.316 2.729 21.203 1 92.44 93 ASP B N 1
ATOM 5601 C CA . ASP B 1 93 ? 2.717 2.783 20.797 1 92.44 93 ASP B CA 1
ATOM 5602 C C . ASP B 1 93 ? 3.236 4.219 20.812 1 92.44 93 ASP B C 1
ATOM 5604 O O . ASP B 1 93 ? 2.604 5.117 20.25 1 92.44 93 ASP B O 1
ATOM 5608 N N . PRO B 1 94 ? 4.371 4.484 21.484 1 93.88 94 PRO B N 1
ATOM 5609 C CA . PRO B 1 94 ? 4.898 5.852 21.5 1 93.88 94 PRO B CA 1
ATOM 5610 C C . PRO B 1 94 ? 5.105 6.414 20.094 1 93.88 94 PRO B C 1
ATOM 5612 O O . PRO B 1 94 ? 4.926 7.613 19.875 1 93.88 94 PRO B O 1
ATOM 5615 N N . GLY B 1 95 ? 5.562 5.555 19.188 1 94.69 95 GLY B N 1
ATOM 5616 C CA . GLY B 1 95 ? 5.688 5.992 17.812 1 94.69 95 GLY B CA 1
ATOM 5617 C C . GLY B 1 95 ? 4.375 6.457 17.219 1 94.69 95 GLY B C 1
ATOM 5618 O O . GLY B 1 95 ? 4.348 7.398 16.422 1 94.69 95 GLY B O 1
ATOM 5619 N N . SER B 1 96 ? 3.311 5.816 17.594 1 95 96 SER B N 1
ATOM 5620 C CA . SER B 1 96 ? 1.981 6.18 17.125 1 95 96 SER B CA 1
ATOM 5621 C C . SER B 1 96 ? 1.557 7.543 17.656 1 95 96 SER B C 1
ATOM 5623 O O . SER B 1 96 ? 0.913 8.32 16.953 1 95 96 SER B O 1
ATOM 5625 N N . ARG B 1 97 ? 1.845 7.781 18.922 1 96.44 97 ARG B N 1
ATOM 5626 C CA . ARG B 1 97 ? 1.565 9.094 19.484 1 96.44 97 ARG B CA 1
ATOM 5627 C C . ARG B 1 97 ? 2.314 10.188 18.734 1 96.44 97 ARG B C 1
ATOM 5629 O O . ARG B 1 97 ? 1.721 11.195 18.328 1 96.44 97 ARG B O 1
ATOM 5636 N N . MET B 1 98 ? 3.551 9.977 18.5 1 96.88 98 MET B N 1
ATOM 5637 C CA . MET B 1 98 ? 4.375 10.938 17.766 1 96.88 98 MET B CA 1
ATOM 5638 C C . MET B 1 98 ? 3.877 11.117 16.344 1 96.88 98 MET B C 1
ATOM 5640 O O . MET B 1 98 ? 3.959 12.219 15.781 1 96.88 98 MET B O 1
ATOM 5644 N N . HIS B 1 99 ? 3.414 10.008 15.852 1 97.62 99 HIS B N 1
ATOM 5645 C CA . HIS B 1 99 ? 2.93 10.031 14.477 1 97.62 99 HIS B CA 1
ATOM 5646 C C . HIS B 1 99 ? 1.812 11.055 14.305 1 97.62 99 HIS B C 1
ATOM 5648 O O . HIS B 1 99 ? 1.775 11.781 13.305 1 97.62 99 HIS B O 1
ATOM 5654 N N . ILE B 1 100 ? 0.872 11.164 15.211 1 97.75 100 ILE B N 1
ATOM 5655 C CA . ILE B 1 100 ? -0.213 12.133 15.156 1 97.75 100 ILE B CA 1
ATOM 5656 C C . ILE B 1 100 ? 0.363 13.547 15.164 1 97.75 100 ILE B C 1
ATOM 5658 O O . ILE B 1 100 ? -0.037 14.391 14.359 1 97.75 100 ILE B O 1
ATOM 5662 N N . GLU B 1 101 ? 1.312 13.766 16 1 96.62 101 GLU B N 1
ATOM 5663 C CA . GLU B 1 101 ? 1.928 15.086 16.156 1 96.62 101 GLU B CA 1
ATOM 5664 C C . GLU B 1 101 ? 2.676 15.492 14.883 1 96.62 101 GLU B C 1
ATOM 5666 O O . GLU B 1 101 ? 2.506 16.609 14.391 1 96.62 101 GLU B O 1
ATOM 5671 N N . ILE B 1 102 ? 3.49 14.594 14.359 1 97.69 102 ILE B N 1
ATOM 5672 C CA . ILE B 1 102 ? 4.332 14.953 13.227 1 97.69 102 ILE B CA 1
ATOM 5673 C C . ILE B 1 102 ? 3.473 15.117 11.977 1 97.69 102 ILE B C 1
ATOM 5675 O O . ILE B 1 102 ? 3.803 15.906 11.086 1 97.69 102 ILE B O 1
ATOM 5679 N N . THR B 1 103 ? 2.402 14.352 11.891 1 98.5 103 THR B N 1
ATOM 5680 C CA . THR B 1 103 ? 1.47 14.555 10.789 1 98.5 103 THR B CA 1
ATOM 5681 C C . THR B 1 103 ? 0.868 15.953 10.828 1 98.5 103 THR B C 1
ATOM 5683 O O . THR B 1 103 ? 0.805 16.641 9.812 1 98.5 103 THR B O 1
ATOM 5686 N N . TYR B 1 104 ? 0.434 16.344 12 1 96.19 104 TYR B N 1
ATOM 5687 C CA . TYR B 1 104 ? -0.079 17.703 12.219 1 96.19 104 TYR B CA 1
ATOM 5688 C C . TYR B 1 104 ? 0.951 18.75 11.812 1 96.19 104 TYR B C 1
ATOM 5690 O O . TYR B 1 104 ? 0.626 19.703 11.102 1 96.19 104 TYR B O 1
ATOM 5698 N N . GLU B 1 105 ? 2.143 18.562 12.188 1 95.19 105 GLU B N 1
ATOM 5699 C CA . GLU B 1 105 ? 3.236 19.5 11.922 1 95.19 105 GLU B CA 1
ATOM 5700 C C . GLU B 1 105 ? 3.562 19.547 10.43 1 95.19 105 GLU B C 1
ATOM 5702 O O . GLU B 1 105 ? 3.857 20.625 9.898 1 95.19 105 GLU B O 1
ATOM 5707 N N . ALA B 1 106 ? 3.568 18.406 9.766 1 97.94 106 ALA B N 1
ATOM 5708 C CA . ALA B 1 106 ? 3.859 18.375 8.328 1 97.94 106 ALA B CA 1
ATOM 5709 C C . ALA B 1 106 ? 2.82 19.156 7.543 1 97.94 106 ALA B C 1
ATOM 5711 O O . ALA B 1 106 ? 3.16 19.875 6.598 1 97.94 106 ALA B O 1
ATOM 5712 N N . ILE B 1 107 ? 1.594 19.031 7.93 1 96.12 107 ILE B N 1
ATOM 5713 C CA . ILE B 1 107 ? 0.528 19.781 7.27 1 96.12 107 ILE B CA 1
ATOM 5714 C C . ILE B 1 107 ? 0.694 21.281 7.543 1 96.12 107 ILE B C 1
ATOM 5716 O O . ILE B 1 107 ? 0.566 22.094 6.637 1 96.12 107 ILE B O 1
ATOM 5720 N N . ALA B 1 108 ? 1.003 21.594 8.789 1 89.69 108 ALA B N 1
ATOM 5721 C CA . ALA B 1 108 ? 1.242 22.984 9.125 1 89.69 108 ALA B CA 1
ATOM 5722 C C . ALA B 1 108 ? 2.406 23.562 8.32 1 89.69 108 ALA B C 1
ATOM 5724 O O . ALA B 1 108 ? 2.361 24.703 7.875 1 89.69 108 ALA B O 1
ATOM 5725 N N . ASP B 1 109 ? 3.395 22.75 8.102 1 90.62 109 ASP B N 1
ATOM 5726 C CA . ASP B 1 109 ? 4.566 23.172 7.336 1 90.62 109 ASP B CA 1
ATOM 5727 C C . ASP B 1 109 ? 4.195 23.484 5.891 1 90.62 109 ASP B C 1
ATOM 5729 O O . ASP B 1 109 ? 4.855 24.281 5.234 1 90.62 109 ASP B O 1
ATOM 5733 N N . SER B 1 110 ? 3.197 22.875 5.418 1 91.19 110 SER B N 1
ATOM 5734 C CA . SER B 1 110 ? 2.766 23.062 4.039 1 91.19 110 SER B CA 1
ATOM 5735 C C . SER B 1 110 ? 2.012 24.391 3.881 1 91.19 110 SER B C 1
ATOM 5737 O O . SER B 1 110 ? 1.704 24.797 2.76 1 91.19 110 SER B O 1
ATOM 5739 N N . GLY B 1 111 ? 1.697 24.984 4.98 1 83.5 111 GLY B N 1
ATOM 5740 C CA . GLY B 1 111 ? 0.958 26.234 4.941 1 83.5 111 GLY B CA 1
ATOM 5741 C C . GLY B 1 111 ? -0.521 26.062 5.23 1 83.5 111 GLY B C 1
ATOM 5742 O O . GLY B 1 111 ? -1.265 27.047 5.289 1 83.5 111 GLY B O 1
ATOM 5743 N N . TYR B 1 112 ? -0.962 24.812 5.504 1 86 112 TYR B N 1
ATOM 5744 C CA . TYR B 1 112 ? -2.361 24.562 5.82 1 86 112 TYR B CA 1
ATOM 5745 C C . TYR B 1 112 ? -2.57 24.453 7.324 1 86 112 TYR B C 1
ATOM 5747 O O . TYR B 1 112 ? -1.665 24.047 8.062 1 86 112 TYR B O 1
ATOM 5755 N N . ASN B 1 113 ? -3.691 24.953 7.734 1 82.94 113 ASN B N 1
ATOM 5756 C CA . ASN B 1 113 ? -4.184 24.531 9.039 1 82.94 113 ASN B CA 1
ATOM 5757 C C . ASN B 1 113 ? -4.812 23.141 8.984 1 82.94 113 ASN B C 1
ATOM 5759 O O . ASN B 1 113 ? -5.801 22.922 8.281 1 82.94 113 ASN B O 1
ATOM 5763 N N . PRO B 1 114 ? -4.32 22.188 9.695 1 89.56 114 PRO B N 1
ATOM 5764 C CA . PRO B 1 114 ? -4.859 20.828 9.617 1 89.56 114 PRO B CA 1
ATOM 5765 C C . PRO B 1 114 ? -6.359 20.766 9.891 1 89.56 114 PRO B C 1
ATOM 5767 O O . PRO B 1 114 ? -7.055 19.906 9.352 1 89.56 114 PRO B O 1
ATOM 5770 N N . VAL B 1 115 ? -6.883 21.656 10.648 1 84.44 115 VAL B N 1
ATOM 5771 C CA . VAL B 1 115 ? -8.305 21.688 10.984 1 84.44 115 VAL B CA 1
ATOM 5772 C C . VAL B 1 115 ? -9.125 21.969 9.727 1 84.44 115 VAL B C 1
ATOM 5774 O O . VAL B 1 115 ? -10.242 21.484 9.586 1 84.44 115 VAL B O 1
ATOM 5777 N N . ASP B 1 116 ? -8.531 22.688 8.82 1 84.75 116 ASP B N 1
ATOM 5778 C CA . ASP B 1 116 ? -9.219 23.031 7.578 1 84.75 116 ASP B CA 1
ATOM 5779 C C . ASP B 1 116 ? -9.328 21.828 6.648 1 84.75 116 ASP B C 1
ATOM 5781 O O . ASP B 1 116 ? -10.094 21.844 5.688 1 84.75 116 ASP B O 1
ATOM 5785 N N . LEU B 1 117 ? -8.602 20.828 6.977 1 94.31 117 LEU B N 1
ATOM 5786 C CA . LEU B 1 117 ? -8.555 19.672 6.09 1 94.31 117 LEU B CA 1
ATOM 5787 C C . LEU B 1 117 ? -9.406 18.531 6.641 1 94.31 117 LEU B C 1
ATOM 5789 O O . LEU B 1 117 ? -9.406 17.422 6.09 1 94.31 117 LEU B O 1
ATOM 5793 N N . LYS B 1 118 ? -10.133 18.766 7.688 1 94.5 118 LYS B N 1
ATOM 5794 C CA . LYS B 1 118 ? -11.031 17.75 8.242 1 94.5 118 LYS B CA 1
ATOM 5795 C C . LYS B 1 118 ? -12.016 17.25 7.18 1 94.5 118 LYS B C 1
ATOM 5797 O O . LYS B 1 118 ? -12.516 18.047 6.375 1 94.5 118 LYS B O 1
ATOM 5802 N N . LYS B 1 119 ? -12.211 15.898 7.172 1 96.25 119 LYS B N 1
ATOM 5803 C CA . LYS B 1 119 ? -13.172 15.188 6.332 1 96.25 119 LYS B CA 1
ATOM 5804 C C . LYS B 1 119 ? -12.695 15.133 4.883 1 96.25 119 LYS B C 1
ATOM 5806 O O . LYS B 1 119 ? -13.391 14.602 4.016 1 96.25 119 LYS B O 1
ATOM 5811 N N . GLU B 1 120 ? -11.516 15.672 4.641 1 97.31 120 GLU B N 1
ATOM 5812 C CA . GLU B 1 120 ? -10.953 15.57 3.297 1 97.31 120 GLU B CA 1
ATOM 5813 C C . GLU B 1 120 ? -10.352 14.188 3.055 1 97.31 120 GLU B C 1
ATOM 5815 O O . GLU B 1 120 ? -10.031 13.469 4.004 1 97.31 120 GLU B O 1
ATOM 5820 N N . ARG B 1 121 ? -10.242 13.867 1.753 1 97.25 121 ARG B N 1
ATOM 5821 C CA . ARG B 1 121 ? -9.688 12.562 1.381 1 97.25 121 ARG B CA 1
ATOM 5822 C C . ARG B 1 121 ? -8.164 12.578 1.414 1 97.25 121 ARG B C 1
ATOM 5824 O O . ARG B 1 121 ? -7.516 12.367 0.39 1 97.25 121 ARG B O 1
ATOM 5831 N N . ILE B 1 122 ? -7.664 12.734 2.609 1 98.75 122 ILE B N 1
ATOM 5832 C CA . ILE B 1 122 ? -6.223 12.672 2.834 1 98.75 122 ILE B CA 1
ATOM 5833 C C . ILE B 1 122 ? -5.832 11.25 3.244 1 98.75 122 ILE B C 1
ATOM 5835 O O . ILE B 1 122 ? -6.297 10.742 4.27 1 98.75 122 ILE B O 1
ATOM 5839 N N . GLY B 1 123 ? -5.004 10.633 2.375 1 98.81 123 GLY B N 1
ATOM 5840 C CA . GLY B 1 123 ? -4.535 9.297 2.689 1 98.81 123 GLY B CA 1
ATOM 5841 C C . GLY B 1 123 ? -3.342 9.281 3.625 1 98.81 123 GLY B C 1
ATOM 5842 O O . GLY B 1 123 ? -2.518 10.203 3.6 1 98.81 123 GLY B O 1
ATOM 5843 N N . ILE B 1 124 ? -3.264 8.273 4.484 1 98.88 124 ILE B N 1
ATOM 5844 C CA . ILE B 1 124 ? -2.102 8.062 5.34 1 98.88 124 ILE B CA 1
ATOM 5845 C C . ILE B 1 124 ? -1.428 6.742 4.988 1 98.88 124 ILE B C 1
ATOM 5847 O O . ILE B 1 124 ? -1.995 5.668 5.211 1 98.88 124 ILE B O 1
ATOM 5851 N N . PHE B 1 125 ? -0.276 6.836 4.406 1 98.81 125 PHE B N 1
ATOM 5852 C CA . PHE B 1 125 ? 0.585 5.711 4.059 1 98.81 125 PHE B CA 1
ATOM 5853 C C . PHE B 1 125 ? 1.767 5.617 5.016 1 98.81 125 PHE B C 1
ATOM 5855 O O . PHE B 1 125 ? 2.752 6.344 4.867 1 98.81 125 PHE B O 1
ATOM 5862 N N . ASN B 1 126 ? 1.688 4.656 5.973 1 98.56 126 ASN B N 1
ATOM 5863 C CA . ASN B 1 126 ? 2.652 4.609 7.07 1 98.56 126 ASN B CA 1
ATOM 5864 C C . ASN B 1 126 ? 3.553 3.381 6.973 1 98.56 126 ASN B C 1
ATOM 5866 O O . ASN B 1 126 ? 3.072 2.271 6.738 1 98.56 126 ASN B O 1
ATOM 5870 N N . ALA B 1 127 ? 4.844 3.613 7.082 1 98.19 127 ALA B N 1
ATOM 5871 C CA . ALA B 1 127 ? 5.812 2.521 7.145 1 98.19 127 ALA B CA 1
ATOM 5872 C C . ALA B 1 127 ? 6.141 2.164 8.594 1 98.19 127 ALA B C 1
ATOM 5874 O O . ALA B 1 127 ? 6.605 3.014 9.359 1 98.19 127 ALA B O 1
ATOM 5875 N N . THR B 1 128 ? 5.891 0.941 8.945 1 93.5 128 THR B N 1
ATOM 5876 C CA . THR B 1 128 ? 6.27 0.394 10.25 1 93.5 128 THR B CA 1
ATOM 5877 C C . THR B 1 128 ? 6.723 -1.058 10.109 1 93.5 128 THR B C 1
ATOM 5879 O O . THR B 1 128 ? 6.047 -1.866 9.469 1 93.5 128 THR B O 1
ATOM 5882 N N . ILE B 1 129 ? 7.844 -1.393 10.773 1 86.25 129 ILE B N 1
ATOM 5883 C CA . ILE B 1 129 ? 8.352 -2.748 10.586 1 86.25 129 ILE B CA 1
ATOM 5884 C C . ILE B 1 129 ? 8.5 -3.438 11.938 1 86.25 129 ILE B C 1
ATOM 5886 O O . ILE B 1 129 ? 8.695 -4.652 12 1 86.25 129 ILE B O 1
ATOM 5890 N N . THR B 1 130 ? 8.43 -2.65 13.047 1 79.5 130 THR B N 1
ATOM 5891 C CA . THR B 1 130 ? 8.609 -3.262 14.359 1 79.5 130 THR B CA 1
ATOM 5892 C C . THR B 1 130 ? 7.324 -3.191 15.172 1 79.5 130 THR B C 1
ATOM 5894 O O . THR B 1 130 ? 6.477 -2.326 14.93 1 79.5 130 THR B O 1
ATOM 5897 N N . ASP B 1 131 ? 7.168 -4.152 16 1 80.81 131 ASP B N 1
ATOM 5898 C CA . ASP B 1 131 ? 6.043 -4.184 16.922 1 80.81 131 ASP B CA 1
ATOM 5899 C C . ASP B 1 131 ? 6.523 -4.27 18.375 1 80.81 131 ASP B C 1
ATOM 5901 O O . ASP B 1 131 ? 5.988 -5.043 19.172 1 80.81 131 ASP B O 1
ATOM 5905 N N . ASP B 1 132 ? 7.539 -3.514 18.656 1 82.12 132 ASP B N 1
ATOM 5906 C CA . ASP B 1 132 ? 8.203 -3.609 19.953 1 82.12 132 ASP B CA 1
ATOM 5907 C C . ASP B 1 132 ? 7.238 -3.297 21.094 1 82.12 132 ASP B C 1
ATOM 5909 O O . ASP B 1 132 ? 7.238 -3.982 22.109 1 82.12 132 ASP B O 1
ATOM 5913 N N . ALA B 1 133 ? 6.473 -2.318 20.938 1 80.12 133 ALA B N 1
ATOM 5914 C CA . ALA B 1 133 ? 5.555 -1.906 21.984 1 80.12 133 ALA B CA 1
ATOM 5915 C C . ALA B 1 133 ? 4.551 -3.012 22.312 1 80.12 133 ALA B C 1
ATOM 5917 O O . ALA B 1 133 ? 4.211 -3.234 23.469 1 80.12 133 ALA B O 1
ATOM 5918 N N . SER B 1 134 ? 4.082 -3.637 21.281 1 77 134 SER B N 1
ATOM 5919 C CA . SER B 1 134 ? 3.145 -4.738 21.453 1 77 134 SER B CA 1
ATOM 5920 C C . SER B 1 134 ? 3.82 -5.934 22.125 1 77 134 SER B C 1
ATOM 5922 O O . SER B 1 134 ? 3.189 -6.66 22.891 1 77 134 SER B O 1
ATOM 5924 N N . ARG B 1 135 ? 5.047 -6.141 21.875 1 75.56 135 ARG B N 1
ATOM 5925 C CA . ARG B 1 135 ? 5.797 -7.277 22.391 1 75.56 135 ARG B CA 1
ATOM 5926 C C . ARG B 1 135 ? 6.156 -7.07 23.859 1 75.56 135 ARG B C 1
ATOM 5928 O O . ARG B 1 135 ? 6.328 -8.039 24.609 1 75.56 135 ARG B O 1
ATOM 5935 N N . MET B 1 136 ? 6.387 -5.891 24.219 1 74.31 136 MET B N 1
ATOM 5936 C CA . MET B 1 136 ? 6.73 -5.578 25.609 1 74.31 136 MET B CA 1
ATOM 5937 C C . MET B 1 136 ? 5.57 -5.898 26.531 1 74.31 136 MET B C 1
ATOM 5939 O O . MET B 1 136 ? 5.777 -6.168 27.719 1 74.31 136 MET B O 1
ATOM 5943 N N . ASN B 1 137 ? 4.398 -6 26 1 62.41 137 ASN B N 1
ATOM 5944 C CA . ASN B 1 137 ? 3.211 -6.211 26.828 1 62.41 137 ASN B CA 1
ATOM 5945 C C . ASN B 1 137 ? 2.76 -7.668 26.797 1 62.41 137 ASN B C 1
ATOM 5947 O O . ASN B 1 137 ? 1.611 -7.973 27.125 1 62.41 137 ASN B O 1
ATOM 5951 N N . ILE B 1 138 ? 3.355 -8.617 26.078 1 55.44 138 ILE B N 1
ATOM 5952 C CA . ILE B 1 138 ? 2.939 -9.992 25.812 1 55.44 138 ILE B CA 1
ATOM 5953 C C . ILE B 1 138 ? 2.52 -10.664 27.125 1 55.44 138 ILE B C 1
ATOM 5955 O O . ILE B 1 138 ? 1.58 -11.461 27.141 1 55.44 138 ILE B O 1
ATOM 5959 N N . GLY B 1 139 ? 3.293 -10.625 28.172 1 51.56 139 GLY B N 1
ATOM 5960 C CA . GLY B 1 139 ? 2.709 -11.359 29.281 1 51.56 139 GLY B CA 1
ATOM 5961 C C . GLY B 1 139 ? 1.258 -11 29.547 1 51.56 139 GLY B C 1
ATOM 5962 O O . GLY B 1 139 ? 0.535 -11.75 30.203 1 51.56 139 GLY B O 1
ATOM 5963 N N . SER B 1 140 ? 0.917 -9.891 28.984 1 54.56 140 SER B N 1
ATOM 5964 C CA . SER B 1 140 ? -0.424 -9.359 29.203 1 54.56 140 SER B CA 1
ATOM 5965 C C . SER B 1 140 ? -1.269 -9.453 27.938 1 54.56 140 SER B C 1
ATOM 5967 O O . SER B 1 140 ? -0.753 -9.781 26.859 1 54.56 140 SER B O 1
ATOM 5969 N N . HIS B 1 141 ? -2.547 -9.109 27.938 1 56.25 141 HIS B N 1
ATOM 5970 C CA . HIS B 1 141 ? -3.633 -9.094 26.953 1 56.25 141 HIS B CA 1
ATOM 5971 C C . HIS B 1 141 ? -3.236 -8.32 25.703 1 56.25 141 HIS B C 1
ATOM 5973 O O . HIS B 1 141 ? -2.34 -7.477 25.75 1 56.25 141 HIS B O 1
ATOM 5979 N N . LEU B 1 142 ? -3.523 -8.961 24.5 1 61.28 142 LEU B N 1
ATOM 5980 C CA . LEU B 1 142 ? -3.434 -8.242 23.234 1 61.28 142 LEU B CA 1
ATOM 5981 C C . LEU B 1 142 ? -3.725 -6.758 23.438 1 61.28 142 LEU B C 1
ATOM 5983 O O . LEU B 1 142 ? -4.758 -6.395 24 1 61.28 142 LEU B O 1
ATOM 5987 N N . ASN B 1 143 ? -2.629 -5.984 23.25 1 71.56 143 ASN B N 1
ATOM 5988 C CA . ASN B 1 143 ? -2.844 -4.543 23.219 1 71.56 143 ASN B CA 1
ATOM 5989 C C . ASN B 1 143 ? -3.193 -4.055 21.812 1 71.56 143 ASN B C 1
ATOM 5991 O O . ASN B 1 143 ? -2.303 -3.725 21.031 1 71.56 143 ASN B O 1
ATOM 5995 N N . ILE B 1 144 ? -4.426 -3.98 21.5 1 73.5 144 ILE B N 1
ATOM 5996 C CA . ILE B 1 144 ? -4.902 -3.609 20.172 1 73.5 144 ILE B CA 1
ATOM 5997 C C . ILE B 1 144 ? -4.535 -2.154 19.891 1 73.5 144 ILE B C 1
ATOM 5999 O O . ILE B 1 144 ? -4.445 -1.751 18.719 1 73.5 144 ILE B O 1
ATOM 6003 N N . TYR B 1 145 ? -4.191 -1.402 20.906 1 80.88 145 TYR B N 1
ATOM 6004 C CA . TYR B 1 145 ? -3.912 0.021 20.734 1 80.88 145 TYR B CA 1
ATOM 6005 C C . TYR B 1 145 ? -2.527 0.244 20.156 1 80.88 145 TYR B C 1
ATOM 6007 O O . TYR B 1 145 ? -2.23 1.328 19.641 1 80.88 145 TYR B O 1
ATOM 6015 N N . SER B 1 146 ? -1.783 -0.826 20.219 1 85.5 146 SER B N 1
ATOM 6016 C CA . SER B 1 146 ? -0.411 -0.684 19.75 1 85.5 146 SER B CA 1
ATOM 6017 C C . SER B 1 146 ? -0.187 -1.482 18.469 1 85.5 146 SER B C 1
ATOM 6019 O O . SER B 1 146 ? 0.955 -1.685 18.047 1 85.5 146 SER B O 1
ATOM 6021 N N . SER B 1 147 ? -1.263 -1.943 17.891 1 87.94 147 SER B N 1
ATOM 6022 C CA . SER B 1 147 ? -1.114 -2.652 16.625 1 87.94 147 SER B CA 1
ATOM 6023 C C . SER B 1 147 ? -0.614 -1.72 15.523 1 87.94 147 SER B C 1
ATOM 6025 O O . SER B 1 147 ? -0.839 -0.509 15.578 1 87.94 147 SER B O 1
ATOM 6027 N N . ARG B 1 148 ? 0.046 -2.24 14.539 1 91.56 148 ARG B N 1
ATOM 6028 C CA . ARG B 1 148 ? 0.665 -1.447 13.477 1 91.56 148 ARG B CA 1
ATOM 6029 C C . ARG B 1 148 ? -0.384 -0.665 12.695 1 91.56 148 ARG B C 1
ATOM 6031 O O . ARG B 1 148 ? -0.144 0.476 12.297 1 91.56 148 ARG B O 1
ATOM 6038 N N . SER B 1 149 ? -1.516 -1.286 12.492 1 94.38 149 SER B N 1
ATOM 6039 C CA . SER B 1 149 ? -2.576 -0.63 11.734 1 94.38 149 SER B CA 1
ATOM 6040 C C . SER B 1 149 ? -3.109 0.593 12.469 1 94.38 149 SER B C 1
ATOM 6042 O O . SER B 1 149 ? -3.617 1.528 11.852 1 94.38 149 SER B O 1
ATOM 6044 N N . MET B 1 150 ? -2.943 0.625 13.781 1 93.94 150 MET B N 1
ATOM 6045 C CA . MET B 1 150 ? -3.537 1.685 14.594 1 93.94 150 MET B CA 1
ATOM 6046 C C . MET B 1 150 ? -2.752 2.984 14.445 1 93.94 150 MET B C 1
ATOM 6048 O O . MET B 1 150 ? -3.291 4.07 14.68 1 93.94 150 MET B O 1
ATOM 6052 N N . THR B 1 151 ? -1.514 2.918 14.047 1 96.12 151 THR B N 1
ATOM 6053 C CA . THR B 1 151 ? -0.74 4.141 13.875 1 96.12 151 THR B CA 1
ATOM 6054 C C . THR B 1 151 ? -1.383 5.043 12.82 1 96.12 151 THR B C 1
ATOM 6056 O O . THR B 1 151 ? -1.795 6.164 13.125 1 96.12 151 THR B O 1
ATOM 6059 N N . PRO B 1 152 ? -1.536 4.574 11.602 1 98.06 152 PRO B N 1
ATOM 6060 C CA . PRO B 1 152 ? -2.201 5.422 10.609 1 98.06 152 PRO B CA 1
ATOM 6061 C C . PRO B 1 152 ? -3.688 5.613 10.898 1 98.06 152 PRO B C 1
ATOM 6063 O O . PRO B 1 152 ? -4.227 6.707 10.695 1 98.06 152 PRO B O 1
ATOM 6066 N N . ASN B 1 153 ? -4.406 4.609 11.383 1 97.62 153 ASN B N 1
ATOM 6067 C CA . ASN B 1 153 ? -5.848 4.68 11.586 1 97.62 153 ASN B CA 1
ATOM 6068 C C . ASN B 1 153 ? -6.211 5.691 12.672 1 97.62 153 ASN B C 1
ATOM 6070 O O . ASN B 1 153 ? -7.176 6.445 12.531 1 97.62 153 ASN B O 1
ATOM 6074 N N . ARG B 1 154 ? -5.441 5.684 13.766 1 97.12 154 ARG B N 1
ATOM 6075 C CA . ARG B 1 154 ? -5.684 6.637 14.844 1 97.12 154 ARG B CA 1
ATOM 6076 C C . ARG B 1 154 ? -5.398 8.062 14.383 1 97.12 154 ARG B C 1
ATOM 6078 O O . ARG B 1 154 ? -6.07 9.008 14.812 1 97.12 154 ARG B O 1
ATOM 6085 N N . THR B 1 155 ? -4.391 8.172 13.594 1 98.06 155 THR B N 1
ATOM 6086 C CA . THR B 1 155 ? -4.105 9.5 13.047 1 98.06 155 THR B CA 1
ATOM 6087 C C . THR B 1 155 ? -5.266 9.984 12.188 1 98.06 155 THR B C 1
ATOM 6089 O O . THR B 1 155 ? -5.68 11.141 12.289 1 98.06 155 THR B O 1
ATOM 6092 N N . SER B 1 156 ? -5.781 9.133 11.258 1 98.44 156 SER B N 1
ATOM 6093 C CA . SER B 1 156 ? -6.953 9.492 10.469 1 98.44 156 SER B CA 1
ATOM 6094 C C . SER B 1 156 ? -8.133 9.859 11.367 1 98.44 156 SER B C 1
ATOM 6096 O O . SER B 1 156 ? -8.875 10.797 11.07 1 98.44 156 SER B O 1
ATOM 6098 N N . TYR B 1 157 ? -8.273 9.148 12.445 1 97.56 157 TYR B N 1
ATOM 6099 C CA . TYR B 1 157 ? -9.344 9.391 13.414 1 97.56 157 TYR B CA 1
ATOM 6100 C C . TYR B 1 157 ? -9.164 10.734 14.109 1 97.56 157 TYR B C 1
ATOM 6102 O O . TYR B 1 157 ? -10.094 11.539 14.164 1 97.56 157 TYR B O 1
ATOM 6110 N N . ALA B 1 158 ? -7.973 10.961 14.609 1 96.75 158 ALA B N 1
ATOM 6111 C CA . ALA B 1 158 ? -7.68 12.148 15.414 1 96.75 158 ALA B CA 1
ATOM 6112 C C . ALA B 1 158 ? -7.773 13.414 14.57 1 96.75 158 ALA B C 1
ATOM 6114 O O . ALA B 1 158 ? -8.211 14.461 15.055 1 96.75 158 ALA B O 1
ATOM 6115 N N . LEU B 1 159 ? -7.375 13.305 13.297 1 97.38 159 LEU B N 1
ATOM 6116 C CA . LEU B 1 159 ? -7.328 14.492 12.445 1 97.38 159 LEU B CA 1
ATOM 6117 C C . LEU B 1 159 ? -8.516 14.516 11.492 1 97.38 159 LEU B C 1
ATOM 6119 O O . LEU B 1 159 ? -8.664 15.461 10.711 1 97.38 159 LEU B O 1
ATOM 6123 N N . ASP B 1 160 ? -9.359 13.492 11.5 1 97.75 160 ASP B N 1
ATOM 6124 C CA . ASP B 1 160 ? -10.609 13.391 10.758 1 97.75 160 ASP B CA 1
ATOM 6125 C C . ASP B 1 160 ? -10.359 13.375 9.258 1 97.75 160 ASP B C 1
ATOM 6127 O O . ASP B 1 160 ? -10.969 14.148 8.516 1 97.75 160 ASP B O 1
ATOM 6131 N N . PHE B 1 161 ? -9.438 12.578 8.867 1 98.5 161 PHE B N 1
ATOM 6132 C CA . PHE B 1 161 ? -9.156 12.367 7.453 1 98.5 161 PHE B CA 1
ATOM 6133 C C . PHE B 1 161 ? -9.891 11.133 6.93 1 98.5 161 PHE B C 1
ATOM 6135 O O . PHE B 1 161 ? -10.016 10.133 7.637 1 98.5 161 PHE B O 1
ATOM 6142 N N . THR B 1 162 ? -10.289 11.141 5.629 1 98.31 162 THR B N 1
ATOM 6143 C CA . THR B 1 162 ? -11.148 10.062 5.16 1 98.31 162 THR B CA 1
ATOM 6144 C C . THR B 1 162 ? -10.484 9.297 4.016 1 98.31 162 THR B C 1
ATOM 6146 O O . THR B 1 162 ? -11.094 8.398 3.43 1 98.31 162 THR B O 1
ATOM 6149 N N . GLY B 1 163 ? -9.273 9.672 3.633 1 98.12 163 GLY B N 1
ATOM 6150 C CA . GLY B 1 163 ? -8.555 8.898 2.635 1 98.12 163 GLY B CA 1
ATOM 6151 C C . GLY B 1 163 ? -8.07 7.555 3.154 1 98.12 163 GLY B C 1
ATOM 6152 O O . GLY B 1 163 ? -8.195 7.266 4.348 1 98.12 163 GLY B O 1
ATOM 6153 N N . THR B 1 164 ? -7.559 6.773 2.242 1 97.88 164 THR B N 1
ATOM 6154 C CA . THR B 1 164 ? -7.059 5.449 2.596 1 97.88 164 THR B CA 1
ATOM 6155 C C . THR B 1 164 ? -6.055 5.543 3.74 1 97.88 164 THR B C 1
ATOM 6157 O O . THR B 1 164 ? -5.309 6.516 3.842 1 97.88 164 THR B O 1
ATOM 6160 N N . SER B 1 165 ? -6.027 4.562 4.676 1 98.44 165 SER B N 1
ATOM 6161 C CA . SER B 1 165 ? -5.227 4.559 5.895 1 98.44 165 SER B CA 1
ATOM 6162 C C . SER B 1 165 ? -4.668 3.17 6.188 1 98.44 165 SER B C 1
ATOM 6164 O O . SER B 1 165 ? -5.418 2.25 6.516 1 98.44 165 SER B O 1
ATOM 6166 N N . LEU B 1 166 ? -3.32 3.025 6.066 1 98.06 166 LEU B N 1
ATOM 6167 C CA . LEU B 1 166 ? -2.773 1.681 6.211 1 98.06 166 LEU B CA 1
ATOM 6168 C C . LEU B 1 166 ? -1.29 1.731 6.562 1 98.06 166 LEU B C 1
ATOM 6170 O O . LEU B 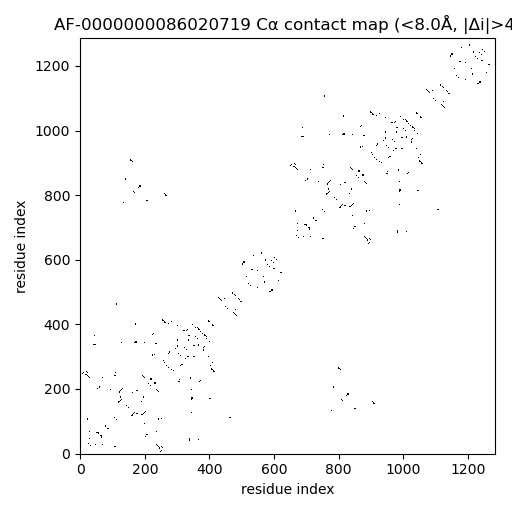1 166 ? -0.617 2.729 6.289 1 98.06 166 LEU B O 1
ATOM 6174 N N . SER B 1 167 ? -0.835 0.657 7.203 1 97.5 167 SER B N 1
ATOM 6175 C CA . SER B 1 167 ? 0.584 0.445 7.465 1 97.5 167 SER B CA 1
ATOM 6176 C C . SER B 1 167 ? 1.206 -0.483 6.426 1 97.5 167 SER B C 1
ATOM 6178 O O . SER B 1 167 ? 0.546 -1.397 5.93 1 97.5 167 SER B O 1
ATOM 6180 N N . MET B 1 168 ? 2.477 -0.237 6.137 1 97.38 168 MET B N 1
ATOM 6181 C CA . MET B 1 168 ? 3.182 -1.009 5.117 1 97.38 168 MET B CA 1
ATOM 6182 C C . MET B 1 168 ? 4.535 -1.483 5.633 1 97.38 168 MET B C 1
ATOM 6184 O O . MET B 1 168 ? 5.148 -0.825 6.473 1 97.38 168 MET B O 1
ATOM 6188 N N . ASP B 1 169 ? 5 -2.654 5.082 1 96.81 169 ASP B N 1
ATOM 6189 C CA . ASP B 1 169 ? 6.266 -3.248 5.508 1 96.81 169 ASP B CA 1
ATOM 6190 C C . ASP B 1 169 ? 6.984 -3.912 4.336 1 96.81 169 ASP B C 1
ATOM 6192 O O . ASP B 1 169 ? 6.488 -4.891 3.771 1 96.81 169 ASP B O 1
ATOM 6196 N N . SER B 1 170 ? 8.062 -3.396 3.957 1 96.56 170 SER B N 1
ATOM 6197 C CA . SER B 1 170 ? 9.016 -3.988 3.021 1 96.56 170 SER B CA 1
ATOM 6198 C C . SER B 1 170 ? 10.438 -3.924 3.568 1 96.56 170 SER B C 1
ATOM 6200 O O . SER B 1 170 ? 11.383 -3.684 2.818 1 96.56 170 SER B O 1
ATOM 6202 N N . ALA B 1 171 ? 10.484 -3.961 4.883 1 94.25 171 ALA B N 1
ATOM 6203 C CA . ALA B 1 171 ? 11.734 -3.826 5.617 1 94.25 171 ALA B CA 1
ATOM 6204 C C . ALA B 1 171 ? 12.289 -2.408 5.508 1 94.25 171 ALA B C 1
ATOM 6206 O O . ALA B 1 171 ? 11.562 -1.436 5.738 1 94.25 171 ALA B O 1
ATOM 6207 N N . CYS B 1 172 ? 13.586 -2.262 5.203 1 95.75 172 CYS B N 1
ATOM 6208 C CA . CYS B 1 172 ? 14.219 -0.953 5.293 1 95.75 172 CYS B CA 1
ATOM 6209 C C . CYS B 1 172 ? 13.742 -0.038 4.168 1 95.75 172 CYS B C 1
ATOM 6211 O O . CYS B 1 172 ? 13.922 1.18 4.238 1 95.75 172 CYS B O 1
ATOM 6213 N N . SER B 1 173 ? 13.109 -0.535 3.152 1 97.62 173 SER B N 1
ATOM 6214 C CA . SER B 1 173 ? 12.617 0.286 2.051 1 97.62 173 SER B CA 1
ATOM 6215 C C . SER B 1 173 ? 11.164 0.684 2.26 1 97.62 173 SER B C 1
ATOM 6217 O O . SER B 1 173 ? 10.531 1.254 1.366 1 97.62 173 SER B O 1
ATOM 6219 N N . SER B 1 174 ? 10.609 0.399 3.383 1 98.12 174 SER B N 1
ATOM 6220 C CA . SER B 1 174 ? 9.18 0.5 3.637 1 98.12 174 SER B CA 1
ATOM 6221 C C . SER B 1 174 ? 8.664 1.914 3.377 1 98.12 174 SER B C 1
ATOM 6223 O O . SER B 1 174 ? 7.625 2.098 2.744 1 98.12 174 SER B O 1
ATOM 6225 N N . SER B 1 175 ? 9.312 2.906 3.889 1 98.56 175 SER B N 1
ATOM 6226 C CA . SER B 1 175 ? 8.805 4.262 3.699 1 98.56 175 SER B CA 1
ATOM 6227 C C . SER B 1 175 ? 8.984 4.719 2.256 1 98.56 175 SER B C 1
ATOM 6229 O O . SER B 1 175 ? 8.219 5.551 1.765 1 98.56 175 SER B O 1
ATOM 6231 N N . GLY B 1 176 ? 10 4.211 1.548 1 98.62 176 GLY B N 1
ATOM 6232 C CA . GLY B 1 176 ? 10.117 4.453 0.118 1 98.62 176 GLY B CA 1
ATOM 6233 C C . GLY B 1 176 ? 8.953 3.879 -0.674 1 98.62 176 GLY B C 1
ATOM 6234 O O . GLY B 1 176 ? 8.406 4.547 -1.557 1 98.62 176 GLY B O 1
ATOM 6235 N N . ILE B 1 177 ? 8.625 2.668 -0.349 1 98.44 177 ILE B N 1
ATOM 6236 C CA . ILE B 1 177 ? 7.52 2.027 -1.049 1 98.44 177 ILE B CA 1
ATOM 6237 C C . ILE B 1 177 ? 6.211 2.727 -0.692 1 98.44 177 ILE B C 1
ATOM 6239 O O . ILE B 1 177 ? 5.324 2.863 -1.537 1 98.44 177 ILE B O 1
ATOM 6243 N N . ALA B 1 178 ? 6.078 3.109 0.58 1 98.69 178 ALA B N 1
ATOM 6244 C CA . ALA B 1 178 ? 4.91 3.895 0.973 1 98.69 178 ALA B CA 1
ATOM 6245 C C . ALA B 1 178 ? 4.785 5.156 0.122 1 98.69 178 ALA B C 1
ATOM 6247 O O . ALA B 1 178 ? 3.682 5.543 -0.264 1 98.69 178 ALA B O 1
ATOM 6248 N N . PHE B 1 179 ? 5.879 5.785 -0.161 1 98.81 179 PHE B N 1
ATOM 6249 C CA . PHE B 1 179 ? 5.934 6.965 -1.021 1 98.81 179 PHE B CA 1
ATOM 6250 C C . PHE B 1 179 ? 5.402 6.645 -2.412 1 98.81 179 PHE B C 1
ATOM 6252 O O . PHE B 1 179 ? 4.57 7.379 -2.949 1 98.81 179 PHE B O 1
ATOM 6259 N N . CYS B 1 180 ? 5.844 5.559 -2.973 1 98.5 180 CYS B N 1
ATOM 6260 C CA . CYS B 1 180 ? 5.406 5.141 -4.301 1 98.5 180 CYS B CA 1
ATOM 6261 C C . CYS B 1 180 ? 3.906 4.883 -4.324 1 98.5 180 CYS B C 1
ATOM 6263 O O . CYS B 1 180 ? 3.213 5.312 -5.246 1 98.5 180 CYS B O 1
ATOM 6265 N N . MET B 1 181 ? 3.439 4.203 -3.299 1 98.38 181 MET B N 1
ATOM 6266 C CA . MET B 1 181 ? 2.016 3.889 -3.225 1 98.38 181 MET B CA 1
ATOM 6267 C C . MET B 1 181 ? 1.183 5.16 -3.098 1 98.38 181 MET B C 1
ATOM 6269 O O . MET B 1 181 ? 0.105 5.262 -3.686 1 98.38 181 MET B O 1
ATOM 6273 N N . ALA B 1 182 ? 1.649 6.082 -2.314 1 98.69 182 ALA B N 1
ATOM 6274 C CA . ALA B 1 182 ? 0.951 7.355 -2.145 1 98.69 182 ALA B CA 1
ATOM 6275 C C . ALA B 1 182 ? 0.863 8.109 -3.465 1 98.69 182 ALA B C 1
ATOM 6277 O O . ALA B 1 182 ? -0.193 8.648 -3.812 1 98.69 182 ALA B O 1
ATOM 6278 N N . VAL B 1 183 ? 1.96 8.164 -4.16 1 98.44 183 VAL B N 1
ATOM 6279 C CA . VAL B 1 183 ? 2.008 8.852 -5.445 1 98.44 183 VAL B CA 1
ATOM 6280 C C . VAL B 1 183 ? 1.004 8.219 -6.406 1 98.44 183 VAL B C 1
ATOM 6282 O O . VAL B 1 183 ? 0.244 8.93 -7.074 1 98.44 183 VAL B O 1
ATOM 6285 N N . ASN B 1 184 ? 0.959 6.887 -6.477 1 97.69 184 ASN B N 1
ATOM 6286 C CA . ASN B 1 184 ? 0.009 6.188 -7.336 1 97.69 184 ASN B CA 1
ATOM 6287 C C . ASN B 1 184 ? -1.433 6.523 -6.965 1 97.69 184 ASN B C 1
ATOM 6289 O O . ASN B 1 184 ? -2.275 6.715 -7.844 1 97.69 184 ASN B O 1
ATOM 6293 N N . SER B 1 185 ? -1.708 6.539 -5.676 1 98.12 185 SER B N 1
ATOM 6294 C CA . SER B 1 185 ? -3.062 6.801 -5.195 1 98.12 185 SER B CA 1
ATOM 6295 C C . SER B 1 185 ? -3.518 8.211 -5.574 1 98.12 185 SER B C 1
ATOM 6297 O O . SER B 1 185 ? -4.684 8.422 -5.91 1 98.12 185 SER B O 1
ATOM 6299 N N . ILE B 1 186 ? -2.648 9.164 -5.492 1 98 186 ILE B N 1
ATOM 6300 C CA . ILE B 1 186 ? -2.975 10.523 -5.906 1 98 186 ILE B CA 1
ATOM 6301 C C . ILE B 1 186 ? -3.207 10.562 -7.414 1 98 186 ILE B C 1
ATOM 6303 O O . ILE B 1 186 ? -4.16 11.188 -7.887 1 98 186 ILE B O 1
ATOM 6307 N N . ARG B 1 187 ? -2.383 9.883 -8.195 1 96.75 187 ARG B N 1
ATOM 6308 C CA . ARG B 1 187 ? -2.436 9.898 -9.648 1 96.75 187 ARG B CA 1
ATOM 6309 C C . ARG B 1 187 ? -3.77 9.359 -10.156 1 96.75 187 ARG B C 1
ATOM 6311 O O . ARG B 1 187 ? -4.324 9.875 -11.133 1 96.75 187 ARG B O 1
ATOM 6318 N N . VAL B 1 188 ? -4.262 8.312 -9.461 1 95.5 188 VAL B N 1
ATOM 6319 C CA . VAL B 1 188 ? -5.488 7.688 -9.953 1 95.5 188 VAL B CA 1
ATOM 6320 C C . VAL B 1 188 ? -6.703 8.406 -9.359 1 95.5 188 VAL B C 1
ATOM 6322 O O . VAL B 1 188 ? -7.84 8.125 -9.742 1 95.5 188 VAL B O 1
ATOM 6325 N N . GLY B 1 189 ? -6.465 9.289 -8.414 1 94.81 189 GLY B N 1
ATOM 6326 C CA . GLY B 1 189 ? -7.559 10.047 -7.832 1 94.81 189 GLY B CA 1
ATOM 6327 C C . GLY B 1 189 ? -8.211 9.352 -6.66 1 94.81 189 GLY B C 1
ATOM 6328 O O . GLY B 1 189 ? -9.32 9.703 -6.258 1 94.81 189 GLY B O 1
ATOM 6329 N N . ASP B 1 190 ? -7.539 8.375 -6.129 1 94.25 190 ASP B N 1
ATOM 6330 C CA . ASP B 1 190 ? -8.023 7.656 -4.949 1 94.25 190 ASP B CA 1
ATOM 6331 C C . ASP B 1 190 ? -8.016 8.562 -3.719 1 94.25 190 ASP B C 1
ATOM 6333 O O . ASP B 1 190 ? -8.859 8.414 -2.832 1 94.25 190 ASP B O 1
ATOM 6337 N N . VAL B 1 191 ? -7.008 9.383 -3.572 1 97.75 191 VAL B N 1
ATOM 6338 C CA . VAL B 1 191 ? -6.898 10.391 -2.521 1 97.75 191 VAL B CA 1
ATOM 6339 C C . VAL B 1 191 ? -6.551 11.742 -3.135 1 97.75 191 VAL B C 1
ATOM 6341 O O . VAL B 1 191 ? -6.02 11.805 -4.246 1 97.75 191 VAL B O 1
ATOM 6344 N N . ASP B 1 192 ? -6.875 12.812 -2.434 1 97.5 192 ASP B N 1
ATOM 6345 C CA . ASP B 1 192 ? -6.57 14.156 -2.904 1 97.5 192 ASP B CA 1
ATOM 6346 C C . ASP B 1 192 ? -5.172 14.586 -2.471 1 97.5 192 ASP B C 1
ATOM 6348 O O . ASP B 1 192 ? -4.523 15.391 -3.148 1 97.5 192 ASP B O 1
ATOM 6352 N N . ALA B 1 193 ? -4.758 14.148 -1.389 1 98.5 193 ALA B N 1
ATOM 6353 C CA . ALA B 1 193 ? -3.434 14.359 -0.812 1 98.5 193 ALA B CA 1
ATOM 6354 C C . ALA B 1 193 ? -3.021 13.18 0.066 1 98.5 193 ALA B C 1
ATOM 6356 O O . ALA B 1 193 ? -3.834 12.297 0.352 1 98.5 193 ALA B O 1
ATOM 6357 N N . ALA B 1 194 ? -1.729 13.18 0.407 1 98.88 194 ALA B N 1
ATOM 6358 C CA . ALA B 1 194 ? -1.279 12.008 1.154 1 98.88 194 ALA B CA 1
ATOM 6359 C C . ALA B 1 194 ? -0.198 12.383 2.162 1 98.88 194 ALA B C 1
ATOM 6361 O O . ALA B 1 194 ? 0.656 13.227 1.881 1 98.88 194 ALA B O 1
ATOM 6362 N N . ILE B 1 195 ? -0.32 11.766 3.316 1 98.88 195 ILE B N 1
ATOM 6363 C CA . ILE B 1 195 ? 0.774 11.727 4.281 1 98.88 195 ILE B CA 1
ATOM 6364 C C . ILE B 1 195 ? 1.589 10.453 4.09 1 98.88 195 ILE B C 1
ATOM 6366 O O . ILE B 1 195 ? 1.043 9.344 4.141 1 98.88 195 ILE B O 1
ATOM 6370 N N . VAL B 1 196 ? 2.834 10.57 3.781 1 98.94 196 VAL B N 1
ATOM 6371 C CA . VAL B 1 196 ? 3.77 9.453 3.785 1 98.94 196 VAL B CA 1
ATOM 6372 C C . VAL B 1 196 ? 4.645 9.516 5.035 1 98.94 196 VAL B C 1
ATOM 6374 O O . VAL B 1 196 ? 5.305 10.523 5.289 1 98.94 196 VAL B O 1
ATOM 6377 N N . SER B 1 197 ? 4.648 8.414 5.781 1 98.75 197 SER B N 1
ATOM 6378 C CA . SER B 1 197 ? 5.34 8.492 7.066 1 98.75 197 SER B CA 1
ATOM 6379 C C . SER B 1 197 ? 6.121 7.211 7.348 1 98.75 197 SER B C 1
ATOM 6381 O O . SER B 1 197 ? 5.848 6.168 6.754 1 98.75 197 SER B O 1
ATOM 6383 N N . GLY B 1 198 ? 7.172 7.328 8.086 1 98.19 198 GLY B N 1
ATOM 6384 C CA . GLY B 1 198 ? 7.918 6.227 8.68 1 98.19 198 GLY B CA 1
ATOM 6385 C C . GLY B 1 198 ? 8.016 6.312 10.188 1 98.19 198 GLY B C 1
ATOM 6386 O O . GLY B 1 198 ? 8.273 7.387 10.734 1 98.19 198 GLY B O 1
ATOM 6387 N N . CYS B 1 199 ? 7.73 5.211 10.844 1 96.62 199 CYS B N 1
ATOM 6388 C CA . CYS B 1 199 ? 7.809 5.141 12.297 1 96.62 199 CYS B CA 1
ATOM 6389 C C . CYS B 1 199 ? 8.75 4.031 12.742 1 96.62 199 CYS B C 1
ATOM 6391 O O . CYS B 1 199 ? 8.414 2.848 12.641 1 96.62 199 CYS B O 1
ATOM 6393 N N . GLN B 1 200 ? 9.883 4.465 13.297 1 96.56 200 GLN B N 1
ATOM 6394 C CA . GLN B 1 200 ? 10.867 3.504 13.773 1 96.56 200 GLN B CA 1
ATOM 6395 C C . GLN B 1 200 ? 11.344 3.85 15.18 1 96.56 200 GLN B C 1
ATOM 6397 O O . GLN B 1 200 ? 11.945 4.898 15.398 1 96.56 200 GLN B O 1
ATOM 6402 N N . LEU B 1 201 ? 10.992 3.045 16.109 1 95.25 201 LEU B N 1
ATOM 6403 C CA . LEU B 1 201 ? 11.508 3.098 17.469 1 95.25 201 LEU B CA 1
ATOM 6404 C C . LEU B 1 201 ? 12.117 1.759 17.875 1 95.25 201 LEU B C 1
ATOM 6406 O O . LEU B 1 201 ? 11.617 0.702 17.484 1 95.25 201 LEU B O 1
ATOM 6410 N N . ASN B 1 202 ? 13.164 1.806 18.547 1 93.31 202 ASN B N 1
ATOM 6411 C CA . ASN B 1 202 ? 13.852 0.608 19.016 1 93.31 202 ASN B CA 1
ATOM 6412 C C . ASN B 1 202 ? 13.742 0.449 20.531 1 93.31 202 ASN B C 1
ATOM 6414 O O . ASN B 1 202 ? 14.57 0.968 21.281 1 93.31 202 ASN B O 1
ATOM 6418 N N . LEU B 1 203 ? 12.805 -0.462 20.922 1 89.88 203 LEU B N 1
ATOM 6419 C CA . LEU B 1 203 ? 12.492 -0.518 22.344 1 89.88 203 LEU B CA 1
ATOM 6420 C C . LEU B 1 203 ? 13.047 -1.794 22.969 1 89.88 203 LEU B C 1
ATOM 6422 O O . LEU B 1 203 ? 13.133 -1.902 24.203 1 89.88 203 LEU B O 1
ATOM 6426 N N . LEU B 1 204 ? 13.445 -2.732 22.172 1 87.81 204 LEU B N 1
ATOM 6427 C CA . LEU B 1 204 ? 13.898 -4.027 22.656 1 87.81 204 LEU B CA 1
ATOM 6428 C C . LEU B 1 204 ? 15.336 -4.305 22.25 1 87.81 204 LEU B C 1
ATOM 6430 O O . LEU B 1 204 ? 15.648 -4.328 21.047 1 87.81 204 LEU B O 1
ATOM 6434 N N . PRO B 1 205 ? 16.234 -4.555 23.141 1 88.75 205 PRO B N 1
ATOM 6435 C CA . PRO B 1 205 ? 17.625 -4.848 22.797 1 88.75 205 PRO B CA 1
ATOM 6436 C C . PRO B 1 205 ? 17.781 -6.18 22.078 1 88.75 205 PRO B C 1
ATOM 6438 O O . PRO B 1 205 ? 18.734 -6.355 21.312 1 88.75 205 PRO B O 1
ATOM 6441 N N . GLU B 1 206 ? 16.828 -7.137 22.25 1 84.44 206 GLU B N 1
ATOM 6442 C CA . GLU B 1 206 ? 16.906 -8.453 21.625 1 84.44 206 GLU B CA 1
ATOM 6443 C C . GLU B 1 206 ? 16.906 -8.344 20.094 1 84.44 206 GLU B C 1
ATOM 6445 O O . GLU B 1 206 ? 17.594 -9.094 19.406 1 84.44 206 GLU B O 1
ATOM 6450 N N . THR B 1 207 ? 16.125 -7.414 19.656 1 83.62 207 THR B N 1
ATOM 6451 C CA . THR B 1 207 ? 16.047 -7.211 18.203 1 83.62 207 THR B CA 1
ATOM 6452 C C . THR B 1 207 ? 17.391 -6.703 17.672 1 83.62 207 THR B C 1
ATOM 6454 O O . THR B 1 207 ? 17.859 -7.16 16.625 1 83.62 207 THR B O 1
ATOM 6457 N N . ALA B 1 208 ? 17.969 -5.828 18.344 1 84.12 208 ALA B N 1
ATOM 6458 C CA . ALA B 1 208 ? 19.25 -5.281 17.938 1 84.12 208 ALA B CA 1
ATOM 6459 C C . ALA B 1 208 ? 20.328 -6.363 17.938 1 84.12 208 ALA B C 1
ATOM 6461 O O . ALA B 1 208 ? 21.156 -6.426 17.031 1 84.12 208 ALA B O 1
ATOM 6462 N N . MET B 1 209 ? 20.312 -7.137 18.938 1 86.69 209 MET B N 1
ATOM 6463 C CA . MET B 1 209 ? 21.297 -8.211 19.047 1 86.69 209 MET B CA 1
ATOM 6464 C C . MET B 1 209 ? 21.125 -9.211 17.922 1 86.69 209 MET B C 1
ATOM 6466 O O . MET B 1 209 ? 22.109 -9.789 17.438 1 86.69 209 MET B O 1
ATOM 6470 N N . GLY B 1 210 ? 19.891 -9.406 17.562 1 83.12 210 GLY B N 1
ATOM 6471 C CA . GLY B 1 210 ? 19.641 -10.273 16.422 1 83.12 210 GLY B CA 1
ATOM 6472 C C . GLY B 1 210 ? 20.359 -9.812 15.164 1 83.12 210 GLY B C 1
ATOM 6473 O O . GLY B 1 210 ? 20.922 -10.625 14.422 1 83.12 210 GLY B O 1
ATOM 6474 N N . TYR B 1 211 ? 20.391 -8.57 14.891 1 86.31 211 TYR B N 1
ATOM 6475 C CA . TYR B 1 211 ? 21.062 -8 13.727 1 86.31 211 TYR B CA 1
ATOM 6476 C C . TYR B 1 211 ? 22.578 -8.141 13.836 1 86.31 211 TYR B C 1
ATOM 6478 O O . TYR B 1 211 ? 23.25 -8.352 12.828 1 86.31 211 TYR B O 1
ATOM 6486 N N . VAL B 1 212 ? 23.047 -8.031 15.008 1 86.5 212 VAL B N 1
ATOM 6487 C CA . VAL B 1 212 ? 24.469 -8.195 15.242 1 86.5 212 VAL B CA 1
ATOM 6488 C C . VAL B 1 212 ? 24.891 -9.633 14.93 1 86.5 212 VAL B C 1
ATOM 6490 O O . VAL B 1 212 ? 25.875 -9.867 14.234 1 86.5 212 VAL B O 1
ATOM 6493 N N . LYS B 1 213 ? 24.125 -10.547 15.391 1 84.12 213 LYS B N 1
ATOM 6494 C CA . LYS B 1 213 ? 24.422 -11.969 15.203 1 84.12 213 LYS B CA 1
ATOM 6495 C C . LYS B 1 213 ? 24.359 -12.352 13.727 1 84.12 213 LYS B C 1
ATOM 6497 O O . LYS B 1 213 ? 25.078 -13.242 13.281 1 84.12 213 LYS B O 1
ATOM 6502 N N . LEU B 1 214 ? 23.531 -11.602 13.062 1 81.31 214 LEU B N 1
ATOM 6503 C CA . LEU B 1 214 ? 23.359 -11.867 11.633 1 81.31 214 LEU B CA 1
ATOM 6504 C C . LEU B 1 214 ? 24.516 -11.25 10.836 1 81.31 214 LEU B C 1
ATOM 6506 O O . LEU B 1 214 ? 24.672 -11.547 9.648 1 81.31 214 LEU B O 1
ATOM 6510 N N . GLY B 1 215 ? 25.266 -10.406 11.43 1 83.44 215 GLY B N 1
ATOM 6511 C CA . GLY B 1 215 ? 26.422 -9.797 10.781 1 83.44 215 GLY B CA 1
ATOM 6512 C C . GLY B 1 215 ? 26.062 -8.555 9.984 1 83.44 215 GLY B C 1
ATOM 6513 O O . GLY B 1 215 ? 26.875 -8.062 9.195 1 83.44 215 GLY B O 1
ATOM 6514 N N . VAL B 1 216 ? 24.891 -8.047 10.172 1 86.62 216 VAL B N 1
ATOM 6515 C CA . VAL B 1 216 ? 24.453 -6.887 9.398 1 86.62 216 VAL B CA 1
ATOM 6516 C C . VAL B 1 216 ? 24.672 -5.609 10.203 1 86.62 216 VAL B C 1
ATOM 6518 O O . VAL B 1 216 ? 24.938 -4.543 9.641 1 86.62 216 VAL B O 1
ATOM 6521 N N . ALA B 1 217 ? 24.609 -5.73 11.5 1 90.75 217 ALA B N 1
ATOM 6522 C CA . ALA B 1 217 ? 24.797 -4.562 12.359 1 90.75 217 ALA B CA 1
ATOM 6523 C C . ALA B 1 217 ? 26.25 -4.438 12.82 1 90.75 217 ALA B C 1
ATOM 6525 O O . ALA B 1 217 ? 26.922 -5.441 13.031 1 90.75 217 ALA B O 1
ATOM 6526 N N . SER B 1 218 ? 26.641 -3.213 12.984 1 92.94 218 SER B N 1
ATOM 6527 C CA . SER B 1 218 ? 28 -2.896 13.422 1 92.94 218 SER B CA 1
ATOM 6528 C C . SER B 1 218 ? 28.266 -3.414 14.828 1 92.94 218 SER B C 1
ATOM 6530 O O . SER B 1 218 ? 27.406 -3.305 15.711 1 92.94 218 SER B O 1
ATOM 6532 N N . THR B 1 219 ? 29.438 -3.953 15.016 1 89.81 219 THR B N 1
ATOM 6533 C CA . THR B 1 219 ? 29.859 -4.387 16.344 1 89.81 219 THR B CA 1
ATOM 6534 C C . THR B 1 219 ? 30.578 -3.26 17.078 1 89.81 219 THR B C 1
ATOM 6536 O O . THR B 1 219 ? 30.703 -3.285 18.312 1 89.81 219 THR B O 1
ATOM 6539 N N . THR B 1 220 ? 31 -2.299 16.312 1 87.44 220 THR B N 1
ATOM 6540 C CA . THR B 1 220 ? 31.797 -1.224 16.891 1 87.44 220 THR B CA 1
ATOM 6541 C C . THR B 1 220 ? 30.922 -0.003 17.188 1 87.44 220 THR B C 1
ATOM 6543 O O . THR B 1 220 ? 31.375 0.938 17.844 1 87.44 220 THR B O 1
ATOM 6546 N N . GLY B 1 221 ? 29.797 -0.021 16.688 1 87.19 221 GLY B N 1
ATOM 6547 C CA . GLY B 1 221 ? 28.875 1.069 16.984 1 87.19 221 GLY B CA 1
ATOM 6548 C C . GLY B 1 221 ? 29.062 2.268 16.078 1 87.19 221 GLY B C 1
ATOM 6549 O O . GLY B 1 221 ? 28.844 3.408 16.484 1 87.19 221 GLY B O 1
ATOM 6550 N N . ASN B 1 222 ? 29.516 2.049 14.883 1 87.62 222 ASN B N 1
ATOM 6551 C CA . ASN B 1 222 ? 29.734 3.145 13.945 1 87.62 222 ASN B CA 1
ATOM 6552 C C . ASN B 1 222 ? 28.984 2.91 12.633 1 87.62 222 ASN B C 1
ATOM 6554 O O . ASN B 1 222 ? 28.891 1.775 12.164 1 87.62 222 ASN B O 1
ATOM 6558 N N . SER B 1 223 ? 28.328 3.883 12.172 1 90.94 223 SER B N 1
ATOM 6559 C CA . SER B 1 223 ? 27.75 3.898 10.836 1 90.94 223 SER B CA 1
ATOM 6560 C C . SER B 1 223 ? 28.641 4.648 9.844 1 90.94 223 SER B C 1
ATOM 6562 O O . SER B 1 223 ? 28.703 5.879 9.867 1 90.94 223 SER B O 1
ATOM 6564 N N . ARG B 1 224 ? 29.297 3.967 8.93 1 94.56 224 ARG B N 1
ATOM 6565 C CA . ARG B 1 224 ? 30.281 4.562 8.031 1 94.56 224 ARG B CA 1
ATOM 6566 C C . ARG B 1 224 ? 30 4.176 6.582 1 94.56 224 ARG B C 1
ATOM 6568 O O . ARG B 1 224 ? 30.828 3.52 5.938 1 94.56 224 ARG B O 1
ATOM 6575 N N . PRO B 1 225 ? 28.922 4.652 6.07 1 96.5 225 PRO B N 1
ATOM 6576 C CA . PRO B 1 225 ? 28.625 4.27 4.688 1 96.5 225 PRO B CA 1
ATOM 6577 C C . PRO B 1 225 ? 29.797 4.555 3.742 1 96.5 225 PRO B C 1
ATOM 6579 O O . PRO B 1 225 ? 30.422 5.617 3.824 1 96.5 225 PRO B O 1
ATOM 6582 N N . PHE B 1 226 ? 30.203 3.572 2.881 1 97 226 PHE B N 1
ATOM 6583 C CA . PHE B 1 226 ? 31.109 3.625 1.748 1 97 226 PHE B CA 1
ATOM 6584 C C . PHE B 1 226 ? 32.562 3.496 2.215 1 97 226 PHE B C 1
ATOM 6586 O O . PHE B 1 226 ? 33.469 3.26 1.408 1 97 226 PHE B O 1
ATOM 6593 N N . ASP B 1 227 ? 32.781 3.691 3.521 1 96.88 227 ASP B N 1
ATOM 6594 C CA . ASP B 1 227 ? 34.156 3.709 4.031 1 96.88 227 ASP B CA 1
ATOM 6595 C C . ASP B 1 227 ? 34.75 2.301 4.078 1 96.88 227 ASP B C 1
ATOM 6597 O O . ASP B 1 227 ? 34 1.323 4.25 1 96.88 227 ASP B O 1
ATOM 6601 N N . SER B 1 228 ? 36 2.203 3.986 1 95.31 228 SER B N 1
ATOM 6602 C CA . SER B 1 228 ? 36.719 0.921 4.012 1 95.31 228 SER B CA 1
ATOM 6603 C C . SER B 1 228 ? 36.594 0.258 5.379 1 95.31 228 SER B C 1
ATOM 6605 O O . SER B 1 228 ? 36.719 -0.962 5.496 1 95.31 228 SER B O 1
ATOM 6607 N N . LYS B 1 229 ? 36.312 1 6.375 1 93.44 229 LYS B N 1
ATOM 6608 C CA . LYS B 1 229 ? 36.25 0.478 7.734 1 93.44 229 LYS B CA 1
ATOM 6609 C C . LYS B 1 229 ? 34.781 0.177 8.109 1 93.44 229 LYS B C 1
ATOM 6611 O O . LYS B 1 229 ? 34.5 -0.18 9.258 1 93.44 229 LYS B O 1
ATOM 6616 N N . SER B 1 230 ? 33.938 0.356 7.129 1 92.5 230 SER B N 1
ATOM 6617 C CA . SER B 1 230 ? 32.531 0.078 7.41 1 92.5 230 SER B CA 1
ATOM 6618 C C . SER B 1 230 ? 32.312 -1.364 7.863 1 92.5 230 SER B C 1
ATOM 6620 O O . SER B 1 230 ? 32.844 -2.295 7.234 1 92.5 230 SER B O 1
ATOM 6622 N N . ASP B 1 231 ? 31.578 -1.575 8.977 1 90.75 231 ASP B N 1
ATOM 6623 C CA . ASP B 1 231 ? 31.391 -2.934 9.477 1 90.75 231 ASP B CA 1
ATOM 6624 C C . ASP B 1 231 ? 29.906 -3.225 9.734 1 90.75 231 ASP B C 1
ATOM 6626 O O . ASP B 1 231 ? 29.578 -4.109 10.523 1 90.75 231 ASP B O 1
ATOM 6630 N N . GLY B 1 232 ? 29.062 -2.4 9.219 1 92.94 232 GLY B N 1
ATOM 6631 C CA . GLY B 1 232 ? 27.641 -2.705 9.359 1 92.94 232 GLY B CA 1
ATOM 6632 C C . GLY B 1 232 ? 26.797 -1.487 9.68 1 92.94 232 GLY B C 1
ATOM 6633 O O . GLY B 1 232 ? 27.328 -0.392 9.875 1 92.94 232 GLY B O 1
ATOM 6634 N N . MET B 1 233 ? 25.531 -1.726 9.727 1 93.94 233 MET B N 1
ATOM 6635 C CA . MET B 1 233 ? 24.609 -0.645 10.039 1 93.94 233 MET B CA 1
ATOM 6636 C C . MET B 1 233 ? 24.438 -0.49 11.547 1 93.94 233 MET B C 1
ATOM 6638 O O . MET B 1 233 ? 24.828 -1.368 12.312 1 93.94 233 MET B O 1
ATOM 6642 N N . ILE B 1 234 ? 23.953 0.614 11.977 1 94.31 234 ILE B N 1
ATOM 6643 C CA . ILE B 1 234 ? 23.562 0.846 13.359 1 94.31 234 ILE B CA 1
ATOM 6644 C C . ILE B 1 234 ? 22.078 1.209 13.43 1 94.31 234 ILE B C 1
ATOM 6646 O O . ILE B 1 234 ? 21.641 2.146 12.766 1 94.31 234 ILE B O 1
ATOM 6650 N N . ARG B 1 235 ? 21.359 0.49 14.195 1 94.44 235 ARG B N 1
ATOM 6651 C CA . ARG B 1 235 ? 19.922 0.724 14.281 1 94.44 235 ARG B CA 1
ATOM 6652 C C . ARG B 1 235 ? 19.609 1.987 15.078 1 94.44 235 ARG B C 1
ATOM 6654 O O . ARG B 1 235 ? 20.062 2.131 16.219 1 94.44 235 ARG B O 1
ATOM 6661 N N . THR B 1 236 ? 18.922 2.824 14.523 1 96.75 236 THR B N 1
ATOM 6662 C CA . THR B 1 236 ? 18.547 4.074 15.172 1 96.75 236 THR B CA 1
ATOM 6663 C C . THR B 1 236 ? 17.062 4.355 14.977 1 96.75 236 THR B C 1
ATOM 6665 O O . THR B 1 236 ? 16.328 3.506 14.469 1 96.75 236 THR B O 1
ATOM 6668 N N . GLU B 1 237 ? 16.609 5.539 15.547 1 97.25 237 GLU B N 1
ATOM 6669 C CA . GLU B 1 237 ? 15.18 5.836 15.578 1 97.25 237 GLU B CA 1
ATOM 6670 C C . GLU B 1 237 ? 14.859 7.082 14.75 1 97.25 237 GLU B C 1
ATOM 6672 O O . GLU B 1 237 ? 15.68 8 14.664 1 97.25 237 GLU B O 1
ATOM 6677 N N . ALA B 1 238 ? 13.695 7.059 14.125 1 98.38 238 ALA B N 1
ATOM 6678 C CA . ALA B 1 238 ? 13.133 8.266 13.516 1 98.38 238 ALA B CA 1
ATOM 6679 C C . ALA B 1 238 ? 11.641 8.109 13.258 1 98.38 238 ALA B C 1
ATOM 6681 O O . ALA B 1 238 ? 11.18 7.027 12.891 1 98.38 238 ALA B O 1
ATOM 6682 N N . VAL B 1 239 ? 10.867 9.102 13.523 1 98.19 239 VAL B N 1
ATOM 6683 C CA . VAL B 1 239 ? 9.469 9.227 13.133 1 98.19 239 VAL B CA 1
ATOM 6684 C C . VAL B 1 239 ? 9.289 10.43 12.219 1 98.19 239 VAL B C 1
ATOM 6686 O O . VAL B 1 239 ? 9.508 11.57 12.633 1 98.19 239 VAL B O 1
ATOM 6689 N N . THR B 1 240 ? 8.938 10.164 10.93 1 98.56 240 THR B N 1
ATOM 6690 C CA . THR B 1 240 ? 8.977 11.219 9.922 1 98.56 240 THR B CA 1
ATOM 6691 C C . THR B 1 240 ? 7.695 11.219 9.094 1 98.56 240 THR B C 1
ATOM 6693 O O . THR B 1 240 ? 7.004 10.203 9.008 1 98.56 240 THR B O 1
ATOM 6696 N N . ALA B 1 241 ? 7.312 12.367 8.562 1 98.75 241 ALA B N 1
ATOM 6697 C CA . ALA B 1 241 ? 6.133 12.492 7.707 1 98.75 241 ALA B CA 1
ATOM 6698 C C . ALA B 1 241 ? 6.371 13.5 6.586 1 98.75 241 ALA B C 1
ATOM 6700 O O . ALA B 1 241 ? 6.996 14.539 6.797 1 98.75 241 ALA B O 1
ATOM 6701 N N . LEU B 1 242 ? 5.957 13.18 5.383 1 98.88 242 LEU B N 1
ATOM 6702 C CA . LEU B 1 242 ? 5.848 14.055 4.223 1 98.88 242 LEU B CA 1
ATOM 6703 C C . LEU B 1 242 ? 4.387 14.281 3.85 1 98.88 242 LEU B C 1
ATOM 6705 O O . LEU B 1 242 ? 3.57 13.359 3.939 1 98.88 242 LEU B O 1
ATOM 6709 N N . PHE B 1 243 ? 4.078 15.508 3.527 1 98.75 243 PHE B N 1
ATOM 6710 C CA . PHE B 1 243 ? 2.758 15.812 2.986 1 98.75 243 PHE B CA 1
ATOM 6711 C C . PHE B 1 243 ? 2.828 16.031 1.479 1 98.75 243 PHE B C 1
ATOM 6713 O O . PHE B 1 243 ? 3.506 16.938 1.009 1 98.75 243 PHE B O 1
ATOM 6720 N N . LEU B 1 244 ? 2.197 15.164 0.662 1 98.75 244 LEU B N 1
ATOM 6721 C CA . LEU B 1 244 ? 2.17 15.227 -0.795 1 98.75 244 LEU B CA 1
ATOM 6722 C C . LEU B 1 244 ? 0.836 15.773 -1.292 1 98.75 244 LEU B C 1
ATOM 6724 O O . LEU B 1 244 ? -0.224 15.375 -0.805 1 98.75 244 LEU B O 1
ATOM 6728 N N . GLN B 1 245 ? 0.926 16.656 -2.225 1 96.69 245 GLN B N 1
ATOM 6729 C CA . GLN B 1 245 ? -0.246 17.266 -2.852 1 96.69 245 GLN B CA 1
ATOM 6730 C C . GLN B 1 245 ? -0.005 17.516 -4.336 1 96.69 245 GLN B C 1
ATOM 6732 O O . GLN B 1 245 ? 1.133 17.453 -4.809 1 96.69 245 GLN B O 1
ATOM 6737 N N . LYS B 1 246 ? -1.098 17.734 -5.051 1 95.69 246 LYS B N 1
ATOM 6738 C CA . LYS B 1 246 ? -0.952 18.297 -6.395 1 95.69 246 LYS B CA 1
ATOM 6739 C C . LYS B 1 246 ? -0.514 19.75 -6.336 1 95.69 246 LYS B C 1
ATOM 6741 O O . LYS B 1 246 ? -0.875 20.484 -5.41 1 95.69 246 LYS B O 1
ATOM 6746 N N . ALA B 1 247 ? 0.19 20.188 -7.289 1 91.94 247 ALA B N 1
ATOM 6747 C CA . ALA B 1 247 ? 0.759 21.531 -7.324 1 91.94 247 ALA B CA 1
ATOM 6748 C C . ALA B 1 247 ? -0.338 22.594 -7.305 1 91.94 247 ALA B C 1
ATOM 6750 O O . ALA B 1 247 ? -0.173 23.656 -6.695 1 91.94 247 ALA B O 1
ATOM 6751 N N . LYS B 1 248 ? -1.464 22.375 -7.887 1 90.25 248 LYS B N 1
ATOM 6752 C CA . LYS B 1 248 ? -2.516 23.375 -8.062 1 90.25 248 LYS B CA 1
ATOM 6753 C C . LYS B 1 248 ? -3.102 23.797 -6.723 1 90.25 248 LYS B C 1
ATOM 6755 O O . LYS B 1 248 ? -3.609 24.922 -6.586 1 90.25 248 LYS B O 1
ATOM 6760 N N . VAL B 1 249 ? -2.988 22.969 -5.723 1 91 249 VAL B N 1
ATOM 6761 C CA . VAL B 1 249 ? -3.586 23.312 -4.438 1 91 249 VAL B CA 1
ATOM 6762 C C . VAL B 1 249 ? -2.488 23.516 -3.398 1 91 249 VAL B C 1
ATOM 6764 O O . VAL B 1 249 ? -2.775 23.844 -2.24 1 91 249 VAL B O 1
ATOM 6767 N N . ALA B 1 250 ? -1.24 23.344 -3.758 1 90.62 250 ALA B N 1
ATOM 6768 C CA . ALA B 1 250 ? -0.134 23.453 -2.811 1 90.62 250 ALA B CA 1
ATOM 6769 C C . ALA B 1 250 ? 0.164 24.922 -2.496 1 90.62 250 ALA B C 1
ATOM 6771 O O . ALA B 1 250 ? 0.18 25.766 -3.395 1 90.62 250 ALA B O 1
ATOM 6772 N N . ARG B 1 251 ? 0.406 25.203 -1.253 1 81.38 251 ARG B N 1
ATOM 6773 C CA . ARG B 1 251 ? 0.776 26.547 -0.816 1 81.38 251 ARG B CA 1
ATOM 6774 C C . ARG B 1 251 ? 2.291 26.688 -0.696 1 81.38 251 ARG B C 1
ATOM 6776 O O . ARG B 1 251 ? 2.816 27.797 -0.669 1 81.38 251 ARG B O 1
ATOM 6783 N N . ARG B 1 252 ? 2.877 25.625 -0.531 1 83.56 252 ARG B N 1
ATOM 6784 C CA . ARG B 1 252 ? 4.328 25.484 -0.515 1 83.56 252 ARG B CA 1
ATOM 6785 C C . ARG B 1 252 ? 4.762 24.219 -1.264 1 83.56 252 ARG B C 1
ATOM 6787 O O . ARG B 1 252 ? 4 23.266 -1.367 1 83.56 252 ARG B O 1
ATOM 6794 N N . ALA B 1 253 ? 5.996 24.328 -1.862 1 90.62 253 ALA B N 1
ATOM 6795 C CA . ALA B 1 253 ? 6.543 23.141 -2.506 1 90.62 253 ALA B CA 1
ATOM 6796 C C . ALA B 1 253 ? 8.055 23.047 -2.291 1 90.62 253 ALA B C 1
ATOM 6798 O O . ALA B 1 253 ? 8.797 23.938 -2.674 1 90.62 253 ALA B O 1
ATOM 6799 N N . TYR B 1 254 ? 8.422 21.984 -1.684 1 92.75 254 TYR B N 1
ATOM 6800 C CA . TYR B 1 254 ? 9.852 21.719 -1.522 1 92.75 254 TYR B CA 1
ATOM 6801 C C . TYR B 1 254 ? 10.461 21.188 -2.812 1 92.75 254 TYR B C 1
ATOM 6803 O O . TYR B 1 254 ? 11.586 21.531 -3.168 1 92.75 254 TYR B O 1
ATOM 6811 N N . ALA B 1 255 ? 9.727 20.328 -3.463 1 95.62 255 ALA B N 1
ATOM 6812 C CA . ALA B 1 255 ? 10.195 19.672 -4.684 1 95.62 255 ALA B CA 1
ATOM 6813 C C . ALA B 1 255 ? 9.031 19.047 -5.449 1 95.62 255 ALA B C 1
ATOM 6815 O O . ALA B 1 255 ? 7.961 18.812 -4.879 1 95.62 255 ALA B O 1
ATOM 6816 N N . ILE B 1 256 ? 9.297 18.812 -6.727 1 95.75 256 ILE B N 1
ATOM 6817 C CA . ILE B 1 256 ? 8.383 18.078 -7.582 1 95.75 256 ILE B CA 1
ATOM 6818 C C . ILE B 1 256 ? 8.789 16.594 -7.613 1 95.75 256 ILE B C 1
ATOM 6820 O O . ILE B 1 256 ? 9.977 16.281 -7.676 1 95.75 256 ILE B O 1
ATOM 6824 N N . VAL B 1 257 ? 7.805 15.766 -7.539 1 97.88 257 VAL B N 1
ATOM 6825 C CA . VAL B 1 257 ? 8.039 14.336 -7.711 1 97.88 257 VAL B CA 1
ATOM 6826 C C . VAL B 1 257 ? 7.895 13.961 -9.188 1 97.88 257 VAL B C 1
ATOM 6828 O O . VAL B 1 257 ? 6.777 13.844 -9.695 1 97.88 257 VAL B O 1
ATOM 6831 N N . LEU B 1 258 ? 8.977 13.672 -9.836 1 96.94 258 LEU B N 1
ATOM 6832 C CA . LEU B 1 258 ? 8.922 13.383 -11.266 1 96.94 258 LEU B CA 1
ATOM 6833 C C . LEU B 1 258 ? 8.57 11.922 -11.516 1 96.94 258 LEU B C 1
ATOM 6835 O O . LEU B 1 258 ? 7.852 11.609 -12.461 1 96.94 258 LEU B O 1
ATOM 6839 N N . ALA B 1 259 ? 9.18 11.117 -10.68 1 97.31 259 ALA B N 1
ATOM 6840 C CA . ALA B 1 259 ? 8.945 9.68 -10.789 1 97.31 259 ALA B CA 1
ATOM 6841 C C . ALA B 1 259 ? 9.234 8.977 -9.469 1 97.31 259 ALA B C 1
ATOM 6843 O O . ALA B 1 259 ? 10.07 9.43 -8.68 1 97.31 259 ALA B O 1
ATOM 6844 N N . ALA B 1 260 ? 8.531 7.957 -9.188 1 98.06 260 ALA B N 1
ATOM 6845 C CA . ALA B 1 260 ? 8.711 7.074 -8.039 1 98.06 260 ALA B CA 1
ATOM 6846 C C . ALA B 1 260 ? 8.422 5.621 -8.406 1 98.06 260 ALA B C 1
ATOM 6848 O O . ALA B 1 260 ? 7.301 5.285 -8.797 1 98.06 260 ALA B O 1
ATOM 6849 N N . ARG B 1 261 ? 9.453 4.758 -8.266 1 97.38 261 ARG B N 1
ATOM 6850 C CA . ARG B 1 261 ? 9.305 3.373 -8.711 1 97.38 261 ARG B CA 1
ATOM 6851 C C . ARG B 1 261 ? 9.797 2.4 -7.645 1 97.38 261 ARG B C 1
ATOM 6853 O O . ARG B 1 261 ? 10.758 2.695 -6.926 1 97.38 261 ARG B O 1
ATOM 6860 N N . SER B 1 262 ? 9.141 1.29 -7.562 1 98 262 SER B N 1
ATOM 6861 C CA . SER B 1 262 ? 9.531 0.204 -6.672 1 98 262 SER B CA 1
ATOM 6862 C C . SER B 1 262 ? 9.555 -1.132 -7.406 1 98 262 SER B C 1
ATOM 6864 O O . SER B 1 262 ? 8.633 -1.451 -8.156 1 98 262 SER B O 1
ATOM 6866 N N . TYR B 1 263 ? 10.641 -1.883 -7.242 1 97.81 263 TYR B N 1
ATOM 6867 C CA . TYR B 1 263 ? 10.797 -3.213 -7.816 1 97.81 263 TYR B CA 1
ATOM 6868 C C . TYR B 1 263 ? 11.227 -4.219 -6.758 1 97.81 263 TYR B C 1
ATOM 6870 O O . TYR B 1 263 ? 11.734 -3.84 -5.699 1 97.81 263 TYR B O 1
ATOM 6878 N N . ALA B 1 264 ? 10.93 -5.461 -7 1 98.19 264 ALA B N 1
ATOM 6879 C CA . ALA B 1 264 ? 11.594 -6.578 -6.332 1 98.19 264 ALA B CA 1
ATOM 6880 C C . ALA B 1 264 ? 12.773 -7.086 -7.156 1 98.19 264 ALA B C 1
ATOM 6882 O O . ALA B 1 264 ? 12.766 -6.996 -8.383 1 98.19 264 ALA B O 1
ATOM 6883 N N . ALA B 1 265 ? 13.719 -7.621 -6.473 1 97.19 265 ALA B N 1
ATOM 6884 C CA . ALA B 1 265 ? 14.906 -8.133 -7.148 1 97.19 265 ALA B CA 1
ATOM 6885 C C . ALA B 1 265 ? 14.594 -9.406 -7.922 1 97.19 265 ALA B C 1
ATOM 6887 O O . ALA B 1 265 ? 15.281 -9.742 -8.883 1 97.19 265 ALA B O 1
ATOM 6888 N N . GLY B 1 266 ? 13.492 -10.086 -7.598 1 96.81 266 GLY B N 1
ATOM 6889 C CA . GLY B 1 266 ? 13.32 -11.438 -8.094 1 96.81 266 GLY B CA 1
ATOM 6890 C C . GLY B 1 266 ? 14.383 -12.398 -7.594 1 96.81 266 GLY B C 1
ATOM 6891 O O . GLY B 1 266 ? 14.867 -12.266 -6.469 1 96.81 266 GLY B O 1
ATOM 6892 N N . PHE B 1 267 ? 14.617 -13.422 -8.422 1 96 267 PHE B N 1
ATOM 6893 C CA . PHE B 1 267 ? 15.648 -14.375 -8.039 1 96 267 PHE B CA 1
ATOM 6894 C C . PHE B 1 267 ? 17.031 -13.75 -8.141 1 96 267 PHE B C 1
ATOM 6896 O O . PHE B 1 267 ? 17.391 -13.18 -9.18 1 96 267 PHE B O 1
ATOM 6903 N N . ASN B 1 268 ? 17.688 -13.781 -7.062 1 94.31 268 ASN B N 1
ATOM 6904 C CA . ASN B 1 268 ? 19.078 -13.336 -6.977 1 94.31 268 ASN B CA 1
ATOM 6905 C C . ASN B 1 268 ? 20.016 -14.477 -6.57 1 94.31 268 ASN B C 1
ATOM 6907 O O . ASN B 1 268 ? 19.938 -14.969 -5.445 1 94.31 268 ASN B O 1
ATOM 6911 N N . PRO B 1 269 ? 20.922 -14.891 -7.434 1 91 269 PRO B N 1
ATOM 6912 C CA . PRO B 1 269 ? 21.797 -16.031 -7.129 1 91 269 PRO B CA 1
ATOM 6913 C C . PRO B 1 269 ? 22.672 -15.781 -5.906 1 91 269 PRO B C 1
ATOM 6915 O O . PRO B 1 269 ? 23.094 -16.734 -5.246 1 91 269 PRO B O 1
ATOM 6918 N N . ASP B 1 270 ? 22.938 -14.523 -5.551 1 91.25 270 ASP B N 1
ATOM 6919 C CA . ASP B 1 270 ? 23.781 -14.195 -4.41 1 91.25 270 ASP B CA 1
ATOM 6920 C C . ASP B 1 270 ? 23 -14.234 -3.104 1 91.25 270 ASP B C 1
ATOM 6922 O O . ASP B 1 270 ? 23.562 -14.117 -2.02 1 91.25 270 ASP B O 1
ATOM 6926 N N . GLY B 1 271 ? 21.703 -14.422 -3.23 1 91.69 271 GLY B N 1
ATOM 6927 C CA . GLY B 1 271 ? 20.859 -14.5 -2.051 1 91.69 271 GLY B CA 1
ATOM 6928 C C . GLY B 1 271 ? 19.797 -13.422 -2.002 1 91.69 271 GLY B C 1
ATOM 6929 O O . GLY B 1 271 ? 19.953 -12.359 -2.615 1 91.69 271 GLY B O 1
ATOM 6930 N N . ILE B 1 272 ? 18.797 -13.641 -1.18 1 91.25 272 ILE B N 1
ATOM 6931 C CA . ILE B 1 272 ? 17.625 -12.766 -1.13 1 91.25 272 ILE B CA 1
ATOM 6932 C C . ILE B 1 272 ? 18.016 -11.43 -0.491 1 91.25 272 ILE B C 1
ATOM 6934 O O . ILE B 1 272 ? 17.453 -10.391 -0.841 1 91.25 272 ILE B O 1
ATOM 6938 N N . ALA B 1 273 ? 19 -11.406 0.391 1 89.38 273 ALA B N 1
ATOM 6939 C CA . ALA B 1 273 ? 19.344 -10.211 1.165 1 89.38 273 ALA B CA 1
ATOM 6940 C C . ALA B 1 273 ? 20.422 -9.398 0.469 1 89.38 273 ALA B C 1
ATOM 6942 O O . ALA B 1 273 ? 20.828 -8.336 0.956 1 89.38 273 ALA B O 1
ATOM 6943 N N . VAL B 1 274 ? 20.922 -9.852 -0.633 1 92.31 274 VAL B N 1
ATOM 6944 C CA . VAL B 1 274 ? 21.953 -9.141 -1.385 1 92.31 274 VAL B CA 1
ATOM 6945 C C . VAL B 1 274 ? 21.297 -8.234 -2.422 1 92.31 274 VAL B C 1
ATOM 6947 O O . VAL B 1 274 ? 20.422 -8.664 -3.178 1 92.31 274 VAL B O 1
ATOM 6950 N N . THR B 1 275 ? 21.719 -7.035 -2.418 1 93.81 275 THR B N 1
ATOM 6951 C CA . THR B 1 275 ? 21.172 -6.074 -3.371 1 93.81 275 THR B CA 1
ATOM 6952 C C . THR B 1 275 ? 21.453 -6.512 -4.805 1 93.81 275 THR B C 1
ATOM 6954 O O . THR B 1 275 ? 22.594 -6.852 -5.137 1 93.81 275 THR B O 1
ATOM 6957 N N . SER B 1 276 ? 20.453 -6.496 -5.621 1 95.88 276 SER B N 1
ATOM 6958 C CA . SER B 1 276 ? 20.609 -6.836 -7.031 1 95.88 276 SER B CA 1
ATOM 6959 C C . SER B 1 276 ? 21.078 -5.633 -7.84 1 95.88 276 SER B C 1
ATOM 6961 O O . SER B 1 276 ? 20.328 -4.684 -8.055 1 95.88 276 SER B O 1
ATOM 6963 N N . GLU B 1 277 ? 22.297 -5.75 -8.359 1 95.38 277 GLU B N 1
ATOM 6964 C CA . GLU B 1 277 ? 22.844 -4.676 -9.188 1 95.38 277 GLU B CA 1
ATOM 6965 C C . GLU B 1 277 ? 22.031 -4.512 -10.477 1 95.38 277 GLU B C 1
ATOM 6967 O O . GLU B 1 277 ? 21.766 -3.389 -10.906 1 95.38 277 GLU B O 1
ATOM 6972 N N . THR B 1 278 ? 21.625 -5.625 -10.961 1 95.19 278 THR B N 1
ATOM 6973 C CA . THR B 1 278 ? 20.906 -5.641 -12.227 1 95.19 278 THR B CA 1
ATOM 6974 C C . THR B 1 278 ? 19.578 -4.914 -12.102 1 95.19 278 THR B C 1
ATOM 6976 O O . THR B 1 278 ? 19.234 -4.078 -12.938 1 95.19 278 THR B O 1
ATOM 6979 N N . ILE B 1 279 ? 18.859 -5.219 -11.094 1 96.94 279 ILE B N 1
ATOM 6980 C CA . ILE B 1 279 ? 17.547 -4.621 -10.938 1 96.94 279 ILE B CA 1
ATOM 6981 C C . ILE B 1 279 ? 17.688 -3.164 -10.5 1 96.94 279 ILE B C 1
ATOM 6983 O O . ILE B 1 279 ? 16.891 -2.312 -10.891 1 96.94 279 ILE B O 1
ATOM 6987 N N . LEU B 1 280 ? 18.703 -2.881 -9.633 1 97.5 280 LEU B N 1
ATOM 6988 C CA . LEU B 1 280 ? 18.938 -1.493 -9.258 1 97.5 280 LEU B CA 1
ATOM 6989 C C . LEU B 1 280 ? 19.234 -0.637 -10.477 1 97.5 280 LEU B C 1
ATOM 6991 O O . LEU B 1 280 ? 18.719 0.475 -10.609 1 97.5 280 LEU B O 1
ATOM 6995 N N . ASN B 1 281 ? 20.109 -1.16 -11.406 1 96.69 281 ASN B N 1
ATOM 6996 C CA . ASN B 1 281 ? 20.375 -0.482 -12.672 1 96.69 281 ASN B CA 1
ATOM 6997 C C . ASN B 1 281 ? 19.094 -0.241 -13.461 1 96.69 281 ASN B C 1
ATOM 6999 O O . ASN B 1 281 ? 18.844 0.87 -13.938 1 96.69 281 ASN B O 1
ATOM 7003 N N . LYS B 1 282 ? 18.344 -1.242 -13.508 1 96.5 282 LYS B N 1
ATOM 7004 C CA . LYS B 1 282 ? 17.109 -1.192 -14.281 1 96.5 282 LYS B CA 1
ATOM 7005 C C . LYS B 1 282 ? 16.156 -0.133 -13.734 1 96.5 282 LYS B C 1
ATOM 7007 O O . LYS B 1 282 ? 15.594 0.658 -14.492 1 96.5 282 LYS B O 1
ATOM 7012 N N . ILE B 1 283 ? 15.961 -0.139 -12.43 1 97.38 283 ILE B N 1
ATOM 7013 C CA . ILE B 1 283 ? 14.984 0.771 -11.844 1 97.38 283 ILE B CA 1
ATOM 7014 C C . ILE B 1 283 ? 15.453 2.213 -12.016 1 97.38 283 ILE B C 1
ATOM 7016 O O . ILE B 1 283 ? 14.641 3.115 -12.242 1 97.38 283 ILE B O 1
ATOM 7020 N N . ILE B 1 284 ? 16.75 2.529 -11.898 1 97.62 284 ILE B N 1
ATOM 7021 C CA . ILE B 1 284 ? 17.281 3.879 -12.055 1 97.62 284 ILE B CA 1
ATOM 7022 C C . ILE B 1 284 ? 17.062 4.355 -13.492 1 97.62 284 ILE B C 1
ATOM 7024 O O . ILE B 1 284 ? 16.547 5.453 -13.711 1 97.62 284 ILE B O 1
ATOM 7028 N N . VAL B 1 285 ? 17.375 3.518 -14.445 1 97.12 285 VAL B N 1
ATOM 7029 C CA . VAL B 1 285 ? 17.25 3.863 -15.859 1 97.12 285 VAL B CA 1
ATOM 7030 C C . VAL B 1 285 ? 15.789 4.109 -16.219 1 97.12 285 VAL B C 1
ATOM 7032 O O . VAL B 1 285 ? 15.461 5.086 -16.891 1 97.12 285 VAL B O 1
ATOM 7035 N N . GLU B 1 286 ? 14.93 3.258 -15.742 1 96.25 286 GLU B N 1
ATOM 7036 C CA . GLU B 1 286 ? 13.508 3.383 -16.047 1 96.25 286 GLU B CA 1
ATOM 7037 C C . GLU B 1 286 ? 12.914 4.625 -15.398 1 96.25 286 GLU B C 1
ATOM 7039 O O . GLU B 1 286 ? 12.031 5.273 -15.969 1 96.25 286 GLU B O 1
ATOM 7044 N N . THR B 1 287 ? 13.352 4.906 -14.18 1 97.06 287 THR B N 1
ATOM 7045 C CA . THR B 1 287 ? 12.883 6.109 -13.492 1 97.06 287 THR B CA 1
ATOM 7046 C C . THR B 1 287 ? 13.289 7.359 -14.273 1 97.06 287 THR B C 1
ATOM 7048 O O . THR B 1 287 ? 12.477 8.266 -14.461 1 97.06 287 THR B O 1
ATOM 7051 N N . LEU B 1 288 ? 14.5 7.449 -14.742 1 97.12 288 LEU B N 1
ATOM 7052 C CA . LEU B 1 288 ? 14.984 8.578 -15.531 1 97.12 288 LEU B CA 1
ATOM 7053 C C . LEU B 1 288 ? 14.234 8.68 -16.844 1 97.12 288 LEU B C 1
ATOM 7055 O O . LEU B 1 288 ? 13.859 9.773 -17.281 1 97.12 288 LEU B O 1
ATOM 7059 N N . ARG B 1 289 ? 14 7.555 -17.438 1 96.19 289 ARG B N 1
ATOM 7060 C CA . ARG B 1 289 ? 13.297 7.516 -18.703 1 96.19 289 ARG B CA 1
ATOM 7061 C C . ARG B 1 289 ? 11.867 8.031 -18.547 1 96.19 289 ARG B C 1
ATOM 7063 O O . ARG B 1 289 ? 11.398 8.828 -19.359 1 96.19 289 ARG B O 1
ATOM 7070 N N . GLU B 1 290 ? 11.227 7.562 -17.516 1 93.31 290 GLU B N 1
ATOM 7071 C CA . GLU B 1 290 ? 9.859 8.008 -17.266 1 93.31 290 GLU B CA 1
ATOM 7072 C C . GLU B 1 290 ? 9.797 9.516 -17.078 1 93.31 290 GLU B C 1
ATOM 7074 O O . GLU B 1 290 ? 8.836 10.164 -17.531 1 93.31 290 GLU B O 1
ATOM 7079 N N . ALA B 1 291 ? 10.773 10.031 -16.469 1 95.06 291 ALA B N 1
ATOM 7080 C CA . ALA B 1 291 ? 10.805 11.453 -16.156 1 95.06 291 ALA B CA 1
ATOM 7081 C C . ALA B 1 291 ? 11.383 12.266 -17.312 1 95.06 291 ALA B C 1
ATOM 7083 O O . ALA B 1 291 ? 11.398 13.492 -17.266 1 95.06 291 ALA B O 1
ATOM 7084 N N . ASN B 1 292 ? 11.898 11.625 -18.344 1 95.88 292 ASN B N 1
ATOM 7085 C CA . ASN B 1 292 ? 12.594 12.273 -19.453 1 95.88 292 ASN B CA 1
ATOM 7086 C C . ASN B 1 292 ? 13.766 13.117 -18.953 1 95.88 292 ASN B C 1
ATOM 7088 O O . ASN B 1 292 ? 13.867 14.297 -19.297 1 95.88 292 ASN B O 1
ATOM 7092 N N . VAL B 1 293 ? 14.555 12.5 -18.094 1 96.69 293 VAL B N 1
ATOM 7093 C CA . VAL B 1 293 ? 15.734 13.164 -17.547 1 96.69 293 VAL B CA 1
ATOM 7094 C C . VAL B 1 293 ? 17 12.461 -18.047 1 96.69 293 VAL B C 1
ATOM 7096 O O . VAL B 1 293 ? 17.094 11.234 -18.016 1 96.69 293 VAL B O 1
ATOM 7099 N N . ASN B 1 294 ? 17.906 13.258 -18.516 1 95.5 294 ASN B N 1
ATOM 7100 C CA . ASN B 1 294 ? 19.203 12.719 -18.922 1 95.5 294 ASN B CA 1
ATOM 7101 C C . ASN B 1 294 ? 20.078 12.375 -17.719 1 95.5 294 ASN B C 1
ATOM 7103 O O . ASN B 1 294 ? 20.156 13.141 -16.766 1 95.5 294 ASN B O 1
ATOM 7107 N N . ARG B 1 295 ? 20.688 11.258 -17.797 1 95.19 295 ARG B N 1
ATOM 7108 C CA . ARG B 1 295 ? 21.5 10.781 -16.688 1 95.19 295 ARG B CA 1
ATOM 7109 C C . ARG B 1 295 ? 22.609 11.773 -16.359 1 95.19 295 ARG B C 1
ATOM 7111 O O . ARG B 1 295 ? 23.016 11.898 -15.203 1 95.19 295 ARG B O 1
ATOM 7118 N N . ASN B 1 296 ? 23.094 12.508 -17.328 1 94.12 296 ASN B N 1
ATOM 7119 C CA . ASN B 1 296 ? 24.188 13.453 -17.125 1 94.12 296 ASN B CA 1
ATOM 7120 C C . ASN B 1 296 ? 23.719 14.711 -16.406 1 94.12 296 ASN B C 1
ATOM 7122 O O . ASN B 1 296 ? 24.531 15.492 -15.898 1 94.12 296 ASN B O 1
ATOM 7126 N N . ASP B 1 297 ? 22.438 14.883 -16.312 1 95.12 297 ASP B N 1
ATOM 7127 C CA . ASP B 1 297 ? 21.891 16.031 -15.602 1 95.12 297 ASP B CA 1
ATOM 7128 C C . ASP B 1 297 ? 21.812 15.758 -14.102 1 95.12 297 ASP B C 1
ATOM 7130 O O . ASP B 1 297 ? 21.594 16.672 -13.305 1 95.12 297 ASP B O 1
ATOM 7134 N N . VAL B 1 298 ? 22.047 14.547 -13.758 1 97.5 298 VAL B N 1
ATOM 7135 C CA . VAL B 1 298 ? 22.062 14.172 -12.344 1 97.5 298 VAL B CA 1
ATOM 7136 C C . VAL B 1 298 ? 23.484 14.344 -11.789 1 97.5 298 VAL B C 1
ATOM 7138 O O . VAL B 1 298 ? 24.422 13.703 -12.266 1 97.5 298 VAL B O 1
ATOM 7141 N N . GLU B 1 299 ? 23.594 15.148 -10.773 1 97.56 299 GLU B N 1
ATOM 7142 C CA . GLU B 1 299 ? 24.922 15.438 -10.234 1 97.56 299 GLU B CA 1
ATOM 7143 C C . GLU B 1 299 ? 25.094 14.852 -8.844 1 97.56 299 GLU B C 1
ATOM 7145 O O . GLU B 1 299 ? 26.219 14.75 -8.344 1 97.56 299 GLU B O 1
ATOM 7150 N N . TYR B 1 300 ? 24.062 14.5 -8.242 1 98.31 300 TYR B N 1
ATOM 7151 C CA . TYR B 1 300 ? 24.078 13.953 -6.883 1 98.31 300 TYR B CA 1
ATOM 7152 C C . TYR B 1 300 ? 22.984 12.906 -6.699 1 98.31 300 TYR B C 1
ATOM 7154 O O . TYR B 1 300 ? 21.875 13.062 -7.223 1 98.31 300 TYR B O 1
ATOM 7162 N N . ILE B 1 301 ? 23.328 11.867 -5.973 1 98.69 301 ILE B N 1
ATOM 7163 C CA . ILE B 1 301 ? 22.344 10.859 -5.59 1 98.69 301 ILE B CA 1
ATOM 7164 C C . ILE B 1 301 ? 22.391 10.641 -4.082 1 98.69 301 ILE B C 1
ATOM 7166 O O . ILE B 1 301 ? 23.469 10.477 -3.502 1 98.69 301 ILE B O 1
ATOM 7170 N N . GLU B 1 302 ? 21.266 10.742 -3.434 1 98.88 302 GLU B N 1
ATOM 7171 C CA . GLU B 1 302 ? 21.141 10.258 -2.062 1 98.88 302 GLU B CA 1
ATOM 7172 C C . GLU B 1 302 ? 20.906 8.75 -2.031 1 98.88 302 GLU B C 1
ATOM 7174 O O . GLU B 1 302 ? 19.812 8.281 -2.355 1 98.88 302 GLU B O 1
ATOM 7179 N N . THR B 1 303 ? 21.875 8.031 -1.614 1 98.56 303 THR B N 1
ATOM 7180 C CA . THR B 1 303 ? 21.875 6.57 -1.688 1 98.56 303 THR B CA 1
ATOM 7181 C C . THR B 1 303 ? 21.203 5.973 -0.448 1 98.56 303 THR B C 1
ATOM 7183 O O . THR B 1 303 ? 20.859 6.695 0.489 1 98.56 303 THR B O 1
ATOM 7186 N N . HIS B 1 304 ? 20.922 4.699 -0.518 1 98.06 304 HIS B N 1
ATOM 7187 C CA . HIS B 1 304 ? 20.547 3.979 0.694 1 98.06 304 HIS B CA 1
ATOM 7188 C C . HIS B 1 304 ? 21.719 3.912 1.677 1 98.06 304 HIS B C 1
ATOM 7190 O O . HIS B 1 304 ? 21.547 4.199 2.865 1 98.06 304 HIS B O 1
ATOM 7196 N N . GLY B 1 305 ? 22.969 3.551 1.208 1 95.81 305 GLY B N 1
ATOM 7197 C CA . GLY B 1 305 ? 24.188 3.623 1.981 1 95.81 305 GLY B CA 1
ATOM 7198 C C . GLY B 1 305 ? 24.078 2.971 3.346 1 95.81 305 GLY B C 1
ATOM 7199 O O . GLY B 1 305 ? 24.188 3.646 4.371 1 95.81 305 GLY B O 1
ATOM 7200 N N . THR B 1 306 ? 24.047 1.731 3.439 1 90.44 306 THR B N 1
ATOM 7201 C CA . THR B 1 306 ? 23.75 1.021 4.68 1 90.44 306 THR B CA 1
ATOM 7202 C C . THR B 1 306 ? 24.984 0.993 5.59 1 90.44 306 THR B C 1
ATOM 7204 O O . THR B 1 306 ? 24.844 0.812 6.805 1 90.44 306 THR B O 1
ATOM 7207 N N . GLY B 1 307 ? 26.125 1.106 4.965 1 91.81 307 GLY B N 1
ATOM 7208 C CA . GLY B 1 307 ? 27.344 0.953 5.746 1 91.81 307 GLY B CA 1
ATOM 7209 C C . GLY B 1 307 ? 27.781 -0.492 5.887 1 91.81 307 GLY B C 1
ATOM 7210 O O . GLY B 1 307 ? 28.625 -0.812 6.73 1 91.81 307 GLY B O 1
ATOM 7211 N N . THR B 1 308 ? 27.172 -1.359 5.18 1 90.94 308 THR B N 1
ATOM 7212 C CA . THR B 1 308 ? 27.625 -2.744 5.09 1 90.94 308 THR B CA 1
ATOM 7213 C C . THR B 1 308 ? 28.531 -2.936 3.885 1 90.94 308 THR B C 1
ATOM 7215 O O . THR B 1 308 ? 28.359 -2.289 2.85 1 90.94 308 THR B O 1
ATOM 7218 N N . GLU B 1 309 ? 29.438 -3.832 4 1 89.44 309 GLU B N 1
ATOM 7219 C CA . GLU B 1 309 ? 30.422 -4.035 2.943 1 89.44 309 GLU B CA 1
ATOM 7220 C C . GLU B 1 309 ? 29.75 -4.449 1.637 1 89.44 309 GLU B C 1
ATOM 7222 O O . GLU B 1 309 ? 29.984 -3.834 0.593 1 89.44 309 GLU B O 1
ATOM 7227 N N . VAL B 1 310 ? 28.906 -5.434 1.682 1 89.06 310 VAL B N 1
ATOM 7228 C CA . VAL B 1 310 ? 28.281 -5.984 0.484 1 89.06 310 VAL B CA 1
ATOM 7229 C C . VAL B 1 310 ? 27.266 -4.992 -0.079 1 89.06 310 VAL B C 1
ATOM 7231 O O . VAL B 1 310 ? 27.234 -4.742 -1.286 1 89.06 310 VAL B O 1
ATOM 7234 N N . GLY B 1 311 ? 26.406 -4.418 0.742 1 91.94 311 GLY B N 1
ATOM 7235 C CA . GLY B 1 311 ? 25.406 -3.465 0.302 1 91.94 311 GLY B CA 1
ATOM 7236 C C . GLY B 1 311 ? 26 -2.246 -0.383 1 91.94 311 GLY B C 1
ATOM 7237 O O . GLY B 1 311 ? 25.547 -1.858 -1.464 1 91.94 311 GLY B O 1
ATOM 7238 N N . ASP B 1 312 ? 27.016 -1.681 0.236 1 94.69 312 ASP B N 1
ATOM 7239 C CA . ASP B 1 312 ? 27.656 -0.498 -0.327 1 94.69 312 ASP B CA 1
ATOM 7240 C C . ASP B 1 312 ? 28.328 -0.823 -1.656 1 94.69 312 ASP B C 1
ATOM 7242 O O . ASP B 1 312 ? 28.25 -0.04 -2.605 1 94.69 312 ASP B O 1
ATOM 7246 N N . ARG B 1 313 ? 29 -1.933 -1.664 1 94.69 313 ARG B N 1
ATOM 7247 C CA . ARG B 1 313 ? 29.719 -2.332 -2.877 1 94.69 313 ARG B CA 1
ATOM 7248 C C . ARG B 1 313 ? 28.75 -2.49 -4.047 1 94.69 313 ARG B C 1
ATOM 7250 O O . ARG B 1 313 ? 29 -1.975 -5.137 1 94.69 313 ARG B O 1
ATOM 7257 N N . GLN B 1 314 ? 27.672 -3.213 -3.834 1 95.38 314 GLN B N 1
ATOM 7258 C CA . GLN B 1 314 ? 26.703 -3.463 -4.895 1 95.38 314 GLN B CA 1
ATOM 7259 C C . GLN B 1 314 ? 26.031 -2.168 -5.34 1 95.38 314 GLN B C 1
ATOM 7261 O O . GLN B 1 314 ? 25.812 -1.952 -6.535 1 95.38 314 GLN B O 1
ATOM 7266 N N . GLU B 1 315 ? 25.641 -1.346 -4.398 1 96.81 315 GLU B N 1
ATOM 7267 C CA . GLU B 1 315 ? 24.969 -0.087 -4.711 1 96.81 315 GLU B CA 1
ATOM 7268 C C . GLU B 1 315 ? 25.891 0.839 -5.508 1 96.81 315 GLU B C 1
ATOM 7270 O O . GLU B 1 315 ? 25.469 1.402 -6.523 1 96.81 315 GLU B O 1
ATOM 7275 N N . VAL B 1 316 ? 27.125 1.001 -5.094 1 97.19 316 VAL B N 1
ATOM 7276 C CA . VAL B 1 316 ? 28.094 1.869 -5.754 1 97.19 316 VAL B CA 1
ATOM 7277 C C . VAL B 1 316 ? 28.375 1.349 -7.164 1 97.19 316 VAL B C 1
ATOM 7279 O O . VAL B 1 316 ? 28.484 2.131 -8.109 1 97.19 316 VAL B O 1
ATOM 7282 N N . LYS B 1 317 ? 28.531 0.073 -7.254 1 97 317 LYS B N 1
ATOM 7283 C CA . LYS B 1 317 ? 28.766 -0.52 -8.57 1 97 317 LYS B CA 1
ATOM 7284 C C . LYS B 1 317 ? 27.609 -0.232 -9.516 1 97 317 LYS B C 1
ATOM 7286 O O . LYS B 1 317 ? 27.812 0.151 -10.672 1 97 317 LYS B O 1
ATOM 7291 N N . ALA B 1 318 ? 26.406 -0.439 -9.039 1 96.56 318 ALA B N 1
ATOM 7292 C CA . ALA B 1 318 ? 25.219 -0.189 -9.852 1 96.56 318 ALA B CA 1
ATOM 7293 C C . ALA B 1 318 ? 25.172 1.263 -10.32 1 96.56 318 ALA B C 1
ATOM 7295 O O . ALA B 1 318 ? 24.859 1.538 -11.484 1 96.56 318 ALA B O 1
ATOM 7296 N N . LEU B 1 319 ? 25.469 2.176 -9.438 1 97.44 319 LEU B N 1
ATOM 7297 C CA . LEU B 1 319 ? 25.453 3.598 -9.766 1 97.44 319 LEU B CA 1
ATOM 7298 C C . LEU B 1 319 ? 26.516 3.928 -10.805 1 97.44 319 LEU B C 1
ATOM 7300 O O . LEU B 1 319 ? 26.25 4.68 -11.75 1 97.44 319 LEU B O 1
ATOM 7304 N N . SER B 1 320 ? 27.688 3.402 -10.594 1 96.81 320 SER B N 1
ATOM 7305 C CA . SER B 1 320 ? 28.766 3.639 -11.539 1 96.81 320 SER B CA 1
ATOM 7306 C C . SER B 1 320 ? 28.406 3.145 -12.938 1 96.81 320 SER B C 1
ATOM 7308 O O . SER B 1 320 ? 28.672 3.822 -13.93 1 96.81 320 SER B O 1
ATOM 7310 N N . ASP B 1 321 ? 27.766 1.997 -12.992 1 95.44 321 ASP B N 1
ATOM 7311 C CA . ASP B 1 321 ? 27.391 1.394 -14.266 1 95.44 321 ASP B CA 1
ATOM 7312 C C . ASP B 1 321 ? 26.406 2.285 -15.023 1 95.44 321 ASP B C 1
ATOM 7314 O O . ASP B 1 321 ? 26.438 2.35 -16.25 1 95.44 321 ASP B O 1
ATOM 7318 N N . VAL B 1 322 ? 25.562 2.979 -14.297 1 95.94 322 VAL B N 1
ATOM 7319 C CA . VAL B 1 322 ? 24.531 3.783 -14.93 1 95.94 322 VAL B CA 1
ATOM 7320 C C . VAL B 1 322 ? 25.078 5.172 -15.25 1 95.94 322 VAL B C 1
ATOM 7322 O O . VAL B 1 322 ? 24.797 5.727 -16.312 1 95.94 322 VAL B O 1
ATOM 7325 N N . PHE B 1 323 ? 25.891 5.73 -14.383 1 95.88 323 PHE B N 1
ATOM 7326 C CA . PHE B 1 323 ? 26.094 7.172 -14.438 1 95.88 323 PHE B CA 1
ATOM 7327 C C . PHE B 1 323 ? 27.5 7.508 -14.898 1 95.88 323 PHE B C 1
ATOM 7329 O O . PHE B 1 323 ? 27.781 8.648 -15.273 1 95.88 323 PHE B O 1
ATOM 7336 N N . SER B 1 324 ? 28.391 6.621 -14.914 1 92.19 324 SER B N 1
ATOM 7337 C CA . SER B 1 324 ? 29.797 6.973 -15.125 1 92.19 324 SER B CA 1
ATOM 7338 C C . SER B 1 324 ? 30.125 7.062 -16.609 1 92.19 324 SER B C 1
ATOM 7340 O O . SER B 1 324 ? 31.141 7.645 -17 1 92.19 324 SER B O 1
ATOM 7342 N N . GLU B 1 325 ? 29.25 6.543 -17.391 1 87.25 325 GLU B N 1
ATOM 7343 C CA . GLU B 1 325 ? 29.516 6.59 -18.828 1 87.25 325 GLU B CA 1
ATOM 7344 C C . GLU B 1 325 ? 29.359 8.008 -19.375 1 87.25 325 GLU B C 1
ATOM 7346 O O . GLU B 1 325 ? 28.328 8.656 -19.125 1 87.25 325 GLU B O 1
ATOM 7351 N N . ASN B 1 326 ? 30.359 8.516 -20.172 1 88.38 326 ASN B N 1
ATOM 7352 C CA . ASN B 1 326 ? 30.328 9.805 -20.859 1 88.38 326 ASN B CA 1
ATOM 7353 C C . ASN B 1 326 ? 30.156 10.961 -19.875 1 88.38 326 ASN B C 1
ATOM 7355 O O . ASN B 1 326 ? 29.328 11.844 -20.094 1 88.38 326 ASN B O 1
ATOM 7359 N N . ARG B 1 327 ? 30.781 10.828 -18.734 1 90.38 327 ARG B N 1
ATOM 7360 C CA . ARG B 1 327 ? 30.703 11.883 -17.719 1 90.38 327 ARG B CA 1
ATOM 7361 C C . ARG B 1 327 ? 32.094 12.453 -17.422 1 90.38 327 ARG B C 1
ATOM 7363 O O . ARG B 1 327 ? 33.062 11.703 -17.234 1 90.38 327 ARG B O 1
ATOM 7370 N N . ASP B 1 328 ? 32.25 13.742 -17.453 1 87.62 328 ASP B N 1
ATOM 7371 C CA . ASP B 1 328 ? 33.531 14.422 -17.234 1 87.62 328 ASP B CA 1
ATOM 7372 C C . ASP B 1 328 ? 33.812 14.562 -15.742 1 87.62 328 ASP B C 1
ATOM 7374 O O . ASP B 1 328 ? 34.969 14.484 -15.328 1 87.62 328 ASP B O 1
ATOM 7378 N N . GLU B 1 329 ? 32.844 14.836 -14.953 1 93 329 GLU B N 1
ATOM 7379 C CA . GLU B 1 329 ? 32.969 15 -13.508 1 93 329 GLU B CA 1
ATOM 7380 C C . GLU B 1 329 ? 32.375 13.82 -12.758 1 93 329 GLU B C 1
ATOM 7382 O O . GLU B 1 329 ? 31.422 13.203 -13.234 1 93 329 GLU B O 1
ATOM 7387 N N . PRO B 1 330 ? 32.938 13.508 -11.648 1 96 330 PRO B N 1
ATOM 7388 C CA . PRO B 1 330 ? 32.375 12.383 -10.891 1 96 330 PRO B CA 1
ATOM 7389 C C . PRO B 1 330 ? 30.938 12.633 -10.43 1 96 330 PRO B C 1
ATOM 7391 O O . PRO B 1 330 ? 30.578 13.773 -10.148 1 96 330 PRO B O 1
ATOM 7394 N N . LEU B 1 331 ? 30.172 11.57 -10.375 1 97.5 331 LEU B N 1
ATOM 7395 C CA . LEU B 1 331 ? 28.875 11.633 -9.727 1 97.5 331 LEU B CA 1
ATOM 7396 C C . LEU B 1 331 ? 29.016 11.734 -8.211 1 97.5 331 LEU B C 1
ATOM 7398 O O . LEU B 1 331 ? 29.734 10.945 -7.602 1 97.5 331 LEU B O 1
ATOM 7402 N N . LEU B 1 332 ? 28.438 12.719 -7.637 1 98.44 332 LEU B N 1
ATOM 7403 C CA . LEU B 1 332 ? 28.469 12.867 -6.188 1 98.44 332 LEU B CA 1
ATOM 7404 C C . LEU B 1 332 ? 27.438 11.961 -5.523 1 98.44 332 LEU B C 1
ATOM 7406 O O . LEU B 1 332 ? 26.328 11.781 -6.039 1 98.44 332 LEU B O 1
ATOM 7410 N N . ILE B 1 333 ? 27.859 11.328 -4.387 1 98.5 333 ILE B N 1
ATOM 7411 C CA . ILE B 1 333 ? 26.938 10.484 -3.654 1 98.5 333 ILE B CA 1
ATOM 7412 C C . ILE B 1 333 ? 27.031 10.781 -2.16 1 98.5 333 ILE B C 1
ATOM 7414 O O . ILE B 1 333 ? 28.016 11.352 -1.698 1 98.5 333 ILE B O 1
ATOM 7418 N N . GLY B 1 334 ? 26.047 10.477 -1.437 1 98.19 334 GLY B N 1
ATOM 7419 C CA . GLY B 1 334 ? 25.984 10.578 0.013 1 98.19 334 GLY B CA 1
ATOM 7420 C C . GLY B 1 334 ? 24.875 9.734 0.619 1 98.19 334 GLY B C 1
ATOM 7421 O O . GLY B 1 334 ? 24.078 9.141 -0.104 1 98.19 334 GLY B O 1
ATOM 7422 N N . SER B 1 335 ? 24.938 9.609 1.939 1 98.44 335 SER B N 1
ATOM 7423 C CA . SER B 1 335 ? 23.891 8.953 2.711 1 98.44 335 SER B CA 1
ATOM 7424 C C . SER B 1 335 ? 23.688 9.625 4.062 1 98.44 335 SER B C 1
ATOM 7426 O O . SER B 1 335 ? 24.656 9.836 4.805 1 98.44 335 SER B O 1
ATOM 7428 N N . ILE B 1 336 ? 22.453 9.875 4.355 1 98.56 336 ILE B N 1
ATOM 7429 C CA . ILE B 1 336 ? 22.125 10.531 5.613 1 98.56 336 ILE B CA 1
ATOM 7430 C C . ILE B 1 336 ? 22.484 9.625 6.785 1 98.56 336 ILE B C 1
ATOM 7432 O O . ILE B 1 336 ? 22.625 10.094 7.918 1 98.56 336 ILE B O 1
ATOM 7436 N N . LYS B 1 337 ? 22.641 8.328 6.539 1 97.75 337 LYS B N 1
ATOM 7437 C CA . LYS B 1 337 ? 22.859 7.336 7.594 1 97.75 337 LYS B CA 1
ATOM 7438 C C . LYS B 1 337 ? 24.203 7.539 8.273 1 97.75 337 LYS B C 1
ATOM 7440 O O . LYS B 1 337 ? 24.422 7.062 9.391 1 97.75 337 LYS B O 1
ATOM 7445 N N . SER B 1 338 ? 25.109 8.234 7.617 1 97.56 338 SER B N 1
ATOM 7446 C CA . SER B 1 338 ? 26.375 8.562 8.266 1 97.56 338 SER B CA 1
ATOM 7447 C C . SER B 1 338 ? 26.156 9.445 9.484 1 97.56 338 SER B C 1
ATOM 7449 O O . SER B 1 338 ? 26.938 9.414 10.438 1 97.56 338 SER B O 1
ATOM 7451 N N . ASN B 1 339 ? 25.125 10.234 9.477 1 97.94 339 ASN B N 1
ATOM 7452 C CA . ASN B 1 339 ? 24.828 11.172 10.555 1 97.94 339 ASN B CA 1
ATOM 7453 C C . ASN B 1 339 ? 23.844 10.586 11.555 1 97.94 339 ASN B C 1
ATOM 7455 O O . ASN B 1 339 ? 24.016 10.742 12.766 1 97.94 339 ASN B O 1
ATOM 7459 N N . ILE B 1 340 ? 22.844 9.883 11.039 1 98.06 340 ILE B N 1
ATOM 7460 C CA . ILE B 1 340 ? 21.734 9.562 11.93 1 98.06 340 ILE B CA 1
ATOM 7461 C C . ILE B 1 340 ? 21.656 8.055 12.133 1 98.06 340 ILE B C 1
ATOM 7463 O O . ILE B 1 340 ? 20.812 7.566 12.891 1 98.06 340 ILE B O 1
ATOM 7467 N N . GLY B 1 341 ? 22.484 7.293 11.516 1 97.25 341 GLY B N 1
ATOM 7468 C CA . GLY B 1 341 ? 22.375 5.844 11.555 1 97.25 341 GLY B CA 1
ATOM 7469 C C . GLY B 1 341 ? 21.266 5.316 10.664 1 97.25 341 GLY B C 1
ATOM 7470 O O . GLY B 1 341 ? 20.797 6.012 9.758 1 97.25 341 GLY B O 1
ATOM 7471 N N . HIS B 1 342 ? 20.969 4.039 10.828 1 97.12 342 HIS B N 1
ATOM 7472 C CA . HIS B 1 342 ? 19.969 3.377 10 1 97.12 342 HIS B CA 1
ATOM 7473 C C . HIS B 1 342 ? 18.609 3.367 10.695 1 97.12 342 HIS B C 1
ATOM 7475 O O . HIS B 1 342 ? 18.406 2.629 11.656 1 97.12 342 HIS B O 1
ATOM 7481 N N . THR B 1 343 ? 17.688 4.051 10.125 1 97.44 343 THR B N 1
ATOM 7482 C CA . THR B 1 343 ? 16.391 4.254 10.75 1 97.44 343 THR B CA 1
ATOM 7483 C C . THR B 1 343 ? 15.359 3.266 10.195 1 97.44 343 THR B C 1
ATOM 7485 O O . THR B 1 343 ? 14.156 3.484 10.32 1 97.44 343 THR B O 1
ATOM 7488 N N . GLU B 1 344 ? 15.773 2.27 9.508 1 95.12 344 GLU B N 1
ATOM 7489 C CA . GLU B 1 344 ? 15.008 1.126 9.023 1 95.12 344 GLU B CA 1
ATOM 7490 C C . GLU B 1 344 ? 13.711 1.574 8.352 1 95.12 344 GLU B C 1
ATOM 7492 O O . GLU B 1 344 ? 13.734 2.178 7.281 1 95.12 344 GLU B O 1
ATOM 7497 N N . ALA B 1 345 ? 12.57 1.545 9.016 1 96 345 ALA B N 1
ATOM 7498 C CA . ALA B 1 345 ? 11.273 1.828 8.414 1 96 345 ALA B CA 1
ATOM 7499 C C . ALA B 1 345 ? 11.211 3.258 7.887 1 96 345 ALA B C 1
ATOM 7501 O O . ALA B 1 345 ? 10.484 3.545 6.934 1 96 345 ALA B O 1
ATOM 7502 N N . SER B 1 346 ? 11.969 4.148 8.422 1 97.81 346 SER B N 1
ATOM 7503 C CA . SER B 1 346 ? 11.914 5.562 8.07 1 97.81 346 SER B CA 1
ATOM 7504 C C . SER B 1 346 ? 13.047 5.945 7.129 1 97.81 346 SER B C 1
ATOM 7506 O O . SER B 1 346 ? 13.141 7.094 6.695 1 97.81 346 SER B O 1
ATOM 7508 N N . SER B 1 347 ? 13.859 5.023 6.789 1 97.5 347 SER B N 1
ATOM 7509 C CA . SER B 1 347 ? 15.109 5.32 6.098 1 97.5 347 SER B CA 1
ATOM 7510 C C . SER B 1 347 ? 14.852 6.004 4.758 1 97.5 347 SER B C 1
ATOM 7512 O O . SER B 1 347 ? 15.531 6.969 4.406 1 97.5 347 SER B O 1
ATOM 7514 N N . GLY B 1 348 ? 13.883 5.535 4.008 1 97.81 348 GLY B N 1
ATOM 7515 C CA . GLY B 1 348 ? 13.586 6.117 2.705 1 97.81 348 GLY B CA 1
ATOM 7516 C C . GLY B 1 348 ? 13.234 7.59 2.773 1 97.81 348 GLY B C 1
ATOM 7517 O O . GLY B 1 348 ? 13.812 8.406 2.051 1 97.81 348 GLY B O 1
ATOM 7518 N N . ILE B 1 349 ? 12.359 7.941 3.627 1 97.38 349 ILE B N 1
ATOM 7519 C CA . ILE B 1 349 ? 11.867 9.312 3.693 1 97.38 349 ILE B CA 1
ATOM 7520 C C . ILE B 1 349 ? 12.914 10.203 4.352 1 97.38 349 ILE B C 1
ATOM 7522 O O . ILE B 1 349 ? 13 11.398 4.047 1 97.38 349 ILE B O 1
ATOM 7526 N N . CYS B 1 350 ? 13.734 9.648 5.281 1 98.69 350 CYS B N 1
ATOM 7527 C CA . CYS B 1 350 ? 14.867 10.414 5.781 1 98.69 350 CYS B CA 1
ATOM 7528 C C . CYS B 1 350 ? 15.781 10.844 4.641 1 98.69 350 CYS B C 1
ATOM 7530 O O . CYS B 1 350 ? 16.281 11.969 4.629 1 98.69 350 CYS B O 1
ATOM 7532 N N . GLY B 1 351 ? 16.016 9.914 3.727 1 98.81 351 GLY B N 1
ATOM 7533 C CA . GLY B 1 351 ? 16.781 10.273 2.537 1 98.81 351 GLY B CA 1
ATOM 7534 C C . GLY B 1 351 ? 16.125 11.359 1.712 1 98.81 351 GLY B C 1
ATOM 7535 O O . GLY B 1 351 ? 16.797 12.266 1.212 1 98.81 351 GLY B O 1
ATOM 7536 N N . VAL B 1 352 ? 14.844 11.312 1.586 1 98.94 352 VAL B N 1
ATOM 7537 C CA . VAL B 1 352 ? 14.102 12.32 0.847 1 98.94 352 VAL B CA 1
ATOM 7538 C C . VAL B 1 352 ? 14.234 13.672 1.541 1 98.94 352 VAL B C 1
ATOM 7540 O O . VAL B 1 352 ? 14.438 14.695 0.883 1 98.94 352 VAL B O 1
ATOM 7543 N N . ILE B 1 353 ? 14.094 13.68 2.85 1 98.88 353 ILE B N 1
ATOM 7544 C CA . ILE B 1 353 ? 14.195 14.922 3.611 1 98.88 353 ILE B CA 1
ATOM 7545 C C . ILE B 1 353 ? 15.562 15.555 3.387 1 98.88 353 ILE B C 1
ATOM 7547 O O . ILE B 1 353 ? 15.672 16.766 3.178 1 98.88 353 ILE B O 1
ATOM 7551 N N . LYS B 1 354 ? 16.594 14.75 3.41 1 98.81 354 LYS B N 1
ATOM 7552 C CA . LYS B 1 354 ? 17.922 15.289 3.137 1 98.81 354 LYS B CA 1
ATOM 7553 C C . LYS B 1 354 ? 18 15.898 1.741 1 98.81 354 LYS B C 1
ATOM 7555 O O . LYS B 1 354 ? 18.609 16.953 1.55 1 98.81 354 LYS B O 1
ATOM 7560 N N . ALA B 1 355 ? 17.453 15.219 0.773 1 98.75 355 ALA B N 1
ATOM 7561 C CA . ALA B 1 355 ? 17.422 15.742 -0.589 1 98.75 355 ALA B CA 1
ATOM 7562 C C . ALA B 1 355 ? 16.703 17.094 -0.634 1 98.75 355 ALA B C 1
ATOM 7564 O O . ALA B 1 355 ? 17.156 18.016 -1.317 1 98.75 355 ALA B O 1
ATOM 7565 N N . LEU B 1 356 ? 15.609 17.219 0.063 1 97.94 356 LEU B N 1
ATOM 7566 C CA . LEU B 1 356 ? 14.852 18.469 0.101 1 97.94 356 LEU B CA 1
ATOM 7567 C C . LEU B 1 356 ? 15.672 19.578 0.73 1 97.94 356 LEU B C 1
ATOM 7569 O O . LEU B 1 356 ? 15.664 20.719 0.247 1 97.94 356 LEU B O 1
ATOM 7573 N N . LEU B 1 357 ? 16.328 19.234 1.798 1 97.38 357 LEU B N 1
ATOM 7574 C CA . LEU B 1 357 ? 17.188 20.219 2.455 1 97.38 357 LEU B CA 1
ATOM 7575 C C . LEU B 1 357 ? 18.312 20.656 1.527 1 97.38 357 LEU B C 1
ATOM 7577 O O . LEU B 1 357 ? 18.734 21.812 1.569 1 97.38 357 LEU B O 1
ATOM 7581 N N . THR B 1 358 ? 18.797 19.719 0.721 1 98.12 358 THR B N 1
ATOM 7582 C CA . THR B 1 358 ? 19.812 20.047 -0.276 1 98.12 358 THR B CA 1
ATOM 7583 C C . THR B 1 358 ? 19.281 21.078 -1.265 1 98.12 358 THR B C 1
ATOM 7585 O O . THR B 1 358 ? 19.984 22.047 -1.581 1 98.12 358 THR B O 1
ATOM 7588 N N . PHE B 1 359 ? 18.094 20.891 -1.767 1 95.69 359 PHE B N 1
ATOM 7589 C CA . PHE B 1 359 ? 17.469 21.844 -2.674 1 95.69 359 PHE B CA 1
ATOM 7590 C C . PHE B 1 359 ? 17.297 23.203 -1.998 1 95.69 359 PHE B C 1
ATOM 7592 O O . PHE B 1 359 ? 17.641 24.234 -2.578 1 95.69 359 PHE B O 1
ATOM 7599 N N . GLU B 1 360 ? 16.781 23.203 -0.769 1 90.94 360 GLU B N 1
ATOM 7600 C CA . GLU B 1 360 ? 16.469 24.422 -0.04 1 90.94 360 GLU B CA 1
ATOM 7601 C C . GLU B 1 360 ? 17.719 25.25 0.24 1 90.94 360 GLU B C 1
ATOM 7603 O O . GLU B 1 360 ? 17.672 26.484 0.249 1 90.94 360 GLU B O 1
ATOM 7608 N N . ASN B 1 361 ? 18.812 24.562 0.464 1 92.88 361 ASN B N 1
ATOM 7609 C CA . ASN B 1 361 ? 20.031 25.234 0.876 1 92.88 361 ASN B CA 1
ATOM 7610 C C . ASN B 1 361 ? 21.016 25.391 -0.285 1 92.88 361 ASN B C 1
ATOM 7612 O O . ASN B 1 361 ? 22.094 25.938 -0.119 1 92.88 361 ASN B O 1
ATOM 7616 N N . ASN B 1 362 ? 20.688 24.875 -1.406 1 94.81 362 ASN B N 1
ATOM 7617 C CA . ASN B 1 362 ? 21.562 24.859 -2.572 1 94.81 362 ASN B CA 1
ATOM 7618 C C . ASN B 1 362 ? 22.953 24.312 -2.229 1 94.81 362 ASN B C 1
ATOM 7620 O O . ASN B 1 362 ? 23.969 24.875 -2.643 1 94.81 362 ASN B O 1
ATOM 7624 N N . ALA B 1 363 ? 22.938 23.312 -1.367 1 98.06 363 ALA B N 1
ATOM 7625 C CA . ALA B 1 363 ? 24.172 22.672 -0.945 1 98.06 363 ALA B CA 1
ATOM 7626 C C . ALA B 1 363 ? 23.922 21.25 -0.434 1 98.06 363 ALA B C 1
ATOM 7628 O O . ALA B 1 363 ? 22.938 21.016 0.264 1 98.06 363 ALA B O 1
ATOM 7629 N N . ILE B 1 364 ? 24.797 20.344 -0.791 1 98.69 364 ILE B N 1
ATOM 7630 C CA . ILE B 1 364 ? 24.719 18.969 -0.319 1 98.69 364 ILE B CA 1
ATOM 7631 C C . ILE B 1 364 ? 25.344 18.859 1.072 1 98.69 364 ILE B C 1
ATOM 7633 O O . ILE B 1 364 ? 26.484 19.266 1.282 1 98.69 364 ILE B O 1
ATOM 7637 N N . PRO B 1 365 ? 24.547 18.375 2.074 1 98.38 365 PRO B N 1
ATOM 7638 C CA . PRO B 1 365 ? 25.172 18.141 3.381 1 98.38 365 PRO B CA 1
ATOM 7639 C C . PRO B 1 365 ? 26.25 17.047 3.34 1 98.38 365 PRO B C 1
ATOM 7641 O O . PRO B 1 365 ? 26.125 16.078 2.584 1 98.38 365 PRO B O 1
ATOM 7644 N N . PRO B 1 366 ? 27.234 17.125 4.168 1 97.94 366 PRO B N 1
ATOM 7645 C CA . PRO B 1 366 ? 28.375 16.219 4.121 1 97.94 366 PRO B CA 1
ATOM 7646 C C . PRO B 1 366 ? 28.062 14.836 4.684 1 97.94 366 PRO B C 1
ATOM 7648 O O . PRO B 1 366 ? 27.25 14.719 5.609 1 97.94 366 PRO B O 1
ATOM 7651 N N . ASN B 1 367 ? 28.609 13.828 4.086 1 97.25 367 ASN B N 1
ATOM 7652 C CA . ASN B 1 367 ? 28.75 12.484 4.648 1 97.25 367 ASN B CA 1
ATOM 7653 C C . ASN B 1 367 ? 29.906 12.422 5.645 1 97.25 367 ASN B C 1
ATOM 7655 O O . ASN B 1 367 ? 31.062 12.633 5.273 1 97.25 367 ASN B O 1
ATOM 7659 N N . ILE B 1 368 ? 29.609 12.078 6.844 1 97.12 368 ILE B N 1
ATOM 7660 C CA . ILE B 1 368 ? 30.656 12.078 7.859 1 97.12 368 ILE B CA 1
ATOM 7661 C C . ILE B 1 368 ? 31.25 10.68 7.988 1 97.12 368 ILE B C 1
ATOM 7663 O O . ILE B 1 368 ? 30.719 9.719 7.422 1 97.12 368 ILE B O 1
ATOM 7667 N N . LYS B 1 369 ? 32.438 10.57 8.633 1 95.31 369 LYS B N 1
ATOM 7668 C CA . LYS B 1 369 ? 33.125 9.336 8.992 1 95.31 369 LYS B CA 1
ATOM 7669 C C . LYS B 1 369 ? 33.594 8.586 7.742 1 95.31 369 LYS B C 1
ATOM 7671 O O . LYS B 1 369 ? 33.625 7.355 7.727 1 95.31 369 LYS B O 1
ATOM 7676 N N . TYR B 1 370 ? 33.656 9.258 6.66 1 97.25 370 TYR B N 1
ATOM 7677 C CA . TYR B 1 370 ? 34.25 8.695 5.453 1 97.25 370 TYR B CA 1
ATOM 7678 C C . TYR B 1 370 ? 35.719 9.102 5.332 1 97.25 370 TYR B C 1
ATOM 7680 O O . TYR B 1 370 ? 36.031 10.273 5.109 1 97.25 370 TYR B O 1
ATOM 7688 N N . GLU B 1 371 ? 36.656 8.133 5.391 1 95.5 371 GLU B N 1
ATOM 7689 C CA . GLU B 1 371 ? 38.062 8.43 5.402 1 95.5 371 GLU B CA 1
ATOM 7690 C C . GLU B 1 371 ? 38.781 7.852 4.172 1 95.5 371 GLU B C 1
ATOM 7692 O O . GLU B 1 371 ? 39.656 8.477 3.609 1 95.5 371 GLU B O 1
ATOM 7697 N N . SER B 1 372 ? 38.406 6.617 3.746 1 95.88 372 SER B N 1
ATOM 7698 C CA . SER B 1 372 ? 39.062 5.973 2.615 1 95.88 372 SER B CA 1
ATOM 7699 C C . SER B 1 372 ? 38.094 5.145 1.8 1 95.88 372 SER B C 1
ATOM 7701 O O . SER B 1 372 ? 37.188 4.488 2.361 1 95.88 372 SER B O 1
ATOM 7703 N N . PRO B 1 373 ? 38.344 5.125 0.48 1 95.81 373 PRO B N 1
ATOM 7704 C CA . PRO B 1 373 ? 37.438 4.363 -0.385 1 95.81 373 PRO B CA 1
ATOM 7705 C C . PRO B 1 373 ? 37.688 2.857 -0.325 1 95.81 373 PRO B C 1
ATOM 7707 O O . PRO B 1 373 ? 38.812 2.428 -0.089 1 95.81 373 PRO B O 1
ATOM 7710 N N . ARG B 1 374 ? 36.688 2.078 -0.578 1 89.81 374 ARG B N 1
ATOM 7711 C CA . ARG B 1 374 ? 36.812 0.625 -0.615 1 89.81 374 ARG B CA 1
ATOM 7712 C C . ARG B 1 374 ? 36.469 0.084 -2 1 89.81 374 ARG B C 1
ATOM 7714 O O . ARG B 1 374 ? 37.062 -0.902 -2.447 1 89.81 374 ARG B O 1
ATOM 7721 N N . THR B 1 375 ? 35.531 0.723 -2.693 1 94.38 375 THR B N 1
ATOM 7722 C CA . THR B 1 375 ? 35 0.206 -3.943 1 94.38 375 THR B CA 1
ATOM 7723 C C . THR B 1 375 ? 35.719 0.796 -5.141 1 94.38 375 THR B C 1
ATOM 7725 O O . THR B 1 375 ? 36.156 1.953 -5.105 1 94.38 375 THR B O 1
ATOM 7728 N N . PRO B 1 376 ? 35.875 0.07 -6.238 1 94.88 376 PRO B N 1
ATOM 7729 C CA . PRO B 1 376 ? 36.656 0.52 -7.41 1 94.88 376 PRO B CA 1
ATOM 7730 C C . PRO B 1 376 ? 36.156 1.861 -7.949 1 94.88 376 PRO B C 1
ATOM 7732 O O . PRO B 1 376 ? 36.969 2.73 -8.281 1 94.88 376 PRO B O 1
ATOM 7735 N N . ALA B 1 377 ? 34.906 2.047 -7.992 1 96.31 377 ALA B N 1
ATOM 7736 C CA . ALA B 1 377 ? 34.375 3.264 -8.578 1 96.31 377 ALA B CA 1
ATOM 7737 C C . ALA B 1 377 ? 34.75 4.492 -7.762 1 96.31 377 ALA B C 1
ATOM 7739 O O . ALA B 1 377 ? 34.938 5.578 -8.32 1 96.31 377 ALA B O 1
ATOM 7740 N N . LEU B 1 378 ? 34.875 4.336 -6.496 1 97.06 378 LEU B N 1
ATOM 7741 C CA . LEU B 1 378 ? 35.281 5.418 -5.621 1 97.06 378 LEU B CA 1
ATOM 7742 C C . LEU B 1 378 ? 36.781 5.625 -5.699 1 97.06 378 LEU B C 1
ATOM 7744 O O . LEU B 1 378 ? 37.281 6.762 -5.676 1 97.06 378 LEU B O 1
ATOM 7748 N N . ILE B 1 379 ? 37.562 4.535 -5.809 1 96.81 379 ILE B N 1
ATOM 7749 C CA . ILE B 1 379 ? 39 4.59 -5.906 1 96.81 379 ILE B CA 1
ATOM 7750 C C . ILE B 1 379 ? 39.406 5.266 -7.215 1 96.81 379 ILE B C 1
ATOM 7752 O O . ILE B 1 379 ? 40.312 6.09 -7.238 1 96.81 379 ILE B O 1
ATOM 7756 N N . GLU B 1 380 ? 38.656 4.996 -8.297 1 95.81 380 GLU B N 1
ATOM 7757 C CA . GLU B 1 380 ? 38.969 5.512 -9.633 1 95.81 380 GLU B CA 1
ATOM 7758 C C . GLU B 1 380 ? 38.438 6.934 -9.805 1 95.81 380 GLU B C 1
ATOM 7760 O O . GLU B 1 380 ? 38.75 7.605 -10.789 1 95.81 380 GLU B O 1
ATOM 7765 N N . GLY B 1 381 ? 37.594 7.367 -8.938 1 95.38 381 GLY B N 1
ATOM 7766 C CA . GLY B 1 381 ? 37.094 8.734 -8.977 1 95.38 381 GLY B CA 1
ATOM 7767 C C . GLY B 1 381 ? 35.906 8.898 -9.883 1 95.38 381 GLY B C 1
ATOM 7768 O O . GLY B 1 381 ? 35.562 10.016 -10.289 1 95.38 381 GLY B O 1
ATOM 7769 N N . LYS B 1 382 ? 35.312 7.82 -10.242 1 96.19 382 LYS B N 1
ATOM 7770 C CA . LYS B 1 382 ? 34.094 7.895 -11.023 1 96.19 382 LYS B CA 1
ATOM 7771 C C . LYS B 1 382 ? 32.938 8.43 -10.18 1 96.19 382 LYS B C 1
ATOM 7773 O O . LYS B 1 382 ? 32.062 9.141 -10.688 1 96.19 382 LYS B O 1
ATOM 7778 N N . LEU B 1 383 ? 32.906 7.988 -8.945 1 97.88 383 LEU B N 1
ATOM 7779 C CA . LEU B 1 383 ? 32 8.516 -7.926 1 97.88 383 LEU B CA 1
ATOM 7780 C C . LEU B 1 383 ? 32.781 9.18 -6.801 1 97.88 383 LEU B C 1
ATOM 7782 O O . LEU B 1 383 ? 33.938 8.844 -6.566 1 97.88 383 LEU B O 1
ATOM 7786 N N . LYS B 1 384 ? 32.156 10.078 -6.172 1 98 384 LYS B N 1
ATOM 7787 C CA . LYS B 1 384 ? 32.812 10.773 -5.059 1 98 384 LYS B CA 1
ATOM 7788 C C . LYS B 1 384 ? 31.828 10.977 -3.904 1 98 384 LYS B C 1
ATOM 7790 O O . LYS B 1 384 ? 30.703 11.445 -4.105 1 98 384 LYS B O 1
ATOM 7795 N N . VAL B 1 385 ? 32.25 10.648 -2.707 1 98.44 385 VAL B N 1
ATOM 7796 C CA . VAL B 1 385 ? 31.453 10.867 -1.504 1 98.44 385 VAL B CA 1
ATOM 7797 C C . VAL B 1 385 ? 31.609 12.312 -1.036 1 98.44 385 VAL B C 1
ATOM 7799 O O . VAL B 1 385 ? 32.719 12.805 -0.897 1 98.44 385 VAL B O 1
ATOM 7802 N N . VAL B 1 386 ? 30.5 12.977 -0.783 1 98.56 386 VAL B N 1
ATOM 7803 C CA . VAL B 1 386 ? 30.531 14.375 -0.365 1 98.56 386 VAL B CA 1
ATOM 7804 C C . VAL B 1 386 ? 30.891 14.469 1.118 1 98.56 386 VAL B C 1
ATOM 7806 O O . VAL B 1 386 ? 30.094 14.07 1.976 1 98.56 386 VAL B O 1
ATOM 7809 N N . THR B 1 387 ? 32.031 15.055 1.456 1 98.06 387 THR B N 1
ATOM 7810 C CA . THR B 1 387 ? 32.5 15.047 2.842 1 98.06 387 THR B CA 1
ATOM 7811 C C . THR B 1 387 ? 32.5 16.453 3.422 1 98.06 387 THR B C 1
ATOM 7813 O O . THR B 1 387 ? 32.781 16.656 4.605 1 98.06 387 THR B O 1
ATOM 7816 N N . GLU B 1 388 ? 32.219 17.453 2.619 1 98 388 GLU B N 1
ATOM 7817 C CA . GLU B 1 388 ? 32.031 18.844 3.004 1 98 388 GLU B CA 1
ATOM 7818 C C . GLU B 1 388 ? 30.797 19.453 2.363 1 98 388 GLU B C 1
ATOM 7820 O O . GLU B 1 388 ? 30.359 19 1.303 1 98 388 GLU B O 1
ATOM 7825 N N . PRO B 1 389 ? 30.25 20.406 3.16 1 98.19 389 PRO B N 1
ATOM 7826 C CA . PRO B 1 389 ? 29.141 21.062 2.459 1 98.19 389 PRO B CA 1
ATOM 7827 C C . PRO B 1 389 ? 29.516 21.5 1.041 1 98.19 389 PRO B C 1
ATOM 7829 O O . PRO B 1 389 ? 30.516 22.203 0.844 1 98.19 389 PRO B O 1
ATOM 7832 N N . THR B 1 390 ? 28.812 21.062 0.003 1 98.38 390 THR B N 1
ATOM 7833 C CA . THR B 1 390 ? 29.156 21.25 -1.404 1 98.38 390 THR B CA 1
ATOM 7834 C C . THR B 1 390 ? 28.031 21.969 -2.139 1 98.38 390 THR B C 1
ATOM 7836 O O . THR B 1 390 ? 26.875 21.531 -2.107 1 98.38 390 THR B O 1
ATOM 7839 N N . PRO B 1 391 ? 28.359 23.031 -2.811 1 97.75 391 PRO B N 1
ATOM 7840 C CA . PRO B 1 391 ? 27.328 23.734 -3.572 1 97.75 391 PRO B CA 1
ATOM 7841 C C . PRO B 1 391 ? 26.609 22.828 -4.562 1 97.75 391 PRO B C 1
ATOM 7843 O O . PRO B 1 391 ? 27.219 21.969 -5.184 1 97.75 391 PRO B O 1
ATOM 7846 N N . PHE B 1 392 ? 25.328 23.016 -4.68 1 96.69 392 PHE B N 1
ATOM 7847 C CA . PHE B 1 392 ? 24.484 22.203 -5.555 1 96.69 392 PHE B CA 1
ATOM 7848 C C . PHE B 1 392 ? 23.516 23.094 -6.332 1 96.69 392 PHE B C 1
ATOM 7850 O O . PHE B 1 392 ? 22.625 23.703 -5.746 1 96.69 392 PHE B O 1
ATOM 7857 N N . ASN B 1 393 ? 23.641 23.156 -7.621 1 91 393 ASN B N 1
ATOM 7858 C CA . ASN B 1 393 ? 22.797 24.016 -8.445 1 91 393 ASN B CA 1
ATOM 7859 C C . ASN B 1 393 ? 22 23.219 -9.469 1 91 393 ASN B C 1
ATOM 7861 O O . ASN B 1 393 ? 21.203 23.781 -10.219 1 91 393 ASN B O 1
ATOM 7865 N N . ALA B 1 394 ? 22.188 21.859 -9.453 1 94.69 394 ALA B N 1
ATOM 7866 C CA . ALA B 1 394 ? 21.453 21.031 -10.398 1 94.69 394 ALA B CA 1
ATOM 7867 C C . ALA B 1 394 ? 19.984 20.906 -9.984 1 94.69 394 ALA B C 1
ATOM 7869 O O . ALA B 1 394 ? 19.578 21.438 -8.945 1 94.69 394 ALA B O 1
ATOM 7870 N N . ASN B 1 395 ? 19.234 20.203 -10.859 1 95.44 395 ASN B N 1
ATOM 7871 C CA . ASN B 1 395 ? 17.781 20.25 -10.688 1 95.44 395 ASN B CA 1
ATOM 7872 C C . ASN B 1 395 ? 17.234 18.922 -10.188 1 95.44 395 ASN B C 1
ATOM 7874 O O . ASN B 1 395 ? 16.078 18.844 -9.758 1 95.44 395 ASN B O 1
ATOM 7878 N N . TYR B 1 396 ? 18.094 17.875 -10.266 1 97.94 396 TYR B N 1
ATOM 7879 C CA . TYR B 1 396 ? 17.531 16.547 -10.023 1 97.94 396 TYR B CA 1
ATOM 7880 C C . TYR B 1 396 ? 18.297 15.82 -8.93 1 97.94 396 TYR B C 1
ATOM 7882 O O . TYR B 1 396 ? 19.531 15.852 -8.906 1 97.94 396 TYR B O 1
ATOM 7890 N N . ILE B 1 397 ? 17.578 15.195 -8.047 1 98.69 397 ILE B N 1
ATOM 7891 C CA . ILE B 1 397 ? 18.188 14.312 -7.062 1 98.69 397 ILE B CA 1
ATOM 7892 C C . ILE B 1 397 ? 17.406 13 -6.996 1 98.69 397 ILE B C 1
ATOM 7894 O O . ILE B 1 397 ? 16.266 12.969 -6.535 1 98.69 397 ILE B O 1
ATOM 7898 N N . PRO B 1 398 ? 17.984 11.898 -7.473 1 98.75 398 PRO B N 1
ATOM 7899 C CA . PRO B 1 398 ? 17.406 10.578 -7.18 1 98.75 398 PRO B CA 1
ATOM 7900 C C . PRO B 1 398 ? 17.672 10.125 -5.746 1 98.75 398 PRO B C 1
ATOM 7902 O O . PRO B 1 398 ? 18.75 10.375 -5.207 1 98.75 398 PRO B O 1
ATOM 7905 N N . VAL B 1 399 ? 16.734 9.562 -5.145 1 98.88 399 VAL B N 1
ATOM 7906 C CA . VAL B 1 399 ? 16.859 8.961 -3.816 1 98.88 399 VAL B CA 1
ATOM 7907 C C . VAL B 1 399 ? 16.625 7.457 -3.908 1 98.88 399 VAL B C 1
ATOM 7909 O O . VAL B 1 399 ? 15.648 7.004 -4.5 1 98.88 399 VAL B O 1
ATOM 7912 N N . ILE B 1 400 ? 17.516 6.684 -3.314 1 98.75 400 ILE B N 1
ATOM 7913 C CA . ILE B 1 400 ? 17.453 5.23 -3.379 1 98.75 400 ILE B CA 1
ATOM 7914 C C . ILE B 1 400 ? 17.141 4.668 -1.994 1 98.75 400 ILE B C 1
ATOM 7916 O O . ILE B 1 400 ? 17.656 5.152 -0.987 1 98.75 400 ILE B O 1
ATOM 7920 N N . SER B 1 401 ? 16.25 3.729 -1.938 1 98.31 401 SER B N 1
ATOM 7921 C CA . SER B 1 401 ? 15.906 2.979 -0.737 1 98.31 401 SER B CA 1
ATOM 7922 C C . SER B 1 401 ? 15.852 1.479 -1.017 1 98.31 401 SER B C 1
ATOM 7924 O O . SER B 1 401 ? 15.211 1.044 -1.977 1 98.31 401 SER B O 1
ATOM 7926 N N . ILE B 1 402 ? 16.531 0.678 -0.188 1 97.69 402 ILE B N 1
ATOM 7927 C CA . ILE B 1 402 ? 16.656 -0.755 -0.425 1 97.69 402 ILE B CA 1
ATOM 7928 C C . ILE B 1 402 ? 16.25 -1.526 0.83 1 97.69 402 ILE B C 1
ATOM 7930 O O . ILE B 1 402 ? 16.609 -1.144 1.944 1 97.69 402 ILE B O 1
ATOM 7934 N N . GLY B 1 403 ? 15.445 -2.566 0.593 1 95.44 403 GLY B N 1
ATOM 7935 C CA . GLY B 1 403 ? 15.07 -3.453 1.683 1 95.44 403 GLY B CA 1
ATOM 7936 C C . GLY B 1 403 ? 15.789 -4.789 1.641 1 95.44 403 GLY B C 1
ATOM 7937 O O . GLY B 1 403 ? 16.062 -5.312 0.562 1 95.44 403 GLY B O 1
ATOM 7938 N N . PHE B 1 404 ? 16.016 -5.352 2.779 1 90.56 404 PHE B N 1
ATOM 7939 C CA . PHE B 1 404 ? 16.844 -6.551 2.887 1 90.56 404 PHE B CA 1
ATOM 7940 C C . PHE B 1 404 ? 16.156 -7.734 2.209 1 90.56 404 PHE B C 1
ATOM 7942 O O . PHE B 1 404 ? 16.812 -8.719 1.862 1 90.56 404 PHE B O 1
ATOM 7949 N N . GLY B 1 405 ? 14.852 -7.652 1.97 1 93.62 405 GLY B N 1
ATOM 7950 C CA . GLY B 1 405 ? 14.133 -8.719 1.296 1 93.62 405 GLY B CA 1
ATOM 7951 C C . GLY B 1 405 ? 14.188 -8.617 -0.217 1 93.62 405 GLY B C 1
ATOM 7952 O O . GLY B 1 405 ? 13.484 -9.344 -0.921 1 93.62 405 GLY B O 1
ATOM 7953 N N . GLY B 1 406 ? 14.969 -7.684 -0.715 1 95.94 406 GLY B N 1
ATOM 7954 C CA . GLY B 1 406 ? 15.164 -7.57 -2.152 1 95.94 406 GLY B CA 1
ATOM 7955 C C . GLY B 1 406 ? 14.328 -6.473 -2.781 1 95.94 406 GLY B C 1
ATOM 7956 O O . GLY B 1 406 ? 14.25 -6.371 -4.008 1 95.94 406 GLY B O 1
ATOM 7957 N N . THR B 1 407 ? 13.766 -5.645 -2.035 1 97.69 407 THR B N 1
ATOM 7958 C CA . THR B 1 407 ? 12.961 -4.555 -2.574 1 97.69 407 THR B CA 1
ATOM 7959 C C . THR B 1 407 ? 13.828 -3.328 -2.846 1 97.69 407 THR B C 1
ATOM 7961 O O . THR B 1 407 ? 14.75 -3.029 -2.084 1 97.69 407 THR B O 1
ATOM 7964 N N . LEU B 1 408 ? 13.578 -2.68 -3.969 1 98.25 408 LEU B N 1
ATOM 7965 C CA . LEU B 1 408 ? 14.32 -1.504 -4.41 1 98.25 408 LEU B CA 1
ATOM 7966 C C . LEU B 1 408 ? 13.375 -0.367 -4.773 1 98.25 408 LEU B C 1
ATOM 7968 O O . LEU B 1 408 ? 12.336 -0.594 -5.398 1 98.25 408 LEU B O 1
ATOM 7972 N N . VAL B 1 409 ? 13.766 0.803 -4.312 1 98.56 409 VAL B N 1
ATOM 7973 C CA . VAL B 1 409 ? 12.969 1.99 -4.602 1 98.56 409 VAL B CA 1
ATOM 7974 C C . VAL B 1 409 ? 13.859 3.092 -5.164 1 98.56 409 VAL B C 1
ATOM 7976 O O . VAL B 1 409 ? 15 3.258 -4.727 1 98.56 409 VAL B O 1
ATOM 7979 N N . ASN B 1 410 ? 13.406 3.75 -6.164 1 98.62 410 ASN B N 1
ATOM 7980 C CA . ASN B 1 410 ? 14.031 4.965 -6.676 1 98.62 410 ASN B CA 1
ATOM 7981 C C . ASN B 1 410 ? 13.023 6.094 -6.832 1 98.62 410 ASN B C 1
ATOM 7983 O O . ASN B 1 410 ? 12 5.934 -7.508 1 98.62 410 ASN B O 1
ATOM 7987 N N . ILE B 1 411 ? 13.242 7.168 -6.117 1 98.75 411 ILE B N 1
ATOM 7988 C CA . ILE B 1 411 ? 12.43 8.375 -6.199 1 98.75 411 ILE B CA 1
ATOM 7989 C C . ILE B 1 411 ? 13.242 9.492 -6.859 1 98.75 411 ILE B C 1
ATOM 7991 O O . ILE B 1 411 ? 14.359 9.789 -6.438 1 98.75 411 ILE B O 1
ATOM 7995 N N . LEU B 1 412 ? 12.711 10.117 -7.891 1 98.69 412 LEU B N 1
ATOM 7996 C CA . LEU B 1 412 ? 13.383 11.211 -8.586 1 98.69 412 LEU B CA 1
ATOM 7997 C C . LEU B 1 412 ? 12.695 12.539 -8.305 1 98.69 412 LEU B C 1
ATOM 7999 O O . LEU B 1 412 ? 11.531 12.727 -8.664 1 98.69 412 LEU B O 1
ATOM 8003 N N . LEU B 1 413 ? 13.438 13.453 -7.664 1 98.19 413 LEU B N 1
ATOM 8004 C CA . LEU B 1 413 ? 12.922 14.766 -7.273 1 98.19 413 LEU B CA 1
ATOM 8005 C C . LEU B 1 413 ? 13.5 15.867 -8.148 1 98.19 413 LEU B C 1
ATOM 8007 O O . LEU B 1 413 ? 14.648 15.766 -8.594 1 98.19 413 LEU B O 1
ATOM 8011 N N . LYS B 1 414 ? 12.734 16.828 -8.391 1 96.69 414 LYS B N 1
ATOM 8012 C CA . LYS B 1 414 ? 13.172 18.031 -9.102 1 96.69 414 LYS B CA 1
ATOM 8013 C C . LYS B 1 414 ? 13.047 19.266 -8.227 1 96.69 414 LYS B C 1
ATOM 8015 O O . LYS B 1 414 ? 12.039 19.453 -7.539 1 96.69 414 LYS B O 1
ATOM 8020 N N . LYS B 1 415 ? 13.969 20.078 -8.305 1 93.75 415 LYS B N 1
ATOM 8021 C CA . LYS B 1 415 ? 14.016 21.328 -7.555 1 93.75 415 LYS B CA 1
ATOM 8022 C C . LYS B 1 415 ? 12.859 22.25 -7.949 1 93.75 415 LYS B C 1
ATOM 8024 O O . LYS B 1 415 ? 12.508 22.344 -9.125 1 93.75 415 LYS B O 1
ATOM 8029 N N . ASN B 1 416 ? 12.188 22.766 -6.883 1 84.88 416 ASN B N 1
ATOM 8030 C CA . ASN B 1 416 ? 11.188 23.797 -7.117 1 84.88 416 ASN B CA 1
ATOM 8031 C C . ASN B 1 416 ? 11.82 25.094 -7.621 1 84.88 416 ASN B C 1
ATOM 8033 O O . ASN B 1 416 ? 12.656 25.688 -6.934 1 84.88 416 ASN B O 1
ATOM 8037 N N . PRO B 1 417 ? 11.461 25.438 -8.82 1 69.44 417 PRO B N 1
ATOM 8038 C CA . PRO B 1 417 ? 12.094 26.656 -9.344 1 69.44 417 PRO B CA 1
ATOM 8039 C C . PRO B 1 417 ? 11.664 27.922 -8.602 1 69.44 417 PRO B C 1
ATOM 8041 O O . PRO B 1 417 ? 12.094 29.016 -8.945 1 69.44 417 PRO B O 1
ATOM 8044 N N . VAL B 1 418 ? 10.898 27.766 -7.574 1 58.72 418 VAL B N 1
ATOM 8045 C CA . VAL B 1 418 ? 10.18 28.906 -7.02 1 58.72 418 VAL B CA 1
ATOM 8046 C C . VAL B 1 418 ? 11.156 30.031 -6.699 1 58.72 418 VAL B C 1
ATOM 8048 O O . VAL B 1 418 ? 12.188 29.797 -6.062 1 58.72 418 VAL B O 1
ATOM 8051 N N . MET B 1 419 ? 11.062 30.984 -7.57 1 49.47 419 MET B N 1
ATOM 8052 C CA . MET B 1 419 ? 11.656 32.312 -7.387 1 49.47 419 MET B CA 1
ATOM 8053 C C . MET B 1 419 ? 11.172 32.938 -6.09 1 49.47 419 MET B C 1
ATOM 8055 O O . MET B 1 419 ? 10.016 32.75 -5.699 1 49.47 419 MET B O 1
ATOM 8059 N N . LYS B 1 420 ? 12.062 32.969 -5.137 1 47.56 420 LYS B N 1
ATOM 8060 C CA . LYS B 1 420 ? 11.742 33.719 -3.92 1 47.56 420 LYS B CA 1
ATOM 8061 C C . LYS B 1 420 ? 10.664 34.75 -4.184 1 47.56 420 LYS B C 1
ATOM 8063 O O . LYS B 1 420 ? 10.68 35.438 -5.219 1 47.56 420 LYS B O 1
ATOM 8068 N N . GLY B 1 421 ? 9.508 34.469 -3.709 1 46.22 421 GLY B N 1
ATOM 8069 C CA . GLY B 1 421 ? 8.422 35.438 -3.77 1 46.22 421 GLY B CA 1
ATOM 8070 C C . GLY B 1 421 ? 8.914 36.875 -3.75 1 46.22 421 GLY B C 1
ATOM 8071 O O . GLY B 1 421 ? 10.023 37.156 -3.293 1 46.22 421 GLY B O 1
ATOM 8072 N N . GLY B 1 422 ? 8.391 37.719 -4.691 1 45.81 422 GLY B N 1
ATOM 8073 C CA . GLY B 1 422 ? 8.625 39.156 -4.805 1 45.81 422 GLY B CA 1
ATOM 8074 C C . GLY B 1 422 ? 8.688 39.844 -3.457 1 45.81 422 GLY B C 1
ATOM 8075 O O . GLY B 1 422 ? 8.141 39.344 -2.469 1 45.81 422 GLY B O 1
ATOM 8076 N N . GLU B 1 423 ? 9.766 40.531 -3.162 1 46.47 423 GLU B N 1
ATOM 8077 C CA . GLU B 1 423 ? 9.922 41.438 -2.021 1 46.47 423 GLU B CA 1
ATOM 8078 C C . GLU B 1 423 ? 8.578 42.062 -1.613 1 46.47 423 GLU B C 1
ATOM 8080 O O . GLU B 1 423 ? 7.914 42.688 -2.424 1 46.47 423 GLU B O 1
ATOM 8085 N N . GLU B 1 424 ? 7.828 41.375 -0.761 1 50.62 424 GLU B N 1
ATOM 8086 C CA . GLU B 1 424 ? 6.633 42 -0.189 1 50.62 424 GLU B CA 1
ATOM 8087 C C . GLU B 1 424 ? 6.891 43.438 0.204 1 50.62 424 GLU B C 1
ATOM 8089 O O . GLU B 1 424 ? 7.938 43.75 0.767 1 50.62 424 GLU B O 1
ATOM 8094 N N . LYS B 1 425 ? 6.176 44.344 -0.454 1 52.22 425 LYS B N 1
ATOM 8095 C CA . LYS B 1 425 ? 6.223 45.75 -0.08 1 52.22 425 LYS B CA 1
ATOM 8096 C C . LYS B 1 425 ? 6.074 45.938 1.429 1 52.22 425 LYS B C 1
ATOM 8098 O O . LYS B 1 425 ? 5.109 45.438 2.023 1 52.22 425 LYS B O 1
ATOM 8103 N N . ALA B 1 426 ? 7.156 46.281 2.039 1 53.5 426 ALA B N 1
ATOM 8104 C CA . ALA B 1 426 ? 7.18 46.594 3.465 1 53.5 426 ALA B CA 1
ATOM 8105 C C . ALA B 1 426 ? 6.074 47.594 3.822 1 53.5 426 ALA B C 1
ATOM 8107 O O . ALA B 1 426 ? 6.016 48.688 3.268 1 53.5 426 ALA B O 1
ATOM 8108 N N . LEU B 1 427 ? 4.918 47.094 4.215 1 56.69 427 LEU B N 1
ATOM 8109 C CA . LEU B 1 427 ? 3.977 48.094 4.746 1 56.69 427 LEU B CA 1
ATOM 8110 C C . LEU B 1 427 ? 4.559 48.781 5.965 1 56.69 427 LEU B C 1
ATOM 8112 O O . LEU B 1 427 ? 5.191 48.156 6.812 1 56.69 427 LEU B O 1
ATOM 8116 N N . ASP B 1 428 ? 4.738 50.062 5.875 1 68.06 428 ASP B N 1
ATOM 8117 C CA . ASP B 1 428 ? 5.211 50.875 6.992 1 68.06 428 ASP B CA 1
ATOM 8118 C C . ASP B 1 428 ? 4.219 50.844 8.148 1 68.06 428 ASP B C 1
ATOM 8120 O O . ASP B 1 428 ? 3.773 51.875 8.625 1 68.06 428 ASP B O 1
ATOM 8124 N N . LEU B 1 429 ? 3.42 49.75 8.383 1 76.81 429 LEU B N 1
ATOM 8125 C CA . LEU B 1 429 ? 2.529 49.531 9.523 1 76.81 429 LEU B CA 1
ATOM 8126 C C . LEU B 1 429 ? 2.928 48.281 10.305 1 76.81 429 LEU B C 1
ATOM 8128 O O . LEU B 1 429 ? 3.383 47.312 9.719 1 76.81 429 LEU B O 1
ATOM 8132 N N . PRO B 1 430 ? 2.754 48.5 11.688 1 82.56 430 PRO B N 1
ATOM 8133 C CA . PRO B 1 430 ? 2.971 47.25 12.453 1 82.56 430 PRO B CA 1
ATOM 8134 C C . PRO B 1 430 ? 1.999 46.156 12.07 1 82.56 430 PRO B C 1
ATOM 8136 O O . PRO B 1 430 ? 0.831 46.406 11.781 1 82.56 430 PRO B O 1
ATOM 8139 N N . ARG B 1 431 ? 2.535 44.969 12.07 1 83.69 431 ARG B N 1
ATOM 8140 C CA . ARG B 1 431 ? 1.71 43.812 11.797 1 83.69 431 ARG B CA 1
ATOM 8141 C C . ARG B 1 431 ? 1.163 43.219 13.086 1 83.69 431 ARG B C 1
ATOM 8143 O O . ARG B 1 431 ? 1.9 43.031 14.062 1 83.69 431 ARG B O 1
ATOM 8150 N N . LEU B 1 432 ? -0.157 43.062 13.07 1 85.81 432 LEU B N 1
ATOM 8151 C CA . LEU B 1 432 ? -0.775 42.375 14.188 1 85.81 432 LEU B CA 1
ATOM 8152 C C . LEU B 1 432 ? -0.583 40.875 14.047 1 85.81 432 LEU B C 1
ATOM 8154 O O . LEU B 1 432 ? -0.967 40.281 13.031 1 85.81 432 LEU B O 1
ATOM 8158 N N . VAL B 1 433 ? 0.095 40.281 15.016 1 88.81 433 VAL B N 1
ATOM 8159 C CA . VAL B 1 433 ? 0.298 38.812 15.055 1 88.81 433 VAL B CA 1
ATOM 8160 C C . VAL B 1 433 ? -0.606 38.219 16.109 1 88.81 433 VAL B C 1
ATOM 8162 O O . VAL B 1 433 ? -0.536 38.562 17.297 1 88.81 433 VAL B O 1
ATOM 8165 N N . LEU B 1 434 ? -1.505 37.406 15.641 1 88.19 434 LEU B N 1
ATOM 8166 C CA . LEU B 1 434 ? -2.416 36.688 16.547 1 88.19 434 LEU B CA 1
ATOM 8167 C C . LEU B 1 434 ? -2.062 35.219 16.625 1 88.19 434 LEU B C 1
ATOM 8169 O O . LEU B 1 434 ? -1.696 34.594 15.625 1 88.19 434 LEU B O 1
ATOM 8173 N N . TYR B 1 435 ? -2.092 34.688 17.828 1 89.5 435 TYR B N 1
ATOM 8174 C CA . TYR B 1 435 ? -1.799 33.281 17.953 1 89.5 435 TYR B CA 1
ATOM 8175 C C . TYR B 1 435 ? -2.625 32.656 19.078 1 89.5 435 TYR B C 1
ATOM 8177 O O . TYR B 1 435 ? -2.438 32.969 20.25 1 89.5 435 TYR B O 1
ATOM 8185 N N . PRO B 1 436 ? -3.631 31.875 18.703 1 87.81 436 PRO B N 1
ATOM 8186 C CA . PRO B 1 436 ? -4.344 31.062 19.688 1 87.81 436 PRO B CA 1
ATOM 8187 C C . PRO B 1 436 ? -3.582 29.797 20.062 1 87.81 436 PRO B C 1
ATOM 8189 O O . PRO B 1 436 ? -2.932 29.188 19.219 1 87.81 436 PRO B O 1
ATOM 8192 N N . ALA B 1 437 ? -3.648 29.406 21.328 1 86.69 437 ALA B N 1
ATOM 8193 C CA . ALA B 1 437 ? -2.924 28.219 21.766 1 86.69 437 ALA B CA 1
ATOM 8194 C C . ALA B 1 437 ? -3.688 27.484 22.859 1 86.69 437 ALA B C 1
ATOM 8196 O O . ALA B 1 437 ? -4.617 28.031 23.453 1 86.69 437 ALA B O 1
ATOM 8197 N N . THR B 1 438 ? -3.342 26.25 23.078 1 80.94 438 THR B N 1
ATOM 8198 C CA . THR B 1 438 ? -3.938 25.438 24.125 1 80.94 438 THR B CA 1
ATOM 8199 C C . THR B 1 438 ? -3.258 25.703 25.469 1 80.94 438 THR B C 1
ATOM 8201 O O . THR B 1 438 ? -3.838 25.438 26.531 1 80.94 438 THR B O 1
ATOM 8204 N N . VAL B 1 439 ? -1.946 26.203 25.391 1 85.06 439 VAL B N 1
ATOM 8205 C CA . VAL B 1 439 ? -1.187 26.5 26.594 1 85.06 439 VAL B CA 1
ATOM 8206 C C . VAL B 1 439 ? -0.462 27.844 26.422 1 85.06 439 VAL B C 1
ATOM 8208 O O . VAL B 1 439 ? -0.142 28.234 25.312 1 85.06 439 VAL B O 1
ATOM 8211 N N . GLU B 1 440 ? -0.173 28.406 27.516 1 88.25 440 GLU B N 1
ATOM 8212 C CA . GLU B 1 440 ? 0.475 29.719 27.516 1 88.25 440 GLU B CA 1
ATOM 8213 C C . GLU B 1 440 ? 1.884 29.641 26.938 1 88.25 440 GLU B C 1
ATOM 8215 O O . GLU B 1 440 ? 2.322 30.547 26.234 1 88.25 440 GLU B O 1
ATOM 8220 N N . GLU B 1 441 ? 2.482 28.594 27.234 1 88.25 441 GLU B N 1
ATOM 8221 C CA . GLU B 1 441 ? 3.869 28.422 26.812 1 88.25 441 GLU B CA 1
ATOM 8222 C C . GLU B 1 441 ? 3.986 28.453 25.281 1 88.25 441 GLU B C 1
ATOM 8224 O O . GLU B 1 441 ? 4.992 28.906 24.75 1 88.25 441 GLU B O 1
ATOM 8229 N N . ALA B 1 442 ? 3.021 28 24.641 1 88.25 442 ALA B N 1
ATOM 8230 C CA . ALA B 1 442 ? 3.033 27.984 23.172 1 88.25 442 ALA B CA 1
ATOM 8231 C C . ALA B 1 442 ? 3.051 29.391 22.609 1 88.25 442 ALA B C 1
ATOM 8233 O O . ALA B 1 442 ? 3.699 29.656 21.594 1 88.25 442 ALA B O 1
ATOM 8234 N N . ILE B 1 443 ? 2.381 30.297 23.188 1 90.19 443 ILE B N 1
ATOM 8235 C CA . ILE B 1 443 ? 2.32 31.688 22.734 1 90.19 443 ILE B CA 1
ATOM 8236 C C . ILE B 1 443 ? 3.678 32.344 22.953 1 90.19 443 ILE B C 1
ATOM 8238 O O . ILE B 1 443 ? 4.195 33.031 22.047 1 90.19 443 ILE B O 1
ATOM 8242 N N . THR B 1 444 ? 4.176 32.031 24.109 1 90.62 444 THR B N 1
ATOM 8243 C CA . THR B 1 444 ? 5.48 32.594 24.406 1 90.62 444 THR B CA 1
ATOM 8244 C C . THR B 1 444 ? 6.539 32.094 23.438 1 90.62 444 THR B C 1
ATOM 8246 O O . THR B 1 444 ? 7.383 32.844 22.969 1 90.62 444 THR B O 1
ATOM 8249 N N . THR B 1 445 ? 6.457 30.844 23.203 1 89.56 445 THR B N 1
ATOM 8250 C CA . THR B 1 445 ? 7.41 30.219 22.297 1 89.56 445 THR B CA 1
ATOM 8251 C C . THR B 1 445 ? 7.324 30.844 20.906 1 89.56 445 THR B C 1
ATOM 8253 O O . THR B 1 445 ? 8.344 31.125 20.281 1 89.56 445 THR B O 1
ATOM 8256 N N . LEU B 1 446 ? 6.145 31.016 20.406 1 88.88 446 LEU B N 1
ATOM 8257 C CA . LEU B 1 446 ? 5.961 31.594 19.078 1 88.88 446 LEU B CA 1
ATOM 8258 C C . LEU B 1 446 ? 6.465 33.031 19.031 1 88.88 446 LEU B C 1
ATOM 8260 O O . LEU B 1 446 ? 7.141 33.438 18.078 1 88.88 446 LEU B O 1
ATOM 8264 N N . PHE B 1 447 ? 6.148 33.812 19.984 1 90.12 447 PHE B N 1
ATOM 8265 C CA . PHE B 1 447 ? 6.547 35.219 19.984 1 90.12 447 PHE B CA 1
ATOM 8266 C C . PHE B 1 447 ? 8.062 35.344 20.141 1 90.12 447 PHE B C 1
ATOM 8268 O O . PHE B 1 447 ? 8.672 36.25 19.562 1 90.12 447 PHE B O 1
ATOM 8275 N N . ASP B 1 448 ? 8.602 34.406 20.922 1 88.69 448 ASP B N 1
ATOM 8276 C CA . ASP B 1 448 ? 10.055 34.375 21.016 1 88.69 448 ASP B CA 1
ATOM 8277 C C . ASP B 1 448 ? 10.688 34.031 19.672 1 88.69 448 ASP B C 1
ATOM 8279 O O . ASP B 1 448 ? 11.727 34.594 19.297 1 88.69 448 ASP B O 1
ATOM 8283 N N . TYR B 1 449 ? 10.109 33.219 19.031 1 87.38 449 TYR B N 1
ATOM 8284 C CA . TYR B 1 449 ? 10.578 32.844 17.703 1 87.38 449 TYR B CA 1
ATOM 8285 C C . TYR B 1 449 ? 10.555 34.062 16.766 1 87.38 449 TYR B C 1
ATOM 8287 O O . TYR B 1 449 ? 11.516 34.281 16.016 1 87.38 449 TYR B O 1
ATOM 8295 N N . ILE B 1 450 ? 9.461 34.719 16.766 1 86.56 450 ILE B N 1
ATOM 8296 C CA . ILE B 1 450 ? 9.305 35.906 15.914 1 86.56 450 ILE B CA 1
ATOM 8297 C C . ILE B 1 450 ? 10.344 36.938 16.281 1 86.56 450 ILE B C 1
ATOM 8299 O O . ILE B 1 450 ? 10.945 37.562 15.406 1 86.56 450 ILE B O 1
ATOM 8303 N N . LYS B 1 451 ? 10.547 37.031 17.484 1 86 451 LYS B N 1
ATOM 8304 C CA . LYS B 1 451 ? 11.531 38 17.984 1 86 451 LYS B CA 1
ATOM 8305 C C . LYS B 1 451 ? 12.938 37.656 17.516 1 86 451 LYS B C 1
ATOM 8307 O O . LYS B 1 451 ? 13.711 38.531 17.156 1 86 451 LYS B O 1
ATOM 8312 N N . ASN B 1 452 ? 13.164 36.438 17.5 1 83.69 452 ASN B N 1
ATOM 8313 C CA . ASN B 1 452 ? 14.516 35.969 17.203 1 83.69 452 ASN B CA 1
ATOM 8314 C C . ASN B 1 452 ? 14.734 35.812 15.703 1 83.69 452 ASN B C 1
ATOM 8316 O O . ASN B 1 452 ? 15.852 35.531 15.266 1 83.69 452 ASN B O 1
ATOM 8320 N N . ASN B 1 453 ? 13.672 36 14.984 1 79.62 453 ASN B N 1
ATOM 8321 C CA . ASN B 1 453 ? 13.766 35.875 13.531 1 79.62 453 ASN B CA 1
ATOM 8322 C C . ASN B 1 453 ? 13.18 37.125 12.836 1 79.62 453 ASN B C 1
ATOM 8324 O O . ASN B 1 453 ? 12.062 37.062 12.336 1 79.62 453 ASN B O 1
ATOM 8328 N N . PRO B 1 454 ? 13.953 38.094 12.656 1 73.56 454 PRO B N 1
ATOM 8329 C CA . PRO B 1 454 ? 13.43 39.375 12.164 1 73.56 454 PRO B CA 1
ATOM 8330 C C . PRO B 1 454 ? 13.078 39.312 10.672 1 73.56 454 PRO B C 1
ATOM 8332 O O . PRO B 1 454 ? 12.352 40.188 10.18 1 73.56 454 PRO B O 1
ATOM 8335 N N . ASN B 1 455 ? 13.492 38.375 9.953 1 73.69 455 ASN B N 1
ATOM 8336 C CA . ASN B 1 455 ? 13.25 38.344 8.516 1 73.69 455 ASN B CA 1
ATOM 8337 C C . ASN B 1 455 ? 12.258 37.25 8.148 1 73.69 455 ASN B C 1
ATOM 8339 O O . ASN B 1 455 ? 12.484 36.5 7.195 1 73.69 455 ASN B O 1
ATOM 8343 N N . LEU B 1 456 ? 11.125 37.312 8.891 1 76.06 456 LEU B N 1
ATOM 8344 C CA . LEU B 1 456 ? 10.102 36.312 8.602 1 76.06 456 LEU B CA 1
ATOM 8345 C C . LEU B 1 456 ? 9.289 36.719 7.367 1 76.06 456 LEU B C 1
ATOM 8347 O O . LEU B 1 456 ? 9.039 37.906 7.133 1 76.06 456 LEU B O 1
ATOM 8351 N N . SER B 1 457 ? 8.93 35.75 6.625 1 71.19 457 SER B N 1
ATOM 8352 C CA . SER B 1 457 ? 8.227 36 5.363 1 71.19 457 SER B CA 1
ATOM 8353 C C . SER B 1 457 ? 6.762 36.344 5.602 1 71.19 457 SER B C 1
ATOM 8355 O O . SER B 1 457 ? 6.207 36.031 6.656 1 71.19 457 SER B O 1
ATOM 8357 N N . GLY B 1 458 ? 6.172 37.031 4.598 1 70.62 458 GLY B N 1
ATOM 8358 C CA . GLY B 1 458 ? 4.742 37.312 4.633 1 70.62 458 GLY B CA 1
ATOM 8359 C C . GLY B 1 458 ? 3.898 36.062 4.738 1 70.62 458 GLY B C 1
ATOM 8360 O O . GLY B 1 458 ? 2.846 36.062 5.375 1 70.62 458 GLY B O 1
ATOM 8361 N N . GLU B 1 459 ? 4.473 35.062 4.207 1 69.06 459 GLU B N 1
ATOM 8362 C CA . GLU B 1 459 ? 3.76 33.781 4.219 1 69.06 459 GLU B CA 1
ATOM 8363 C C . GLU B 1 459 ? 3.658 33.219 5.633 1 69.06 459 GLU B C 1
ATOM 8365 O O . GLU B 1 459 ? 2.656 32.594 5.984 1 69.06 459 GLU B O 1
ATOM 8370 N N . PHE B 1 460 ? 4.699 33.469 6.332 1 74.25 460 PHE B N 1
ATOM 8371 C CA . PHE B 1 460 ? 4.691 33.031 7.73 1 74.25 460 PHE B CA 1
ATOM 8372 C C . PHE B 1 460 ? 3.551 33.719 8.492 1 74.25 460 PHE B C 1
ATOM 8374 O O . PHE B 1 460 ? 2.785 33.031 9.188 1 74.25 460 PHE B O 1
ATOM 8381 N N . PHE B 1 461 ? 3.424 34.938 8.266 1 76.69 461 PHE B N 1
ATOM 8382 C CA . PHE B 1 461 ? 2.4 35.688 8.984 1 76.69 461 PHE B CA 1
ATOM 8383 C C . PHE B 1 461 ? 1.013 35.375 8.445 1 76.69 461 PHE B C 1
ATOM 8385 O O . PHE B 1 461 ? 0.034 35.344 9.195 1 76.69 461 PHE B O 1
ATOM 8392 N N . ALA B 1 462 ? 0.964 35.125 7.18 1 73.19 462 ALA B N 1
ATOM 8393 C CA . ALA B 1 462 ? -0.307 34.719 6.594 1 73.19 462 ALA B CA 1
ATOM 8394 C C . ALA B 1 462 ? -0.801 33.406 7.23 1 73.19 462 ALA B C 1
ATOM 8396 O O . ALA B 1 462 ? -1.999 33.25 7.473 1 73.19 462 ALA B O 1
ATOM 8397 N N . LEU B 1 463 ? 0.078 32.562 7.508 1 74.19 463 LEU B N 1
ATOM 8398 C CA . LEU B 1 463 ? -0.259 31.312 8.156 1 74.19 463 LEU B CA 1
ATOM 8399 C C . LEU B 1 463 ? -0.765 31.547 9.578 1 74.19 463 LEU B C 1
ATOM 8401 O O . LEU B 1 463 ? -1.762 30.953 9.992 1 74.19 463 LEU B O 1
ATOM 8405 N N . LEU B 1 464 ? -0.054 32.344 10.242 1 80 464 LEU B N 1
ATOM 8406 C CA . LEU B 1 464 ? -0.456 32.656 11.609 1 80 464 LEU B CA 1
ATOM 8407 C C . LEU B 1 464 ? -1.839 33.281 11.641 1 80 464 LEU B C 1
ATOM 8409 O O . LEU B 1 464 ? -2.643 33 12.523 1 80 464 LEU B O 1
ATOM 8413 N N . ASN B 1 465 ? -2.055 34.156 10.688 1 78.06 465 ASN B N 1
ATOM 8414 C CA . ASN B 1 465 ? -3.354 34.812 10.609 1 78.06 465 ASN B CA 1
ATOM 8415 C C . ASN B 1 465 ? -4.48 33.781 10.398 1 78.06 465 ASN B C 1
ATOM 8417 O O . ASN B 1 465 ? -5.559 33.938 10.984 1 78.06 465 ASN B O 1
ATOM 8421 N N . LYS B 1 466 ? -4.219 32.875 9.656 1 73.25 466 LYS B N 1
ATOM 8422 C CA . LYS B 1 466 ? -5.223 31.859 9.375 1 73.25 466 LYS B CA 1
ATOM 8423 C C . LYS B 1 466 ? -5.508 31.016 10.617 1 73.25 466 LYS B C 1
ATOM 8425 O O . LYS B 1 466 ? -6.637 30.562 10.82 1 73.25 466 LYS B O 1
ATOM 8430 N N . LEU B 1 467 ? -4.574 30.844 11.391 1 75.31 467 LEU B N 1
ATOM 8431 C CA . LEU B 1 467 ? -4.699 30.016 12.586 1 75.31 467 LEU B CA 1
ATOM 8432 C C . LEU B 1 467 ? -5.426 30.766 13.695 1 75.31 467 LEU B C 1
ATOM 8434 O O . LEU B 1 467 ? -5.879 30.172 14.672 1 75.31 467 LEU B O 1
ATOM 8438 N N . SER B 1 468 ? -5.57 32 13.516 1 76 468 SER B N 1
ATOM 8439 C CA . SER B 1 468 ? -6.062 32.875 14.586 1 76 468 SER B CA 1
ATOM 8440 C C . SER B 1 468 ? -7.559 32.688 14.805 1 76 468 SER B C 1
ATOM 8442 O O . SER B 1 468 ? -8.086 33.031 15.859 1 76 468 SER B O 1
ATOM 8444 N N . TYR B 1 469 ? -8.242 32.062 13.852 1 71.62 469 TYR B N 1
ATOM 8445 C CA . TYR B 1 469 ? -9.695 32 13.922 1 71.62 469 TYR B CA 1
ATOM 8446 C C . TYR B 1 469 ? -10.148 30.641 14.445 1 71.62 469 TYR B C 1
ATOM 8448 O O . TYR B 1 469 ? -11.258 30.188 14.148 1 71.62 469 TYR B O 1
ATOM 8456 N N . THR B 1 470 ? -9.492 30.094 15.352 1 73.06 470 THR B N 1
ATOM 8457 C CA . THR B 1 470 ? -9.82 28.781 15.891 1 73.06 470 THR B CA 1
ATOM 8458 C C . THR B 1 470 ? -10.773 28.891 17.078 1 73.06 470 THR B C 1
ATOM 8460 O O . THR B 1 470 ? -10.742 29.891 17.797 1 73.06 470 THR B O 1
ATOM 8463 N N . ASP B 1 471 ? -11.539 27.875 17.297 1 72.06 471 ASP B N 1
ATOM 8464 C CA . ASP B 1 471 ? -12.5 27.797 18.391 1 72.06 471 ASP B CA 1
ATOM 8465 C C . ASP B 1 471 ? -11.797 27.922 19.734 1 72.06 471 ASP B C 1
ATOM 8467 O O . ASP B 1 471 ? -10.82 27.219 20 1 72.06 471 ASP B O 1
ATOM 8471 N N . PRO B 1 472 ? -12.328 28.891 20.531 1 76.25 472 PRO B N 1
ATOM 8472 C CA . PRO B 1 472 ? -11.711 29.062 21.844 1 76.25 472 PRO B CA 1
ATOM 8473 C C . PRO B 1 472 ? -11.781 27.812 22.719 1 76.25 472 PRO B C 1
ATOM 8475 O O . PRO B 1 472 ? -10.953 27.625 23.609 1 76.25 472 PRO B O 1
ATOM 8478 N N . SER B 1 473 ? -12.781 27.016 22.453 1 74.38 473 SER B N 1
ATOM 8479 C CA . SER B 1 473 ? -12.875 25.766 23.219 1 74.38 473 SER B CA 1
ATOM 8480 C C . SER B 1 473 ? -11.68 24.859 22.953 1 74.38 473 SER B C 1
ATOM 8482 O O . SER B 1 473 ? -11.297 24.062 23.812 1 74.38 473 SER B O 1
ATOM 8484 N N . LEU B 1 474 ? -11.086 25.109 21.875 1 73.5 474 LEU B N 1
ATOM 8485 C CA . LEU B 1 474 ? -9.953 24.266 21.5 1 73.5 474 LEU B CA 1
ATOM 8486 C C . LEU B 1 474 ? -8.633 24.938 21.859 1 73.5 474 LEU B C 1
ATOM 8488 O O . LEU B 1 474 ? -7.637 24.25 22.109 1 73.5 474 LEU B O 1
ATOM 8492 N N . LYS B 1 475 ? -8.68 26.25 21.812 1 82.31 475 LYS B N 1
ATOM 8493 C CA . LYS B 1 475 ? -7.492 27.031 22.125 1 82.31 475 LYS B CA 1
ATOM 8494 C C . LYS B 1 475 ? -7.828 28.172 23.094 1 82.31 475 LYS B C 1
ATOM 8496 O O . LYS B 1 475 ? -8 29.312 22.688 1 82.31 475 LYS B O 1
ATOM 8501 N N . PRO B 1 476 ? -7.789 27.875 24.375 1 84.75 476 PRO B N 1
ATOM 8502 C CA . PRO B 1 476 ? -8.289 28.828 25.375 1 84.75 476 PRO B CA 1
ATOM 8503 C C . PRO B 1 476 ? -7.328 29.984 25.625 1 84.75 476 PRO B C 1
ATOM 8505 O O . PRO B 1 476 ? -7.695 30.969 26.281 1 84.75 476 PRO B O 1
ATOM 8508 N N . PHE B 1 477 ? -6.113 29.859 25.188 1 89 477 PHE B N 1
ATOM 8509 C CA . PHE B 1 477 ? -5.164 30.953 25.375 1 89 477 PHE B CA 1
ATOM 8510 C C . PHE B 1 477 ? -4.977 31.734 24.078 1 89 477 PHE B C 1
ATOM 8512 O O . PHE B 1 477 ? -4.828 31.141 23 1 89 477 PHE B O 1
ATOM 8519 N N . ARG B 1 478 ? -5.055 33.094 24.234 1 91.25 478 ARG B N 1
ATOM 8520 C CA . ARG B 1 478 ? -4.906 33.938 23.062 1 91.25 478 ARG B CA 1
ATOM 8521 C C . ARG B 1 478 ? -3.791 34.969 23.281 1 91.25 478 ARG B C 1
ATOM 8523 O O . ARG B 1 478 ? -3.697 35.562 24.359 1 91.25 478 ARG B O 1
ATOM 8530 N N . GLY B 1 479 ? -2.891 34.938 22.375 1 91.38 479 GLY B N 1
ATOM 8531 C CA . GLY B 1 479 ? -1.832 35.938 22.406 1 91.38 479 GLY B CA 1
ATOM 8532 C C . GLY B 1 479 ? -1.849 36.844 21.188 1 91.38 479 GLY B C 1
ATOM 8533 O O . GLY B 1 479 ? -2.252 36.438 20.094 1 91.38 479 GLY B O 1
ATOM 8534 N N . TYR B 1 480 ? -1.54 38.094 21.359 1 92 480 TYR B N 1
ATOM 8535 C CA . TYR B 1 480 ? -1.314 39 20.234 1 92 480 TYR B CA 1
ATOM 8536 C C . TYR B 1 480 ? -0.007 39.781 20.391 1 92 480 TYR B C 1
ATOM 8538 O O . TYR B 1 480 ? 0.465 39.969 21.516 1 92 480 TYR B O 1
ATOM 8546 N N . ALA B 1 481 ? 0.595 40.031 19.297 1 90.75 481 ALA B N 1
ATOM 8547 C CA . ALA B 1 481 ? 1.817 40.844 19.25 1 90.75 481 ALA B CA 1
ATOM 8548 C C . ALA B 1 481 ? 1.792 41.812 18.094 1 90.75 481 ALA B C 1
ATOM 8550 O O . ALA B 1 481 ? 1.167 41.562 17.062 1 90.75 481 ALA B O 1
ATOM 8551 N N . LEU B 1 482 ? 2.326 42.969 18.281 1 88.88 482 LEU B N 1
ATOM 8552 C CA . LEU B 1 482 ? 2.551 43.938 17.219 1 88.88 482 LEU B CA 1
ATOM 8553 C C . LEU B 1 482 ? 3.982 43.844 16.703 1 88.88 482 LEU B C 1
ATOM 8555 O O . LEU B 1 482 ? 4.93 44.156 17.422 1 88.88 482 LEU B O 1
ATOM 8559 N N . TYR B 1 483 ? 4.055 43.344 15.492 1 85.81 483 TYR B N 1
ATOM 8560 C CA . TYR B 1 483 ? 5.359 43.125 14.875 1 85.81 483 TYR B CA 1
ATOM 8561 C C . TYR B 1 483 ? 5.684 44.219 13.867 1 85.81 483 TYR B C 1
ATOM 8563 O O . TYR B 1 483 ? 4.855 44.562 13.016 1 85.81 483 TYR B O 1
ATOM 8571 N N . GLN B 1 484 ? 6.715 44.875 14 1 78.62 484 GLN B N 1
ATOM 8572 C CA . GLN B 1 484 ? 7.312 45.781 13.039 1 78.62 484 GLN B CA 1
ATOM 8573 C C . GLN B 1 484 ? 8.82 45.562 12.93 1 78.62 484 GLN B C 1
ATOM 8575 O O . GLN B 1 484 ? 9.516 45.469 13.938 1 78.62 484 GLN B O 1
ATOM 8580 N N . SER B 1 485 ? 9.164 45.469 11.625 1 74.06 485 SER B N 1
ATOM 8581 C CA . SER B 1 485 ? 10.578 45.188 11.391 1 74.06 485 SER B CA 1
ATOM 8582 C C . SER B 1 485 ? 11.461 46.188 12.133 1 74.06 485 SER B C 1
ATOM 8584 O O . SER B 1 485 ? 11.242 47.406 12.055 1 74.06 485 SER B O 1
ATOM 8586 N N . GLY B 1 486 ? 12.367 45.75 12.883 1 72.56 486 GLY B N 1
ATOM 8587 C CA . GLY B 1 486 ? 13.336 46.594 13.562 1 72.56 486 GLY B CA 1
ATOM 8588 C C . GLY B 1 486 ? 12.836 47.125 14.883 1 72.56 486 GLY B C 1
ATOM 8589 O O . GLY B 1 486 ? 13.586 47.781 15.617 1 72.56 486 GLY B O 1
ATOM 8590 N N . LYS B 1 487 ? 11.586 46.875 15.164 1 79.12 487 LYS B N 1
ATOM 8591 C CA . LYS B 1 487 ? 11.055 47.375 16.422 1 79.12 487 LYS B CA 1
ATOM 8592 C C . LYS B 1 487 ? 10.836 46.25 17.422 1 79.12 487 LYS B C 1
ATOM 8594 O O . LYS B 1 487 ? 10.828 45.062 17.047 1 79.12 487 LYS B O 1
ATOM 8599 N N . LYS B 1 488 ? 10.766 46.656 18.656 1 82.81 488 LYS B N 1
ATOM 8600 C CA . LYS B 1 488 ? 10.508 45.688 19.719 1 82.81 488 LYS B CA 1
ATOM 8601 C C . LYS B 1 488 ? 9.102 45.094 19.594 1 82.81 488 LYS B C 1
ATOM 8603 O O . LYS B 1 488 ? 8.148 45.812 19.297 1 82.81 488 LYS B O 1
ATOM 8608 N N . LEU B 1 489 ? 9.117 43.75 19.812 1 85.06 489 LEU B N 1
ATOM 8609 C CA . LEU B 1 489 ? 7.844 43.031 19.75 1 85.06 489 LEU B CA 1
ATOM 8610 C C . LEU B 1 489 ? 7.047 43.219 21.031 1 85.06 489 LEU B C 1
ATOM 8612 O O . LEU B 1 489 ? 7.516 42.875 22.109 1 85.06 489 LEU B O 1
ATOM 8616 N N . GLU B 1 490 ? 5.965 44 21.062 1 86.06 490 GLU B N 1
ATOM 8617 C CA . GLU B 1 490 ? 5.035 44.094 22.172 1 86.06 490 GLU B CA 1
ATOM 8618 C C . GLU B 1 490 ? 3.977 43 22.109 1 86.06 490 GLU B C 1
ATOM 8620 O O . GLU B 1 490 ? 3.271 42.875 21.109 1 86.06 490 GLU B O 1
ATOM 8625 N N . SER B 1 491 ? 4.02 42.125 23.156 1 90.62 491 SER B N 1
ATOM 8626 C CA . SER B 1 491 ? 3.102 41 23.109 1 90.62 491 SER B CA 1
ATOM 8627 C C . SER B 1 491 ? 2.279 40.906 24.391 1 90.62 491 SER B C 1
ATOM 8629 O O . SER B 1 491 ? 2.699 41.375 25.438 1 90.62 491 SER B O 1
ATOM 8631 N N . LYS B 1 492 ? 1.054 40.5 24.312 1 91.81 492 LYS B N 1
ATOM 8632 C CA . LYS B 1 492 ? 0.16 40.188 25.422 1 91.81 492 LYS B CA 1
ATOM 8633 C C . LYS B 1 492 ? -0.539 38.844 25.219 1 91.81 492 LYS B C 1
ATOM 8635 O O . LYS B 1 492 ? -0.703 38.406 24.094 1 91.81 492 LYS B O 1
ATOM 8640 N N . MET B 1 493 ? -0.762 38.188 26.281 1 92.44 493 MET B N 1
ATOM 8641 C CA . MET B 1 493 ? -1.49 36.906 26.25 1 92.44 493 MET B CA 1
ATOM 8642 C C . MET B 1 493 ? -2.551 36.875 27.344 1 92.44 493 MET B C 1
ATOM 8644 O O . MET B 1 493 ? -2.381 37.469 28.406 1 92.44 493 MET B O 1
ATOM 8648 N N . ARG B 1 494 ? -3.648 36.281 27.047 1 90.5 494 ARG B N 1
ATOM 8649 C CA . ARG B 1 494 ? -4.703 36.125 28.047 1 90.5 494 ARG B CA 1
ATOM 8650 C C . ARG B 1 494 ? -5.438 34.812 27.844 1 90.5 494 ARG B C 1
ATOM 8652 O O . ARG B 1 494 ? -5.512 34.281 26.719 1 90.5 494 ARG B O 1
ATOM 8659 N N . ALA B 1 495 ? -5.934 34.281 28.906 1 89.69 495 ALA B N 1
ATOM 8660 C CA . ALA B 1 495 ? -6.883 33.156 28.828 1 89.69 495 ALA B CA 1
ATOM 8661 C C . ALA B 1 495 ? -8.281 33.656 28.5 1 89.69 495 ALA B C 1
ATOM 8663 O O . ALA B 1 495 ? -8.711 34.719 28.984 1 89.69 495 ALA B O 1
ATOM 8664 N N . VAL B 1 496 ? -8.914 33 27.562 1 86.25 496 VAL B N 1
ATOM 8665 C CA . VAL B 1 496 ? -10.258 33.406 27.172 1 86.25 496 VAL B CA 1
ATOM 8666 C C . VAL B 1 496 ? -11.266 32.312 27.562 1 86.25 496 VAL B C 1
ATOM 8668 O O . VAL B 1 496 ? -10.914 31.141 27.625 1 86.25 496 VAL B O 1
ATOM 8671 N N . PRO B 1 497 ? -12.492 32.75 27.859 1 82.12 497 PRO B N 1
ATOM 8672 C CA . PRO B 1 497 ? -13.531 31.734 28.141 1 82.12 497 PRO B CA 1
ATOM 8673 C C . PRO B 1 497 ? -13.875 30.906 26.906 1 82.12 497 PRO B C 1
ATOM 8675 O O . PRO B 1 497 ? -13.641 31.344 25.781 1 82.12 497 PRO B O 1
ATOM 8678 N N . PHE B 1 498 ? -14.414 29.625 27.109 1 78 498 PHE B N 1
ATOM 8679 C CA . PHE B 1 498 ? -14.75 28.656 26.062 1 78 498 PHE B CA 1
ATOM 8680 C C . PHE B 1 498 ? -15.953 29.125 25.266 1 78 498 PHE B C 1
ATOM 8682 O O . PHE B 1 498 ? -16.125 28.734 24.109 1 78 498 PHE B O 1
ATOM 8689 N N . THR B 1 499 ? -16.734 29.984 25.844 1 78.88 499 THR B N 1
ATOM 8690 C CA . THR B 1 499 ? -17.969 30.375 25.188 1 78.88 499 THR B CA 1
ATOM 8691 C C . THR B 1 499 ? -17.781 31.672 24.406 1 78.88 499 THR B C 1
ATOM 8693 O O . THR B 1 499 ? -17.078 32.594 24.844 1 78.88 499 THR B O 1
ATOM 8696 N N . LYS B 1 500 ? -18.297 31.672 23.25 1 77.69 500 LYS B N 1
ATOM 8697 C CA . LYS B 1 500 ? -18.266 32.875 22.406 1 77.69 500 LYS B CA 1
ATOM 8698 C C . LYS B 1 500 ? -19.078 34 23 1 77.69 500 LYS B C 1
ATOM 8700 O O . LYS B 1 500 ? -20.172 33.781 23.516 1 77.69 500 LYS B O 1
ATOM 8705 N N . ARG B 1 501 ? -18.5 35.188 23.141 1 81.81 501 ARG B N 1
ATOM 8706 C CA . ARG B 1 501 ? -19.219 36.406 23.562 1 81.81 501 ARG B CA 1
ATOM 8707 C C . ARG B 1 501 ? -19.797 37.125 22.359 1 81.81 501 ARG B C 1
ATOM 8709 O O . ARG B 1 501 ? -19.141 37.281 21.328 1 81.81 501 ARG B O 1
ATOM 8716 N N . PRO B 1 502 ? -21.031 37.469 22.469 1 89 502 PRO B N 1
ATOM 8717 C CA . PRO B 1 502 ? -21.625 38.188 21.344 1 89 502 PRO B CA 1
ATOM 8718 C C . PRO B 1 502 ? -20.938 39.531 21.047 1 89 502 PRO B C 1
ATOM 8720 O O . PRO B 1 502 ? -20.516 40.219 21.984 1 89 502 PRO B O 1
ATOM 8723 N N . VAL B 1 503 ? -20.734 39.875 19.875 1 91.38 503 VAL B N 1
ATOM 8724 C CA . VAL B 1 503 ? -20.172 41.125 19.422 1 91.38 503 VAL B CA 1
ATOM 8725 C C . VAL B 1 503 ? -21.266 42.031 18.891 1 91.38 503 VAL B C 1
ATOM 8727 O O . VAL B 1 503 ? -22.078 41.625 18.047 1 91.38 503 VAL B O 1
ATOM 8730 N N . TRP B 1 504 ? -21.297 43.312 19.422 1 94.69 504 TRP B N 1
ATOM 8731 C CA . TRP B 1 504 ? -22.297 44.281 18.984 1 94.69 504 TRP B CA 1
ATOM 8732 C C . TRP B 1 504 ? -21.641 45.469 18.297 1 94.69 504 TRP B C 1
ATOM 8734 O O . TRP B 1 504 ? -20.641 46 18.781 1 94.69 504 TRP B O 1
ATOM 8744 N N . PHE B 1 505 ? -22.156 45.812 17.156 1 95.75 505 PHE B N 1
ATOM 8745 C CA . PHE B 1 505 ? -21.75 47.062 16.5 1 95.75 505 PHE B CA 1
ATOM 8746 C C . PHE B 1 505 ? -22.641 48.219 16.906 1 95.75 505 PHE B C 1
ATOM 8748 O O . PHE B 1 505 ? -23.859 48.125 16.875 1 95.75 505 PHE B O 1
ATOM 8755 N N . VAL B 1 506 ? -22.031 49.281 17.375 1 95.56 506 VAL B N 1
ATOM 8756 C CA . VAL B 1 506 ? -22.766 50.5 17.703 1 95.56 506 VAL B CA 1
ATOM 8757 C C . VAL B 1 506 ? -22.391 51.594 16.703 1 95.56 506 VAL B C 1
ATOM 8759 O O . VAL B 1 506 ? -21.25 52.031 16.656 1 95.56 506 VAL B O 1
ATOM 8762 N N . MET B 1 507 ? -23.359 51.969 15.938 1 95.19 507 MET B N 1
ATOM 8763 C CA . MET B 1 507 ? -23.141 52.938 14.883 1 95.19 507 MET B CA 1
ATOM 8764 C C . MET B 1 507 ? -23.656 54.312 15.305 1 95.19 507 MET B C 1
ATOM 8766 O O . MET B 1 507 ? -24.766 54.438 15.812 1 95.19 507 MET B O 1
ATOM 8770 N N . THR B 1 508 ? -22.797 55.312 15.016 1 93.06 508 THR B N 1
ATOM 8771 C CA . THR B 1 508 ? -23.109 56.625 15.539 1 93.06 508 THR B CA 1
ATOM 8772 C C . THR B 1 508 ? -23.828 57.469 14.484 1 93.06 508 THR B C 1
ATOM 8774 O O . THR B 1 508 ? -23.734 57.188 13.289 1 93.06 508 THR B O 1
ATOM 8777 N N . GLY B 1 509 ? -24.656 58.5 14.938 1 89.5 509 GLY B N 1
ATOM 8778 C CA . GLY B 1 509 ? -25.281 59.5 14.094 1 89.5 509 GLY B CA 1
ATOM 8779 C C . GLY B 1 509 ? -24.516 60.781 14.023 1 89.5 509 GLY B C 1
ATOM 8780 O O . GLY B 1 509 ? -23.344 60.844 14.422 1 89.5 509 GLY B O 1
ATOM 8781 N N . MET B 1 510 ? -25.172 61.812 13.555 1 84.5 510 MET B N 1
ATOM 8782 C CA . MET B 1 510 ? -24.547 63.125 13.406 1 84.5 510 MET B CA 1
ATOM 8783 C C . MET B 1 510 ? -24.188 63.719 14.766 1 84.5 510 MET B C 1
ATOM 8785 O O . MET B 1 510 ? -24.922 63.562 15.742 1 84.5 510 MET B O 1
ATOM 8789 N N . GLY B 1 511 ? -23.094 64.375 14.945 1 82.25 511 GLY B N 1
ATOM 8790 C CA . GLY B 1 511 ? -22.656 65.062 16.172 1 82.25 511 GLY B CA 1
ATOM 8791 C C . GLY B 1 511 ? -21.266 64.625 16.594 1 82.25 511 GLY B C 1
ATOM 8792 O O . GLY B 1 511 ? -20.641 65.312 17.406 1 82.25 511 GLY B O 1
ATOM 8793 N N . CYS B 1 512 ? -20.766 63.656 15.969 1 82.19 512 CYS B N 1
ATOM 8794 C CA . CYS B 1 512 ? -19.484 63.125 16.406 1 82.19 512 CYS B CA 1
ATOM 8795 C C . CYS B 1 512 ? -18.375 63.5 15.43 1 82.19 512 CYS B C 1
ATOM 8797 O O . CYS B 1 512 ? -17.219 63.156 15.641 1 82.19 512 CYS B O 1
ATOM 8799 N N . GLN B 1 513 ? -18.703 64.125 14.359 1 84.19 513 GLN B N 1
ATOM 8800 C CA . GLN B 1 513 ? -17.75 64.438 13.281 1 84.19 513 GLN B CA 1
ATOM 8801 C C . GLN B 1 513 ? -16.703 65.438 13.695 1 84.19 513 GLN B C 1
ATOM 8803 O O . GLN B 1 513 ? -17 66.312 14.5 1 84.19 513 GLN B O 1
ATOM 8808 N N . TRP B 1 514 ? -15.531 65.312 13.289 1 86.81 514 TRP B N 1
ATOM 8809 C CA . TRP B 1 514 ? -14.469 66.312 13.445 1 86.81 514 TRP B CA 1
ATOM 8810 C C . TRP B 1 514 ? -13.547 66.312 12.227 1 86.81 514 TRP B C 1
ATOM 8812 O O . TRP B 1 514 ? -13.508 65.312 11.469 1 86.81 514 TRP B O 1
ATOM 8822 N N . SER B 1 515 ? -12.875 67.375 12.094 1 85.69 515 SER B N 1
ATOM 8823 C CA . SER B 1 515 ? -11.977 67.5 10.953 1 85.69 515 SER B CA 1
ATOM 8824 C C . SER B 1 515 ? -10.828 66.5 11.023 1 85.69 515 SER B C 1
ATOM 8826 O O . SER B 1 515 ? -10.211 66.375 12.078 1 85.69 515 SER B O 1
ATOM 8828 N N . GLY B 1 516 ? -10.617 65.812 9.984 1 90.19 516 GLY B N 1
ATOM 8829 C CA . GLY B 1 516 ? -9.5 64.938 9.891 1 90.19 516 GLY B CA 1
ATOM 8830 C C . GLY B 1 516 ? -9.844 63.5 10.328 1 90.19 516 GLY B C 1
ATOM 8831 O O . GLY B 1 516 ? -9.008 62.594 10.258 1 90.19 516 GLY B O 1
ATOM 8832 N N . MET B 1 517 ? -11.109 63.344 10.727 1 90.31 517 MET B N 1
ATOM 8833 C CA . MET B 1 517 ? -11.492 62.031 11.227 1 90.31 517 MET B CA 1
ATOM 8834 C C . MET B 1 517 ? -11.328 60.969 10.156 1 90.31 517 MET B C 1
ATOM 8836 O O . MET B 1 517 ? -11.609 61.188 8.977 1 90.31 517 MET B O 1
ATOM 8840 N N . GLY B 1 518 ? -10.68 59.781 10.469 1 90.62 518 GLY B N 1
ATOM 8841 C CA . GLY B 1 518 ? -10.555 58.594 9.633 1 90.62 518 GLY B CA 1
ATOM 8842 C C . GLY B 1 518 ? -9.391 58.656 8.664 1 90.62 518 GLY B C 1
ATOM 8843 O O . GLY B 1 518 ? -9 57.656 8.07 1 90.62 518 GLY B O 1
ATOM 8844 N N . LEU B 1 519 ? -8.781 59.781 8.484 1 91.44 519 LEU B N 1
ATOM 8845 C CA . LEU B 1 519 ? -7.742 59.969 7.477 1 91.44 519 LEU B CA 1
ATOM 8846 C C . LEU B 1 519 ? -6.527 59.094 7.789 1 91.44 519 LEU B C 1
ATOM 8848 O O . LEU B 1 519 ? -5.879 58.594 6.879 1 91.44 519 LEU B O 1
ATOM 8852 N N . GLN B 1 520 ? -6.246 58.969 9.047 1 89.25 520 GLN B N 1
ATOM 8853 C CA . GLN B 1 520 ? -5.109 58.125 9.43 1 89.25 520 GLN B CA 1
ATOM 8854 C C . GLN B 1 520 ? -5.344 56.688 9.047 1 89.25 520 GLN B C 1
ATOM 8856 O O . GLN B 1 520 ? -4.395 55.938 8.805 1 89.25 520 GLN B O 1
ATOM 8861 N N . LEU B 1 521 ? -6.551 56.219 8.906 1 92.88 521 LEU B N 1
ATOM 8862 C CA . LEU B 1 521 ? -6.902 54.844 8.594 1 92.88 521 LEU B CA 1
ATOM 8863 C C . LEU B 1 521 ? -6.781 54.562 7.102 1 92.88 521 LEU B C 1
ATOM 8865 O O . LEU B 1 521 ? -6.793 53.406 6.668 1 92.88 521 LEU B O 1
ATOM 8869 N N . MET B 1 522 ? -6.539 55.625 6.359 1 91.25 522 MET B N 1
ATOM 8870 C CA . MET B 1 522 ? -6.398 55.469 4.914 1 91.25 522 MET B CA 1
ATOM 8871 C C . MET B 1 522 ? -5.141 54.688 4.562 1 91.25 522 MET B C 1
ATOM 8873 O O . MET B 1 522 ? -4.984 54.219 3.43 1 91.25 522 MET B O 1
ATOM 8877 N N . LYS B 1 523 ? -4.398 54.469 5.574 1 87.5 523 LYS B N 1
ATOM 8878 C CA . LYS B 1 523 ? -3.205 53.656 5.383 1 87.5 523 LYS B CA 1
ATOM 8879 C C . LYS B 1 523 ? -3.57 52.188 5.242 1 87.5 523 LYS B C 1
ATOM 8881 O O . LYS B 1 523 ? -2.779 51.406 4.727 1 87.5 523 LYS B O 1
ATOM 8886 N N . LEU B 1 524 ? -4.727 51.844 5.645 1 87.94 524 LEU B N 1
ATOM 8887 C CA . LEU B 1 524 ? -5.246 50.5 5.457 1 87.94 524 LEU B CA 1
ATOM 8888 C C . LEU B 1 524 ? -5.934 50.375 4.105 1 87.94 524 LEU B C 1
ATOM 8890 O O . LEU B 1 524 ? -6.883 51.094 3.809 1 87.94 524 LEU B O 1
ATOM 8894 N N . ASP B 1 525 ? -5.488 49.438 3.312 1 87.25 525 ASP B N 1
ATOM 8895 C CA . ASP B 1 525 ? -5.965 49.312 1.94 1 87.25 525 ASP B CA 1
ATOM 8896 C C . ASP B 1 525 ? -7.484 49.125 1.899 1 87.25 525 ASP B C 1
ATOM 8898 O O . ASP B 1 525 ? -8.164 49.781 1.105 1 87.25 525 ASP B O 1
ATOM 8902 N N . VAL B 1 526 ? -8.008 48.375 2.738 1 91.19 526 VAL B N 1
ATOM 8903 C CA . VAL B 1 526 ? -9.438 48.094 2.713 1 91.19 526 VAL B CA 1
ATOM 8904 C C . VAL B 1 526 ? -10.227 49.344 3.105 1 91.19 526 VAL B C 1
ATOM 8906 O O . VAL B 1 526 ? -11.266 49.625 2.52 1 91.19 526 VAL B O 1
ATOM 8909 N N . PHE B 1 527 ? -9.766 50.062 4.027 1 93.94 527 PHE B N 1
ATOM 8910 C CA . PHE B 1 527 ? -10.391 51.281 4.449 1 93.94 527 PHE B CA 1
ATOM 8911 C C . PHE B 1 527 ? -10.32 52.344 3.346 1 93.94 527 PHE B C 1
ATOM 8913 O O . PHE B 1 527 ? -11.328 52.969 3.018 1 93.94 527 PHE B O 1
ATOM 8920 N N . ALA B 1 528 ? -9.18 52.438 2.746 1 94.19 528 ALA B N 1
ATOM 8921 C CA . ALA B 1 528 ? -8.953 53.406 1.683 1 94.19 528 ALA B CA 1
ATOM 8922 C C . ALA B 1 528 ? -9.828 53.125 0.471 1 94.19 528 ALA B C 1
ATOM 8924 O O . ALA B 1 528 ? -10.438 54.031 -0.103 1 94.19 528 ALA B O 1
ATOM 8925 N N . GLU B 1 529 ? -9.852 51.938 0.173 1 95.44 529 GLU B N 1
ATOM 8926 C CA . GLU B 1 529 ? -10.656 51.531 -0.979 1 95.44 529 GLU B CA 1
ATOM 8927 C C . GLU B 1 529 ? -12.141 51.812 -0.746 1 95.44 529 GLU B C 1
ATOM 8929 O O . GLU B 1 529 ? -12.828 52.312 -1.645 1 95.44 529 GLU B O 1
ATOM 8934 N N . SER B 1 530 ? -12.57 51.5 0.429 1 96.38 530 SER B N 1
ATOM 8935 C CA . SER B 1 530 ? -13.961 51.75 0.786 1 96.38 530 SER B CA 1
ATOM 8936 C C . SER B 1 530 ? -14.258 53.25 0.759 1 96.38 530 SER B C 1
ATOM 8938 O O . SER B 1 530 ? -15.297 53.656 0.24 1 96.38 530 SER B O 1
ATOM 8940 N N . MET B 1 531 ? -13.398 54.062 1.211 1 96.44 531 MET B N 1
ATOM 8941 C CA . MET B 1 531 ? -13.547 55.5 1.246 1 96.44 531 MET B CA 1
ATOM 8942 C C . MET B 1 531 ? -13.555 56.094 -0.163 1 96.44 531 MET B C 1
ATOM 8944 O O . MET B 1 531 ? -14.344 57 -0.471 1 96.44 531 MET B O 1
ATOM 8948 N N . LEU B 1 532 ? -12.695 55.562 -0.962 1 96.5 532 LEU B N 1
ATOM 8949 C CA . LEU B 1 532 ? -12.578 56.062 -2.33 1 96.5 532 LEU B CA 1
ATOM 8950 C C . LEU B 1 532 ? -13.812 55.688 -3.145 1 96.5 532 LEU B C 1
ATOM 8952 O O . LEU B 1 532 ? -14.242 56.469 -4.012 1 96.5 532 LEU B O 1
ATOM 8956 N N . LYS B 1 533 ? -14.32 54.594 -2.838 1 96.88 533 LYS B N 1
ATOM 8957 C CA . LYS B 1 533 ? -15.578 54.219 -3.475 1 96.88 533 LYS B CA 1
ATOM 8958 C C . LYS B 1 533 ? -16.688 55.188 -3.1 1 96.88 533 LYS B C 1
ATOM 8960 O O . LYS B 1 533 ? -17.469 55.625 -3.959 1 96.88 533 LYS B O 1
ATOM 8965 N N . SER B 1 534 ? -16.781 55.531 -1.869 1 97.38 534 SER B N 1
ATOM 8966 C CA . SER B 1 534 ? -17.766 56.469 -1.393 1 97.38 534 SER B CA 1
ATOM 8967 C C . SER B 1 534 ? -17.531 57.844 -2.014 1 97.38 534 SER B C 1
ATOM 8969 O O . SER B 1 534 ? -18.484 58.531 -2.398 1 97.38 534 SER B O 1
ATOM 8971 N N . ALA B 1 535 ? -16.281 58.188 -2.131 1 96.31 535 ALA B N 1
ATOM 8972 C CA . ALA B 1 535 ? -15.922 59.469 -2.709 1 96.31 535 ALA B CA 1
ATOM 8973 C C . ALA B 1 535 ? -16.344 59.562 -4.172 1 96.31 535 ALA B C 1
ATOM 8975 O O . ALA B 1 535 ? -16.812 60.594 -4.629 1 96.31 535 ALA B O 1
ATOM 8976 N N . ALA B 1 536 ? -16.125 58.5 -4.836 1 96.75 536 ALA B N 1
ATOM 8977 C CA . ALA B 1 536 ? -16.5 58.438 -6.25 1 96.75 536 ALA B CA 1
ATOM 8978 C C . ALA B 1 536 ? -18 58.625 -6.426 1 96.75 536 ALA B C 1
ATOM 8980 O O . ALA B 1 536 ? -18.453 59.312 -7.348 1 96.75 536 ALA B O 1
ATOM 8981 N N . ILE B 1 537 ? -18.719 58.031 -5.582 1 96.19 537 ILE B N 1
ATOM 8982 C CA . ILE B 1 537 ? -20.172 58.156 -5.633 1 96.19 537 ILE B CA 1
ATOM 8983 C C . ILE B 1 537 ? -20.594 59.594 -5.332 1 96.19 537 ILE B C 1
ATOM 8985 O O . ILE B 1 537 ? -21.422 60.156 -6.043 1 96.19 537 ILE B O 1
ATOM 8989 N N . LEU B 1 538 ? -20.047 60.219 -4.406 1 96.12 538 LEU B N 1
ATOM 8990 C CA . LEU B 1 538 ? -20.438 61.531 -3.936 1 96.12 538 LEU B CA 1
ATOM 8991 C C . LEU B 1 538 ? -19.984 62.625 -4.922 1 96.12 538 LEU B C 1
ATOM 8993 O O . LEU B 1 538 ? -20.609 63.688 -5.012 1 96.12 538 LEU B O 1
ATOM 8997 N N . LYS B 1 539 ? -18.969 62.281 -5.641 1 94.88 539 LYS B N 1
ATOM 8998 C CA . LYS B 1 539 ? -18.484 63.219 -6.645 1 94.88 539 LYS B CA 1
ATOM 8999 C C . LYS B 1 539 ? -19.531 63.5 -7.711 1 94.88 539 LYS B C 1
ATOM 9001 O O . LYS B 1 539 ? -19.641 64.625 -8.227 1 94.88 539 LYS B O 1
ATOM 9006 N N . THR B 1 540 ? -20.281 62.531 -7.961 1 94.88 540 THR B N 1
ATOM 9007 C CA . THR B 1 540 ? -21.344 62.688 -8.953 1 94.88 540 THR B CA 1
ATOM 9008 C C . THR B 1 540 ? -22.406 63.656 -8.461 1 94.88 540 THR B C 1
ATOM 9010 O O . THR B 1 540 ? -23.188 64.188 -9.258 1 94.88 540 THR B O 1
ATOM 9013 N N . TYR B 1 541 ? -22.391 63.938 -7.207 1 93.62 541 TYR B N 1
ATOM 9014 C CA . TYR B 1 541 ? -23.375 64.812 -6.617 1 93.62 541 TYR B CA 1
ATOM 9015 C C . TYR B 1 541 ? -22.719 66.125 -6.195 1 93.62 541 TYR B C 1
ATOM 9017 O O . TYR B 1 541 ? -23.312 66.938 -5.461 1 93.62 541 TYR B O 1
ATOM 9025 N N . GLY B 1 542 ? -21.469 66.25 -6.656 1 92.12 542 GLY B N 1
ATOM 9026 C CA . GLY B 1 542 ? -20.781 67.5 -6.465 1 92.12 542 GLY B CA 1
ATOM 9027 C C . GLY B 1 542 ? -20.094 67.625 -5.113 1 92.12 542 GLY B C 1
ATOM 9028 O O . GLY B 1 542 ? -19.703 68.688 -4.695 1 92.12 542 GLY B O 1
ATOM 9029 N N . ILE B 1 543 ? -20 66.562 -4.355 1 92.31 543 ILE B N 1
ATOM 9030 C CA . ILE B 1 543 ? -19.359 66.562 -3.043 1 92.31 543 ILE B CA 1
ATOM 9031 C C . ILE B 1 543 ? -18 65.875 -3.125 1 92.31 543 ILE B C 1
ATOM 9033 O O . ILE B 1 543 ? -17.875 64.75 -3.602 1 92.31 543 ILE B O 1
ATOM 9037 N N . ASP B 1 544 ? -16.984 66.562 -2.758 1 93.62 544 ASP B N 1
ATOM 9038 C CA . ASP B 1 544 ? -15.656 66 -2.596 1 93.62 544 ASP B CA 1
ATOM 9039 C C . ASP B 1 544 ? -15.438 65.5 -1.164 1 93.62 544 ASP B C 1
ATOM 9041 O O . ASP B 1 544 ? -15.023 66.25 -0.298 1 93.62 544 ASP B O 1
ATOM 9045 N N . LEU B 1 545 ? -15.602 64.312 -0.969 1 94 545 LEU B N 1
ATOM 9046 C CA . LEU B 1 545 ? -15.594 63.688 0.355 1 94 545 LEU B CA 1
ATOM 9047 C C . LEU B 1 545 ? -14.258 63.938 1.06 1 94 545 LEU B C 1
ATOM 9049 O O . LEU B 1 545 ? -14.234 64.25 2.256 1 94 545 LEU B O 1
ATOM 9053 N N . LEU B 1 546 ? -13.148 63.812 0.397 1 92.44 546 LEU B N 1
ATOM 9054 C CA . LEU B 1 546 ? -11.828 63.969 1 1 92.44 546 LEU B CA 1
ATOM 9055 C C . LEU B 1 546 ? -11.594 65.438 1.454 1 92.44 546 LEU B C 1
ATOM 9057 O O . LEU B 1 546 ? -10.961 65.625 2.484 1 92.44 546 LEU B O 1
ATOM 9061 N N . GLU B 1 547 ? -12.141 66.312 0.695 1 89.75 547 GLU B N 1
ATOM 9062 C CA . GLU B 1 547 ? -12.062 67.75 1.102 1 89.75 547 GLU B CA 1
ATOM 9063 C C . GLU B 1 547 ? -12.914 68 2.344 1 89.75 547 GLU B C 1
ATOM 9065 O O . GLU B 1 547 ? -12.516 68.75 3.225 1 89.75 547 GLU B O 1
ATOM 9070 N N . VAL B 1 548 ? -14.055 67.375 2.309 1 89.12 548 VAL B N 1
ATOM 9071 C CA . VAL B 1 548 ? -14.938 67.5 3.463 1 89.12 548 VAL B CA 1
ATOM 9072 C C . VAL B 1 548 ? -14.227 67 4.715 1 89.12 548 VAL B C 1
ATOM 9074 O O . VAL B 1 548 ? -14.297 67.625 5.773 1 89.12 548 VAL B O 1
ATOM 9077 N N . LEU B 1 549 ? -13.469 65.875 4.621 1 90.88 549 LEU B N 1
ATOM 9078 C CA . LEU B 1 549 ? -12.812 65.25 5.762 1 90.88 549 LEU B CA 1
ATOM 9079 C C . LEU B 1 549 ? -11.617 66.125 6.223 1 90.88 549 LEU B C 1
ATOM 9081 O O . LEU B 1 549 ? -11.312 66.188 7.414 1 90.88 549 LEU B O 1
ATOM 9085 N N . LYS B 1 550 ? -10.914 66.75 5.312 1 86.56 550 LYS B N 1
ATOM 9086 C CA . LYS B 1 550 ? -9.758 67.562 5.641 1 86.56 550 LYS B CA 1
ATOM 9087 C C . LYS B 1 550 ? -10.18 68.875 6.273 1 86.56 550 LYS B C 1
ATOM 9089 O O . LYS B 1 550 ? -9.359 69.625 6.863 1 86.56 550 LYS B O 1
ATOM 9094 N N . GLY B 1 551 ? -11.328 69.062 6.434 1 74.38 551 GLY B N 1
ATOM 9095 C CA . GLY B 1 551 ? -11.828 70.312 7.023 1 74.38 551 GLY B CA 1
ATOM 9096 C C . GLY B 1 551 ? -11.648 71.5 6.129 1 74.38 551 GLY B C 1
ATOM 9097 O O . GLY B 1 551 ? -11.703 72.688 6.598 1 74.38 551 GLY B O 1
ATOM 9098 N N . GLU B 1 552 ? -10.984 71.375 4.996 1 59.5 552 GLU B N 1
ATOM 9099 C CA . GLU B 1 552 ? -10.758 72.5 4.109 1 59.5 552 GLU B CA 1
ATOM 9100 C C . GLU B 1 552 ? -12.086 73.062 3.58 1 59.5 552 GLU B C 1
ATOM 9102 O O . GLU B 1 552 ? -12.102 73.812 2.605 1 59.5 552 GLU B O 1
ATOM 9107 N N . ARG B 1 553 ? -13 72.688 4.262 1 53 553 ARG B N 1
ATOM 9108 C CA . ARG B 1 553 ? -14.258 73.188 3.756 1 53 553 ARG B CA 1
ATOM 9109 C C . ARG B 1 553 ? -14.219 74.75 3.678 1 53 553 ARG B C 1
ATOM 9111 O O . ARG B 1 553 ? -13.594 75.375 4.52 1 53 553 ARG B O 1
ATOM 9118 N N . ASN B 1 554 ? -14.375 75.125 2.477 1 44.72 554 ASN B N 1
ATOM 9119 C CA . ASN B 1 554 ? -14.766 76.5 2.273 1 44.72 554 ASN B CA 1
ATOM 9120 C C . ASN B 1 554 ? -15.844 76.938 3.264 1 44.72 554 ASN B C 1
ATOM 9122 O O . ASN B 1 554 ? -16.953 76.375 3.27 1 44.72 554 ASN B O 1
ATOM 9126 N N . GLU B 1 555 ? -15.469 77.25 4.492 1 42.12 555 GLU B N 1
ATOM 9127 C CA . GLU B 1 555 ? -16.438 77.938 5.324 1 42.12 555 GLU B CA 1
ATOM 9128 C C . GLU B 1 555 ? -17.328 78.875 4.484 1 42.12 555 GLU B C 1
ATOM 9130 O O . GLU B 1 555 ? -17.016 80 4.281 1 42.12 555 GLU B O 1
ATOM 9135 N N . SER B 1 556 ? -17.625 78.625 3.416 1 41.34 556 SER B N 1
ATOM 9136 C CA . SER B 1 556 ? -18.625 79.625 2.98 1 41.34 556 SER B CA 1
ATOM 9137 C C . SER B 1 556 ? -19.719 79.812 4.031 1 41.34 556 SER B C 1
ATOM 9139 O O . SER B 1 556 ? -20.188 78.812 4.613 1 41.34 556 SER B O 1
ATOM 9141 N N . LYS B 1 557 ? -19.938 81.062 4.547 1 46.41 557 LYS B N 1
ATOM 9142 C CA . LYS B 1 557 ? -20.641 81.688 5.672 1 46.41 557 LYS B CA 1
ATOM 9143 C C . LYS B 1 557 ? -21.875 80.875 6.074 1 46.41 557 LYS B C 1
ATOM 9145 O O . LYS B 1 557 ? -22.047 80.562 7.246 1 46.41 557 LYS B O 1
ATOM 9150 N N . GLY B 1 558 ? -22.969 81.25 5.535 1 44.31 558 GLY B N 1
ATOM 9151 C CA . GLY B 1 558 ? -24.344 81.312 6.02 1 44.31 558 GLY B CA 1
ATOM 9152 C C . GLY B 1 558 ? -25.062 80 6.039 1 44.31 558 GLY B C 1
ATOM 9153 O O . GLY B 1 558 ? -26.172 79.875 6.559 1 44.31 558 GLY B O 1
ATOM 9154 N N . SER B 1 559 ? -24.938 79 5.055 1 51.28 559 SER B N 1
ATOM 9155 C CA . SER B 1 559 ? -25.984 78 4.848 1 51.28 559 SER B CA 1
ATOM 9156 C C . SER B 1 559 ? -25.703 76.688 5.656 1 51.28 559 SER B C 1
ATOM 9158 O O . SER B 1 559 ? -24.547 76.375 5.91 1 51.28 559 SER B O 1
ATOM 9160 N N . ARG B 1 560 ? -26.656 76.188 6.453 1 62.34 560 ARG B N 1
ATOM 9161 C CA . ARG B 1 560 ? -26.766 74.938 7.215 1 62.34 560 ARG B CA 1
ATOM 9162 C C . ARG B 1 560 ? -26.219 73.75 6.422 1 62.34 560 ARG B C 1
ATOM 9164 O O . ARG B 1 560 ? -26.734 73.438 5.348 1 62.34 560 ARG B O 1
ATOM 9171 N N . ASP B 1 561 ? -24.828 73.375 6.395 1 79.25 561 ASP B N 1
ATOM 9172 C CA . ASP B 1 561 ? -24.344 72.25 5.66 1 79.25 561 ASP B CA 1
ATOM 9173 C C . ASP B 1 561 ? -24.484 70.938 6.5 1 79.25 561 ASP B C 1
ATOM 9175 O O . ASP B 1 561 ? -23.578 70.625 7.262 1 79.25 561 ASP B O 1
ATOM 9179 N N . ILE B 1 562 ? -25.641 70.312 6.379 1 83.44 562 ILE B N 1
ATOM 9180 C CA . ILE B 1 562 ? -25.938 69.062 7.094 1 83.44 562 ILE B CA 1
ATOM 9181 C C . ILE B 1 562 ? -25.531 67.875 6.246 1 83.44 562 ILE B C 1
ATOM 9183 O O . ILE B 1 562 ? -25.234 66.812 6.781 1 83.44 562 ILE B O 1
ATOM 9187 N N . THR B 1 563 ? -25.391 68.062 4.938 1 89.75 563 THR B N 1
ATOM 9188 C CA . THR B 1 563 ? -25.094 67 4.016 1 89.75 563 THR B CA 1
ATOM 9189 C C . THR B 1 563 ? -23.672 66.5 4.195 1 89.75 563 THR B C 1
ATOM 9191 O O . THR B 1 563 ? -23.422 65.312 4.254 1 89.75 563 THR B O 1
ATOM 9194 N N . SER B 1 564 ? -22.703 67.375 4.336 1 89.75 564 SER B N 1
ATOM 9195 C CA . SER B 1 564 ? -21.281 67.062 4.402 1 89.75 564 SER B CA 1
ATOM 9196 C C . SER B 1 564 ? -20.984 66.188 5.598 1 89.75 564 SER B C 1
ATOM 9198 O O . SER B 1 564 ? -20.359 65.125 5.457 1 89.75 564 SER B O 1
ATOM 9200 N N . PRO B 1 565 ? -21.484 66.5 6.785 1 89.69 565 PRO B N 1
ATOM 9201 C CA . PRO B 1 565 ? -21.219 65.625 7.926 1 89.69 565 PRO B CA 1
ATOM 9202 C C . PRO B 1 565 ? -21.922 64.312 7.809 1 89.69 565 PRO B C 1
ATOM 9204 O O . PRO B 1 565 ? -21.391 63.25 8.234 1 89.69 565 PRO B O 1
ATOM 9207 N N . LEU B 1 566 ? -23.078 64.25 7.238 1 91.5 566 LEU B N 1
ATOM 9208 C CA . LEU B 1 566 ? -23.828 63.031 7.121 1 91.5 566 LEU B CA 1
ATOM 9209 C C . LEU B 1 566 ? -23.109 62.031 6.199 1 91.5 566 LEU B C 1
ATOM 9211 O O . LEU B 1 566 ? -22.953 60.875 6.531 1 91.5 566 LEU B O 1
ATOM 9215 N N . VAL B 1 567 ? -22.625 62.531 5.074 1 94.38 567 VAL B N 1
ATOM 9216 C CA . VAL B 1 567 ? -21.984 61.625 4.121 1 94.38 567 VAL B CA 1
ATOM 9217 C C . VAL B 1 567 ? -20.594 61.25 4.641 1 94.38 567 VAL B C 1
ATOM 9219 O O . VAL B 1 567 ? -20.109 60.125 4.371 1 94.38 567 VAL B O 1
ATOM 9222 N N . ALA B 1 568 ? -19.938 62.125 5.348 1 93.88 568 ALA B N 1
ATOM 9223 C CA . ALA B 1 568 ? -18.641 61.812 5.934 1 93.88 568 ALA B CA 1
ATOM 9224 C C . ALA B 1 568 ? -18.766 60.719 6.969 1 93.88 568 ALA B C 1
ATOM 9226 O O . ALA B 1 568 ? -18 59.75 6.938 1 93.88 568 ALA B O 1
ATOM 9227 N N . ILE B 1 569 ? -19.719 60.844 7.871 1 94.5 569 ILE B N 1
ATOM 9228 C CA . ILE B 1 569 ? -19.938 59.844 8.93 1 94.5 569 ILE B CA 1
ATOM 9229 C C . ILE B 1 569 ? -20.312 58.5 8.32 1 94.5 569 ILE B C 1
ATOM 9231 O O . ILE B 1 569 ? -19.781 57.469 8.719 1 94.5 569 ILE B O 1
ATOM 9235 N N . CYS B 1 570 ? -21.203 58.562 7.406 1 95.56 570 CYS B N 1
ATOM 9236 C CA . CYS B 1 570 ? -21.656 57.312 6.758 1 95.56 570 CYS B CA 1
ATOM 9237 C C . CYS B 1 570 ? -20.5 56.625 6.039 1 95.56 570 CYS B C 1
ATOM 9239 O O . CYS B 1 570 ? -20.328 55.406 6.176 1 95.56 570 CYS B O 1
ATOM 9241 N N . SER B 1 571 ? -19.75 57.375 5.301 1 96.75 571 SER B N 1
ATOM 9242 C CA . SER B 1 571 ? -18.625 56.812 4.555 1 96.75 571 SER B CA 1
ATOM 9243 C C . SER B 1 571 ? -17.609 56.188 5.484 1 96.75 571 SER B C 1
ATOM 9245 O O . SER B 1 571 ? -17.094 55.094 5.203 1 96.75 571 SER B O 1
ATOM 9247 N N . ILE B 1 572 ? -17.312 56.781 6.555 1 96.19 572 ILE B N 1
ATOM 9248 C CA . ILE B 1 572 ? -16.344 56.25 7.508 1 96.19 572 ILE B CA 1
ATOM 9249 C C . ILE B 1 572 ? -16.859 54.969 8.148 1 96.19 572 ILE B C 1
ATOM 9251 O O . ILE B 1 572 ? -16.125 54 8.297 1 96.19 572 ILE B O 1
ATOM 9255 N N . GLN B 1 573 ? -18.078 55 8.523 1 96.75 573 GLN B N 1
ATOM 9256 C CA . GLN B 1 573 ? -18.641 53.812 9.164 1 96.75 573 GLN B CA 1
ATOM 9257 C C . GLN B 1 573 ? -18.703 52.625 8.195 1 96.75 573 GLN B C 1
ATOM 9259 O O . GLN B 1 573 ? -18.422 51.5 8.578 1 96.75 573 GLN B O 1
ATOM 9264 N N . ILE B 1 574 ? -19.031 52.875 6.938 1 96.69 574 ILE B N 1
ATOM 9265 C CA . ILE B 1 574 ? -18.984 51.812 5.914 1 96.69 574 ILE B CA 1
ATOM 9266 C C . ILE B 1 574 ? -17.562 51.281 5.789 1 96.69 574 ILE B C 1
ATOM 9268 O O . ILE B 1 574 ? -17.375 50.062 5.758 1 96.69 574 ILE B O 1
ATOM 9272 N N . ALA B 1 575 ? -16.641 52.156 5.734 1 97.12 575 ALA B N 1
ATOM 9273 C CA . ALA B 1 575 ? -15.242 51.781 5.617 1 97.12 575 ALA B CA 1
ATOM 9274 C C . ALA B 1 575 ? -14.797 50.969 6.832 1 97.12 575 ALA B C 1
ATOM 9276 O O . ALA B 1 575 ? -14.047 50 6.699 1 97.12 575 ALA B O 1
ATOM 9277 N N . LEU B 1 576 ? -15.25 51.312 7.965 1 96.12 576 LEU B N 1
ATOM 9278 C CA . LEU B 1 576 ? -14.914 50.562 9.18 1 96.12 576 LEU B CA 1
ATOM 9279 C C . LEU B 1 576 ? -15.555 49.188 9.18 1 96.12 576 LEU B C 1
ATOM 9281 O O . LEU B 1 576 ? -14.93 48.219 9.617 1 96.12 576 LEU B O 1
ATOM 9285 N N . ILE B 1 577 ? -16.703 49.094 8.797 1 95.94 577 ILE B N 1
ATOM 9286 C CA . ILE B 1 577 ? -17.391 47.812 8.68 1 95.94 577 ILE B CA 1
ATOM 9287 C C . ILE B 1 577 ? -16.625 46.906 7.715 1 95.94 577 ILE B C 1
ATOM 9289 O O . ILE B 1 577 ? -16.453 45.688 7.973 1 95.94 577 ILE B O 1
ATOM 9293 N N . ASP B 1 578 ? -16.188 47.438 6.637 1 95.56 578 ASP B N 1
ATOM 9294 C CA . ASP B 1 578 ? -15.414 46.656 5.664 1 95.56 578 ASP B CA 1
ATOM 9295 C C . ASP B 1 578 ? -14.109 46.156 6.281 1 95.56 578 ASP B C 1
ATOM 9297 O O . ASP B 1 578 ? -13.68 45.031 5.996 1 95.56 578 ASP B O 1
ATOM 9301 N N . VAL B 1 579 ? -13.492 46.938 7.098 1 92.12 579 VAL B N 1
ATOM 9302 C CA . VAL B 1 579 ? -12.273 46.531 7.789 1 92.12 579 VAL B CA 1
ATOM 9303 C C . VAL B 1 579 ? -12.602 45.375 8.758 1 92.12 579 VAL B C 1
ATOM 9305 O O . VAL B 1 579 ? -11.867 44.406 8.82 1 92.12 579 VAL B O 1
ATOM 9308 N N . LEU B 1 580 ? -13.68 45.5 9.469 1 91.62 580 LEU B N 1
ATOM 9309 C CA . LEU B 1 580 ? -14.062 44.469 10.43 1 91.62 580 LEU B CA 1
ATOM 9310 C C . LEU B 1 580 ? -14.438 43.188 9.727 1 91.62 580 LEU B C 1
ATOM 9312 O O . LEU B 1 580 ? -14.141 42.094 10.227 1 91.62 580 LEU B O 1
ATOM 9316 N N . LYS B 1 581 ? -15.039 43.344 8.609 1 88.94 581 LYS B N 1
ATOM 9317 C CA . LYS B 1 581 ? -15.359 42.188 7.801 1 88.94 581 LYS B CA 1
ATOM 9318 C C . LYS B 1 581 ? -14.094 41.469 7.352 1 88.94 581 LYS B C 1
ATOM 9320 O O . LYS B 1 581 ? -14.031 40.25 7.352 1 88.94 581 LYS B O 1
ATOM 9325 N N . LEU B 1 582 ? -13.164 42.219 6.988 1 82.19 582 LEU B N 1
ATOM 9326 C CA . LEU B 1 582 ? -11.883 41.656 6.602 1 82.19 582 LEU B CA 1
ATOM 9327 C C . LEU B 1 582 ? -11.258 40.875 7.75 1 82.19 582 LEU B C 1
ATOM 9329 O O . LEU B 1 582 ? -10.625 39.844 7.531 1 82.19 582 LEU B O 1
ATOM 9333 N N . LEU B 1 583 ? -11.469 41.344 8.914 1 78.38 583 LEU B N 1
ATOM 9334 C CA . LEU B 1 583 ? -10.93 40.688 10.117 1 78.38 583 LEU B CA 1
ATOM 9335 C C . LEU B 1 583 ? -11.836 39.562 10.586 1 78.38 583 LEU B C 1
ATOM 9337 O O . LEU B 1 583 ? -11.617 39 11.656 1 78.38 583 LEU B O 1
ATOM 9341 N N . CYS B 1 584 ? -12.898 39.312 9.914 1 79.44 584 CYS B N 1
ATOM 9342 C CA . CYS B 1 584 ? -13.875 38.281 10.188 1 79.44 584 CYS B CA 1
ATOM 9343 C C . CYS B 1 584 ? -14.602 38.531 11.5 1 79.44 584 CYS B C 1
ATOM 9345 O O . CYS B 1 584 ? -14.945 37.594 12.219 1 79.44 584 CYS B O 1
ATOM 9347 N N . ILE B 1 585 ? -14.695 39.781 11.766 1 86.12 585 ILE B N 1
ATOM 9348 C CA . ILE B 1 585 ? -15.508 40.188 12.914 1 86.12 585 ILE B CA 1
ATOM 9349 C C . ILE B 1 585 ? -16.938 40.469 12.453 1 86.12 585 ILE B C 1
ATOM 9351 O O . ILE B 1 585 ? -17.188 41.531 11.844 1 86.12 585 ILE B O 1
ATOM 9355 N N . ILE B 1 586 ? -17.797 39.562 12.773 1 87.94 586 ILE B N 1
ATOM 9356 C CA . ILE B 1 586 ? -19.203 39.656 12.375 1 87.94 586 ILE B CA 1
ATOM 9357 C C . ILE B 1 586 ? -20.078 39.938 13.602 1 87.94 586 ILE B C 1
ATOM 9359 O O . ILE B 1 586 ? -19.953 39.281 14.625 1 87.94 586 ILE B O 1
ATOM 9363 N N . PRO B 1 587 ? -20.906 40.969 13.469 1 91.44 587 PRO B N 1
ATOM 9364 C CA . PRO B 1 587 ? -21.719 41.281 14.641 1 91.44 587 PRO B CA 1
ATOM 9365 C C . PRO B 1 587 ? -22.859 40.312 14.875 1 91.44 587 PRO B C 1
ATOM 9367 O O . PRO B 1 587 ? -23.438 39.781 13.914 1 91.44 587 PRO B O 1
ATOM 9370 N N . ASP B 1 588 ? -23.078 40.062 16.172 1 92.56 588 ASP B N 1
ATOM 9371 C CA . ASP B 1 588 ? -24.25 39.312 16.578 1 92.56 588 ASP B CA 1
ATOM 9372 C C . ASP B 1 588 ? -25.484 40.188 16.641 1 92.56 588 ASP B C 1
ATOM 9374 O O . ASP B 1 588 ? -26.625 39.719 16.547 1 92.56 588 ASP B O 1
ATOM 9378 N N . GLY B 1 589 ? -25.234 41.469 16.781 1 93.56 589 GLY B N 1
ATOM 9379 C CA . GLY B 1 589 ? -26.266 42.5 16.797 1 93.56 589 GLY B CA 1
ATOM 9380 C C . GLY B 1 589 ? -25.734 43.875 16.469 1 93.56 589 GLY B C 1
ATOM 9381 O O . GLY B 1 589 ? -24.531 44.094 16.5 1 93.56 589 GLY B O 1
ATOM 9382 N N . MET B 1 590 ? -26.594 44.719 16.078 1 95.19 590 MET B N 1
ATOM 9383 C CA . MET B 1 590 ? -26.188 46.062 15.719 1 95.19 590 MET B CA 1
ATOM 9384 C C . MET B 1 590 ? -27.234 47.094 16.203 1 95.19 590 MET B C 1
ATOM 9386 O O . MET B 1 590 ? -28.422 46.781 16.234 1 95.19 590 MET B O 1
ATOM 9390 N N . VAL B 1 591 ? -26.75 48.219 16.703 1 95.19 591 VAL B N 1
ATOM 9391 C CA . VAL B 1 591 ? -27.609 49.344 17.062 1 95.19 591 VAL B CA 1
ATOM 9392 C C . VAL B 1 591 ? -27.109 50.625 16.406 1 95.19 591 VAL B C 1
ATOM 9394 O O . VAL B 1 591 ? -25.906 50.875 16.391 1 95.19 591 VAL B O 1
ATOM 9397 N N . GLY B 1 592 ? -27.969 51.312 15.82 1 94.44 592 GLY B N 1
ATOM 9398 C CA . GLY B 1 592 ? -27.625 52.562 15.156 1 94.44 592 GLY B CA 1
ATOM 9399 C C . GLY B 1 592 ? -28.5 53.719 15.562 1 94.44 592 GLY B C 1
ATOM 9400 O O . GLY B 1 592 ? -29.719 53.562 15.758 1 94.44 592 GLY B O 1
ATOM 9401 N N . HIS B 1 593 ? -27.844 54.844 15.734 1 92.56 593 HIS B N 1
ATOM 9402 C CA . HIS B 1 593 ? -28.562 56.094 16.031 1 92.56 593 HIS B CA 1
ATOM 9403 C C . HIS B 1 593 ? -28.578 57.031 14.828 1 92.56 593 HIS B C 1
ATOM 9405 O O . HIS B 1 593 ? -27.516 57.375 14.305 1 92.56 593 HIS B O 1
ATOM 9411 N N . SER B 1 594 ? -29.828 57.5 14.336 1 88.81 594 SER B N 1
ATOM 9412 C CA . SER B 1 594 ? -29.953 58.438 13.242 1 88.81 594 SER B CA 1
ATOM 9413 C C . SER B 1 594 ? -29.234 57.938 11.984 1 88.81 594 SER B C 1
ATOM 9415 O O . SER B 1 594 ? -29.484 56.812 11.531 1 88.81 594 SER B O 1
ATOM 9417 N N . THR B 1 595 ? -28.109 58.625 11.547 1 87.38 595 THR B N 1
ATOM 9418 C CA . THR B 1 595 ? -27.359 58.219 10.367 1 87.38 595 THR B CA 1
ATOM 9419 C C . THR B 1 595 ? -26.719 56.844 10.586 1 87.38 595 THR B C 1
ATOM 9421 O O . THR B 1 595 ? -26.469 56.125 9.625 1 87.38 595 THR B O 1
ATOM 9424 N N . GLY B 1 596 ? -26.594 56.5 11.82 1 94.62 596 GLY B N 1
ATOM 9425 C CA . GLY B 1 596 ? -26.047 55.188 12.148 1 94.62 596 GLY B CA 1
ATOM 9426 C C . GLY B 1 596 ? -26.922 54.031 11.695 1 94.62 596 GLY B C 1
ATOM 9427 O O . GLY B 1 596 ? -26.422 52.938 11.461 1 94.62 596 GLY B O 1
ATOM 9428 N N . GLU B 1 597 ? -28.234 54.312 11.5 1 94.31 597 GLU B N 1
ATOM 9429 C CA . GLU B 1 597 ? -29.141 53.281 11.008 1 94.31 597 GLU B CA 1
ATOM 9430 C C . GLU B 1 597 ? -28.812 52.906 9.57 1 94.31 597 GLU B C 1
ATOM 9432 O O . GLU B 1 597 ? -29 51.75 9.172 1 94.31 597 GLU B O 1
ATOM 9437 N N . ILE B 1 598 ? -28.312 53.875 8.875 1 94.62 598 ILE B N 1
ATOM 9438 C CA . ILE B 1 598 ? -27.906 53.594 7.496 1 94.62 598 ILE B CA 1
ATOM 9439 C C . ILE B 1 598 ? -26.703 52.656 7.48 1 94.62 598 ILE B C 1
ATOM 9441 O O . ILE B 1 598 ? -26.656 51.719 6.676 1 94.62 598 ILE B O 1
ATOM 9445 N N . ALA B 1 599 ? -25.828 52.875 8.383 1 95.75 599 ALA B N 1
ATOM 9446 C CA . ALA B 1 599 ? -24.672 52 8.508 1 95.75 599 ALA B CA 1
ATOM 9447 C C . ALA B 1 599 ? -25.078 50.594 8.922 1 95.75 599 ALA B C 1
ATOM 9449 O O . ALA B 1 599 ? -24.484 49.625 8.469 1 95.75 599 ALA B O 1
ATOM 9450 N N . CYS B 1 600 ? -26.094 50.469 9.734 1 96.06 600 CYS B N 1
ATOM 9451 C CA . CYS B 1 600 ? -26.609 49.156 10.117 1 96.06 600 CYS B CA 1
ATOM 9452 C C . CYS B 1 600 ? -27.172 48.406 8.906 1 96.06 600 CYS B C 1
ATOM 9454 O O . CYS B 1 600 ? -26.922 47.219 8.742 1 96.06 600 CYS B O 1
ATOM 9456 N N . ALA B 1 601 ? -27.844 49.156 8.102 1 95.44 601 ALA B N 1
ATOM 9457 C CA . ALA B 1 601 ? -28.422 48.562 6.906 1 95.44 601 ALA B CA 1
ATOM 9458 C C . ALA B 1 601 ? -27.344 48.062 5.941 1 95.44 601 ALA B C 1
ATOM 9460 O O . ALA B 1 601 ? -27.516 47.062 5.254 1 95.44 601 ALA B O 1
ATOM 9461 N N . TYR B 1 602 ? -26.281 48.719 5.957 1 96.19 602 TYR B N 1
ATOM 9462 C CA . TYR B 1 602 ? -25.141 48.25 5.156 1 96.19 602 TYR B CA 1
ATOM 9463 C C . TYR B 1 602 ? -24.516 47 5.762 1 96.19 602 TYR B C 1
ATOM 9465 O O . TYR B 1 602 ? -24.234 46.062 5.047 1 96.19 602 TYR B O 1
ATOM 9473 N N . ALA B 1 603 ? -24.375 47 6.973 1 95.69 603 ALA B N 1
ATOM 9474 C CA . ALA B 1 603 ? -23.703 45.906 7.672 1 95.69 603 ALA B CA 1
ATOM 9475 C C . ALA B 1 603 ? -24.5 44.625 7.562 1 95.69 603 ALA B C 1
ATOM 9477 O O . ALA B 1 603 ? -23.922 43.531 7.492 1 95.69 603 ALA B O 1
ATOM 9478 N N . ASP B 1 604 ? -25.75 44.719 7.504 1 92.56 604 ASP B N 1
ATOM 9479 C CA . ASP B 1 604 ? -26.547 43.5 7.461 1 92.56 604 ASP B CA 1
ATOM 9480 C C . ASP B 1 604 ? -26.891 43.125 6.02 1 92.56 604 ASP B C 1
ATOM 9482 O O . ASP B 1 604 ? -27.625 42.156 5.785 1 92.56 604 ASP B O 1
ATOM 9486 N N . GLY B 1 605 ? -26.5 44 5.09 1 92.12 605 GLY B N 1
ATOM 9487 C CA . GLY B 1 605 ? -26.641 43.625 3.688 1 92.12 605 GLY B CA 1
ATOM 9488 C C . GLY B 1 605 ? -27.938 44.156 3.076 1 92.12 605 GLY B C 1
ATOM 9489 O O . GLY B 1 605 ? -28.203 43.906 1.895 1 92.12 605 GLY B O 1
ATOM 9490 N N . CYS B 1 606 ? -28.672 44.844 3.812 1 92.44 606 CYS B N 1
ATOM 9491 C CA . CYS B 1 606 ? -29.922 45.406 3.309 1 92.44 606 CYS B CA 1
ATOM 9492 C C . CYS B 1 606 ? -29.672 46.5 2.271 1 92.44 606 CYS B C 1
ATOM 9494 O O . CYS B 1 606 ? -30.484 46.688 1.371 1 92.44 606 CYS B O 1
ATOM 9496 N N . LEU B 1 607 ? -28.578 47.281 2.477 1 95.12 607 LEU B N 1
ATOM 9497 C CA . LEU B 1 607 ? -28.172 48.312 1.517 1 95.12 607 LEU B CA 1
ATOM 9498 C C . LEU B 1 607 ? -26.781 48.031 0.977 1 95.12 607 LEU B C 1
ATOM 9500 O O . LEU B 1 607 ? -25.906 47.562 1.716 1 95.12 607 LEU B O 1
ATOM 9504 N N . THR B 1 608 ? -26.625 48.281 -0.281 1 96.31 608 THR B N 1
ATOM 9505 C CA . THR B 1 608 ? -25.281 48.312 -0.838 1 96.31 608 THR B CA 1
ATOM 9506 C C . THR B 1 608 ? -24.547 49.562 -0.405 1 96.31 608 THR B C 1
ATOM 9508 O O . THR B 1 608 ? -25.156 50.5 0.127 1 96.31 608 THR B O 1
ATOM 9511 N N . SER B 1 609 ? -23.312 49.5 -0.583 1 95.75 609 SER B N 1
ATOM 9512 C CA . SER B 1 609 ? -22.531 50.688 -0.246 1 95.75 609 SER B CA 1
ATOM 9513 C C . SER B 1 609 ? -23.047 51.906 -0.989 1 95.75 609 SER B C 1
ATOM 9515 O O . SER B 1 609 ? -23.125 53 -0.413 1 95.75 609 SER B O 1
ATOM 9517 N N . GLU B 1 610 ? -23.359 51.781 -2.232 1 96.38 610 GLU B N 1
ATOM 9518 C CA . GLU B 1 610 ? -23.875 52.875 -3.049 1 96.38 610 GLU B CA 1
ATOM 9519 C C . GLU B 1 610 ? -25.203 53.406 -2.508 1 96.38 610 GLU B C 1
ATOM 9521 O O . GLU B 1 610 ? -25.391 54.625 -2.371 1 96.38 610 GLU B O 1
ATOM 9526 N N . GLN B 1 611 ? -26.031 52.469 -2.162 1 96.44 611 GLN B N 1
ATOM 9527 C CA . GLN B 1 611 ? -27.328 52.844 -1.636 1 96.44 611 GLN B CA 1
ATOM 9528 C C . GLN B 1 611 ? -27.203 53.562 -0.3 1 96.44 611 GLN B C 1
ATOM 9530 O O . GLN B 1 611 ? -27.922 54.531 -0.036 1 96.44 611 GLN B O 1
ATOM 9535 N N . ALA B 1 612 ? -26.328 53.125 0.47 1 97.31 612 ALA B N 1
ATOM 9536 C CA . ALA B 1 612 ? -26.125 53.719 1.787 1 97.31 612 ALA B CA 1
ATOM 9537 C C . ALA B 1 612 ? -25.609 55.156 1.665 1 97.31 612 ALA B C 1
ATOM 9539 O O . ALA B 1 612 ? -26.109 56.062 2.336 1 97.31 612 ALA B O 1
ATOM 9540 N N . ILE B 1 613 ? -24.688 55.375 0.836 1 96.94 613 ILE B N 1
ATOM 9541 C CA . ILE B 1 613 ? -24.078 56.688 0.653 1 96.94 613 ILE B CA 1
ATOM 9542 C C . ILE B 1 613 ? -25.125 57.625 0.054 1 96.94 613 ILE B C 1
ATOM 9544 O O . ILE B 1 613 ? -25.234 58.781 0.478 1 96.94 613 ILE B O 1
ATOM 9548 N N . LYS B 1 614 ? -25.859 57.125 -0.888 1 96.88 614 LYS B N 1
ATOM 9549 C CA . LYS B 1 614 ? -26.906 57.938 -1.489 1 96.88 614 LYS B CA 1
ATOM 9550 C C . LYS B 1 614 ? -27.984 58.312 -0.461 1 96.88 614 LYS B C 1
ATOM 9552 O O . LYS B 1 614 ? -28.469 59.438 -0.443 1 96.88 614 LYS B O 1
ATOM 9557 N N . ALA B 1 615 ? -28.281 57.312 0.335 1 96.06 615 ALA B N 1
ATOM 9558 C CA . ALA B 1 615 ? -29.266 57.562 1.384 1 96.06 615 ALA B CA 1
ATOM 9559 C C . ALA B 1 615 ? -28.797 58.688 2.316 1 96.06 615 ALA B C 1
ATOM 9561 O O . ALA B 1 615 ? -29.578 59.562 2.688 1 96.06 615 ALA B O 1
ATOM 9562 N N . ALA B 1 616 ? -27.609 58.656 2.684 1 95.44 616 ALA B N 1
ATOM 9563 C CA . ALA B 1 616 ? -27.047 59.688 3.545 1 95.44 616 ALA B CA 1
ATOM 9564 C C . ALA B 1 616 ? -27.031 61.062 2.844 1 95.44 616 ALA B C 1
ATOM 9566 O O . ALA B 1 616 ? -27.359 62.094 3.451 1 95.44 616 ALA B O 1
ATOM 9567 N N . TYR B 1 617 ? -26.719 61.094 1.595 1 95.25 617 TYR B N 1
ATOM 9568 C CA . TYR B 1 617 ? -26.656 62.312 0.812 1 95.25 617 TYR B CA 1
ATOM 9569 C C . TYR B 1 617 ? -28.047 62.938 0.695 1 95.25 617 TYR B C 1
ATOM 9571 O O . TYR B 1 617 ? -28.219 64.125 0.987 1 95.25 617 TYR B O 1
ATOM 9579 N N . PHE B 1 618 ? -28.969 62.125 0.3 1 94.44 618 PHE B N 1
ATOM 9580 C CA . PHE B 1 618 ? -30.297 62.656 0.046 1 94.44 618 PHE B CA 1
ATOM 9581 C C . PHE B 1 618 ? -30.984 63.062 1.35 1 94.44 618 PHE B C 1
ATOM 9583 O O . PHE B 1 618 ? -31.766 64 1.382 1 94.44 618 PHE B O 1
ATOM 9590 N N . ARG B 1 619 ? -30.672 62.344 2.377 1 91 619 ARG B N 1
ATOM 9591 C CA . ARG B 1 619 ? -31.172 62.75 3.684 1 91 619 ARG B CA 1
ATOM 9592 C C . ARG B 1 619 ? -30.641 64.125 4.062 1 91 619 ARG B C 1
ATOM 9594 O O . ARG B 1 619 ? -31.391 65 4.512 1 91 619 ARG B O 1
ATOM 9601 N N . GLY B 1 620 ? -29.406 64.312 3.879 1 88.5 620 GLY B N 1
ATOM 9602 C CA . GLY B 1 620 ? -28.812 65.625 4.137 1 88.5 620 GLY B CA 1
ATOM 9603 C C . GLY B 1 620 ? -29.344 66.688 3.234 1 88.5 620 GLY B C 1
ATOM 9604 O O . GLY B 1 620 ? -29.672 67.812 3.701 1 88.5 620 GLY B O 1
ATOM 9605 N N . LYS B 1 621 ? -29.5 66.375 2.041 1 88.69 621 LYS B N 1
ATOM 9606 C CA . LYS B 1 621 ? -30 67.312 1.061 1 88.69 621 LYS B CA 1
ATOM 9607 C C . LYS B 1 621 ? -31.438 67.75 1.389 1 88.69 621 LYS B C 1
ATOM 9609 O O . LYS B 1 621 ? -31.781 68.938 1.279 1 88.69 621 LYS B O 1
ATOM 9614 N N . ALA B 1 622 ? -32.188 66.75 1.785 1 87.56 622 ALA B N 1
ATOM 9615 C CA . ALA B 1 622 ? -33.562 67 2.154 1 87.56 622 ALA B CA 1
ATOM 9616 C C . ALA B 1 622 ? -33.625 68 3.33 1 87.56 622 ALA B C 1
ATOM 9618 O O . ALA B 1 622 ? -34.5 68.875 3.377 1 87.56 622 ALA B O 1
ATOM 9619 N N . ILE B 1 623 ? -32.75 67.875 4.188 1 82.94 623 ILE B N 1
ATOM 9620 C CA . ILE B 1 623 ? -32.688 68.75 5.359 1 82.94 623 ILE B CA 1
ATOM 9621 C C . ILE B 1 623 ? -32.188 70.125 4.965 1 82.94 623 ILE B C 1
ATOM 9623 O O . ILE B 1 623 ? -32.75 71.125 5.344 1 82.94 623 ILE B O 1
ATOM 9627 N N . ASP B 1 624 ? -31.25 70.125 4.184 1 82.19 624 ASP B N 1
ATOM 9628 C CA . ASP B 1 624 ? -30.641 71.375 3.742 1 82.19 624 ASP B CA 1
ATOM 9629 C C . ASP B 1 624 ? -31.641 72.188 2.922 1 82.19 624 ASP B C 1
ATOM 9631 O O . ASP B 1 624 ? -31.656 73.438 3.025 1 82.19 624 ASP B O 1
ATOM 9635 N N . GLU B 1 625 ? -32.5 71.562 2.168 1 81.12 625 GLU B N 1
ATOM 9636 C CA . GLU B 1 625 ? -33.375 72.25 1.234 1 81.12 625 GLU B CA 1
ATOM 9637 C C . GLU B 1 625 ? -34.75 72.5 1.865 1 81.12 625 GLU B C 1
ATOM 9639 O O . GLU B 1 625 ? -35.562 73.188 1.29 1 81.12 625 GLU B O 1
ATOM 9644 N N . SER B 1 626 ? -35.094 71.812 2.982 1 76.56 626 SER B N 1
ATOM 9645 C CA . SER B 1 626 ? -36.406 71.875 3.568 1 76.56 626 SER B CA 1
ATOM 9646 C C . SER B 1 626 ? -36.625 73.25 4.199 1 76.56 626 SER B C 1
ATOM 9648 O O . SER B 1 626 ? -37.75 73.688 4.492 1 76.56 626 SER B O 1
ATOM 9650 N N . ASN B 1 627 ? -35.875 74.312 4.051 1 70.12 627 ASN B N 1
ATOM 9651 C CA . ASN B 1 627 ? -36.031 75.625 4.645 1 70.12 627 ASN B CA 1
ATOM 9652 C C . ASN B 1 627 ? -36.719 75.562 6 1 70.12 627 ASN B C 1
ATOM 9654 O O . ASN B 1 627 ? -37.469 76.5 6.355 1 70.12 627 ASN B O 1
ATOM 9658 N N . LEU B 1 628 ? -36.688 74.438 6.695 1 65.12 628 LEU B N 1
ATOM 9659 C CA . LEU B 1 628 ? -37.312 74.312 8 1 65.12 628 LEU B CA 1
ATOM 9660 C C . LEU B 1 628 ? -36.531 75.062 9.078 1 65.12 628 LEU B C 1
ATOM 9662 O O . LEU B 1 628 ? -35.312 75.25 8.945 1 65.12 628 LEU B O 1
ATOM 9666 N N . PRO B 1 629 ? -37.375 75.625 10.055 1 65.44 629 PRO B N 1
ATOM 9667 C CA . PRO B 1 629 ? -36.656 76.312 11.141 1 65.44 629 PRO B CA 1
ATOM 9668 C C . PRO B 1 629 ? -35.594 75.438 11.789 1 65.44 629 PRO B C 1
ATOM 9670 O O . PRO B 1 629 ? -35.75 74.188 11.883 1 65.44 629 PRO B O 1
ATOM 9673 N N . GLU B 1 630 ? -34.469 75.938 12.141 1 62.28 630 GLU B N 1
ATOM 9674 C CA . GLU B 1 630 ? -33.312 75.25 12.719 1 62.28 630 GLU B CA 1
ATOM 9675 C C . GLU B 1 630 ? -33.688 74.5 14.016 1 62.28 630 GLU B C 1
ATOM 9677 O O . GLU B 1 630 ? -34.375 75.062 14.859 1 62.28 630 GLU B O 1
ATOM 9682 N N . GLY B 1 631 ? -33.469 73.188 14.234 1 62 631 GLY B N 1
ATOM 9683 C CA . GLY B 1 631 ? -33.656 72.438 15.461 1 62 631 GLY B CA 1
ATOM 9684 C C . GLY B 1 631 ? -35 71.75 15.547 1 62 631 GLY B C 1
ATOM 9685 O O . GLY B 1 631 ? -35.312 71.125 16.531 1 62 631 GLY B O 1
ATOM 9686 N N . GLY B 1 632 ? -35.906 72.062 14.578 1 58.28 632 GLY B N 1
ATOM 9687 C CA . GLY B 1 632 ? -37.25 71.562 14.711 1 58.28 632 GLY B CA 1
ATOM 9688 C C . GLY B 1 632 ? -37.312 70.062 14.344 1 58.28 632 GLY B C 1
ATOM 9689 O O . GLY B 1 632 ? -36.656 69.625 13.422 1 58.28 632 GLY B O 1
ATOM 9690 N N . MET B 1 633 ? -37.625 69.125 15.25 1 55.56 633 MET B N 1
ATOM 9691 C CA . MET B 1 633 ? -37.875 67.75 14.984 1 55.56 633 MET B CA 1
ATOM 9692 C C . MET B 1 633 ? -39.375 67.438 14.844 1 55.56 633 MET B C 1
ATOM 9694 O O . MET B 1 633 ? -40.156 68 15.609 1 55.56 633 MET B O 1
ATOM 9698 N N . ALA B 1 634 ? -39.812 67 13.672 1 58.06 634 ALA B N 1
ATOM 9699 C CA . ALA B 1 634 ? -41.188 66.5 13.562 1 58.06 634 ALA B CA 1
ATOM 9700 C C . ALA B 1 634 ? -41.281 65.062 13.852 1 58.06 634 ALA B C 1
ATOM 9702 O O . ALA B 1 634 ? -40.469 64.25 13.375 1 58.06 634 ALA B O 1
ATOM 9703 N N . ALA B 1 635 ? -41.719 64.625 14.93 1 56.5 635 ALA B N 1
ATOM 9704 C CA . ALA B 1 635 ? -42.062 63.219 15.203 1 56.5 635 ALA B CA 1
ATOM 9705 C C . ALA B 1 635 ? -43.438 62.844 14.688 1 56.5 635 ALA B C 1
ATOM 9707 O O . ALA B 1 635 ? -44.406 63.531 15 1 56.5 635 ALA B O 1
ATOM 9708 N N . VAL B 1 636 ? -43.438 62.125 13.516 1 57.34 636 VAL B N 1
ATOM 9709 C CA . VAL B 1 636 ? -44.719 61.719 13 1 57.34 636 VAL B CA 1
ATOM 9710 C C . VAL B 1 636 ? -44.969 60.25 13.344 1 57.34 636 VAL B C 1
ATOM 9712 O O . VAL B 1 636 ? -44.094 59.406 13.148 1 57.34 636 VAL B O 1
ATOM 9715 N N . GLY B 1 637 ? -45.688 59.906 14.219 1 52.19 637 GLY B N 1
ATOM 9716 C CA . GLY B 1 637 ? -46.125 58.531 14.492 1 52.19 637 GLY B CA 1
ATOM 9717 C C . GLY B 1 637 ? -47.094 58.031 13.438 1 52.19 637 GLY B C 1
ATOM 9718 O O . GLY B 1 637 ? -48.312 57.938 13.664 1 52.19 637 GLY B O 1
ATOM 9719 N N . MET B 1 638 ? -46.812 58.219 12.102 1 53.25 638 MET B N 1
ATOM 9720 C CA . MET B 1 638 ? -47.719 57.719 11.078 1 53.25 638 MET B CA 1
ATOM 9721 C C . MET B 1 638 ? -47.188 56.469 10.43 1 53.25 638 MET B C 1
ATOM 9723 O O . MET B 1 638 ? -45.969 56.25 10.438 1 53.25 638 MET B O 1
ATOM 9727 N N . GLY B 1 639 ? -48.125 55.469 10.219 1 54.47 639 GLY B N 1
ATOM 9728 C CA . GLY B 1 639 ? -47.781 54.25 9.508 1 54.47 639 GLY B CA 1
ATOM 9729 C C . GLY B 1 639 ? -47.188 54.5 8.133 1 54.47 639 GLY B C 1
ATOM 9730 O O . GLY B 1 639 ? -47.312 55.625 7.605 1 54.47 639 GLY B O 1
ATOM 9731 N N . LYS B 1 640 ? -46.469 53.562 7.562 1 54.94 640 LYS B N 1
ATOM 9732 C CA . LYS B 1 640 ? -45.75 53.656 6.293 1 54.94 640 LYS B CA 1
ATOM 9733 C C . LYS B 1 640 ? -46.594 54.344 5.223 1 54.94 640 LYS B C 1
ATOM 9735 O O . LYS B 1 640 ? -46.125 55.188 4.469 1 54.94 640 LYS B O 1
ATOM 9740 N N . ALA B 1 641 ? -47.781 54.031 5.207 1 62.25 641 ALA B N 1
ATOM 9741 C CA . ALA B 1 641 ? -48.688 54.438 4.152 1 62.25 641 ALA B CA 1
ATOM 9742 C C . ALA B 1 641 ? -48.969 55.938 4.211 1 62.25 641 ALA B C 1
ATOM 9744 O O . ALA B 1 641 ? -49.188 56.594 3.18 1 62.25 641 ALA B O 1
ATOM 9745 N N . LEU B 1 642 ? -48.875 56.406 5.332 1 58.5 642 LEU B N 1
ATOM 9746 C CA . LEU B 1 642 ? -49.219 57.844 5.512 1 58.5 642 LEU B CA 1
ATOM 9747 C C . LEU B 1 642 ? -48 58.719 5.352 1 58.5 642 LEU B C 1
ATOM 9749 O O . LEU B 1 642 ? -48.094 59.875 4.918 1 58.5 642 LEU B O 1
ATOM 9753 N N . LEU B 1 643 ? -46.844 58.219 5.555 1 49.78 643 LEU B N 1
ATOM 9754 C CA . LEU B 1 643 ? -45.625 58.938 5.309 1 49.78 643 LEU B CA 1
ATOM 9755 C C . LEU B 1 643 ? -45.344 59.094 3.812 1 49.78 643 LEU B C 1
ATOM 9757 O O . LEU B 1 643 ? -44.875 60.125 3.359 1 49.78 643 LEU B O 1
#

Radius of gyration: 39.92 Å; Cα contacts (8 Å, |Δi|>4): 2915; chains: 2; bounding box: 88×133×100 Å

InterPro domains:
  IPR001227 Acyl transferase domain superfamily [G3DSA:3.40.366.10] (501-640)
  IPR014030 Beta-ketoacyl synthase-like, N-terminal domain [PF00109] (18-248)
  IPR014031 Beta-ketoacyl synthase, C-terminal domain [PF02801] (254-370)
  IPR014043 Acyl transferase domain [PF00698] (504-638)
  IPR014043 Acyl transferase domain [SM00827] (506-641)
  IPR016035 Acyl transferase/acyl hydrolase/lysophospholipase [SSF52151] (503-625)
  IPR016039 Thiolase-like [G3DSA:3.40.47.10] (17-430)
  IPR016039 Thiolase-like [SSF53901] (16-414)
  IPR018201 Beta-ketoacyl synthase, active site [PS00606] (163-179)
  IPR020841 Polyketide synthase, beta-ketoacyl synthase domain [PS52004] (17-415)
  IPR020841 Polyketide synthase, beta-ketoacyl synthase domain [SM00825] (20-418)
  IPR032821 Polyketide synthase, C-terminal extension [PF16197] (373-482)
  IPR050091 Polyketide and Nonribosomal Peptide Biosynthesis Enzymes [PTHR43775] (19-640)